Protein AF-A0A2E7S0U3-F1 (afdb_monomer)

Mean predicted aligned error: 18.25 Å

pLDDT: mean 87.27, std 14.24, range [24.56, 98.75]

Sequence (912 aa):
MHMTHREVCFWTLAVTISLSMAGTRVVAKPTLPTKAKNVRKIVSDGRHNAFAAFVKWQDQYWLAFRKGTGHVARDGDLAVIRSSDTMTWKPSITLDVSGDDRDAQLLATPKRLFLYINSLNGGRFHVSVSHTDDGRAWSKPQPVYRDGFILWKPIQHKGRYYAAAHRPGPNSSRESHLVTSTDGIEWTKVSTIRAGQGESETTLHFGADGRLTAFLRSQVTVGGAILESLPPYAKWTERPAGVHLSGQAVHTFGGVTYLMGRYLGYDPPVPASTPRSQVGGRRLDQATMIYTFESGKLRPYCLLGPLDGNHDSSYAAAVEDGDDMLVVFHRAAHPYAGEFRFKDAADIFLARVPLKPSRDDSAGKIPGHTRIVIQGADDVIDGSVSTTNAASFSQPTLKANGYAWSSYETVLMRFKLDRIAPSRHGRLKKAVLRLHVVTAKNPKKKITTVAPTDIAWNHKANFRSPLGNKSTWPVRQEHANINYAMRPGLVSRRVIEKPGVVEFDVTGIVERWLFQDMDNLGLMITASPPIFGQPDQGSWLLAFASTEAKSKYRPALVIDLQGTPPDPAEANKNALALFPSAQLAPVRDPYHFVYYSVGSQKMWKQLPTINMTTYDSFGTWLAPRGVMNLAWADGGPVDWLRTKAAYSTYYTGTARNHPLGFCGHESNLQGEQAGWLSDAFRAAKRSYPDRFLAYYYRGESHMAQLAGEGHVDLLIQEGYTHMYKKIPRKGFAIGMAGIKHRIDTARKHGAIQRHVVMLGHICKSNEYHPGHQLTAEKIDQMIGELRRYAPEMPGIGFYGLGGETLALDCDRLAHKHFVAPAPNVLIQTPMFGQTLTTPHVTIQARATPKDKRKITGYRWFIDNRLVATTKTPEYTWDLRGDHPGHHTVTVHAIDNGWNRAASQIAVRVARP

Structure (mmCIF, N/CA/C/O backbone):
data_AF-A0A2E7S0U3-F1
#
_entry.id   AF-A0A2E7S0U3-F1
#
loop_
_atom_site.group_PDB
_atom_site.id
_atom_site.type_symbol
_atom_site.label_atom_id
_atom_site.label_alt_id
_atom_site.label_comp_id
_atom_site.label_asym_id
_atom_site.label_entity_id
_atom_site.label_seq_id
_atom_site.pdbx_PDB_ins_code
_atom_site.Cartn_x
_atom_site.Cartn_y
_atom_site.Cartn_z
_atom_site.occupancy
_atom_site.B_iso_or_equiv
_atom_site.auth_seq_id
_atom_site.auth_comp_id
_atom_site.auth_asym_id
_atom_site.auth_atom_id
_atom_site.pdbx_PDB_model_num
ATOM 1 N N . MET A 1 1 ? 48.997 -59.446 42.790 1.00 30.55 1 MET A N 1
ATOM 2 C CA . MET A 1 1 ? 49.323 -60.366 41.673 1.00 30.55 1 MET A CA 1
ATOM 3 C C . MET A 1 1 ? 48.025 -60.659 40.910 1.00 30.55 1 MET A C 1
ATOM 5 O O . MET A 1 1 ? 46.976 -60.531 41.519 1.00 30.55 1 MET A O 1
ATOM 9 N N . HIS A 1 2 ? 48.097 -60.895 39.597 1.00 31.73 2 HIS A N 1
ATOM 10 C CA . HIS A 1 2 ? 47.050 -60.767 38.560 1.00 31.73 2 HIS A CA 1
ATOM 11 C C . HIS A 1 2 ? 45.611 -61.283 38.811 1.00 31.73 2 HIS A C 1
ATOM 13 O O . HIS A 1 2 ? 45.385 -62.238 39.542 1.00 31.73 2 HIS A O 1
ATOM 19 N N . MET A 1 3 ? 44.659 -60.636 38.113 1.00 35.41 3 MET A N 1
ATOM 20 C CA . MET A 1 3 ? 43.207 -60.888 38.079 1.00 35.41 3 MET A CA 1
ATOM 21 C C . MET A 1 3 ? 42.782 -61.887 36.991 1.00 35.41 3 MET A C 1
ATOM 23 O O . MET A 1 3 ? 43.341 -61.875 35.896 1.00 35.41 3 MET A O 1
ATOM 27 N N . THR A 1 4 ? 41.699 -62.631 37.248 1.00 34.03 4 THR A N 1
ATOM 28 C CA . THR A 1 4 ? 40.447 -62.712 36.443 1.00 34.03 4 THR A CA 1
ATOM 29 C C . THR A 1 4 ? 39.507 -63.758 37.067 1.00 34.03 4 THR A C 1
ATOM 31 O O . THR A 1 4 ? 39.975 -64.787 37.543 1.00 34.03 4 THR A O 1
ATOM 34 N N . HIS A 1 5 ? 38.189 -63.508 37.089 1.00 30.55 5 HIS A N 1
ATOM 35 C CA . HIS A 1 5 ? 37.192 -64.424 37.669 1.00 30.55 5 HIS A CA 1
ATOM 36 C C . HIS A 1 5 ? 36.114 -64.847 36.662 1.00 30.55 5 HIS A C 1
ATOM 38 O O . HIS A 1 5 ? 35.566 -64.029 35.924 1.00 30.55 5 HIS A O 1
ATOM 44 N N . ARG A 1 6 ? 35.840 -66.157 36.694 1.00 38.62 6 ARG A N 1
ATOM 45 C CA . ARG A 1 6 ? 34.721 -66.916 36.112 1.00 38.62 6 ARG A CA 1
ATOM 46 C C . ARG A 1 6 ? 33.534 -66.955 37.092 1.00 38.62 6 ARG A C 1
ATOM 48 O O . ARG A 1 6 ? 33.766 -66.826 38.289 1.00 38.62 6 ARG A O 1
ATOM 55 N N . GLU A 1 7 ? 32.319 -67.246 36.612 1.00 28.36 7 GLU A N 1
ATOM 56 C CA . GLU A 1 7 ? 31.639 -68.555 36.783 1.00 28.36 7 GLU A CA 1
ATOM 57 C C . GLU A 1 7 ? 30.163 -68.568 36.324 1.00 28.36 7 GLU A C 1
ATOM 59 O O . GLU A 1 7 ? 29.557 -67.542 36.032 1.00 28.36 7 GLU A O 1
ATOM 64 N N . VAL A 1 8 ? 29.658 -69.798 36.186 1.00 35.38 8 VAL A N 1
ATOM 65 C CA . VAL A 1 8 ? 28.434 -70.326 35.557 1.00 35.38 8 VAL A CA 1
ATOM 66 C C . VAL A 1 8 ? 27.479 -70.844 36.653 1.00 35.38 8 VAL A C 1
ATOM 68 O O . VAL A 1 8 ? 28.001 -71.376 37.623 1.00 35.38 8 VAL A O 1
ATOM 71 N N . CYS A 1 9 ? 26.136 -70.778 36.495 1.00 25.77 9 CYS A N 1
ATOM 72 C CA . CYS A 1 9 ? 25.183 -71.892 36.778 1.00 25.77 9 CYS A CA 1
ATOM 73 C C . CYS A 1 9 ? 23.665 -71.554 36.752 1.00 25.77 9 CYS A C 1
ATOM 75 O O . CYS A 1 9 ? 23.224 -70.511 37.215 1.00 25.77 9 CYS A O 1
ATOM 77 N N . PHE A 1 10 ? 22.933 -72.539 36.205 1.00 24.56 10 PHE A N 1
ATOM 78 C CA . PHE A 1 10 ? 21.569 -73.103 36.351 1.00 24.56 10 PHE A CA 1
ATOM 79 C C . PHE A 1 10 ? 20.377 -72.481 37.141 1.00 24.56 10 PHE A C 1
ATOM 81 O O . PHE A 1 10 ? 20.497 -71.745 38.110 1.00 24.56 10 PHE A O 1
ATOM 88 N N . TRP A 1 11 ? 19.196 -72.923 36.669 1.00 30.98 11 TRP A N 1
ATOM 89 C CA . TRP A 1 11 ? 17.771 -72.649 36.948 1.00 30.98 11 TRP A CA 1
ATOM 90 C C . TRP A 1 11 ? 17.225 -72.972 38.361 1.00 30.98 11 TRP A C 1
ATOM 92 O O . TRP A 1 11 ? 17.602 -74.002 38.903 1.00 30.98 11 TRP A O 1
ATOM 102 N N . THR A 1 12 ? 16.230 -72.213 38.886 1.00 26.58 12 THR A N 1
ATOM 103 C CA . THR A 1 12 ? 14.789 -72.601 39.071 1.00 26.58 12 THR A CA 1
ATOM 104 C C . THR A 1 12 ? 13.898 -71.429 39.595 1.00 26.58 12 THR A C 1
ATOM 106 O O . THR A 1 12 ? 14.277 -70.728 40.522 1.00 26.58 12 THR A O 1
ATOM 109 N N . LEU A 1 13 ? 12.707 -71.279 38.984 1.00 29.83 13 LEU A N 1
ATOM 110 C CA . LEU A 1 13 ? 11.404 -70.673 39.377 1.00 29.83 13 LEU A CA 1
ATOM 111 C C . LEU A 1 13 ? 11.287 -69.373 40.222 1.00 29.83 13 LEU A C 1
ATOM 113 O O . LEU A 1 13 ? 11.467 -69.375 41.436 1.00 29.83 13 LEU A O 1
ATOM 117 N N . ALA A 1 14 ? 10.718 -68.321 39.610 1.00 28.09 14 ALA A N 1
ATOM 118 C CA . ALA A 1 14 ? 9.940 -67.288 40.306 1.00 28.09 14 ALA A CA 1
ATOM 119 C C . ALA A 1 14 ? 8.737 -66.834 39.454 1.00 28.09 14 ALA A C 1
ATOM 121 O O . ALA A 1 14 ? 8.867 -66.498 38.276 1.00 28.09 14 ALA A O 1
ATOM 122 N N . VAL A 1 15 ? 7.558 -66.850 40.077 1.00 33.59 15 VAL A N 1
ATOM 123 C CA . VAL A 1 15 ? 6.258 -66.396 39.560 1.00 33.59 15 VAL A CA 1
ATOM 124 C C . VAL A 1 15 ? 6.373 -64.991 38.961 1.00 33.59 15 VAL A C 1
ATOM 126 O O . VAL A 1 15 ? 6.783 -64.060 39.649 1.00 33.59 15 VAL A O 1
ATOM 129 N N . THR A 1 16 ? 5.970 -64.809 37.702 1.00 32.59 16 THR A N 1
ATOM 130 C CA . THR A 1 16 ? 5.833 -63.475 37.098 1.00 32.59 16 THR A CA 1
ATOM 131 C C . THR A 1 16 ? 4.432 -63.279 36.538 1.00 32.59 16 THR A C 1
ATOM 133 O O . THR A 1 16 ? 4.001 -63.914 35.577 1.00 32.59 16 THR A O 1
ATOM 136 N N . ILE A 1 17 ? 3.717 -62.369 37.196 1.00 34.19 17 ILE A N 1
ATOM 137 C CA . ILE A 1 17 ? 2.457 -61.775 36.767 1.00 34.19 17 ILE A CA 1
ATOM 138 C C . ILE A 1 17 ? 2.647 -61.252 35.340 1.00 34.19 17 ILE A C 1
ATOM 140 O O . ILE A 1 17 ? 3.459 -60.360 35.098 1.00 34.19 17 ILE A O 1
ATOM 144 N N . SER A 1 18 ? 1.894 -61.803 34.390 1.00 33.78 18 SER A N 1
ATOM 145 C CA . SER A 1 18 ? 1.852 -61.293 33.021 1.00 33.78 18 SER A CA 1
ATOM 146 C C . SER A 1 18 ? 1.049 -59.990 32.994 1.00 33.78 18 SER A C 1
ATOM 148 O O . SER A 1 18 ? -0.151 -59.994 32.727 1.00 33.78 18 SER A O 1
ATOM 150 N N . LEU A 1 19 ? 1.700 -58.861 33.292 1.00 35.81 19 LEU A N 1
ATOM 151 C CA . LEU A 1 19 ? 1.191 -57.553 32.883 1.00 35.81 19 LEU A CA 1
ATOM 152 C C . LEU A 1 19 ? 1.288 -57.478 31.356 1.00 35.81 19 LEU A C 1
ATOM 154 O O . LEU A 1 19 ? 2.381 -57.415 30.792 1.00 35.81 19 LEU A O 1
ATOM 158 N N . SER A 1 20 ? 0.139 -57.450 30.683 1.00 35.81 20 SER A N 1
ATOM 159 C CA . SER A 1 20 ? 0.040 -57.015 29.295 1.00 35.81 20 SER A CA 1
ATOM 160 C C . SER A 1 20 ? 0.615 -55.600 29.185 1.00 35.81 20 SER A C 1
ATOM 162 O O . SER A 1 20 ? -0.023 -54.635 29.616 1.00 35.81 20 SER A O 1
ATOM 164 N N . MET A 1 21 ? 1.824 -55.455 28.639 1.00 35.81 21 MET A N 1
ATOM 165 C CA . MET A 1 21 ? 2.355 -54.142 28.288 1.00 35.81 21 MET A CA 1
ATOM 166 C C . MET A 1 21 ? 1.496 -53.567 27.159 1.00 35.81 21 MET A C 1
ATOM 168 O O . MET A 1 21 ? 1.677 -53.891 25.986 1.00 35.81 21 MET A O 1
ATOM 172 N N . ALA A 1 22 ? 0.538 -52.713 27.518 1.00 40.06 22 ALA A N 1
ATOM 173 C CA . ALA A 1 22 ? -0.076 -51.786 26.586 1.00 40.06 22 ALA A CA 1
ATOM 174 C C . ALA A 1 22 ? 1.048 -50.916 26.008 1.00 40.06 22 ALA A C 1
ATOM 176 O O . ALA A 1 22 ? 1.614 -50.081 26.715 1.00 40.06 22 ALA A O 1
ATOM 177 N N . GLY A 1 23 ? 1.413 -51.165 24.747 1.00 44.22 23 GLY A N 1
ATOM 178 C CA . GLY A 1 23 ? 2.429 -50.391 24.042 1.00 44.22 23 GLY A CA 1
ATOM 179 C C . GLY A 1 23 ? 2.124 -48.901 24.164 1.00 44.22 23 GLY A C 1
ATOM 180 O O . GLY A 1 23 ? 1.030 -48.443 23.825 1.00 44.22 23 GLY A O 1
ATOM 181 N N . THR A 1 24 ? 3.075 -48.145 24.704 1.00 47.72 24 THR A N 1
ATOM 182 C CA . THR A 1 24 ? 2.971 -46.700 24.870 1.00 47.72 24 THR A CA 1
ATOM 183 C C . THR A 1 24 ? 2.795 -46.049 23.503 1.00 47.72 24 THR A C 1
ATOM 185 O O . THR A 1 24 ? 3.652 -46.125 22.629 1.00 47.72 24 THR A O 1
ATOM 188 N N . ARG A 1 25 ? 1.639 -45.418 23.306 1.00 58.91 25 ARG A N 1
ATOM 189 C CA . ARG A 1 25 ? 1.272 -44.707 22.080 1.00 58.91 25 ARG A CA 1
ATOM 190 C C . ARG A 1 25 ? 2.262 -43.576 21.794 1.00 58.91 25 ARG A C 1
ATOM 192 O O . ARG A 1 25 ? 2.362 -42.639 22.587 1.00 58.91 25 ARG A O 1
ATOM 199 N N . VAL A 1 26 ? 2.931 -43.610 20.642 1.00 55.81 26 VAL A N 1
ATOM 200 C CA . VAL A 1 26 ? 3.883 -42.567 20.221 1.00 55.81 26 VAL A CA 1
ATOM 201 C C . VAL A 1 26 ? 3.263 -41.715 19.115 1.00 55.81 26 VAL A C 1
ATOM 203 O O . VAL A 1 26 ? 3.652 -41.767 17.952 1.00 55.81 26 VAL A O 1
ATOM 206 N N . VAL A 1 27 ? 2.287 -40.881 19.480 1.00 59.75 27 VAL A N 1
ATOM 207 C CA . VAL A 1 27 ? 1.830 -39.805 18.589 1.00 59.75 27 VAL A CA 1
ATOM 208 C C . VAL A 1 27 ? 2.647 -38.556 18.902 1.00 59.75 27 VAL A C 1
ATOM 210 O O . VAL A 1 27 ? 2.487 -37.946 19.962 1.00 59.75 27 VAL A O 1
ATOM 213 N N . ALA A 1 28 ? 3.533 -38.169 17.984 1.00 55.81 28 ALA A N 1
ATOM 214 C CA . ALA A 1 28 ? 4.362 -36.977 18.130 1.00 55.81 28 ALA A CA 1
ATOM 215 C C . ALA A 1 28 ? 3.489 -35.709 18.119 1.00 55.81 28 ALA A C 1
ATOM 217 O O . ALA A 1 28 ? 3.118 -35.195 17.064 1.00 55.81 28 ALA A O 1
ATOM 218 N N . LYS A 1 29 ? 3.151 -35.186 19.303 1.00 63.12 29 LYS A N 1
ATOM 219 C CA . LYS A 1 29 ? 2.526 -33.865 19.428 1.00 63.12 29 LYS A CA 1
ATOM 220 C C . LYS A 1 29 ? 3.618 -32.800 19.293 1.00 63.12 29 LYS A C 1
ATOM 222 O O . LYS A 1 29 ? 4.568 -32.830 20.074 1.00 63.12 29 LYS A O 1
ATOM 227 N N . PRO A 1 30 ? 3.513 -31.858 18.340 1.00 67.81 30 PRO A N 1
ATOM 228 C CA . PRO A 1 30 ? 4.475 -30.770 18.255 1.00 67.81 30 PRO A CA 1
ATOM 229 C C . PRO A 1 30 ? 4.410 -29.922 19.529 1.00 67.81 30 PRO A C 1
ATOM 231 O O . PRO A 1 30 ? 3.330 -29.700 20.080 1.00 67.81 30 PRO A O 1
ATOM 234 N N . THR A 1 31 ? 5.553 -29.413 19.982 1.00 76.12 31 THR A N 1
ATOM 235 C CA . THR A 1 31 ? 5.583 -28.348 20.989 1.00 76.12 31 THR A CA 1
ATOM 236 C C . THR A 1 31 ? 5.000 -27.085 20.363 1.00 76.12 31 THR A C 1
ATOM 238 O O . THR A 1 31 ? 5.458 -26.646 19.307 1.00 76.12 31 THR A O 1
ATOM 241 N N . LEU A 1 32 ? 3.964 -26.521 20.986 1.00 89.50 32 LEU A N 1
ATOM 242 C CA . LEU A 1 32 ? 3.196 -25.413 20.419 1.00 89.50 32 LEU A CA 1
ATOM 243 C C . LEU A 1 32 ? 3.427 -24.121 21.208 1.00 89.50 32 LEU A C 1
ATOM 245 O O . LEU A 1 32 ? 3.365 -24.158 22.437 1.00 89.50 32 LEU A O 1
ATOM 249 N N . PRO A 1 33 ? 3.636 -22.980 20.523 1.00 85.31 33 PRO A N 1
ATOM 250 C CA . PRO A 1 33 ? 3.812 -21.679 21.166 1.00 85.31 33 PRO A CA 1
ATOM 251 C C . PRO A 1 33 ? 2.625 -21.207 22.011 1.00 85.31 33 PRO A C 1
ATOM 253 O O . PRO A 1 33 ? 2.816 -20.399 22.913 1.00 85.31 33 PRO A O 1
ATOM 256 N N . THR A 1 34 ? 1.400 -21.649 21.710 1.00 92.00 34 THR A N 1
ATOM 257 C CA . THR A 1 34 ? 0.208 -21.218 22.448 1.00 92.00 34 THR A CA 1
ATOM 258 C C . THR A 1 34 ? -0.875 -22.295 22.514 1.00 92.00 34 THR A C 1
ATOM 260 O O . THR A 1 34 ? -0.850 -23.300 21.796 1.00 92.00 34 THR A O 1
ATOM 263 N N . LYS A 1 35 ? -1.876 -22.056 23.364 1.00 92.38 35 LYS A N 1
ATOM 264 C CA . LYS A 1 35 ? -3.103 -22.849 23.500 1.00 92.38 35 LYS A CA 1
ATOM 265 C C . LYS A 1 35 ? -4.316 -21.927 23.377 1.00 92.38 35 LYS A C 1
ATOM 267 O O . LYS A 1 35 ? -4.235 -20.741 23.686 1.00 92.38 35 LYS A O 1
ATOM 272 N N . ALA A 1 36 ? -5.449 -22.474 22.945 1.00 93.31 36 ALA A N 1
ATOM 273 C CA . ALA A 1 36 ? -6.706 -21.735 22.974 1.00 93.31 36 ALA A CA 1
ATOM 274 C C . ALA A 1 36 ? -7.063 -21.355 24.422 1.00 93.31 36 ALA A C 1
ATOM 276 O O . ALA A 1 36 ? -7.001 -22.205 25.311 1.00 93.31 36 ALA A O 1
ATOM 277 N N . LYS A 1 37 ? -7.459 -20.096 24.649 1.00 93.31 37 LYS A N 1
ATOM 278 C CA . LYS A 1 37 ? -7.932 -19.598 25.954 1.00 93.31 37 LYS A CA 1
ATOM 279 C C . LYS A 1 37 ? -9.227 -20.290 26.362 1.00 93.31 37 LYS A C 1
ATOM 281 O O . LYS A 1 37 ? -9.434 -20.604 27.527 1.00 93.31 37 LYS A O 1
ATOM 286 N N . ASN A 1 38 ? -10.108 -20.513 25.392 1.00 93.56 38 ASN A N 1
ATOM 287 C CA . ASN A 1 38 ? -11.305 -21.318 25.557 1.00 93.56 38 ASN A CA 1
ATOM 288 C C . ASN A 1 38 ? -11.691 -21.980 24.234 1.00 93.56 38 ASN A C 1
ATOM 290 O O . ASN A 1 38 ? -11.280 -21.548 23.155 1.00 93.56 38 ASN A O 1
ATOM 294 N N . VAL A 1 39 ? -12.489 -23.037 24.342 1.00 94.50 39 VAL A N 1
ATOM 295 C CA . VAL A 1 39 ? -13.131 -23.719 23.222 1.00 94.50 39 VAL A CA 1
ATOM 296 C C . VAL A 1 39 ? -14.532 -24.091 23.687 1.00 94.50 39 VAL A C 1
ATOM 298 O O . VAL A 1 39 ? -14.675 -24.768 24.703 1.00 94.50 39 VAL A O 1
ATOM 301 N N . ARG A 1 40 ? -15.567 -23.647 22.974 1.00 94.88 40 ARG A N 1
ATOM 302 C CA . ARG A 1 40 ? -16.968 -23.954 23.303 1.00 94.88 40 ARG A CA 1
ATOM 303 C C . ARG A 1 40 ? -17.742 -24.391 22.073 1.00 94.88 40 ARG A C 1
ATOM 305 O O . ARG A 1 40 ? -17.450 -23.926 20.975 1.00 94.88 40 ARG A O 1
ATOM 312 N N . LYS A 1 41 ? -18.745 -25.247 22.260 1.00 94.25 41 LYS A N 1
ATOM 313 C CA . LYS A 1 41 ? -19.724 -25.548 21.210 1.00 94.25 41 LYS A CA 1
ATOM 314 C C . LYS A 1 41 ? -20.612 -24.324 20.990 1.00 94.25 41 LYS A C 1
ATOM 316 O O . LYS A 1 41 ? -21.007 -23.677 21.958 1.00 94.25 41 LYS A O 1
ATOM 321 N N . ILE A 1 42 ? -20.899 -24.010 19.734 1.00 96.38 42 ILE A N 1
ATOM 322 C CA . ILE A 1 42 ? -21.838 -22.947 19.342 1.00 96.38 42 ILE A CA 1
ATOM 323 C C . ILE A 1 42 ? -22.995 -23.474 18.487 1.00 96.38 42 ILE A C 1
ATOM 325 O O . ILE A 1 42 ? -24.046 -22.847 18.453 1.00 96.38 42 ILE A O 1
ATOM 329 N N . VAL A 1 43 ? -22.832 -24.644 17.860 1.00 95.31 43 VAL A N 1
ATOM 330 C CA . VAL A 1 43 ? -23.915 -25.415 17.232 1.00 95.31 43 VAL A CA 1
ATOM 331 C C . VAL A 1 43 ? -23.726 -26.879 17.616 1.00 95.31 43 VAL A C 1
ATOM 333 O O . VAL A 1 43 ? -22.653 -27.430 17.375 1.00 95.31 43 VAL A O 1
ATOM 336 N N . SER A 1 44 ? -24.736 -27.476 18.250 1.00 92.19 44 SER A N 1
ATOM 337 C CA . SER A 1 44 ? -24.726 -28.877 18.688 1.00 92.19 44 SER A CA 1
ATOM 338 C C . SER A 1 44 ? -26.154 -29.406 18.812 1.00 92.19 44 SER A C 1
ATOM 340 O O . SER A 1 44 ? -26.707 -29.525 19.899 1.00 92.19 44 SER A O 1
ATOM 342 N N . ASP A 1 45 ? -26.789 -29.631 17.665 1.00 90.38 45 ASP A N 1
ATOM 343 C CA . ASP A 1 45 ? -28.197 -30.031 17.541 1.00 90.38 45 ASP A CA 1
ATOM 344 C C . ASP A 1 45 ? -28.368 -31.499 17.108 1.00 90.38 45 ASP A C 1
ATOM 346 O O . ASP A 1 45 ? -29.436 -31.901 16.649 1.00 90.38 45 ASP A O 1
ATOM 350 N N . GLY A 1 46 ? -27.304 -32.300 17.231 1.00 86.88 46 GLY A N 1
ATOM 351 C CA . GLY A 1 46 ? -27.295 -33.718 16.867 1.00 86.88 46 GLY A CA 1
ATOM 352 C C . GLY A 1 46 ? -27.211 -34.001 15.364 1.00 86.88 46 GLY A C 1
ATOM 353 O O . GLY A 1 46 ? -27.281 -35.159 14.955 1.00 86.88 46 GLY A O 1
ATOM 354 N N . ARG A 1 47 ? -27.062 -32.967 14.526 1.00 89.00 47 ARG A N 1
ATOM 355 C CA . ARG A 1 47 ? -26.809 -33.105 13.085 1.00 89.00 47 ARG A CA 1
ATOM 356 C C . ARG A 1 47 ? -25.313 -33.167 12.776 1.00 89.00 47 ARG A C 1
ATOM 358 O O . ARG A 1 47 ? -24.458 -32.964 13.639 1.00 89.00 47 ARG A O 1
ATOM 365 N N . HIS A 1 48 ? -24.989 -33.433 11.513 1.00 89.50 48 HIS A N 1
ATOM 366 C CA . HIS A 1 48 ? -23.639 -33.249 10.992 1.00 89.50 48 HIS A CA 1
ATOM 367 C C . HIS A 1 48 ? -23.463 -31.796 10.540 1.00 89.50 48 HIS A C 1
ATOM 369 O O . HIS A 1 48 ? -23.808 -31.444 9.409 1.00 89.50 48 HIS A O 1
ATOM 375 N N . ASN A 1 49 ? -22.975 -30.949 11.451 1.00 93.56 49 ASN A N 1
ATOM 376 C CA . ASN A 1 49 ? -22.678 -29.545 11.190 1.00 93.56 49 ASN A CA 1
ATOM 377 C C . ASN A 1 49 ? -21.191 -29.384 10.849 1.00 93.56 49 ASN A C 1
ATOM 379 O O . ASN A 1 49 ? -20.322 -29.605 11.697 1.00 93.56 49 ASN A O 1
ATOM 383 N N . ALA A 1 50 ? -20.880 -29.002 9.611 1.00 93.00 50 ALA A N 1
ATOM 384 C CA . ALA A 1 50 ? -19.499 -28.945 9.131 1.00 93.00 50 ALA A CA 1
ATOM 385 C C . ALA A 1 50 ? -19.280 -27.906 8.023 1.00 93.00 50 ALA A C 1
ATOM 387 O O . ALA A 1 50 ? -20.203 -27.225 7.575 1.00 93.00 50 ALA A O 1
ATOM 388 N N . PHE A 1 51 ? -18.026 -27.804 7.575 1.00 93.31 51 PHE A N 1
ATOM 389 C CA . PHE A 1 51 ? -17.619 -27.004 6.414 1.00 93.31 51 PHE A CA 1
ATOM 390 C C . PHE A 1 51 ? -17.962 -25.515 6.557 1.00 93.31 51 PHE A C 1
ATOM 392 O O . PHE A 1 51 ? -18.566 -24.895 5.680 1.00 93.31 51 PHE A O 1
ATOM 399 N N . ALA A 1 52 ? -17.589 -24.957 7.709 1.00 93.75 52 ALA A N 1
ATOM 400 C CA . ALA A 1 52 ? -17.984 -23.620 8.110 1.00 93.75 52 ALA A CA 1
ATOM 401 C C . ALA A 1 52 ? -17.235 -22.497 7.363 1.00 93.75 52 ALA A C 1
ATOM 403 O O . ALA A 1 52 ? -16.041 -22.576 7.047 1.00 93.75 52 ALA A O 1
ATOM 404 N N . ALA A 1 53 ? -17.938 -21.383 7.179 1.00 96.75 53 ALA A N 1
ATOM 405 C CA . ALA A 1 53 ? -17.388 -20.071 6.878 1.00 96.75 53 ALA A CA 1
ATOM 406 C C . ALA A 1 53 ? -17.763 -19.087 7.984 1.00 96.75 53 ALA A C 1
ATOM 408 O O . ALA A 1 53 ? -18.878 -19.110 8.500 1.00 96.75 53 ALA A O 1
ATOM 409 N N . PHE A 1 54 ? -16.827 -18.202 8.326 1.00 97.94 54 PHE A N 1
ATOM 410 C CA . PHE A 1 54 ? -16.976 -17.278 9.441 1.00 97.94 54 PHE A CA 1
ATOM 411 C C . PHE A 1 54 ? -16.371 -15.916 9.101 1.00 97.94 54 PHE A C 1
ATOM 413 O O . PHE A 1 54 ? -15.205 -15.847 8.715 1.00 97.94 54 PHE A O 1
ATOM 420 N N . VAL A 1 55 ? -17.157 -14.843 9.222 1.00 97.62 55 VAL A N 1
ATOM 421 C CA . VAL A 1 55 ? -16.715 -13.459 8.971 1.00 97.62 55 VAL A CA 1
ATOM 422 C C . VAL A 1 55 ? -17.372 -12.478 9.942 1.00 97.62 55 VAL A C 1
ATOM 424 O O . VAL A 1 55 ? -18.416 -12.762 10.529 1.00 97.62 55 VAL A O 1
ATOM 427 N N . LYS A 1 56 ? -16.781 -11.289 10.079 1.00 96.12 56 LYS A N 1
ATOM 428 C CA . LYS A 1 56 ? -17.398 -10.143 10.754 1.00 96.12 56 LYS A CA 1
ATOM 429 C C . LYS A 1 56 ? -17.857 -9.138 9.700 1.00 96.12 56 LYS A C 1
ATOM 431 O O . LYS A 1 56 ? -17.061 -8.735 8.855 1.00 96.12 56 LYS A O 1
ATOM 436 N N . TRP A 1 57 ? -19.128 -8.748 9.731 1.00 97.19 57 TRP A N 1
ATOM 437 C CA . TRP A 1 57 ? -19.722 -7.815 8.771 1.00 97.19 57 TRP A CA 1
ATOM 438 C C . TRP A 1 57 ? -20.805 -6.970 9.444 1.00 97.19 57 TRP A C 1
ATOM 440 O O . TRP A 1 57 ? -21.653 -7.517 10.150 1.00 97.19 57 TRP A O 1
ATOM 450 N N . GLN A 1 58 ? -20.743 -5.646 9.248 1.00 92.25 58 GLN A N 1
ATOM 451 C CA . GLN A 1 58 ? -21.626 -4.656 9.889 1.00 92.25 58 GLN A CA 1
ATOM 452 C C . GLN A 1 58 ? -21.771 -4.872 11.412 1.00 92.25 58 GLN A C 1
ATOM 454 O O . GLN A 1 58 ? -22.873 -4.994 11.938 1.00 92.25 58 GLN A O 1
ATOM 459 N N . ASP A 1 59 ? -20.637 -4.981 12.116 1.00 90.44 59 ASP A N 1
ATOM 460 C CA . ASP A 1 59 ? -20.569 -5.196 13.573 1.00 90.44 59 ASP A CA 1
ATOM 461 C C . ASP A 1 59 ? -21.297 -6.453 14.089 1.00 90.44 59 ASP A C 1
ATOM 463 O O . ASP A 1 59 ? -21.660 -6.546 15.262 1.00 90.44 59 ASP A O 1
ATOM 467 N N . GLN A 1 60 ? -21.493 -7.451 13.224 1.00 95.56 60 GLN A N 1
ATOM 468 C CA . GLN A 1 60 ? -22.042 -8.761 13.569 1.00 95.56 60 GLN A CA 1
ATOM 469 C C . GLN A 1 60 ? -21.101 -9.874 13.107 1.00 95.56 60 GLN A C 1
ATOM 471 O O . GLN A 1 60 ? -20.407 -9.757 12.096 1.00 95.56 60 GLN A O 1
ATOM 476 N N . TYR A 1 61 ? -21.102 -10.973 13.847 1.00 98.19 61 TYR A N 1
ATOM 477 C CA . TYR A 1 61 ? -20.446 -12.224 13.503 1.00 98.19 61 TYR A CA 1
ATOM 478 C C . TYR A 1 61 ? -21.406 -13.083 12.683 1.00 98.19 61 TYR A C 1
ATOM 480 O O . TYR A 1 61 ? -22.531 -13.324 13.118 1.00 98.19 61 TYR A O 1
ATOM 488 N N . TRP A 1 62 ? -20.964 -13.548 11.519 1.00 98.44 62 TRP A N 1
ATOM 489 C CA . TRP A 1 62 ? -21.751 -14.338 10.574 1.00 98.44 62 TRP A CA 1
ATOM 490 C C . TRP A 1 62 ? -21.107 -15.695 10.375 1.00 98.44 62 TRP A C 1
ATOM 492 O O . TRP A 1 62 ? -19.925 -15.772 10.038 1.00 98.44 62 TRP A O 1
ATOM 502 N N . LEU A 1 63 ? -21.893 -16.749 10.565 1.00 98.44 63 LEU A N 1
ATOM 503 C CA . LEU A 1 63 ? -21.464 -18.132 10.452 1.00 98.44 63 LEU A CA 1
ATOM 504 C C . LEU A 1 63 ? -22.393 -18.865 9.486 1.00 98.44 63 LEU A C 1
ATOM 506 O O . LEU A 1 63 ? -23.596 -18.938 9.722 1.00 98.44 63 LEU A O 1
ATOM 510 N N . ALA A 1 64 ? -21.817 -19.408 8.418 1.00 98.06 64 ALA A N 1
ATOM 511 C CA . ALA A 1 64 ? -22.496 -20.284 7.474 1.00 98.06 64 ALA A CA 1
ATOM 512 C C . ALA A 1 64 ? -21.884 -21.685 7.543 1.00 98.06 64 ALA A C 1
ATOM 514 O O . ALA A 1 64 ? -20.666 -21.808 7.656 1.00 98.06 64 ALA A O 1
ATOM 515 N N . PHE A 1 65 ? -22.698 -22.732 7.495 1.00 97.00 65 PHE A N 1
ATOM 516 C CA . PHE A 1 65 ? -22.235 -24.117 7.587 1.00 97.00 65 PHE A CA 1
ATOM 517 C C . PHE A 1 65 ? -23.232 -25.067 6.927 1.00 97.00 65 PHE A C 1
ATOM 519 O O . PHE A 1 65 ? -24.417 -24.756 6.799 1.00 97.00 65 PHE A O 1
ATOM 526 N N . ARG A 1 66 ? -22.739 -26.240 6.529 1.00 95.56 66 ARG A N 1
ATOM 527 C CA . ARG A 1 66 ? -23.581 -27.352 6.094 1.00 95.56 66 ARG A CA 1
ATOM 528 C C . ARG A 1 66 ? -24.224 -28.003 7.307 1.00 95.56 66 ARG A C 1
ATOM 530 O O . ARG A 1 66 ? -23.510 -28.310 8.261 1.00 95.56 66 ARG A O 1
ATOM 537 N N . LYS A 1 67 ? -25.515 -28.303 7.218 1.00 93.81 67 LYS A N 1
ATOM 538 C CA . LYS A 1 67 ? -26.286 -29.071 8.192 1.00 93.81 67 LYS A CA 1
ATOM 539 C C . LYS A 1 67 ? -26.929 -30.267 7.489 1.00 93.81 67 LYS A C 1
ATOM 541 O O . LYS A 1 67 ? -27.902 -30.103 6.770 1.00 93.81 67 LYS A O 1
ATOM 546 N N . GLY A 1 68 ? -26.385 -31.464 7.697 1.00 90.25 68 GLY A N 1
ATOM 547 C CA . GLY A 1 68 ? -26.902 -32.700 7.091 1.00 90.25 68 GLY A CA 1
ATOM 548 C C . GLY A 1 68 ? -27.182 -33.788 8.121 1.00 90.25 68 GLY A C 1
ATOM 549 O O . GLY A 1 68 ? -26.889 -33.624 9.312 1.00 90.25 68 GLY A O 1
ATOM 550 N N . THR A 1 69 ? -27.724 -34.923 7.679 1.00 86.12 69 THR A N 1
ATOM 551 C CA . THR A 1 69 ? -27.851 -36.088 8.565 1.00 86.12 69 THR A CA 1
ATOM 552 C C . THR A 1 69 ? -26.534 -36.809 8.770 1.00 86.12 69 THR A C 1
ATOM 554 O O . THR A 1 69 ? -26.410 -37.471 9.769 1.00 86.12 69 THR A O 1
ATOM 557 N N . GLY A 1 70 ? -25.514 -36.666 7.926 1.00 81.44 70 GLY A N 1
ATOM 558 C CA . GLY A 1 70 ? -24.235 -37.357 8.132 1.00 81.44 70 GLY A CA 1
ATOM 559 C C . GLY A 1 70 ? -23.093 -36.786 7.298 1.00 81.44 70 GLY A C 1
ATOM 560 O O . GLY A 1 70 ? -23.311 -35.930 6.437 1.00 81.44 70 GLY A O 1
ATOM 561 N N . HIS A 1 71 ? -21.867 -37.276 7.527 1.00 78.81 71 HIS A N 1
ATOM 562 C CA . HIS A 1 71 ? -20.665 -36.807 6.812 1.00 78.81 71 HIS A CA 1
ATOM 563 C C . HIS A 1 71 ? -20.735 -37.096 5.303 1.00 78.81 71 HIS A C 1
ATOM 565 O O . HIS A 1 71 ? -20.370 -36.255 4.479 1.00 78.81 71 HIS A O 1
ATOM 571 N N . VAL A 1 72 ? -21.199 -38.301 4.951 1.00 80.31 72 VAL A N 1
ATOM 572 C CA . VAL A 1 72 ? -21.341 -38.783 3.563 1.00 80.31 72 VAL A CA 1
ATOM 573 C C . VAL A 1 72 ? -22.767 -38.662 3.024 1.00 80.31 72 VAL A C 1
ATOM 575 O O . VAL A 1 72 ? -22.993 -38.952 1.849 1.00 80.31 72 VAL A O 1
ATOM 578 N N . ALA A 1 73 ? -23.715 -38.247 3.871 1.00 83.25 73 ALA A N 1
ATOM 579 C CA . ALA A 1 73 ? -25.102 -38.050 3.477 1.00 83.25 73 ALA A CA 1
ATOM 580 C C . ALA A 1 73 ? -25.200 -36.977 2.384 1.00 83.25 73 ALA A C 1
ATOM 582 O O . ALA A 1 73 ? -24.347 -36.092 2.298 1.00 83.25 73 ALA A O 1
ATOM 583 N N . ARG A 1 74 ? -26.220 -37.078 1.533 1.00 87.94 74 ARG A N 1
ATOM 584 C CA . ARG A 1 74 ? -26.419 -36.203 0.366 1.00 87.94 74 ARG A CA 1
ATOM 585 C C . ARG A 1 74 ? -27.624 -35.273 0.534 1.00 87.94 74 ARG A C 1
ATOM 587 O O . ARG A 1 74 ? -28.317 -34.991 -0.430 1.00 87.94 74 ARG A O 1
ATOM 594 N N . ASP A 1 75 ? -27.859 -34.861 1.774 1.00 89.19 75 ASP A N 1
ATOM 595 C CA . ASP A 1 75 ? -29.029 -34.119 2.251 1.00 89.19 75 ASP A CA 1
ATOM 596 C C . ASP A 1 75 ? -28.627 -32.867 3.052 1.00 89.19 75 ASP A C 1
ATOM 598 O O . ASP A 1 75 ? -29.273 -32.500 4.033 1.00 89.19 75 ASP A O 1
ATOM 602 N N . GLY A 1 76 ? -27.464 -32.297 2.733 1.00 91.31 76 GLY A N 1
ATOM 603 C CA . GLY A 1 76 ? -26.947 -31.140 3.447 1.00 91.31 76 GLY A CA 1
ATOM 604 C C . GLY A 1 76 ? -27.657 -29.865 3.023 1.00 91.31 76 GLY A C 1
ATOM 605 O O . GLY A 1 76 ? -27.533 -29.478 1.869 1.00 91.31 76 GLY A O 1
ATOM 606 N N . ASP A 1 77 ? -28.283 -29.180 3.977 1.00 94.69 77 ASP A N 1
ATOM 607 C CA . ASP A 1 77 ? -28.764 -27.812 3.791 1.00 94.69 77 ASP A CA 1
ATOM 608 C C . ASP A 1 77 ? -27.685 -26.814 4.208 1.00 94.69 77 ASP A C 1
ATOM 610 O O . ASP A 1 77 ? -26.863 -27.074 5.101 1.00 94.69 77 ASP A O 1
ATOM 614 N N . LEU A 1 78 ? -27.735 -25.610 3.645 1.00 95.81 78 LEU A N 1
ATOM 615 C CA . LEU A 1 78 ? -26.875 -24.519 4.066 1.00 95.81 78 LEU A CA 1
ATOM 616 C C . LEU A 1 78 ? -27.563 -23.623 5.099 1.00 95.81 78 LEU A C 1
ATOM 618 O O . LEU A 1 78 ? -28.483 -22.869 4.786 1.00 95.81 78 LEU A O 1
ATOM 622 N N . ALA A 1 79 ? -27.062 -23.638 6.333 1.00 96.88 79 ALA A N 1
ATOM 623 C CA . ALA A 1 79 ? -27.557 -22.806 7.423 1.00 96.88 79 ALA A CA 1
ATOM 624 C C . ALA A 1 79 ? -26.665 -21.576 7.645 1.00 96.88 79 ALA A C 1
ATOM 626 O O . ALA A 1 79 ? -25.438 -21.681 7.687 1.00 96.88 79 ALA A O 1
ATOM 627 N N . VAL A 1 80 ? -27.285 -20.411 7.855 1.00 98.12 80 VAL A N 1
ATOM 628 C CA . VAL A 1 80 ? -26.616 -19.156 8.221 1.00 98.12 80 VAL A CA 1
ATOM 629 C C . VAL A 1 80 ? -27.184 -18.633 9.533 1.00 98.12 80 VAL A C 1
ATOM 631 O O . VAL A 1 80 ? -28.385 -18.381 9.659 1.00 98.12 80 VAL A O 1
ATOM 634 N N . ILE A 1 81 ? -26.299 -18.406 10.498 1.00 98.00 81 ILE A N 1
ATOM 635 C CA . ILE A 1 81 ? -26.607 -17.818 11.801 1.00 98.00 81 ILE A CA 1
ATOM 636 C C . ILE A 1 81 ? -25.725 -16.594 12.052 1.00 98.00 81 ILE A C 1
ATOM 638 O O . ILE A 1 81 ? -24.633 -16.461 11.493 1.00 98.00 81 ILE A O 1
ATOM 642 N N . ARG A 1 82 ? -26.190 -15.685 12.911 1.00 97.50 82 ARG A N 1
ATOM 643 C CA . ARG A 1 82 ? -25.453 -14.468 13.270 1.00 97.50 82 ARG A CA 1
ATOM 644 C C . ARG A 1 82 ? -25.495 -14.162 14.757 1.00 97.50 82 ARG A C 1
ATOM 646 O O . ARG A 1 82 ? -26.426 -14.559 15.455 1.00 97.50 82 ARG A O 1
ATOM 653 N N . SER A 1 83 ? -24.499 -13.428 15.231 1.00 97.38 83 SER A N 1
ATOM 654 C CA . SER A 1 83 ? -24.363 -13.043 16.633 1.00 97.38 83 SER A CA 1
ATOM 655 C C . SER A 1 83 ? -23.708 -11.670 16.777 1.00 97.38 83 SER A C 1
ATOM 657 O O . SER A 1 83 ? -22.813 -11.324 16.012 1.00 97.38 83 SER A O 1
ATOM 659 N N . SER A 1 84 ? -24.113 -10.895 17.782 1.00 94.88 84 SER A N 1
ATOM 660 C CA . SER A 1 84 ? -23.456 -9.632 18.152 1.00 94.88 84 SER A CA 1
ATOM 661 C C . SER A 1 84 ? -22.355 -9.811 19.200 1.00 94.88 84 SER A C 1
ATOM 663 O O . SER A 1 84 ? -21.493 -8.950 19.338 1.00 94.88 84 SER A O 1
ATOM 665 N N . ASP A 1 85 ? -22.390 -10.909 19.955 1.00 91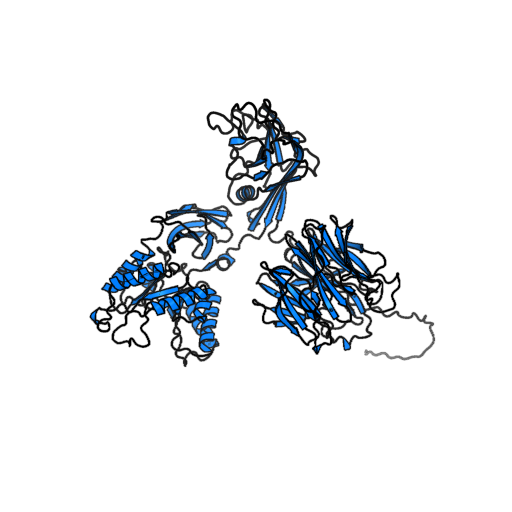.94 85 ASP A N 1
ATOM 666 C CA . ASP A 1 85 ? -21.576 -11.132 21.157 1.00 91.94 85 ASP A CA 1
ATOM 667 C C . ASP A 1 85 ? -20.811 -12.466 21.133 1.00 91.94 85 ASP A C 1
ATOM 669 O O . ASP A 1 85 ? -20.030 -12.747 22.039 1.00 91.94 85 ASP A O 1
ATOM 673 N N . THR A 1 86 ? -21.012 -13.289 20.097 1.00 94.50 86 THR A N 1
ATOM 674 C CA . THR A 1 86 ? -20.530 -14.676 19.933 1.00 94.50 86 THR A CA 1
ATOM 675 C C . THR A 1 86 ? -21.059 -15.683 20.953 1.00 94.50 86 THR A C 1
ATOM 677 O O . THR A 1 86 ? -20.666 -16.856 20.924 1.00 94.50 86 THR A O 1
ATOM 680 N N . MET A 1 87 ? -21.934 -15.240 21.851 1.00 90.56 87 MET A N 1
ATOM 681 C CA . MET A 1 87 ? -22.571 -16.037 22.894 1.00 90.56 87 MET A CA 1
ATOM 682 C C . MET A 1 87 ? -23.956 -16.480 22.433 1.00 90.56 87 MET A C 1
ATOM 684 O O . MET A 1 87 ? -24.268 -17.666 22.459 1.00 90.56 87 MET A O 1
ATOM 688 N N . THR A 1 88 ? -24.758 -15.529 21.958 1.00 93.06 88 THR A N 1
ATOM 689 C CA . THR A 1 88 ? -26.134 -15.748 21.523 1.00 93.06 88 THR A CA 1
ATOM 690 C C . THR A 1 88 ? -26.190 -15.734 20.005 1.00 93.06 88 THR A C 1
ATOM 692 O O . THR A 1 88 ? -25.868 -14.723 19.374 1.00 93.06 88 THR A O 1
ATOM 695 N N . TRP A 1 89 ? -26.621 -16.842 19.409 1.00 96.69 89 TRP A N 1
ATOM 696 C CA . TRP A 1 89 ? -26.712 -16.999 17.960 1.00 96.69 89 TRP A CA 1
ATOM 697 C C . TRP A 1 89 ? -28.166 -17.029 17.510 1.00 96.69 89 TRP A C 1
ATOM 699 O O . TRP A 1 89 ? -28.994 -17.722 18.095 1.00 96.69 89 TRP A O 1
ATOM 709 N N . LYS A 1 90 ? -28.478 -16.262 16.465 1.00 96.75 90 LYS A N 1
ATOM 710 C CA . LYS A 1 90 ? -29.816 -16.178 15.876 1.00 96.75 90 LYS A CA 1
ATOM 711 C C . LYS A 1 90 ? -29.795 -16.720 14.446 1.00 96.75 90 LYS A C 1
ATOM 713 O O . LYS A 1 90 ? -28.870 -16.372 13.705 1.00 96.75 90 LYS A O 1
ATOM 718 N N . PRO A 1 91 ? -30.802 -17.507 14.034 1.00 96.69 91 PRO A N 1
ATOM 719 C CA . PRO A 1 91 ? -30.984 -17.875 12.635 1.00 96.69 91 PRO A CA 1
ATOM 720 C C . PRO A 1 91 ? -31.077 -16.640 11.733 1.00 96.69 91 PRO A C 1
ATOM 722 O O . PRO A 1 91 ? -31.668 -15.629 12.118 1.00 96.69 91 PRO A O 1
ATOM 725 N N . SER A 1 92 ? -30.483 -16.717 10.541 1.00 96.75 92 SER A N 1
ATOM 726 C CA . SER A 1 92 ? -30.641 -15.714 9.483 1.00 96.75 92 SER A CA 1
ATOM 727 C C . SER A 1 92 ? -31.348 -16.293 8.266 1.00 96.75 92 SER A C 1
ATOM 729 O O . SER A 1 92 ? -32.345 -15.723 7.842 1.00 96.75 92 SER A O 1
ATOM 731 N N . ILE A 1 93 ? -30.830 -17.380 7.693 1.00 96.31 93 ILE A N 1
ATOM 732 C CA . ILE A 1 93 ? -31.447 -18.078 6.561 1.00 96.31 93 ILE A CA 1
ATOM 733 C C . ILE A 1 93 ? -31.009 -19.546 6.562 1.00 96.31 93 ILE A C 1
ATOM 735 O O . ILE A 1 93 ? -29.939 -19.880 7.072 1.00 96.31 93 ILE A O 1
ATOM 739 N N . THR A 1 94 ? -31.845 -20.430 6.032 1.00 95.69 94 THR A N 1
ATOM 740 C CA . THR A 1 94 ? -31.480 -21.802 5.660 1.00 95.69 94 THR A CA 1
ATOM 741 C C . THR A 1 94 ? -31.875 -21.990 4.204 1.00 95.69 94 THR A C 1
ATOM 743 O O . THR A 1 94 ? -32.950 -21.539 3.809 1.00 95.69 94 THR A O 1
ATOM 746 N N . LEU A 1 95 ? -30.975 -22.552 3.407 1.00 93.44 95 LEU A N 1
ATOM 747 C CA . LEU A 1 95 ? -31.134 -22.724 1.970 1.00 93.44 95 LEU A CA 1
ATOM 748 C C . LEU A 1 95 ? -30.970 -24.203 1.623 1.00 93.44 95 LEU A C 1
ATOM 750 O O . LEU A 1 95 ? -29.989 -24.810 2.043 1.00 93.44 95 LEU A O 1
ATOM 754 N N . ASP A 1 96 ? -31.917 -24.707 0.838 1.00 93.31 96 ASP A N 1
ATOM 755 C CA . ASP A 1 96 ? -31.795 -25.912 0.018 1.00 93.31 96 ASP A CA 1
ATOM 756 C C . ASP A 1 96 ? -31.781 -25.430 -1.439 1.00 93.31 96 ASP A C 1
ATOM 758 O O . ASP A 1 96 ? -32.761 -24.869 -1.942 1.00 93.31 96 ASP A O 1
ATOM 762 N N . VAL A 1 97 ? -30.611 -25.497 -2.065 1.00 91.44 97 VAL A N 1
ATOM 763 C CA . VAL A 1 97 ? -30.337 -24.984 -3.406 1.00 91.44 97 VAL A CA 1
ATOM 764 C C . VAL A 1 97 ? -30.394 -26.112 -4.422 1.00 91.44 97 VAL A C 1
ATOM 766 O O . VAL A 1 97 ? -31.106 -25.984 -5.418 1.00 91.44 97 VAL A O 1
ATOM 769 N N . SER A 1 98 ? -29.594 -27.170 -4.239 1.00 86.00 98 SER A N 1
ATOM 770 C CA . SER A 1 98 ? -29.545 -28.289 -5.189 1.00 86.00 98 SER A CA 1
ATOM 771 C C . SER A 1 98 ? -28.842 -29.528 -4.616 1.00 86.00 98 SER A C 1
ATOM 773 O O . SER A 1 98 ? -27.669 -29.787 -4.900 1.00 86.00 98 SER A O 1
ATOM 775 N N . GLY A 1 99 ? -29.575 -30.352 -3.865 1.00 87.56 99 GLY A N 1
ATOM 776 C CA . GLY A 1 99 ? -29.089 -31.651 -3.387 1.00 87.56 99 GLY A CA 1
ATOM 777 C C . GLY A 1 99 ? -28.270 -31.537 -2.102 1.00 87.56 99 GLY A C 1
ATOM 778 O O . GLY A 1 99 ? -28.828 -31.320 -1.038 1.00 87.56 99 GLY A O 1
ATOM 779 N N . ASP A 1 100 ? -26.951 -31.737 -2.175 1.00 92.38 100 ASP A N 1
ATOM 780 C CA . ASP A 1 100 ? -26.059 -31.639 -1.010 1.00 92.38 100 ASP A CA 1
ATOM 781 C C . ASP A 1 100 ? -25.293 -30.309 -1.022 1.00 92.38 100 ASP A C 1
ATOM 783 O O . ASP A 1 100 ? -24.199 -30.220 -1.596 1.00 92.38 100 ASP A O 1
ATOM 787 N N . ASP A 1 101 ? -25.864 -29.283 -0.388 1.00 93.94 101 ASP A N 1
ATOM 788 C CA . ASP A 1 101 ? -25.266 -27.959 -0.231 1.00 93.94 101 ASP A CA 1
ATOM 789 C C . ASP A 1 101 ? -24.187 -27.969 0.850 1.00 93.94 101 ASP A C 1
ATOM 791 O O . ASP A 1 101 ? -24.412 -28.242 2.033 1.00 93.94 101 ASP A O 1
ATOM 795 N N . ARG A 1 102 ? -22.958 -27.659 0.444 1.00 91.44 102 ARG A N 1
ATOM 796 C CA . ARG A 1 102 ? -21.776 -27.808 1.288 1.00 91.44 102 ARG A CA 1
ATOM 797 C C . ARG A 1 102 ? -20.712 -26.755 1.021 1.00 91.44 102 ARG A C 1
ATOM 799 O O . ARG A 1 102 ? -20.830 -25.905 0.141 1.00 91.44 102 ARG A O 1
ATOM 806 N N . ASP A 1 103 ? -19.659 -26.812 1.836 1.00 91.25 103 ASP A N 1
ATOM 807 C CA . ASP A 1 103 ? -18.455 -25.990 1.690 1.00 91.25 103 ASP A CA 1
ATOM 808 C C . ASP A 1 103 ? -18.757 -24.494 1.542 1.00 91.25 103 ASP A C 1
ATOM 810 O O . ASP A 1 103 ? -18.301 -23.845 0.594 1.00 91.25 103 ASP A O 1
ATOM 814 N N . ALA A 1 104 ? -19.529 -23.960 2.493 1.00 92.56 104 ALA A N 1
ATOM 815 C CA . ALA A 1 104 ? -19.941 -22.564 2.522 1.00 92.56 104 ALA A CA 1
ATOM 816 C C . ALA A 1 104 ? -18.735 -21.626 2.388 1.00 92.56 104 ALA A C 1
ATOM 818 O O . ALA A 1 104 ? -17.694 -21.836 3.019 1.00 92.56 104 ALA A O 1
ATOM 819 N N . GLN A 1 105 ? -18.880 -20.550 1.614 1.00 97.06 105 GLN A N 1
ATOM 820 C CA . GLN A 1 105 ? -17.893 -19.471 1.571 1.00 97.06 105 GLN A CA 1
ATOM 821 C C . GLN A 1 105 ? -18.572 -18.125 1.798 1.00 97.06 105 GLN A C 1
ATOM 823 O O . GLN A 1 105 ? -19.573 -17.814 1.159 1.00 97.06 105 GLN A O 1
ATOM 828 N N . LEU A 1 106 ? -17.998 -17.304 2.675 1.00 97.69 106 LEU A N 1
ATOM 829 C CA . LEU A 1 106 ? -18.471 -15.947 2.936 1.00 97.69 106 LEU A CA 1
ATOM 830 C C . LEU A 1 106 ? -17.443 -14.931 2.448 1.00 97.69 106 LEU A C 1
ATOM 832 O O . LEU A 1 106 ? -16.246 -15.090 2.684 1.00 97.69 106 LEU A O 1
ATOM 836 N N . LEU A 1 107 ? -17.925 -13.865 1.813 1.00 97.44 107 LEU A N 1
ATOM 837 C CA . LEU A 1 107 ? -17.122 -12.710 1.419 1.00 97.44 107 LEU A CA 1
ATOM 838 C C . LEU A 1 107 ? -17.816 -11.435 1.896 1.00 97.44 107 LEU A C 1
ATOM 840 O O . LEU A 1 107 ? -18.823 -11.001 1.334 1.00 97.44 107 LEU A O 1
ATOM 844 N N . ALA A 1 108 ? -17.258 -10.839 2.945 1.00 95.75 108 ALA A N 1
ATOM 845 C CA . ALA A 1 108 ? -17.707 -9.562 3.476 1.00 95.75 108 ALA A CA 1
ATOM 846 C C . ALA A 1 108 ? -17.132 -8.406 2.643 1.00 95.75 108 ALA A C 1
ATOM 848 O O . ALA A 1 108 ? -15.928 -8.340 2.397 1.00 95.75 108 ALA A O 1
ATOM 849 N N . THR A 1 109 ? -17.986 -7.466 2.243 1.00 93.81 109 THR A N 1
ATOM 850 C CA . THR A 1 109 ? -17.597 -6.214 1.574 1.00 93.81 109 THR A CA 1
ATOM 851 C C . THR A 1 109 ? -18.230 -5.026 2.300 1.00 93.81 109 THR A C 1
ATOM 853 O O . THR A 1 109 ? -19.155 -5.229 3.082 1.00 93.81 109 THR A O 1
ATOM 856 N N . PRO A 1 110 ? -17.821 -3.770 2.053 1.00 88.12 110 PRO A N 1
ATOM 857 C CA . PRO A 1 110 ? -18.426 -2.627 2.740 1.00 88.12 110 PRO A CA 1
ATOM 858 C C . PRO A 1 110 ? -19.950 -2.507 2.574 1.00 88.12 110 PRO A C 1
ATOM 860 O O . PRO A 1 110 ? -20.612 -1.983 3.463 1.00 88.12 110 PRO A O 1
ATOM 863 N N . LYS A 1 111 ? -20.505 -2.978 1.448 1.00 89.44 111 LYS A N 1
ATOM 864 C CA . LYS A 1 111 ? -21.935 -2.838 1.122 1.00 89.44 111 LYS A CA 1
ATOM 865 C C . LYS A 1 111 ? -22.733 -4.134 1.223 1.00 89.44 111 LYS A C 1
ATOM 867 O O . LYS A 1 111 ? -23.921 -4.073 1.493 1.00 89.44 111 LYS A O 1
ATOM 872 N N . ARG A 1 112 ? -22.089 -5.278 0.995 1.00 96.06 112 ARG A N 1
ATOM 873 C CA . ARG A 1 112 ? -22.752 -6.564 0.762 1.00 96.06 112 ARG A CA 1
ATOM 874 C C . ARG A 1 112 ? -22.014 -7.706 1.443 1.00 96.06 112 ARG A C 1
ATOM 876 O O . ARG A 1 112 ? -20.778 -7.720 1.446 1.00 96.06 112 ARG A O 1
ATOM 883 N N . LEU A 1 113 ? -22.759 -8.681 1.945 1.00 98.25 113 LEU A N 1
ATOM 884 C CA . LEU A 1 113 ? -22.244 -9.986 2.340 1.00 98.25 113 LEU A CA 1
ATOM 885 C C . LEU A 1 113 ? -22.644 -11.015 1.279 1.00 98.25 113 LEU A C 1
ATOM 887 O O . LEU A 1 113 ? -23.832 -11.235 1.048 1.00 98.25 113 LEU A O 1
ATOM 891 N N . PHE A 1 114 ? -21.655 -11.633 0.636 1.00 98.50 114 PHE A N 1
ATOM 892 C CA . PHE A 1 114 ? -21.883 -12.735 -0.300 1.00 98.50 114 PHE A CA 1
ATOM 893 C C . PHE A 1 114 ? -21.761 -14.077 0.411 1.00 98.50 114 PHE A C 1
ATOM 895 O O . PHE A 1 114 ? -20.846 -14.276 1.216 1.00 98.50 114 PHE A O 1
ATOM 902 N N . LEU A 1 115 ? -22.641 -14.999 0.038 1.00 98.31 115 LEU A N 1
ATOM 903 C CA . LEU A 1 115 ? -22.631 -16.399 0.415 1.00 98.31 115 LEU A CA 1
ATOM 904 C C . LEU A 1 115 ? -22.535 -17.254 -0.846 1.00 98.31 115 LEU A C 1
ATOM 906 O O . LEU A 1 115 ? -23.472 -17.295 -1.640 1.00 98.31 115 LEU A O 1
ATOM 910 N N . TYR A 1 116 ? -21.409 -17.940 -1.013 1.00 98.12 116 TYR A N 1
ATOM 911 C CA . TYR A 1 116 ? -21.235 -18.931 -2.069 1.00 98.12 116 TYR A CA 1
ATOM 912 C C . TYR A 1 116 ? -21.524 -20.326 -1.528 1.00 98.12 116 TYR A C 1
ATOM 914 O O . TYR A 1 116 ? -21.108 -20.675 -0.418 1.00 98.12 116 TYR A O 1
ATOM 922 N N . ILE A 1 117 ? -22.227 -21.101 -2.342 1.00 96.69 117 ILE A N 1
ATOM 923 C CA . ILE A 1 117 ? -22.840 -22.379 -1.998 1.00 96.69 117 ILE A CA 1
ATOM 924 C C . ILE A 1 117 ? -22.347 -23.388 -3.023 1.00 96.69 117 ILE A C 1
ATOM 926 O O . ILE A 1 117 ? -22.586 -23.201 -4.215 1.00 96.69 117 ILE A O 1
ATOM 930 N N . ASN A 1 118 ? -21.617 -24.411 -2.582 1.00 96.19 118 ASN A N 1
ATOM 931 C CA . ASN A 1 118 ? -21.177 -25.488 -3.459 1.00 96.19 118 ASN A CA 1
ATOM 932 C C . ASN A 1 118 ? -22.137 -26.665 -3.278 1.00 96.19 118 ASN A C 1
ATOM 934 O O . ASN A 1 118 ? -22.174 -27.261 -2.208 1.00 96.19 118 ASN A O 1
ATOM 938 N N . SER A 1 119 ? -22.890 -27.009 -4.312 1.00 95.12 119 SER A N 1
ATOM 939 C CA . SER A 1 119 ? -23.947 -28.020 -4.252 1.00 95.12 119 SER A CA 1
ATOM 940 C C . SER A 1 119 ? -23.538 -29.250 -5.051 1.00 95.12 119 SER A C 1
ATOM 942 O O . SER A 1 119 ? -23.099 -29.121 -6.196 1.00 95.12 119 SER A O 1
ATOM 944 N N . LEU A 1 120 ? -23.653 -30.442 -4.467 1.00 93.44 120 LEU A N 1
ATOM 945 C CA . LEU A 1 120 ? -23.455 -31.702 -5.181 1.00 93.44 120 LEU A CA 1
ATOM 946 C C . LEU A 1 120 ? -24.810 -32.318 -5.533 1.00 93.44 120 LEU A C 1
ATOM 948 O O . LEU A 1 120 ? -25.540 -32.766 -4.651 1.00 93.44 120 LEU A O 1
ATOM 952 N N . ASN A 1 121 ? -25.084 -32.434 -6.829 1.00 90.25 121 ASN A N 1
ATOM 953 C CA . ASN A 1 121 ? -26.295 -33.058 -7.351 1.00 90.25 121 ASN A CA 1
ATOM 954 C C . ASN A 1 121 ? -25.943 -33.989 -8.521 1.00 90.25 121 ASN A C 1
ATOM 956 O O . ASN A 1 121 ? -25.108 -33.653 -9.358 1.00 90.25 121 ASN A O 1
ATOM 960 N N . GLY A 1 122 ? -26.509 -35.199 -8.552 1.00 87.75 122 GLY A N 1
ATOM 961 C CA . GLY A 1 122 ? -26.244 -36.176 -9.619 1.00 87.75 122 GLY A CA 1
ATOM 962 C C . GLY A 1 122 ? -24.757 -36.519 -9.823 1.00 87.75 122 GLY A C 1
ATOM 963 O O . GLY A 1 122 ? -24.341 -36.838 -10.932 1.00 87.75 122 GLY A O 1
ATOM 964 N N . GLY A 1 123 ? -23.928 -36.398 -8.778 1.00 87.25 123 GLY A N 1
ATOM 965 C CA . GLY A 1 123 ? -22.478 -36.619 -8.864 1.00 87.25 123 GLY A CA 1
ATOM 966 C C . GLY A 1 123 ? -21.669 -35.450 -9.446 1.00 87.25 123 GLY A C 1
ATOM 967 O O . GLY A 1 123 ? -20.457 -35.584 -9.626 1.00 87.25 123 GLY A O 1
ATOM 968 N N . ARG A 1 124 ? -22.296 -34.296 -9.706 1.00 91.19 124 ARG A N 1
ATOM 969 C CA . ARG A 1 124 ? -21.656 -33.094 -10.252 1.00 91.19 124 ARG A CA 1
ATOM 970 C C . ARG A 1 124 ? -21.795 -31.905 -9.300 1.00 91.19 124 ARG A C 1
ATOM 972 O O . ARG A 1 124 ? -22.842 -31.695 -8.699 1.00 91.19 124 ARG A O 1
ATOM 979 N N . PHE A 1 125 ? -20.714 -31.140 -9.153 1.00 94.81 125 PHE A N 1
ATOM 980 C CA . PHE A 1 125 ? -20.718 -29.922 -8.343 1.00 94.81 125 PHE A CA 1
ATOM 981 C C . PHE A 1 125 ? -21.204 -28.716 -9.139 1.00 94.81 125 PHE A C 1
ATOM 983 O O . PHE A 1 125 ? -20.828 -28.550 -10.297 1.00 94.81 125 PHE A O 1
ATOM 990 N N . HIS A 1 126 ? -21.964 -27.848 -8.490 1.00 94.50 126 HIS A N 1
ATOM 991 C CA . HIS A 1 126 ? -22.375 -26.546 -8.998 1.00 94.50 126 HIS A CA 1
ATOM 992 C C . HIS A 1 126 ? -22.089 -25.493 -7.932 1.00 94.50 126 HIS A C 1
ATOM 994 O O . HIS A 1 126 ? -22.164 -25.786 -6.739 1.00 94.50 126 HIS A O 1
ATOM 1000 N N . VAL A 1 127 ? -21.751 -24.275 -8.348 1.00 96.44 127 VAL A N 1
ATOM 1001 C CA . VAL A 1 127 ? -21.565 -23.160 -7.416 1.00 96.44 127 VAL A CA 1
ATOM 1002 C C . VAL A 1 127 ? -22.687 -22.166 -7.635 1.00 96.44 127 VAL A C 1
ATOM 1004 O O . VAL A 1 127 ? -22.939 -21.768 -8.768 1.00 96.44 127 VAL A O 1
ATOM 1007 N N . SER A 1 128 ? -23.324 -21.736 -6.555 1.00 97.25 128 SER A N 1
ATOM 1008 C CA . SER A 1 128 ? -24.304 -20.654 -6.553 1.00 97.25 128 SER A CA 1
ATOM 1009 C C . SER A 1 128 ? -23.867 -19.536 -5.612 1.00 97.25 128 SER A C 1
ATOM 1011 O O . SER A 1 128 ? -23.085 -19.760 -4.689 1.00 97.25 128 SER A O 1
ATOM 1013 N N . VAL A 1 129 ? -24.378 -18.326 -5.824 1.00 97.94 129 VAL A N 1
ATOM 1014 C CA . VAL A 1 129 ? -24.216 -17.193 -4.910 1.00 97.94 129 VAL A CA 1
ATOM 1015 C C . VAL A 1 129 ? -25.576 -16.655 -4.479 1.00 97.94 129 VAL A C 1
ATOM 1017 O O . VAL A 1 129 ? -26.474 -16.466 -5.297 1.00 97.94 129 VAL A O 1
ATOM 1020 N N . SER A 1 130 ? -25.714 -16.374 -3.190 1.00 98.06 130 SER A N 1
ATOM 1021 C CA . SER A 1 130 ? -26.752 -15.514 -2.624 1.00 98.06 130 SER A CA 1
ATOM 1022 C C . SER A 1 130 ? -26.073 -14.345 -1.909 1.00 98.06 130 SER A C 1
ATOM 1024 O O . SER A 1 130 ? -24.919 -14.448 -1.488 1.00 98.06 130 SER A O 1
ATOM 1026 N N . HIS A 1 131 ? -26.739 -13.202 -1.797 1.00 97.81 131 HIS A N 1
ATOM 1027 C CA . HIS A 1 131 ? -26.176 -12.046 -1.109 1.00 97.81 131 HIS A CA 1
ATOM 1028 C C . HIS A 1 131 ? -27.214 -11.265 -0.317 1.00 97.81 131 HIS A C 1
ATOM 1030 O O . HIS A 1 131 ? -28.403 -11.301 -0.621 1.00 97.81 131 HIS A O 1
ATOM 1036 N N . THR A 1 132 ? -26.739 -10.508 0.667 1.00 98.19 132 THR A N 1
ATOM 1037 C CA . THR A 1 132 ? -27.542 -9.555 1.434 1.00 98.19 132 THR A CA 1
ATOM 1038 C C . THR A 1 132 ? -26.827 -8.210 1.540 1.00 98.19 132 THR A C 1
ATOM 1040 O O . THR A 1 132 ? -25.604 -8.161 1.698 1.00 98.19 132 THR A O 1
ATOM 1043 N N . ASP A 1 133 ? -27.597 -7.126 1.459 1.00 96.94 133 ASP A N 1
ATOM 1044 C CA . ASP A 1 133 ? -27.112 -5.745 1.611 1.00 96.94 133 ASP A CA 1
ATOM 1045 C C . ASP A 1 133 ? -27.442 -5.163 3.001 1.00 96.94 133 ASP A C 1
ATOM 1047 O O . ASP A 1 133 ? -26.838 -4.182 3.435 1.00 96.94 133 ASP A O 1
ATOM 1051 N N . ASP A 1 134 ? -28.361 -5.798 3.738 1.00 94.50 134 ASP A N 1
ATOM 1052 C CA . ASP A 1 134 ? -28.894 -5.319 5.021 1.00 94.50 134 ASP A CA 1
ATOM 1053 C C . ASP A 1 134 ? -28.847 -6.362 6.157 1.00 94.50 134 ASP A C 1
ATOM 1055 O O . ASP A 1 134 ? -29.226 -6.074 7.297 1.00 94.50 134 ASP A O 1
ATOM 1059 N N . GLY A 1 135 ? -28.410 -7.589 5.859 1.00 93.00 135 GLY A N 1
ATOM 1060 C CA . GLY A 1 135 ? -28.381 -8.702 6.804 1.00 93.00 135 GLY A CA 1
ATOM 1061 C C . GLY A 1 135 ? -29.761 -9.265 7.163 1.00 93.00 135 GLY A C 1
ATOM 1062 O O . GLY A 1 135 ? -29.886 -9.979 8.162 1.00 93.00 135 GLY A O 1
ATOM 1063 N N . ARG A 1 136 ? -30.808 -8.924 6.405 1.00 91.75 136 ARG A N 1
ATOM 1064 C CA . ARG A 1 136 ? -32.188 -9.381 6.622 1.00 91.75 136 ARG A CA 1
ATOM 1065 C C . ARG A 1 136 ? -32.741 -10.063 5.381 1.00 91.75 136 ARG A C 1
ATOM 1067 O O . ARG A 1 136 ? -33.218 -11.188 5.482 1.00 91.75 136 ARG A O 1
ATOM 1074 N N . ALA A 1 137 ? -32.656 -9.402 4.231 1.00 95.19 137 ALA A N 1
ATOM 1075 C CA . ALA A 1 137 ? -33.115 -9.936 2.960 1.00 95.19 137 ALA A CA 1
ATOM 1076 C C . ALA A 1 137 ? -31.938 -10.551 2.195 1.00 95.19 137 ALA A C 1
ATOM 1078 O O . ALA A 1 137 ? -30.925 -9.889 1.955 1.00 95.19 137 ALA A O 1
ATOM 1079 N N . TRP A 1 138 ? -32.082 -11.818 1.810 1.00 97.75 138 TRP A N 1
ATOM 1080 C CA . TRP A 1 138 ? -31.132 -12.528 0.955 1.00 97.75 138 TRP A CA 1
ATOM 1081 C C . TRP A 1 138 ? -31.688 -12.644 -0.464 1.00 97.75 138 TRP A C 1
ATOM 1083 O O . TRP A 1 138 ? -32.880 -12.890 -0.656 1.00 97.75 138 TRP A O 1
ATOM 1093 N N . SER A 1 139 ? -30.828 -12.482 -1.466 1.00 97.69 139 SER A N 1
ATOM 1094 C CA . SER A 1 139 ? -31.184 -12.732 -2.861 1.00 97.69 139 SER A CA 1
ATOM 1095 C C . SER A 1 139 ? -31.472 -14.218 -3.094 1.00 97.69 139 SER A C 1
ATOM 1097 O O . SER A 1 139 ? -30.939 -15.085 -2.395 1.00 97.69 139 SER A O 1
ATOM 1099 N N . LYS A 1 140 ? -32.242 -14.539 -4.140 1.00 96.69 140 LYS A N 1
ATOM 1100 C CA . LYS A 1 140 ? -32.325 -15.927 -4.617 1.00 96.69 140 LYS A CA 1
ATOM 1101 C C . LYS A 1 140 ? -30.920 -16.430 -5.001 1.00 96.69 140 LYS A C 1
ATOM 1103 O O . LYS A 1 140 ? -30.145 -15.632 -5.543 1.00 96.69 140 LYS A O 1
ATOM 1108 N N . PRO A 1 141 ? -30.576 -17.699 -4.715 1.00 96.62 141 PRO A N 1
ATOM 1109 C CA . PRO A 1 141 ? -29.350 -18.307 -5.214 1.00 96.62 141 PRO A CA 1
ATOM 1110 C C . PRO A 1 141 ? -29.312 -18.263 -6.744 1.00 96.62 141 PRO A C 1
ATOM 1112 O O . PRO A 1 141 ? -30.301 -18.582 -7.402 1.00 96.62 141 PRO A O 1
ATOM 1115 N N . GLN A 1 142 ? -28.174 -17.868 -7.304 1.00 96.56 142 GLN A N 1
ATOM 1116 C CA . GLN A 1 142 ? -27.937 -17.869 -8.747 1.00 96.56 142 GLN A CA 1
ATOM 1117 C C . GLN A 1 142 ? -26.611 -18.565 -9.064 1.00 96.56 142 GLN A C 1
ATOM 1119 O O . GLN A 1 142 ? -25.658 -18.390 -8.299 1.00 96.56 142 GLN A O 1
ATOM 1124 N N . PRO A 1 143 ? -26.524 -19.342 -10.157 1.00 95.62 143 PRO A N 1
ATOM 1125 C CA . PRO A 1 143 ? -25.314 -20.074 -10.502 1.00 95.62 143 PRO A CA 1
ATOM 1126 C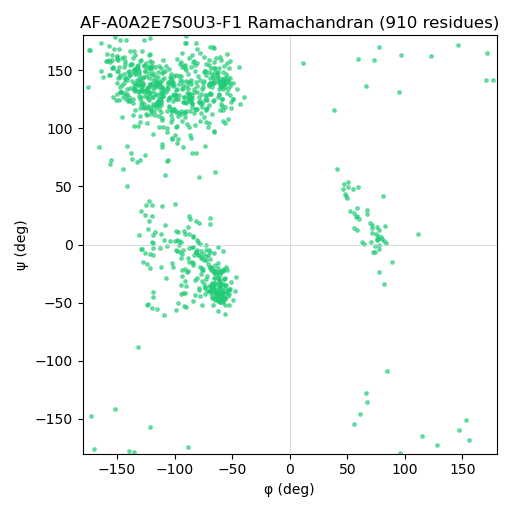 C . PRO A 1 143 ? -24.157 -19.114 -10.786 1.00 95.62 143 PRO A C 1
ATOM 1128 O O . PRO A 1 143 ? -24.340 -18.047 -11.373 1.00 95.62 143 PRO A O 1
ATOM 1131 N N . VAL A 1 144 ? -22.953 -19.507 -10.385 1.00 95.44 144 VAL A N 1
ATOM 1132 C CA . VAL A 1 144 ? -21.716 -18.778 -10.653 1.00 95.44 144 VAL A CA 1
ATOM 1133 C C . VAL A 1 144 ? -20.630 -19.726 -11.133 1.00 95.44 144 VAL A C 1
ATOM 1135 O O . VAL A 1 144 ? -20.523 -20.873 -10.705 1.00 95.44 144 VAL A O 1
ATOM 1138 N N . TYR A 1 145 ? -19.768 -19.204 -12.000 1.00 96.19 145 TYR A N 1
ATOM 1139 C CA . TYR A 1 145 ? -18.661 -19.950 -12.585 1.00 96.19 145 TYR A CA 1
ATOM 1140 C C . TYR A 1 145 ? -19.121 -21.173 -13.411 1.00 96.19 145 TYR A C 1
ATOM 1142 O O . TYR A 1 145 ? -20.102 -21.088 -14.142 1.00 96.19 145 TYR A O 1
ATOM 1150 N N . ARG A 1 146 ? -18.351 -22.267 -13.415 1.00 93.88 146 ARG A N 1
ATOM 1151 C CA . ARG A 1 146 ? -18.540 -23.427 -14.295 1.00 93.88 146 ARG A CA 1
ATOM 1152 C C . ARG A 1 146 ? -18.998 -24.645 -13.508 1.00 93.88 146 ARG A C 1
ATOM 1154 O O . ARG A 1 146 ? -18.442 -24.942 -12.453 1.00 93.88 146 ARG A O 1
ATOM 1161 N N . ASP A 1 147 ? -19.896 -25.417 -14.103 1.00 93.81 147 ASP A N 1
ATOM 1162 C CA . ASP A 1 147 ? -20.276 -26.728 -13.590 1.00 93.81 147 ASP A CA 1
ATOM 1163 C C . ASP A 1 147 ? -19.075 -27.670 -13.439 1.00 93.81 147 ASP A C 1
ATOM 1165 O O . ASP A 1 147 ? -18.179 -27.743 -14.286 1.00 93.81 147 ASP A O 1
ATOM 1169 N N . GLY A 1 148 ? -19.114 -28.480 -12.390 1.00 94.94 148 GLY A N 1
ATOM 1170 C CA . GLY A 1 148 ? -18.065 -29.407 -11.990 1.00 94.94 148 GLY A CA 1
ATOM 1171 C C . GLY A 1 148 ? -16.955 -28.771 -11.156 1.00 94.94 148 GLY A C 1
ATOM 1172 O O . GLY A 1 148 ? -16.024 -29.484 -10.801 1.00 94.94 148 GLY A O 1
ATOM 1173 N N . PHE A 1 149 ? -17.020 -27.475 -10.842 1.00 96.62 149 PHE A N 1
ATOM 1174 C CA . PHE A 1 149 ? -16.041 -26.800 -9.990 1.00 96.62 149 PHE A CA 1
ATOM 1175 C C . PHE A 1 149 ? -16.616 -26.463 -8.615 1.00 96.62 149 PHE A C 1
ATOM 1177 O O . PHE A 1 149 ? -17.814 -26.266 -8.455 1.00 96.62 149 PHE A O 1
ATOM 1184 N N . ILE A 1 150 ? -15.720 -26.364 -7.637 1.00 97.19 150 ILE A N 1
ATOM 1185 C CA . ILE A 1 150 ? -15.980 -25.883 -6.280 1.00 97.19 150 ILE A CA 1
ATOM 1186 C C . ILE A 1 150 ? -15.203 -24.577 -6.106 1.00 97.19 150 ILE A C 1
ATOM 1188 O O . ILE A 1 150 ? -13.973 -24.567 -6.257 1.00 97.19 150 ILE A O 1
ATOM 1192 N N . LEU A 1 151 ? -15.899 -23.483 -5.789 1.00 97.56 151 LEU A N 1
ATOM 1193 C CA . LEU A 1 151 ? -15.288 -22.180 -5.513 1.00 97.56 151 LEU A CA 1
ATOM 1194 C C . LEU A 1 151 ? -14.816 -22.131 -4.058 1.00 97.56 151 LEU A C 1
ATOM 1196 O O . LEU A 1 151 ? -15.549 -22.502 -3.140 1.00 97.56 151 LEU A O 1
ATOM 1200 N N . TRP A 1 152 ? -13.590 -21.660 -3.840 1.00 97.38 152 TRP A N 1
ATOM 1201 C CA . TRP A 1 152 ? -12.917 -21.795 -2.556 1.00 97.38 152 TRP A CA 1
ATOM 1202 C C . TRP A 1 152 ? -12.328 -20.477 -2.050 1.00 97.38 152 TRP A C 1
ATOM 1204 O O . TRP A 1 152 ? -11.529 -19.842 -2.742 1.00 97.38 152 TRP A O 1
ATOM 1214 N N . LYS A 1 153 ? -12.712 -20.105 -0.817 1.00 95.50 153 LYS A N 1
ATOM 1215 C CA . LYS A 1 153 ? -12.203 -18.979 -0.011 1.00 95.50 153 LYS A CA 1
ATOM 1216 C C . LYS A 1 153 ? -11.958 -17.701 -0.840 1.00 95.50 153 LYS A C 1
ATOM 1218 O O . LYS A 1 153 ? -10.806 -17.287 -0.983 1.00 95.50 153 LYS A O 1
ATOM 1223 N N . PRO A 1 154 ? -13.015 -17.082 -1.402 1.00 97.19 154 PRO A N 1
ATOM 1224 C CA . PRO A 1 154 ? -12.888 -15.838 -2.147 1.00 97.19 154 PRO A CA 1
ATOM 1225 C C . PRO A 1 154 ? -12.348 -14.714 -1.255 1.00 97.19 154 PRO A C 1
ATOM 1227 O O . PRO A 1 154 ? -12.726 -14.584 -0.092 1.00 97.19 154 PRO A O 1
ATOM 1230 N N . ILE A 1 155 ? -11.479 -13.880 -1.818 1.00 96.00 155 ILE A N 1
ATOM 1231 C CA . ILE A 1 155 ? -10.815 -12.763 -1.144 1.00 96.00 155 ILE A CA 1
ATOM 1232 C C . ILE A 1 155 ? -10.861 -11.505 -2.008 1.00 96.00 155 ILE A C 1
ATOM 1234 O O . ILE A 1 155 ? -10.855 -11.573 -3.238 1.00 96.00 155 ILE A O 1
ATOM 1238 N N . GLN A 1 156 ? -10.870 -10.338 -1.367 1.00 94.31 156 GLN A N 1
ATOM 1239 C CA . GLN A 1 156 ? -10.757 -9.057 -2.058 1.00 94.31 156 GLN A CA 1
ATOM 1240 C C . GLN A 1 156 ? -9.292 -8.607 -2.126 1.00 94.31 156 GLN A C 1
ATOM 1242 O O . GLN A 1 156 ? -8.580 -8.623 -1.123 1.00 94.31 156 GLN A O 1
ATOM 1247 N N . HIS A 1 157 ? -8.848 -8.145 -3.294 1.00 92.50 157 HIS A N 1
ATOM 1248 C CA . HIS A 1 157 ? -7.540 -7.524 -3.480 1.00 92.50 157 HIS A CA 1
ATOM 1249 C C . HIS A 1 157 ? -7.612 -6.399 -4.515 1.00 92.50 157 HIS A C 1
ATOM 1251 O O . HIS A 1 157 ? -8.089 -6.604 -5.631 1.00 92.50 157 HIS A O 1
ATOM 1257 N N . LYS A 1 158 ? -7.137 -5.200 -4.144 1.00 88.06 158 LYS A N 1
ATOM 1258 C CA . LYS A 1 158 ? -7.076 -4.002 -5.011 1.00 88.06 158 LYS A CA 1
ATOM 1259 C C . LYS A 1 158 ? -8.374 -3.738 -5.797 1.00 88.06 158 LYS A C 1
ATOM 1261 O O . LYS A 1 158 ? -8.350 -3.516 -7.002 1.00 88.06 158 LYS A O 1
ATOM 1266 N N . GLY A 1 159 ? -9.517 -3.787 -5.108 1.00 88.25 159 GLY A N 1
ATOM 1267 C CA . GLY A 1 159 ? -10.827 -3.493 -5.703 1.00 88.25 159 GLY A CA 1
ATOM 1268 C C . GLY A 1 159 ? -11.421 -4.605 -6.577 1.00 88.25 159 GLY A C 1
ATOM 1269 O O . GLY A 1 159 ? -12.461 -4.387 -7.185 1.00 88.25 159 GLY A O 1
ATOM 1270 N N . ARG A 1 160 ? -10.804 -5.791 -6.627 1.00 95.00 160 ARG A N 1
ATOM 1271 C CA . ARG A 1 160 ? -11.321 -6.980 -7.321 1.00 95.00 160 ARG A CA 1
ATOM 1272 C C . ARG A 1 160 ? -11.462 -8.153 -6.359 1.00 95.00 160 ARG A C 1
ATOM 1274 O O . ARG A 1 160 ? -10.843 -8.157 -5.294 1.00 95.00 160 ARG A O 1
ATOM 1281 N N . TYR A 1 161 ? -12.230 -9.157 -6.755 1.00 97.75 161 TYR A N 1
ATOM 1282 C CA . TYR A 1 161 ? -12.350 -10.424 -6.046 1.00 97.75 161 TYR A CA 1
ATOM 1283 C C . TYR A 1 161 ? -11.543 -11.506 -6.758 1.00 97.75 161 TYR A C 1
ATOM 1285 O O . TYR A 1 161 ? -11.456 -11.525 -7.990 1.00 97.75 161 TYR A O 1
ATOM 1293 N N . TYR A 1 162 ? -10.943 -12.391 -5.972 1.00 98.25 162 TYR A N 1
ATOM 1294 C CA . TYR A 1 162 ? -10.181 -13.544 -6.433 1.00 98.25 162 TYR A CA 1
ATOM 1295 C C . TYR A 1 162 ? -10.583 -14.770 -5.628 1.00 98.25 162 TYR A C 1
ATOM 1297 O O . TYR A 1 162 ? -10.868 -14.659 -4.441 1.00 98.25 162 TYR A O 1
ATOM 1305 N N . ALA A 1 163 ? -10.574 -15.935 -6.257 1.00 98.25 163 ALA A N 1
ATOM 1306 C CA . ALA A 1 163 ? -10.786 -17.211 -5.588 1.00 98.25 163 ALA A CA 1
ATOM 1307 C C . ALA A 1 163 ? -10.014 -18.301 -6.327 1.00 98.25 163 ALA A C 1
ATOM 1309 O O . ALA A 1 163 ? -9.639 -18.126 -7.493 1.00 98.25 163 ALA A O 1
ATOM 1310 N N . ALA A 1 164 ? -9.797 -19.430 -5.659 1.00 98.31 164 ALA A N 1
ATOM 1311 C CA . ALA A 1 164 ? -9.486 -20.647 -6.385 1.00 98.31 164 ALA A CA 1
ATOM 1312 C C . ALA A 1 164 ? -10.788 -21.368 -6.746 1.00 98.31 164 ALA A C 1
ATOM 1314 O O . ALA A 1 164 ? -11.748 -21.350 -5.974 1.00 98.31 164 ALA A O 1
ATOM 1315 N N . ALA A 1 165 ? -10.811 -22.034 -7.893 1.00 98.12 165 ALA A N 1
ATOM 1316 C CA . ALA A 1 165 ? -11.895 -22.929 -8.269 1.00 98.12 165 ALA A CA 1
ATOM 1317 C C . ALA A 1 165 ? -11.302 -24.281 -8.651 1.00 98.12 165 ALA A C 1
ATOM 1319 O O . ALA A 1 165 ? -10.521 -24.352 -9.600 1.00 98.12 165 ALA A O 1
ATOM 1320 N N . HIS A 1 166 ? -11.651 -25.344 -7.926 1.00 97.19 166 HIS A N 1
ATOM 1321 C CA . HIS A 1 166 ? -11.067 -26.663 -8.158 1.00 97.19 166 HIS A CA 1
ATOM 1322 C C . HIS A 1 166 ? -12.088 -27.676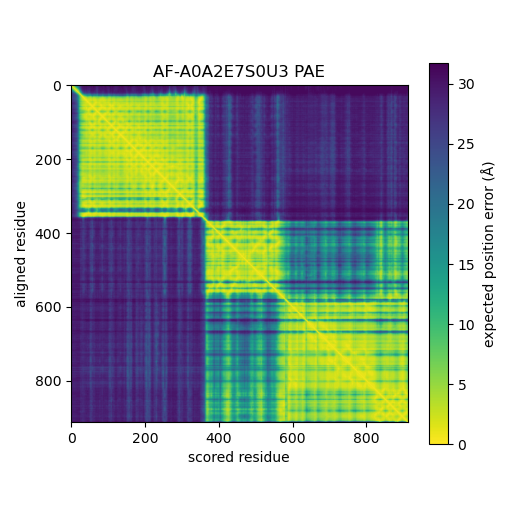 -8.665 1.00 97.19 166 HIS A C 1
ATOM 1324 O O . HIS A 1 166 ? -13.248 -27.660 -8.258 1.00 97.19 166 HIS A O 1
ATOM 1330 N N . ARG A 1 167 ? -11.641 -28.569 -9.547 1.00 95.69 167 ARG A N 1
ATOM 1331 C CA . ARG A 1 167 ? -12.451 -29.638 -10.131 1.00 95.69 167 ARG A CA 1
ATOM 1332 C C . ARG A 1 167 ? -12.130 -30.971 -9.454 1.00 95.69 167 ARG A C 1
ATOM 1334 O O . ARG A 1 167 ? -10.998 -31.440 -9.586 1.00 95.69 167 ARG A O 1
ATOM 1341 N N . PRO A 1 168 ? -13.070 -31.599 -8.729 1.00 92.62 168 PRO A N 1
ATOM 1342 C CA . PRO A 1 168 ? -12.881 -32.947 -8.214 1.00 92.62 168 PRO A CA 1
ATOM 1343 C C . PRO A 1 168 ? -12.954 -33.996 -9.336 1.00 92.62 168 PRO A C 1
ATOM 1345 O O . PRO A 1 168 ? -13.573 -33.779 -10.374 1.00 92.62 168 PRO A O 1
ATOM 1348 N N . GLY A 1 169 ? -12.320 -35.149 -9.115 1.00 91.31 169 GLY A N 1
ATOM 1349 C CA . GLY A 1 169 ? -12.276 -36.268 -10.062 1.00 91.31 169 GLY A CA 1
ATOM 1350 C C . GLY A 1 169 ? -11.057 -37.174 -9.841 1.00 91.31 169 GLY A C 1
ATOM 1351 O O . GLY A 1 169 ? -10.383 -37.040 -8.809 1.00 91.31 169 GLY A O 1
ATOM 1352 N N . PRO A 1 170 ? -10.760 -38.090 -10.781 1.00 91.62 170 PRO A N 1
ATOM 1353 C CA . PRO A 1 170 ? -9.467 -38.771 -10.868 1.00 91.62 170 PRO A CA 1
ATOM 1354 C C . PRO A 1 170 ? -8.289 -37.787 -10.896 1.00 91.62 170 PRO A C 1
ATOM 1356 O O . PRO A 1 170 ? -8.425 -36.661 -11.366 1.00 91.62 170 PRO A O 1
ATOM 1359 N N . ASN A 1 171 ? -7.112 -38.200 -10.414 1.00 89.44 171 ASN A N 1
ATOM 1360 C CA . ASN A 1 171 ? -5.955 -37.298 -10.291 1.00 89.44 171 ASN A CA 1
ATOM 1361 C C . ASN A 1 171 ? -5.556 -36.624 -11.612 1.00 89.44 171 ASN A C 1
ATOM 1363 O O . ASN A 1 171 ? -5.231 -35.440 -11.597 1.00 89.44 171 ASN A O 1
ATOM 1367 N N . SER A 1 172 ? -5.652 -37.341 -12.734 1.00 89.44 172 SER A N 1
ATOM 1368 C CA . SER A 1 172 ? -5.345 -36.834 -14.076 1.00 89.44 172 SER A CA 1
ATOM 1369 C C . SER A 1 172 ? -6.338 -35.789 -14.596 1.00 89.44 172 SER A C 1
ATOM 1371 O O . SER A 1 172 ? -5.995 -35.040 -15.504 1.00 89.44 172 SER A O 1
ATOM 1373 N N . SER A 1 173 ? -7.548 -35.713 -14.033 1.00 91.06 173 SER A N 1
ATOM 1374 C CA . SER A 1 173 ? -8.602 -34.779 -14.456 1.00 91.06 173 SER A CA 1
ATOM 1375 C C . SER A 1 173 ? -8.861 -33.655 -13.448 1.00 91.06 173 SER A C 1
ATOM 1377 O O . SER A 1 173 ? -9.825 -32.900 -13.601 1.00 91.06 173 SER A O 1
ATOM 1379 N N . ARG A 1 174 ? -8.075 -33.589 -12.367 1.00 95.19 174 ARG A N 1
ATOM 1380 C CA . ARG A 1 174 ? -8.166 -32.522 -11.366 1.00 95.19 174 ARG A CA 1
ATOM 1381 C C . ARG A 1 174 ? -7.486 -31.266 -11.886 1.00 95.19 174 ARG A C 1
ATOM 1383 O O . ARG A 1 174 ? -6.451 -31.326 -12.538 1.00 95.19 174 ARG A O 1
ATOM 1390 N N . GLU A 1 175 ? -8.086 -30.125 -11.578 1.00 96.38 175 GLU A N 1
ATOM 1391 C CA . GLU A 1 175 ? -7.564 -28.806 -11.930 1.00 96.38 175 GLU A CA 1
ATOM 1392 C C . GLU A 1 175 ? -7.875 -27.833 -10.796 1.00 96.38 175 GLU A C 1
ATOM 1394 O O . GLU A 1 175 ? -8.924 -27.938 -10.160 1.00 96.38 175 GLU A O 1
ATOM 1399 N N . SER A 1 176 ? -6.987 -26.871 -10.561 1.00 98.06 176 SER A N 1
ATOM 1400 C CA . SER A 1 176 ? -7.234 -25.711 -9.705 1.00 98.06 176 SER A CA 1
ATOM 1401 C C . SER A 1 176 ? -7.002 -24.444 -10.520 1.00 98.06 176 SER A C 1
ATOM 1403 O O . SER A 1 176 ? -5.916 -24.220 -11.055 1.00 98.06 176 SER A O 1
ATOM 1405 N N . HIS A 1 177 ? -8.036 -23.624 -10.665 1.00 98.50 177 HIS A N 1
ATOM 1406 C CA . HIS A 1 177 ? -8.004 -22.359 -11.388 1.00 98.50 177 HIS A CA 1
ATOM 1407 C C . HIS A 1 177 ? -7.844 -21.188 -10.434 1.00 98.50 177 HIS A C 1
ATOM 1409 O O . HIS A 1 177 ? -8.449 -21.177 -9.367 1.00 98.50 177 HIS A O 1
ATOM 1415 N N . LEU A 1 178 ? -7.126 -20.157 -10.876 1.00 98.75 178 LEU A N 1
ATOM 1416 C CA . LEU A 1 178 ? -7.293 -18.813 -10.343 1.00 98.75 178 LEU A CA 1
ATOM 1417 C C . LEU A 1 178 ? -8.437 -18.150 -11.106 1.00 98.75 178 LEU A C 1
ATOM 1419 O O . LEU A 1 178 ? -8.396 -18.068 -12.337 1.00 98.75 178 LEU A O 1
ATOM 1423 N N . VAL A 1 179 ? -9.436 -17.653 -10.385 1.00 98.62 179 VAL A N 1
ATOM 1424 C CA . VAL A 1 179 ? -10.571 -16.926 -10.960 1.00 98.62 179 VAL A CA 1
ATOM 1425 C C . VAL A 1 179 ? -10.672 -15.525 -10.369 1.00 98.62 179 VAL A C 1
ATOM 1427 O O . VAL A 1 179 ? -10.251 -15.292 -9.236 1.00 98.62 179 VAL A O 1
ATOM 1430 N N . THR A 1 180 ? -11.219 -14.582 -11.136 1.00 98.38 180 THR A N 1
ATOM 1431 C CA . THR A 1 180 ? -11.437 -13.196 -10.710 1.00 98.38 180 THR A CA 1
ATOM 1432 C C . THR A 1 180 ? -12.841 -12.712 -11.050 1.00 98.38 180 THR A C 1
ATOM 1434 O O . THR A 1 180 ? -13.441 -13.158 -12.027 1.00 98.38 180 THR A O 1
ATOM 1437 N N . SER A 1 181 ? -13.332 -11.767 -10.257 1.00 98.06 181 SER A N 1
ATOM 1438 C CA . SER A 1 181 ? -14.610 -11.090 -10.445 1.00 98.06 181 SER A CA 1
ATOM 1439 C C . SER A 1 181 ? -14.500 -9.617 -10.031 1.00 98.06 181 SER A C 1
ATOM 1441 O O . SER A 1 181 ? -13.663 -9.254 -9.198 1.00 98.06 181 SER A O 1
ATOM 1443 N N . THR A 1 182 ? -15.321 -8.751 -10.623 1.00 96.50 182 THR A N 1
ATOM 1444 C CA . THR A 1 182 ? -15.468 -7.335 -10.231 1.00 96.50 182 THR A CA 1
ATOM 1445 C C . THR A 1 182 ? -16.717 -7.066 -9.403 1.00 96.50 182 THR A C 1
ATOM 1447 O O . THR A 1 182 ? -16.774 -6.050 -8.718 1.00 96.50 182 THR A O 1
ATOM 1450 N N . ASP A 1 183 ? -17.699 -7.959 -9.450 1.00 95.50 183 ASP A N 1
ATOM 1451 C CA . ASP A 1 183 ? -19.023 -7.795 -8.844 1.00 95.50 183 ASP A CA 1
ATOM 1452 C C . ASP A 1 183 ? -19.358 -8.888 -7.812 1.00 95.50 183 ASP A C 1
ATOM 1454 O O . ASP A 1 183 ? -20.347 -8.771 -7.094 1.00 95.50 183 ASP A O 1
ATOM 1458 N N . GLY A 1 184 ? -18.522 -9.925 -7.708 1.00 95.38 184 GLY A N 1
ATOM 1459 C CA . GLY A 1 184 ? -18.731 -11.084 -6.839 1.00 95.38 184 GLY A CA 1
ATOM 1460 C C . GLY A 1 184 ? -19.707 -12.115 -7.415 1.00 95.38 184 GLY A C 1
ATOM 1461 O O . GLY A 1 184 ? -20.036 -13.087 -6.742 1.00 95.38 184 GLY A O 1
ATOM 1462 N N . ILE A 1 185 ? -20.183 -11.934 -8.645 1.00 95.75 185 ILE A N 1
ATOM 1463 C CA . ILE A 1 185 ? -21.185 -12.796 -9.279 1.00 95.75 185 ILE A CA 1
ATOM 1464 C C . ILE A 1 185 ? -20.589 -13.418 -10.539 1.00 95.75 185 ILE A C 1
ATOM 1466 O O . ILE A 1 185 ? -20.526 -14.642 -10.654 1.00 95.75 185 ILE A O 1
ATOM 1470 N N . GLU A 1 186 ? -20.079 -12.599 -11.453 1.00 96.69 186 GLU A N 1
ATOM 1471 C CA . GLU A 1 186 ? -19.458 -13.077 -12.681 1.00 96.69 186 GLU A CA 1
ATOM 1472 C C . GLU A 1 186 ? -17.980 -13.387 -12.447 1.00 96.69 186 GLU A C 1
ATOM 1474 O O . GLU A 1 186 ? -17.164 -12.504 -12.165 1.00 96.69 186 GLU A O 1
ATOM 1479 N N . TRP A 1 187 ? -17.622 -14.666 -12.568 1.00 98.19 187 TRP A N 1
ATOM 1480 C CA . TRP A 1 187 ? -16.264 -15.158 -12.346 1.00 98.19 187 TRP A CA 1
ATOM 1481 C C . TRP A 1 187 ? -15.608 -15.603 -13.650 1.00 98.19 187 TRP A C 1
ATOM 1483 O O . TRP A 1 187 ? -16.117 -16.459 -14.372 1.00 98.19 187 TRP A O 1
ATOM 1493 N N . THR A 1 188 ? -14.414 -15.077 -13.914 1.00 97.50 188 THR A N 1
ATOM 1494 C CA . THR A 1 188 ? -13.609 -15.392 -15.101 1.00 97.50 188 THR A CA 1
ATOM 1495 C C . THR A 1 188 ? -12.298 -16.059 -14.702 1.00 97.50 188 THR A C 1
ATOM 1497 O O . THR A 1 188 ? -11.687 -15.715 -13.690 1.00 97.50 188 THR A O 1
ATOM 1500 N N . LYS A 1 189 ? -11.856 -17.053 -15.480 1.00 98.19 189 LYS A N 1
ATOM 1501 C CA . LYS A 1 189 ? -10.566 -17.722 -15.257 1.00 98.19 189 LYS A CA 1
ATOM 1502 C C . LYS A 1 189 ? -9.425 -16.775 -15.638 1.00 98.19 189 LYS A C 1
ATOM 1504 O O . LYS A 1 189 ? -9.405 -16.270 -16.753 1.00 98.19 189 LYS A O 1
ATOM 1509 N N . VAL A 1 190 ? -8.466 -16.601 -14.731 1.00 97.94 190 VAL A N 1
ATOM 1510 C CA . VAL A 1 190 ? -7.206 -15.879 -14.966 1.00 97.94 190 VAL A CA 1
ATOM 1511 C C . VAL A 1 190 ? -6.141 -16.846 -15.477 1.00 97.94 190 VAL A C 1
ATOM 1513 O O . VAL A 1 190 ? -5.545 -16.629 -16.526 1.00 97.94 190 VAL A O 1
ATOM 1516 N N . SER A 1 191 ? -5.911 -17.936 -14.746 1.00 98.44 191 SER A N 1
ATOM 1517 C CA . SER A 1 191 ? -4.904 -18.951 -15.071 1.00 98.44 191 SER A CA 1
ATOM 1518 C C . SER A 1 191 ? -5.247 -20.294 -14.421 1.00 98.44 191 SER A C 1
ATOM 1520 O O . SER A 1 191 ? -6.177 -20.400 -13.617 1.00 98.44 191 SER A O 1
ATOM 1522 N N . THR A 1 192 ? -4.521 -21.348 -14.792 1.00 98.44 192 THR A N 1
ATOM 1523 C CA . THR A 1 192 ? -4.510 -22.614 -14.046 1.00 98.44 192 THR A CA 1
ATOM 1524 C C . THR A 1 192 ? -3.387 -22.544 -13.011 1.00 98.44 192 THR A C 1
ATOM 1526 O O . THR A 1 192 ? -2.237 -22.345 -13.389 1.00 98.44 192 THR A O 1
ATOM 1529 N N . ILE A 1 193 ? -3.718 -22.705 -11.727 1.00 98.44 193 ILE A N 1
ATOM 1530 C CA . ILE A 1 193 ? -2.748 -22.795 -10.624 1.00 98.44 193 ILE A CA 1
ATOM 1531 C C . ILE A 1 193 ? -1.945 -24.089 -10.775 1.00 98.44 193 ILE A C 1
ATOM 1533 O O . ILE A 1 193 ? -0.719 -24.054 -10.809 1.00 98.44 193 ILE A O 1
ATOM 1537 N N . ARG A 1 194 ? -2.646 -25.223 -10.911 1.00 97.50 194 ARG A N 1
ATOM 1538 C CA . ARG A 1 194 ? -2.074 -26.539 -11.234 1.00 97.50 194 ARG A CA 1
ATOM 1539 C C . ARG A 1 194 ? -3.148 -27.479 -11.795 1.00 97.50 194 ARG A C 1
ATOM 1541 O O . ARG A 1 194 ? -4.337 -27.242 -11.569 1.00 97.50 194 ARG A O 1
ATOM 1548 N N . ALA A 1 195 ? -2.745 -28.511 -12.532 1.00 97.06 195 ALA A N 1
ATOM 1549 C CA . ALA A 1 195 ? -3.636 -29.511 -13.116 1.00 97.06 195 ALA A CA 1
ATOM 1550 C C . ALA A 1 195 ? -2.957 -30.881 -13.239 1.00 97.06 195 ALA A C 1
ATOM 1552 O O . ALA A 1 195 ? -1.750 -30.956 -13.475 1.00 97.06 195 ALA A O 1
ATOM 1553 N N . GLY A 1 196 ? -3.753 -31.946 -13.138 1.00 95.38 196 GLY A N 1
ATOM 1554 C CA . GLY A 1 196 ? -3.360 -33.328 -13.408 1.00 95.38 196 GLY A CA 1
ATOM 1555 C C . GLY A 1 196 ? -2.510 -33.992 -12.322 1.00 95.38 196 GLY A C 1
ATOM 1556 O O . GLY A 1 196 ? -2.073 -35.125 -12.511 1.00 95.38 196 GLY A O 1
ATOM 1557 N N . GLN A 1 197 ? -2.264 -33.324 -11.190 1.00 93.06 197 GLN A N 1
ATOM 1558 C CA . GLN A 1 197 ? -1.391 -33.817 -10.114 1.00 93.06 197 GLN A CA 1
ATOM 1559 C C . GLN A 1 197 ? -2.150 -33.977 -8.789 1.00 93.06 197 GLN A C 1
ATOM 1561 O O . GLN A 1 197 ? -1.569 -33.947 -7.701 1.00 93.06 197 GLN A O 1
ATOM 1566 N N . GLY A 1 198 ? -3.472 -34.156 -8.861 1.00 93.69 198 GLY A N 1
ATOM 1567 C CA . GLY A 1 198 ? -4.314 -34.406 -7.693 1.00 93.69 198 GLY A CA 1
ATOM 1568 C C . GLY A 1 198 ? -4.695 -33.147 -6.916 1.00 93.69 198 GLY A C 1
ATOM 1569 O O . GLY A 1 198 ? -4.674 -33.148 -5.686 1.00 93.69 198 GLY A O 1
ATOM 1570 N N . GLU A 1 199 ? -5.031 -32.065 -7.611 1.00 95.75 199 GLU A N 1
ATOM 1571 C CA . GLU A 1 199 ? -5.419 -30.785 -7.019 1.00 95.75 199 GLU A CA 1
ATOM 1572 C C . GLU A 1 199 ? -6.785 -30.837 -6.322 1.00 95.75 199 GLU A C 1
ATOM 1574 O O . GLU A 1 199 ? -7.706 -31.567 -6.706 1.00 95.75 199 GLU A O 1
ATOM 1579 N N . SER A 1 200 ? -6.938 -30.033 -5.273 1.00 95.88 200 SER A N 1
ATOM 1580 C CA . SER A 1 200 ? -8.198 -29.896 -4.544 1.00 95.88 200 SER A CA 1
ATOM 1581 C C . SER A 1 200 ? -8.297 -28.500 -3.910 1.00 95.88 200 SER A C 1
ATOM 1583 O O . SER A 1 200 ? -7.886 -27.515 -4.523 1.00 95.88 200 SER A O 1
ATOM 1585 N N . GLU A 1 201 ? -8.839 -28.411 -2.693 1.00 96.81 201 GLU A N 1
ATOM 1586 C CA . GLU A 1 201 ? -8.984 -27.188 -1.893 1.00 96.81 201 GLU A CA 1
ATOM 1587 C C . GLU A 1 201 ? -7.714 -26.332 -1.960 1.00 96.81 201 GLU A C 1
ATOM 1589 O O . GLU A 1 201 ? -6.624 -26.791 -1.606 1.00 96.81 201 GLU A O 1
ATOM 1594 N N . THR A 1 202 ? -7.850 -25.097 -2.442 1.00 98.25 202 THR A N 1
ATOM 1595 C CA . THR A 1 202 ? -6.725 -24.188 -2.678 1.00 98.25 202 THR A CA 1
ATOM 1596 C C . THR A 1 202 ? -7.072 -22.810 -2.137 1.00 98.25 202 THR A C 1
ATOM 1598 O O . THR A 1 202 ? -7.992 -22.172 -2.631 1.00 98.25 202 THR A O 1
ATOM 1601 N N . THR A 1 203 ? -6.345 -22.334 -1.132 1.00 98.06 203 THR A N 1
ATOM 1602 C CA . THR A 1 203 ? -6.632 -21.047 -0.481 1.00 98.06 203 THR A CA 1
ATOM 1603 C C . THR A 1 203 ? -5.600 -20.009 -0.890 1.00 98.06 203 THR A C 1
ATOM 1605 O O . THR A 1 203 ? -4.404 -20.297 -0.894 1.00 98.06 203 THR A O 1
ATOM 1608 N N . LEU A 1 204 ? -6.063 -18.810 -1.237 1.00 98.38 204 LEU A N 1
ATOM 1609 C CA . LEU A 1 204 ? -5.233 -17.725 -1.753 1.00 98.38 204 LEU A CA 1
ATOM 1610 C C . LEU A 1 204 ? -4.809 -16.746 -0.651 1.00 98.38 204 LEU A C 1
ATOM 1612 O O . LEU A 1 204 ? -5.587 -16.435 0.247 1.00 98.38 204 LEU A O 1
ATOM 1616 N N . HIS A 1 205 ? -3.596 -16.206 -0.763 1.00 97.12 205 HIS A N 1
ATOM 1617 C CA . HIS A 1 205 ? -3.060 -15.139 0.083 1.00 97.12 205 HIS A CA 1
ATOM 1618 C C . HIS A 1 205 ? -2.268 -14.140 -0.760 1.00 97.12 205 HIS A C 1
ATOM 1620 O O . HIS A 1 205 ? -1.362 -14.528 -1.496 1.00 97.12 205 HIS A O 1
ATOM 1626 N N . PHE A 1 206 ? -2.596 -12.853 -0.643 1.00 94.88 206 PHE A N 1
ATOM 1627 C CA . PHE A 1 206 ? -1.808 -11.785 -1.254 1.00 94.88 206 PHE A CA 1
ATOM 1628 C C . PHE A 1 206 ? -0.766 -11.259 -0.263 1.00 94.88 206 PHE A C 1
ATOM 1630 O O . PHE A 1 206 ? -1.114 -10.778 0.816 1.00 94.88 206 PHE A O 1
ATOM 1637 N N . GLY A 1 207 ? 0.504 -11.310 -0.661 1.00 85.69 207 GLY A N 1
ATOM 1638 C CA . GLY A 1 207 ? 1.611 -10.669 0.040 1.00 85.69 207 GLY A CA 1
ATOM 1639 C C . GLY A 1 207 ? 1.631 -9.150 -0.157 1.00 85.69 207 GLY A C 1
ATOM 1640 O O . GLY A 1 207 ? 1.040 -8.612 -1.097 1.00 85.69 207 GLY A O 1
ATOM 1641 N N . ALA A 1 208 ? 2.347 -8.447 0.725 1.00 77.69 208 ALA A N 1
ATOM 1642 C CA . ALA A 1 208 ? 2.516 -6.992 0.650 1.00 77.69 208 ALA A CA 1
ATOM 1643 C C . ALA A 1 208 ? 3.257 -6.533 -0.625 1.00 77.69 208 ALA A C 1
ATOM 1645 O O . ALA A 1 208 ? 3.024 -5.430 -1.111 1.00 77.69 208 ALA A O 1
ATOM 1646 N N . ASP A 1 209 ? 4.097 -7.399 -1.198 1.00 77.88 209 ASP A N 1
ATOM 1647 C CA . ASP A 1 209 ? 4.812 -7.206 -2.466 1.00 77.88 209 ASP A CA 1
ATOM 1648 C C . ASP A 1 209 ? 3.928 -7.442 -3.710 1.00 77.88 209 ASP A C 1
ATOM 1650 O O . ASP A 1 209 ? 4.393 -7.322 -4.842 1.00 77.88 209 ASP A O 1
ATOM 1654 N N . GLY A 1 210 ? 2.646 -7.781 -3.526 1.00 84.25 210 GLY A N 1
ATOM 1655 C CA . GLY A 1 210 ? 1.710 -8.093 -4.608 1.00 84.25 210 GLY A CA 1
ATOM 1656 C C . GLY A 1 210 ? 1.807 -9.525 -5.144 1.00 84.25 210 GLY A C 1
ATOM 1657 O O . GLY A 1 210 ? 1.069 -9.863 -6.077 1.00 84.25 210 GLY A O 1
ATOM 1658 N N . ARG A 1 211 ? 2.669 -10.371 -4.562 1.00 93.50 211 ARG A N 1
ATOM 1659 C CA . ARG A 1 211 ? 2.746 -11.807 -4.856 1.00 93.50 211 ARG A CA 1
ATOM 1660 C C . ARG A 1 211 ? 1.486 -12.519 -4.385 1.00 93.50 211 ARG A C 1
ATOM 1662 O O . ARG A 1 211 ? 0.993 -12.267 -3.287 1.00 93.50 211 ARG A O 1
ATOM 1669 N N . LEU A 1 212 ? 0.998 -13.446 -5.199 1.00 97.69 212 LEU A N 1
ATOM 1670 C CA . LEU A 1 212 ? -0.102 -14.332 -4.850 1.00 97.69 212 LEU A CA 1
ATOM 1671 C C . LEU A 1 212 ? 0.451 -15.704 -4.464 1.00 97.69 212 LEU A C 1
ATOM 1673 O O . LEU A 1 212 ? 1.153 -16.335 -5.251 1.00 97.69 212 LEU A O 1
ATOM 1677 N N . THR A 1 213 ? 0.120 -16.153 -3.258 1.00 98.31 213 THR A N 1
ATOM 1678 C CA . THR A 1 213 ? 0.452 -17.480 -2.732 1.00 98.31 213 THR A CA 1
ATOM 1679 C C . THR A 1 213 ? -0.815 -18.328 -2.688 1.00 98.31 213 THR A C 1
ATOM 1681 O O . THR A 1 213 ? -1.845 -17.881 -2.186 1.00 98.31 213 THR A O 1
ATOM 1684 N N . ALA A 1 214 ? -0.752 -19.551 -3.198 1.00 98.56 214 ALA A N 1
ATOM 1685 C CA . ALA A 1 214 ? -1.825 -20.532 -3.191 1.00 98.56 214 ALA A CA 1
ATOM 1686 C C . ALA A 1 214 ? -1.408 -21.745 -2.347 1.00 98.56 214 ALA A C 1
ATOM 1688 O O . ALA A 1 214 ? -0.442 -22.441 -2.660 1.00 98.56 214 ALA A O 1
ATOM 1689 N N . PHE A 1 215 ? -2.149 -22.003 -1.272 1.00 98.56 215 PHE A N 1
ATOM 1690 C CA . PHE A 1 215 ? -1.964 -23.154 -0.390 1.00 98.56 215 PHE A CA 1
ATOM 1691 C C . PHE A 1 215 ? -2.881 -24.278 -0.853 1.00 98.56 215 PHE A C 1
ATOM 1693 O O . PHE A 1 215 ? -4.094 -24.193 -0.656 1.00 98.56 215 PHE A O 1
ATOM 1700 N N . LEU A 1 216 ? -2.314 -25.306 -1.478 1.00 98.31 216 LEU A N 1
ATOM 1701 C CA . LEU A 1 216 ? -3.046 -26.324 -2.223 1.00 98.31 216 LEU A CA 1
ATOM 1702 C C . LEU A 1 216 ? -3.024 -27.682 -1.509 1.00 98.31 216 LEU A C 1
ATOM 1704 O O . LEU A 1 216 ? -1.966 -28.229 -1.184 1.00 98.31 216 LEU A O 1
ATOM 1708 N N . ARG A 1 217 ? -4.208 -28.269 -1.319 1.00 97.69 217 ARG A N 1
ATOM 1709 C CA . ARG A 1 217 ? -4.377 -29.653 -0.866 1.00 97.69 217 ARG A CA 1
ATOM 1710 C C . ARG A 1 217 ? -4.005 -30.629 -1.977 1.00 97.69 217 ARG A C 1
ATOM 1712 O O . ARG A 1 217 ? -4.617 -30.620 -3.042 1.00 97.69 217 ARG A O 1
ATOM 1719 N N . SER A 1 218 ? -3.072 -31.529 -1.678 1.00 95.19 218 SER A N 1
ATOM 1720 C CA . SER A 1 218 ? -2.737 -32.667 -2.538 1.00 95.19 218 SER A CA 1
ATOM 1721 C C . SER A 1 218 ? -3.670 -33.844 -2.259 1.00 95.19 218 SER A C 1
ATOM 1723 O O . SER A 1 218 ? -3.960 -34.141 -1.099 1.00 95.19 218 SER A O 1
ATOM 1725 N N . GLN A 1 219 ? -4.143 -34.531 -3.296 1.00 94.50 219 GLN A N 1
ATOM 1726 C CA . GLN A 1 219 ? -4.811 -35.835 -3.189 1.00 94.50 219 GLN A CA 1
ATOM 1727 C C . GLN A 1 219 ? -3.839 -37.009 -3.382 1.00 94.50 219 GLN A C 1
ATOM 1729 O O . GLN A 1 219 ? -4.214 -38.151 -3.130 1.00 94.50 219 GLN A O 1
ATOM 1734 N N . VAL A 1 220 ? -2.591 -36.736 -3.773 1.00 94.62 220 VAL A N 1
ATOM 1735 C CA . VAL A 1 220 ? -1.560 -37.755 -4.029 1.00 94.62 220 VAL A CA 1
ATOM 1736 C C . VAL A 1 220 ? -0.685 -37.981 -2.798 1.00 94.62 220 VAL A C 1
ATOM 1738 O O . VAL A 1 220 ? -0.404 -39.121 -2.439 1.00 94.62 220 VAL A O 1
ATOM 1741 N N . THR A 1 221 ? -0.293 -36.909 -2.113 1.00 95.62 221 THR A N 1
ATOM 1742 C CA . THR A 1 221 ? 0.624 -36.932 -0.962 1.00 95.62 221 THR A CA 1
ATOM 1743 C C . THR A 1 221 ? -0.093 -36.596 0.344 1.00 95.62 221 THR A C 1
ATOM 1745 O O . THR A 1 221 ? -1.175 -35.995 0.358 1.00 95.62 221 THR A O 1
ATOM 1748 N N . VAL A 1 222 ? 0.496 -36.995 1.474 1.00 95.31 222 VAL A N 1
ATOM 1749 C CA . VAL A 1 222 ? 0.017 -36.601 2.808 1.00 95.31 222 VAL A CA 1
ATOM 1750 C C . VAL A 1 222 ? 0.084 -35.076 2.967 1.00 95.31 222 VAL A C 1
ATOM 1752 O O . VAL A 1 222 ? -0.894 -34.463 3.389 1.00 95.31 222 VAL A O 1
ATOM 1755 N N . GLY A 1 223 ? 1.194 -34.451 2.583 1.00 95.62 223 GLY A N 1
ATOM 1756 C CA . GLY A 1 223 ? 1.410 -33.005 2.591 1.00 95.62 223 GLY A CA 1
ATOM 1757 C C . GLY A 1 223 ? 0.805 -32.284 1.388 1.00 95.62 223 GLY A C 1
ATOM 1758 O O . GLY A 1 223 ? 0.596 -32.883 0.333 1.00 95.62 223 GLY A O 1
ATOM 1759 N N . GLY A 1 224 ? 0.532 -30.989 1.550 1.00 96.69 224 GLY A N 1
ATOM 1760 C CA . GLY A 1 224 ? 0.101 -30.097 0.471 1.00 96.69 224 GLY A CA 1
ATOM 1761 C C . GLY A 1 224 ? 1.259 -29.430 -0.281 1.00 96.69 224 GLY A C 1
ATOM 1762 O O . GLY A 1 224 ? 2.436 -29.694 -0.023 1.00 96.69 224 GLY A O 1
ATOM 1763 N N . ALA A 1 225 ? 0.906 -28.518 -1.184 1.00 97.25 225 ALA A N 1
ATOM 1764 C CA . ALA A 1 225 ? 1.834 -27.702 -1.963 1.00 97.25 225 ALA A CA 1
ATOM 1765 C C . ALA A 1 225 ? 1.597 -26.205 -1.720 1.00 97.25 225 ALA A C 1
ATOM 1767 O O . ALA A 1 225 ? 0.491 -25.780 -1.379 1.00 97.25 225 ALA A O 1
ATOM 1768 N N . ILE A 1 226 ? 2.646 -25.410 -1.903 1.00 98.25 226 ILE A N 1
ATOM 1769 C CA . ILE A 1 226 ? 2.587 -23.952 -1.972 1.00 98.25 226 ILE A CA 1
ATOM 1770 C C . ILE A 1 226 ? 2.955 -23.557 -3.396 1.00 98.25 226 ILE A C 1
ATOM 1772 O O . ILE A 1 226 ? 4.024 -23.925 -3.883 1.00 98.25 226 ILE A O 1
ATOM 1776 N N . LEU A 1 227 ? 2.072 -22.805 -4.046 1.00 98.31 227 LEU A N 1
ATOM 1777 C CA . LEU A 1 227 ? 2.307 -22.247 -5.370 1.00 98.31 227 LEU A CA 1
ATOM 1778 C C . LEU A 1 227 ? 2.334 -20.727 -5.295 1.00 98.31 227 LEU A C 1
ATOM 1780 O O . LEU A 1 227 ? 1.533 -20.123 -4.591 1.00 98.31 227 LEU A O 1
ATOM 1784 N N . GLU A 1 228 ? 3.248 -20.099 -6.015 1.00 97.94 228 GLU A N 1
ATOM 1785 C CA . GLU A 1 228 ? 3.482 -18.659 -5.948 1.00 97.94 228 GLU A CA 1
ATOM 1786 C C . GLU A 1 228 ? 3.479 -18.060 -7.356 1.00 97.94 228 GLU A C 1
ATOM 1788 O O . GLU A 1 228 ? 4.003 -18.648 -8.304 1.00 97.94 228 GLU A O 1
ATOM 1793 N N . SER A 1 229 ? 2.877 -16.882 -7.501 1.00 97.12 229 SER A N 1
ATOM 1794 C CA . SER A 1 229 ? 2.805 -16.163 -8.769 1.00 97.12 229 SER A CA 1
ATOM 1795 C C . SER A 1 229 ? 2.934 -14.657 -8.566 1.00 97.12 229 SER A C 1
ATOM 1797 O O . SER A 1 229 ? 2.421 -14.090 -7.599 1.00 97.12 229 SER A O 1
ATOM 1799 N N . LEU A 1 230 ? 3.626 -13.996 -9.490 1.00 92.56 230 LEU A N 1
ATOM 1800 C CA . LEU A 1 230 ? 3.667 -12.538 -9.586 1.00 92.56 230 LEU A CA 1
ATOM 1801 C C . LEU A 1 230 ? 2.602 -12.050 -10.578 1.00 92.56 230 LEU A C 1
ATOM 1803 O O . LEU A 1 230 ? 2.211 -12.818 -11.462 1.00 92.56 230 LEU A O 1
ATOM 1807 N N . PRO A 1 231 ? 2.144 -10.785 -10.481 1.00 90.62 231 PRO A N 1
ATOM 1808 C CA . PRO A 1 231 ? 1.289 -10.191 -11.505 1.00 90.62 231 PRO A CA 1
ATOM 1809 C C . PRO A 1 231 ? 1.875 -10.410 -12.915 1.00 90.62 231 PRO A C 1
ATOM 1811 O O . PRO A 1 231 ? 3.090 -10.298 -13.079 1.00 90.62 231 PRO A O 1
ATOM 1814 N N . PRO A 1 232 ? 1.058 -10.726 -13.937 1.00 93.44 232 PRO A N 1
ATOM 1815 C CA . PRO A 1 232 ? -0.409 -10.765 -13.951 1.00 93.44 232 PRO A CA 1
ATOM 1816 C C . PRO A 1 232 ? -1.022 -12.114 -13.509 1.00 93.44 232 PRO A C 1
ATOM 1818 O O . PRO A 1 232 ? -2.140 -12.439 -13.891 1.00 93.44 232 PRO A O 1
ATOM 1821 N N . TYR A 1 233 ? -0.306 -12.910 -12.712 1.00 96.00 233 TYR A N 1
ATOM 1822 C CA . TYR A 1 233 ? -0.748 -14.197 -12.158 1.00 96.00 233 TYR A CA 1
ATOM 1823 C C . TYR A 1 233 ? -0.942 -15.316 -13.192 1.00 96.00 233 TYR A C 1
ATOM 1825 O O . TYR A 1 233 ? -1.775 -16.209 -13.026 1.00 96.00 233 TYR A O 1
ATOM 1833 N N . ALA A 1 234 ? -0.171 -15.266 -14.281 1.00 92.81 234 ALA A N 1
ATOM 1834 C CA . ALA A 1 234 ? -0.271 -16.205 -15.400 1.00 92.81 234 ALA A CA 1
ATOM 1835 C C . ALA A 1 234 ? 0.610 -17.460 -15.250 1.00 92.81 234 ALA A C 1
ATOM 1837 O O . ALA A 1 234 ? 0.330 -18.477 -15.879 1.00 92.81 234 ALA A O 1
ATOM 1838 N N . LYS A 1 235 ? 1.682 -17.393 -14.450 1.00 94.56 235 LYS A N 1
ATOM 1839 C CA . LYS A 1 235 ? 2.675 -18.470 -14.292 1.00 94.56 235 LYS A CA 1
ATOM 1840 C C . LYS A 1 235 ? 2.925 -18.754 -12.818 1.00 94.56 235 LYS A C 1
ATOM 1842 O O . LYS A 1 235 ? 3.075 -17.812 -12.043 1.00 94.56 235 LYS A O 1
ATOM 1847 N N . TRP A 1 236 ? 3.007 -20.028 -12.455 1.00 97.94 236 TRP A N 1
ATOM 1848 C CA . TRP A 1 236 ? 3.116 -20.471 -11.068 1.00 97.94 236 TRP A CA 1
ATOM 1849 C C . TRP A 1 236 ? 4.413 -21.239 -10.841 1.00 97.94 236 TRP A C 1
ATOM 1851 O O . TRP A 1 236 ? 4.785 -22.091 -11.645 1.00 97.94 236 TRP A O 1
ATOM 1861 N N . THR A 1 237 ? 5.089 -20.935 -9.739 1.00 96.69 237 THR A N 1
ATOM 1862 C CA . THR A 1 237 ? 6.199 -21.733 -9.212 1.00 96.69 237 THR A CA 1
ATOM 1863 C 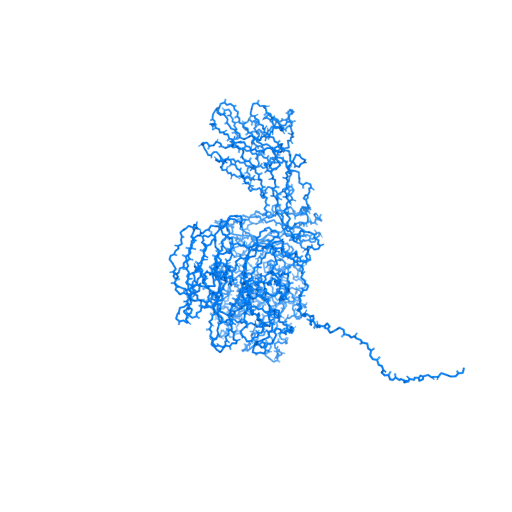C . THR A 1 237 ? 5.708 -22.544 -8.028 1.00 96.69 237 THR A C 1
ATOM 1865 O O . THR A 1 237 ? 4.972 -22.013 -7.200 1.00 96.69 237 THR A O 1
ATOM 1868 N N . GLU A 1 238 ? 6.121 -23.803 -7.920 1.00 96.62 238 GLU A N 1
ATOM 1869 C CA . GLU A 1 238 ? 5.661 -24.719 -6.875 1.00 96.62 238 GLU A CA 1
ATOM 1870 C C . GLU A 1 238 ? 6.788 -25.121 -5.916 1.00 96.62 238 GLU A C 1
ATOM 1872 O O . GLU A 1 238 ? 7.945 -25.267 -6.307 1.00 96.62 238 GLU A O 1
ATOM 1877 N N . ARG A 1 239 ? 6.415 -25.368 -4.656 1.00 96.31 239 ARG A N 1
ATOM 1878 C CA . ARG A 1 239 ? 7.221 -26.076 -3.658 1.00 96.31 239 ARG A CA 1
ATOM 1879 C C . ARG A 1 239 ? 6.341 -26.846 -2.661 1.00 96.31 239 ARG A C 1
ATOM 1881 O O . ARG A 1 239 ? 5.181 -26.481 -2.459 1.00 96.31 239 ARG A O 1
ATOM 1888 N N . PRO A 1 240 ? 6.871 -27.865 -1.961 1.00 95.94 240 PRO A N 1
ATOM 1889 C CA . PRO A 1 240 ? 6.129 -28.555 -0.906 1.00 95.94 240 PRO A CA 1
ATOM 1890 C C . PRO A 1 240 ? 5.731 -27.617 0.245 1.00 95.94 240 PRO A C 1
ATOM 1892 O O . PRO A 1 240 ? 6.516 -26.766 0.666 1.00 95.94 240 PRO A O 1
ATOM 1895 N N . ALA A 1 241 ? 4.536 -27.813 0.813 1.00 95.81 241 ALA A N 1
ATOM 1896 C CA . ALA A 1 241 ? 4.099 -27.087 2.011 1.00 95.81 241 ALA A CA 1
ATOM 1897 C C . ALA A 1 241 ? 4.753 -27.619 3.301 1.00 95.81 241 ALA A C 1
ATOM 1899 O O . ALA A 1 241 ? 4.779 -26.928 4.317 1.00 95.81 241 ALA A O 1
ATOM 1900 N N . GLY A 1 242 ? 5.237 -28.867 3.275 1.00 93.56 242 GLY A N 1
ATOM 1901 C CA . GLY A 1 242 ? 5.814 -29.566 4.431 1.00 93.56 242 GLY A CA 1
ATOM 1902 C C . GLY A 1 242 ? 4.792 -30.041 5.473 1.00 93.56 242 GLY A C 1
ATOM 1903 O O . GLY A 1 242 ? 5.155 -30.767 6.392 1.00 93.56 242 GLY A O 1
ATOM 1904 N N . VAL A 1 243 ? 3.517 -29.673 5.327 1.00 94.75 243 VAL A N 1
ATOM 1905 C CA . VAL A 1 243 ? 2.414 -30.031 6.232 1.00 94.75 243 VAL A CA 1
ATOM 1906 C C . VAL A 1 243 ? 1.179 -30.442 5.436 1.00 94.75 243 VAL A C 1
ATOM 1908 O O . VAL A 1 243 ? 1.061 -30.130 4.248 1.00 94.75 243 VAL A O 1
ATOM 1911 N N . HIS A 1 244 ? 0.257 -31.160 6.079 1.00 95.25 244 HIS A N 1
ATOM 1912 C CA . HIS A 1 244 ? -1.037 -31.467 5.479 1.00 95.25 244 HIS A CA 1
ATOM 1913 C C . HIS A 1 244 ? -1.870 -30.190 5.318 1.00 95.25 244 HIS A C 1
ATOM 1915 O O . HIS A 1 244 ? -1.899 -29.342 6.206 1.00 95.25 244 HIS A O 1
ATOM 1921 N N . LEU A 1 245 ? -2.557 -30.076 4.183 1.00 95.50 245 LEU A N 1
ATOM 1922 C CA . LEU A 1 245 ? -3.515 -29.012 3.907 1.00 95.50 245 LEU A CA 1
ATOM 1923 C C . LEU A 1 245 ? -4.850 -29.666 3.556 1.00 95.50 245 LEU A C 1
ATOM 1925 O O . LEU A 1 245 ? -4.933 -30.415 2.584 1.00 95.50 245 LEU A O 1
ATOM 1929 N N . SER A 1 246 ? -5.875 -29.414 4.364 1.00 92.75 246 SER A N 1
ATOM 1930 C CA . SER A 1 246 ? -7.273 -29.629 3.994 1.00 92.75 246 SER A CA 1
ATOM 1931 C C . SER A 1 246 ? -8.188 -28.755 4.839 1.00 92.75 246 SER A C 1
ATOM 1933 O O . SER A 1 246 ? -7.879 -28.464 6.001 1.00 92.75 246 SER A O 1
ATOM 1935 N N . GLY A 1 247 ? -9.283 -28.302 4.228 1.00 92.25 247 GLY A N 1
ATOM 1936 C CA . GLY A 1 247 ? -10.202 -27.329 4.812 1.00 92.25 247 GLY A CA 1
ATOM 1937 C C . GLY A 1 247 ? -9.533 -25.992 5.146 1.00 92.25 247 GLY A C 1
ATOM 1938 O O . GLY A 1 247 ? -10.007 -25.288 6.034 1.00 92.25 247 GLY A O 1
ATOM 1939 N N . GLN A 1 248 ? -8.399 -25.667 4.515 1.00 95.75 248 GLN A N 1
ATOM 1940 C CA . GLN A 1 248 ? -7.527 -24.612 5.008 1.00 95.75 248 GLN A CA 1
ATOM 1941 C C . GLN A 1 248 ? -8.073 -23.203 4.755 1.00 95.75 248 GLN A C 1
ATOM 1943 O O . GLN A 1 248 ? -8.574 -22.902 3.671 1.00 95.75 248 GLN A O 1
ATOM 1948 N N . ALA A 1 249 ? -7.903 -22.313 5.725 1.00 95.56 249 ALA A N 1
ATOM 1949 C CA . ALA A 1 249 ? -8.148 -20.880 5.598 1.00 95.56 249 ALA A CA 1
ATOM 1950 C C . ALA A 1 249 ? -6.874 -20.102 5.928 1.00 95.56 249 ALA A C 1
ATOM 1952 O O . ALA A 1 249 ? -6.035 -20.573 6.699 1.00 95.56 249 ALA A O 1
ATOM 1953 N N . VAL A 1 250 ? -6.729 -18.915 5.343 1.00 96.88 250 VAL A N 1
ATOM 1954 C CA . VAL A 1 250 ? -5.593 -18.030 5.596 1.00 96.88 250 VAL A CA 1
ATOM 1955 C C . VAL A 1 250 ? -6.094 -16.638 5.942 1.00 96.88 250 VAL A C 1
ATOM 1957 O O . VAL A 1 250 ? -6.965 -16.096 5.263 1.00 96.88 250 VAL A O 1
ATOM 1960 N N . HIS A 1 251 ? -5.546 -16.071 7.008 1.00 95.12 251 HIS A N 1
ATOM 1961 C CA . HIS A 1 251 ? -5.894 -14.739 7.479 1.00 95.12 251 HIS A CA 1
ATOM 1962 C C . HIS A 1 251 ? -4.651 -14.031 8.003 1.00 95.12 251 HIS A C 1
ATOM 1964 O O . HIS A 1 251 ? -3.795 -14.656 8.626 1.00 95.12 251 HIS A O 1
ATOM 1970 N N . THR A 1 252 ? -4.557 -12.725 7.778 1.00 93.38 252 THR A N 1
ATOM 1971 C CA . THR A 1 252 ? -3.500 -11.896 8.360 1.00 93.38 252 THR A CA 1
ATOM 1972 C C . THR A 1 252 ? -4.104 -11.032 9.464 1.00 93.38 252 THR A C 1
ATOM 1974 O O . THR A 1 252 ? -4.934 -10.176 9.173 1.00 93.38 252 THR A O 1
ATOM 1977 N N . PHE A 1 253 ? -3.684 -11.262 10.711 1.00 91.12 253 PHE A N 1
ATOM 1978 C CA . PHE A 1 253 ? -4.125 -10.538 11.913 1.00 91.12 253 PHE A CA 1
ATOM 1979 C C . PHE A 1 253 ? -2.901 -10.039 12.676 1.00 91.12 253 PHE A C 1
ATOM 1981 O O . PHE A 1 253 ? -1.904 -10.760 12.766 1.00 91.12 253 PHE A O 1
ATOM 1988 N N . GLY A 1 254 ? -2.932 -8.803 13.178 1.00 78.75 254 GLY A N 1
ATOM 1989 C CA . GLY A 1 254 ? -1.768 -8.206 13.849 1.00 78.75 254 GLY A CA 1
ATOM 1990 C C . GLY A 1 254 ? -0.453 -8.262 13.044 1.00 78.75 254 GLY A C 1
ATOM 1991 O O . GLY A 1 254 ? 0.618 -8.371 13.627 1.00 78.75 254 GLY A O 1
ATOM 1992 N N . GLY A 1 255 ? -0.510 -8.264 11.704 1.00 81.94 255 GLY A N 1
ATOM 1993 C CA . GLY A 1 255 ? 0.671 -8.386 10.829 1.00 81.94 255 GLY A CA 1
ATOM 1994 C C . GLY A 1 255 ? 1.243 -9.804 10.676 1.00 81.94 255 GLY A C 1
ATOM 1995 O O . GLY A 1 255 ? 2.138 -10.016 9.859 1.00 81.94 255 GLY A O 1
ATOM 1996 N N . VAL A 1 256 ? 0.704 -10.793 11.389 1.00 88.25 256 VAL A N 1
ATOM 1997 C CA . VAL A 1 256 ? 1.080 -12.205 11.258 1.00 88.25 256 VAL A CA 1
ATOM 1998 C C . VAL A 1 256 ? 0.074 -12.909 10.357 1.00 88.25 256 VAL A C 1
ATOM 2000 O O . VAL A 1 256 ? -1.137 -12.752 10.503 1.00 88.25 256 VAL A O 1
ATOM 2003 N N . THR A 1 257 ? 0.568 -13.705 9.411 1.00 95.38 257 THR A N 1
ATOM 2004 C CA . THR A 1 257 ? -0.291 -14.539 8.564 1.00 95.38 257 THR A CA 1
ATOM 2005 C C . THR A 1 257 ? -0.469 -15.904 9.211 1.00 95.38 257 THR A C 1
ATOM 2007 O O . THR A 1 257 ? 0.507 -16.609 9.461 1.00 95.38 257 THR A O 1
ATOM 2010 N N . TYR A 1 258 ? -1.715 -16.283 9.468 1.00 97.38 258 TYR A N 1
ATOM 2011 C CA . TYR A 1 258 ? -2.103 -17.573 10.016 1.00 97.38 258 TYR A CA 1
ATOM 2012 C C . TYR A 1 258 ? -2.729 -18.422 8.927 1.00 97.38 258 TYR A C 1
ATOM 2014 O O . TYR A 1 258 ? -3.604 -17.957 8.200 1.00 97.38 258 TYR A O 1
ATOM 2022 N N . LEU A 1 259 ? -2.312 -19.680 8.857 1.00 97.69 259 LEU A N 1
ATOM 2023 C CA . LEU A 1 259 ? -2.960 -20.701 8.052 1.00 97.69 259 LEU A CA 1
ATOM 2024 C C . LEU A 1 259 ? -3.550 -21.743 8.990 1.00 97.69 259 LEU A C 1
ATOM 2026 O O . LEU A 1 259 ? -2.844 -22.298 9.821 1.00 97.69 259 LEU A O 1
ATOM 2030 N N . MET A 1 260 ? -4.837 -22.019 8.866 1.00 96.38 260 MET A N 1
ATOM 2031 C CA . MET A 1 260 ? -5.551 -22.958 9.728 1.00 96.38 260 MET A CA 1
ATOM 2032 C C . MET A 1 260 ? -6.052 -24.101 8.876 1.00 96.38 260 MET A C 1
ATOM 2034 O O . MET A 1 260 ? -6.589 -23.836 7.809 1.00 96.38 260 MET A O 1
ATOM 2038 N N . GLY A 1 261 ? -5.905 -25.344 9.314 1.00 94.62 261 GLY A N 1
ATOM 2039 C CA . GLY A 1 261 ? -6.363 -26.500 8.550 1.00 94.62 261 GLY A CA 1
ATOM 2040 C C . GLY A 1 261 ? -6.309 -27.785 9.358 1.00 94.62 261 GLY A C 1
ATOM 2041 O O . GLY A 1 261 ? -6.012 -27.783 10.553 1.00 94.62 261 GLY A O 1
ATOM 2042 N N . ARG A 1 262 ? -6.622 -28.904 8.708 1.00 93.88 262 ARG A N 1
ATOM 2043 C CA . ARG A 1 262 ? -6.559 -30.223 9.344 1.00 93.88 262 ARG A CA 1
ATOM 2044 C C . ARG A 1 262 ? -5.108 -30.626 9.612 1.00 93.88 262 ARG A C 1
ATOM 2046 O O . ARG A 1 262 ? -4.245 -30.482 8.751 1.00 93.88 262 ARG A O 1
ATOM 2053 N N . TYR A 1 263 ? -4.873 -31.218 10.769 1.00 93.06 263 TYR A N 1
ATOM 2054 C CA . TYR A 1 263 ? -3.660 -31.945 11.107 1.00 93.06 263 TYR A CA 1
ATOM 2055 C C . TYR A 1 263 ? -3.938 -33.448 11.102 1.00 93.06 263 TYR A C 1
ATOM 2057 O O . TYR A 1 263 ? -4.991 -33.877 11.571 1.00 93.06 263 TYR A O 1
ATOM 2065 N N . LEU A 1 264 ? -2.993 -34.225 10.567 1.00 91.00 264 LEU A N 1
ATOM 2066 C CA . LEU A 1 264 ? -3.047 -35.685 10.505 1.00 91.00 264 LEU A CA 1
ATOM 2067 C C . LEU A 1 264 ? -1.947 -36.267 11.400 1.00 91.00 264 LEU A C 1
ATOM 2069 O O . LEU A 1 264 ? -0.764 -36.144 11.078 1.00 91.00 264 LEU A O 1
ATOM 2073 N N . GLY A 1 265 ? -2.337 -36.885 12.512 1.00 89.06 265 GLY A N 1
ATOM 2074 C CA . GLY A 1 265 ? -1.446 -37.591 13.429 1.00 89.06 265 GLY A CA 1
ATOM 2075 C C . GLY A 1 265 ? -1.470 -39.090 13.153 1.00 89.06 265 GLY A C 1
ATOM 2076 O O . GLY A 1 265 ? -2.266 -39.807 13.752 1.00 89.06 265 GLY A O 1
ATOM 2077 N N . TYR A 1 266 ? -0.629 -39.554 12.230 1.00 89.19 266 TYR A N 1
ATOM 2078 C CA . TYR A 1 266 ? -0.456 -40.988 11.979 1.00 89.19 266 TYR A CA 1
ATOM 2079 C C . TYR A 1 266 ? 0.337 -41.663 13.101 1.00 89.19 266 TYR A C 1
ATOM 2081 O O . TYR A 1 266 ? 1.240 -41.054 13.677 1.00 89.19 266 TYR A O 1
ATOM 2089 N N . ASP A 1 267 ? 0.031 -42.936 13.343 1.00 84.50 267 ASP A N 1
ATOM 2090 C CA . ASP A 1 267 ? 0.766 -43.813 14.255 1.00 84.50 267 ASP A CA 1
ATOM 2091 C C . ASP A 1 267 ? 1.228 -45.088 13.507 1.00 84.50 267 ASP A C 1
ATOM 2093 O O . ASP A 1 267 ? 0.375 -45.877 13.079 1.00 84.50 267 ASP A O 1
ATOM 2097 N N . PRO A 1 268 ? 2.546 -45.279 13.272 1.00 86.75 268 PRO A N 1
ATOM 2098 C CA . PRO A 1 268 ? 3.634 -44.335 13.555 1.00 86.75 268 PRO A CA 1
ATOM 2099 C C . PRO A 1 268 ? 3.602 -43.101 12.620 1.00 86.75 268 PRO A C 1
ATOM 2101 O O . PRO A 1 268 ? 3.039 -43.182 11.519 1.00 86.75 268 PRO A O 1
ATOM 2104 N N . PRO A 1 269 ? 4.233 -41.969 13.005 1.00 88.56 269 PRO A N 1
ATOM 2105 C CA . PRO A 1 269 ? 4.290 -40.760 12.182 1.00 88.56 269 PRO A CA 1
ATOM 2106 C C . PRO A 1 269 ? 4.873 -41.000 10.783 1.00 88.56 269 PRO A C 1
ATOM 2108 O O . PRO A 1 269 ? 5.786 -41.804 10.602 1.00 88.56 269 PRO A O 1
ATOM 2111 N N . VAL A 1 270 ? 4.376 -40.258 9.788 1.00 91.25 270 VAL A N 1
ATOM 2112 C CA . VAL A 1 270 ? 4.810 -40.368 8.383 1.00 91.25 270 VAL A CA 1
ATOM 2113 C C . VAL A 1 270 ? 5.267 -39.017 7.822 1.00 91.25 270 VAL A C 1
ATOM 2115 O O . VAL A 1 270 ? 4.677 -37.986 8.164 1.00 91.25 270 VAL A O 1
ATOM 2118 N N . PRO A 1 271 ? 6.286 -38.987 6.943 1.00 92.94 271 PRO A N 1
ATOM 2119 C CA . PRO A 1 271 ? 6.677 -37.775 6.232 1.00 92.94 271 PRO A CA 1
ATOM 2120 C C . PRO A 1 271 ? 5.541 -37.168 5.398 1.00 92.94 271 PRO A C 1
ATOM 2122 O O . PRO A 1 271 ? 4.722 -37.863 4.801 1.00 92.94 271 PRO A O 1
ATOM 2125 N N . ALA A 1 272 ? 5.539 -35.840 5.262 1.00 93.38 272 ALA A N 1
ATOM 2126 C CA . ALA A 1 272 ? 4.570 -35.140 4.417 1.00 93.38 272 ALA A CA 1
ATOM 2127 C C . ALA A 1 272 ? 4.684 -35.521 2.923 1.00 93.38 272 ALA A C 1
ATOM 2129 O O . ALA A 1 272 ? 3.713 -35.407 2.179 1.00 93.38 272 ALA A O 1
ATOM 2130 N N . SER A 1 273 ? 5.846 -35.993 2.470 1.00 94.50 273 SER A N 1
ATOM 2131 C CA . SER A 1 273 ? 6.053 -36.473 1.099 1.00 94.50 273 SER A CA 1
ATOM 2132 C C . SER A 1 273 ? 5.456 -37.858 0.831 1.00 94.50 273 SER A C 1
ATOM 2134 O O . SER A 1 273 ? 5.367 -38.250 -0.330 1.00 94.50 273 SER A O 1
ATOM 2136 N N . THR A 1 274 ? 5.033 -38.603 1.860 1.00 96.31 274 THR A N 1
ATOM 2137 C CA . THR A 1 274 ? 4.524 -39.968 1.691 1.00 96.31 274 THR A CA 1
ATOM 2138 C C . THR A 1 274 ? 3.267 -39.979 0.807 1.00 96.31 274 THR A C 1
ATOM 2140 O O . THR A 1 274 ? 2.329 -39.211 1.064 1.00 96.31 274 THR A O 1
ATOM 2143 N N . PRO A 1 275 ? 3.210 -40.836 -0.230 1.00 95.31 275 PRO A N 1
ATOM 2144 C CA . PRO A 1 275 ? 2.002 -41.040 -1.018 1.00 95.31 275 PRO A CA 1
ATOM 2145 C C . PRO A 1 275 ? 0.851 -41.550 -0.151 1.00 95.31 275 PRO A C 1
ATOM 2147 O O . PRO A 1 275 ? 1.026 -42.436 0.685 1.00 95.31 275 PRO A O 1
ATOM 2150 N N . ARG A 1 276 ? -0.361 -41.036 -0.372 1.00 92.44 276 ARG A N 1
ATOM 2151 C CA . ARG A 1 276 ? -1.545 -41.442 0.400 1.00 92.44 276 ARG A CA 1
ATOM 2152 C C . ARG A 1 276 ? -1.879 -42.923 0.262 1.00 92.44 276 ARG A C 1
ATOM 2154 O O . ARG A 1 276 ? -2.384 -43.520 1.207 1.00 92.44 276 ARG A O 1
ATOM 2161 N N . SER A 1 277 ? -1.558 -43.517 -0.884 1.00 92.31 277 SER A N 1
ATOM 2162 C CA . SER A 1 277 ? -1.717 -44.953 -1.127 1.00 92.31 277 SER A CA 1
ATOM 2163 C C . SER A 1 277 ? -0.908 -45.825 -0.160 1.00 92.31 277 SER A C 1
ATOM 2165 O O . SER A 1 277 ? -1.285 -46.966 0.070 1.00 92.31 277 SER A O 1
ATOM 2167 N N . GLN A 1 278 ? 0.161 -45.300 0.450 1.00 93.75 278 GLN A N 1
ATOM 2168 C CA . GLN A 1 278 ? 1.045 -46.048 1.357 1.00 93.75 278 GLN A CA 1
ATOM 2169 C C . GLN A 1 278 ? 0.651 -45.948 2.840 1.00 93.75 278 GLN A C 1
ATOM 2171 O O . GLN A 1 278 ? 1.281 -46.566 3.701 1.00 93.75 278 GLN A O 1
ATOM 2176 N N . VAL A 1 279 ? -0.364 -45.143 3.161 1.00 91.44 279 VAL A N 1
ATOM 2177 C CA . VAL A 1 279 ? -0.818 -44.909 4.544 1.00 91.44 279 VAL A CA 1
ATOM 2178 C C . VAL A 1 279 ? -2.264 -45.345 4.774 1.00 91.44 279 VAL A C 1
ATOM 2180 O O . VAL A 1 279 ? -2.815 -45.100 5.845 1.00 91.44 279 VAL A O 1
ATOM 2183 N N . GLY A 1 280 ? -2.875 -46.016 3.792 1.00 86.06 280 GLY A N 1
ATOM 2184 C CA . GLY A 1 280 ? -4.194 -46.626 3.937 1.00 86.06 280 GLY A CA 1
ATOM 2185 C C . GLY A 1 280 ? -4.226 -47.629 5.094 1.00 86.06 280 GLY A C 1
ATOM 2186 O O . GLY A 1 280 ? -3.269 -48.368 5.306 1.00 86.06 280 GLY A O 1
ATOM 2187 N N . GLY A 1 281 ? -5.306 -47.613 5.878 1.00 83.00 281 GLY A N 1
ATOM 2188 C CA . GLY A 1 281 ? -5.490 -48.505 7.030 1.00 83.00 281 GLY A CA 1
ATOM 2189 C C . GLY A 1 281 ? -4.618 -48.194 8.253 1.00 83.00 281 GLY A C 1
ATOM 2190 O O . GLY A 1 281 ? -4.832 -48.790 9.306 1.00 83.00 281 GLY A O 1
ATOM 2191 N N . ARG A 1 282 ? -3.668 -47.250 8.163 1.00 87.56 282 ARG A N 1
ATOM 2192 C CA . ARG A 1 282 ? -2.897 -46.816 9.334 1.00 87.56 282 ARG A CA 1
ATOM 2193 C C . ARG A 1 282 ? -3.795 -46.093 10.325 1.00 87.56 282 ARG A C 1
ATOM 2195 O O . ARG A 1 282 ? -4.686 -45.332 9.940 1.00 87.56 282 ARG A O 1
ATOM 2202 N N . ARG A 1 283 ? -3.502 -46.280 11.610 1.00 85.75 283 ARG A N 1
ATOM 2203 C CA . ARG A 1 283 ? -4.163 -45.534 12.677 1.00 85.75 283 ARG A CA 1
ATOM 2204 C C . ARG A 1 283 ? -3.881 -44.040 12.496 1.00 85.75 283 ARG A C 1
ATOM 2206 O O . ARG A 1 283 ? -2.733 -43.631 12.315 1.00 85.75 283 ARG A O 1
ATOM 2213 N N . LEU A 1 284 ? -4.949 -43.249 12.513 1.00 86.44 284 LEU A N 1
ATOM 2214 C CA . LEU A 1 284 ? -4.925 -41.823 12.221 1.00 86.44 284 LEU A CA 1
ATOM 2215 C C . LEU A 1 284 ? -5.841 -41.082 13.189 1.00 86.44 284 LEU A C 1
ATOM 2217 O O . LEU A 1 284 ? -7.042 -41.340 13.236 1.00 86.44 284 LEU A O 1
ATOM 2221 N N . ASP A 1 285 ? -5.263 -40.111 13.879 1.00 87.38 285 ASP A N 1
ATOM 2222 C CA . ASP A 1 285 ? -5.982 -39.102 14.643 1.00 87.38 285 ASP A CA 1
ATOM 2223 C C . ASP A 1 285 ? -6.001 -37.771 13.875 1.00 87.38 285 ASP A C 1
ATOM 2225 O O . ASP A 1 285 ? -5.035 -37.421 13.186 1.00 87.38 285 ASP A O 1
ATOM 2229 N N . GLN A 1 286 ? -7.075 -36.991 14.010 1.00 88.88 286 GLN A N 1
ATOM 2230 C CA . GLN A 1 286 ? -7.195 -35.685 13.356 1.00 88.88 286 GLN A CA 1
ATOM 2231 C C . GLN A 1 286 ? -7.518 -34.576 14.346 1.00 88.88 286 GLN A C 1
ATOM 2233 O O . GLN A 1 286 ? -8.205 -34.773 15.339 1.00 88.88 286 GLN A O 1
ATOM 2238 N N . ALA A 1 287 ? -7.050 -33.373 14.046 1.00 91.50 287 ALA A N 1
ATOM 2239 C CA . ALA A 1 287 ? -7.355 -32.173 14.813 1.00 91.50 287 ALA A CA 1
ATOM 2240 C C . ALA A 1 287 ? -7.276 -30.940 13.910 1.00 91.50 287 ALA A C 1
ATOM 2242 O O . ALA A 1 287 ? -6.736 -30.997 12.804 1.00 91.50 287 ALA A O 1
ATOM 2243 N N . THR A 1 288 ? -7.756 -29.802 14.399 1.00 94.44 288 THR A N 1
ATOM 2244 C CA . THR A 1 288 ? -7.545 -28.517 13.727 1.00 94.44 288 THR A CA 1
ATOM 2245 C C . THR A 1 288 ? -6.226 -27.906 14.206 1.00 94.44 288 THR A C 1
ATOM 2247 O O . THR A 1 288 ? -6.025 -27.730 15.406 1.00 94.44 288 THR A O 1
ATOM 2250 N N . MET A 1 289 ? -5.327 -27.558 13.286 1.00 95.38 289 MET A N 1
ATOM 2251 C CA . MET A 1 289 ? -4.056 -26.889 13.576 1.00 95.38 289 MET A CA 1
ATOM 2252 C C . MET A 1 289 ? -4.028 -25.496 12.959 1.00 95.38 289 MET A C 1
ATOM 2254 O O . MET A 1 289 ? -4.388 -25.301 11.799 1.00 95.38 289 MET A O 1
ATOM 2258 N N . ILE A 1 290 ? -3.544 -24.539 13.739 1.00 97.50 290 ILE A N 1
ATOM 2259 C CA . ILE A 1 290 ? -3.174 -23.199 13.304 1.00 97.50 290 ILE A CA 1
ATOM 2260 C C . ILE A 1 290 ? -1.661 -23.185 13.120 1.00 97.50 290 ILE A C 1
ATOM 2262 O O . ILE A 1 290 ? -0.912 -23.563 14.020 1.00 97.50 290 ILE A O 1
ATOM 2266 N N . TYR A 1 291 ? -1.222 -22.719 11.963 1.00 97.38 291 TYR A N 1
ATOM 2267 C CA . TYR A 1 291 ? 0.156 -22.454 11.595 1.00 97.38 291 TYR A CA 1
ATOM 2268 C C . TYR A 1 291 ? 0.359 -20.946 11.447 1.00 97.38 291 TYR A C 1
ATOM 2270 O O . TYR A 1 291 ? -0.559 -20.228 11.060 1.00 97.38 291 TYR A O 1
ATOM 2278 N N . THR A 1 292 ? 1.577 -20.471 11.681 1.00 96.25 292 THR A N 1
ATOM 2279 C CA . THR A 1 292 ? 2.027 -19.161 11.188 1.00 96.25 292 THR A CA 1
ATOM 2280 C C . THR A 1 292 ? 2.771 -19.329 9.871 1.00 96.25 292 THR A C 1
ATOM 2282 O O . THR A 1 292 ? 3.493 -20.311 9.693 1.00 96.25 292 THR A O 1
ATOM 2285 N N . PHE A 1 293 ? 2.577 -18.395 8.942 1.00 94.50 293 PHE A N 1
ATOM 2286 C CA . PHE A 1 293 ? 3.263 -18.332 7.657 1.00 94.50 293 PHE A CA 1
ATOM 2287 C C . PHE A 1 293 ? 4.228 -17.144 7.652 1.00 94.50 293 PHE A C 1
ATOM 2289 O O . PHE A 1 293 ? 3.823 -15.994 7.500 1.00 94.50 293 PHE A O 1
ATOM 2296 N N . GLU A 1 294 ? 5.513 -17.432 7.849 1.00 85.56 294 GLU A N 1
ATOM 2297 C CA . GLU A 1 294 ? 6.575 -16.432 8.002 1.00 85.56 294 GLU A CA 1
ATOM 2298 C C . GLU A 1 294 ? 7.789 -16.832 7.167 1.00 85.56 294 GLU A C 1
ATOM 2300 O O . GLU A 1 294 ? 8.215 -17.992 7.191 1.00 85.56 294 GLU A O 1
ATOM 2305 N N . SER A 1 295 ? 8.350 -15.877 6.416 1.00 82.00 295 SER A N 1
ATOM 2306 C CA . SER A 1 295 ? 9.499 -16.109 5.524 1.00 82.00 295 SER A CA 1
ATOM 2307 C C . SER A 1 295 ? 9.300 -17.325 4.601 1.00 82.00 295 SER A C 1
ATOM 2309 O O . SER A 1 295 ? 10.203 -18.140 4.415 1.00 82.00 295 SER A O 1
ATOM 2311 N N . GLY A 1 296 ? 8.078 -17.496 4.083 1.00 84.75 296 GLY A N 1
ATOM 2312 C CA . GLY A 1 296 ? 7.709 -18.597 3.190 1.00 84.75 296 GLY A CA 1
ATOM 2313 C C . GLY A 1 296 ? 7.506 -19.962 3.865 1.00 84.75 296 GLY A C 1
ATOM 2314 O O . GLY A 1 296 ? 7.251 -20.941 3.160 1.00 84.75 296 GLY A O 1
ATOM 2315 N N . LYS A 1 297 ? 7.590 -20.076 5.197 1.00 89.31 297 LYS A N 1
ATOM 2316 C CA . LYS A 1 297 ? 7.484 -21.355 5.924 1.00 89.31 297 LYS A CA 1
ATOM 2317 C C . LYS A 1 297 ? 6.254 -21.406 6.829 1.00 89.31 297 LYS A C 1
ATOM 2319 O O . LYS A 1 297 ? 5.950 -20.431 7.510 1.00 89.31 297 LYS A O 1
ATOM 2324 N N . LEU A 1 298 ? 5.597 -22.568 6.873 1.00 94.88 298 LEU A N 1
ATOM 2325 C CA . LEU A 1 298 ? 4.511 -22.869 7.810 1.00 94.88 298 LEU A CA 1
ATOM 2326 C C . LEU A 1 298 ? 5.084 -23.435 9.114 1.00 94.88 298 LEU A C 1
ATOM 2328 O O . LEU A 1 298 ? 5.831 -24.412 9.093 1.00 94.88 298 LEU A O 1
ATOM 2332 N N . ARG A 1 299 ? 4.739 -22.828 10.251 1.00 94.19 299 ARG A N 1
ATOM 2333 C CA . ARG A 1 299 ? 5.190 -23.248 11.588 1.00 94.19 299 ARG A CA 1
ATOM 2334 C C . ARG A 1 299 ? 3.988 -23.521 12.496 1.00 94.19 299 ARG A C 1
ATOM 2336 O O . ARG A 1 299 ? 3.155 -22.621 12.609 1.00 94.19 299 ARG A O 1
ATOM 2343 N N . PRO A 1 300 ? 3.874 -24.700 13.141 1.00 94.69 300 PRO A N 1
ATOM 2344 C CA . PRO A 1 300 ? 2.785 -24.990 14.076 1.00 94.69 300 PRO A CA 1
ATOM 2345 C C . PRO A 1 300 ? 2.674 -23.918 15.167 1.00 94.69 300 PRO A C 1
ATOM 2347 O O . PRO A 1 300 ? 3.684 -23.501 15.731 1.00 94.69 300 PRO A O 1
ATOM 2350 N N . TYR A 1 301 ? 1.456 -23.455 15.441 1.00 95.62 301 TYR A N 1
ATOM 2351 C CA . TYR A 1 301 ? 1.189 -22.352 16.365 1.00 95.62 301 TYR A CA 1
ATOM 2352 C C . TYR A 1 301 ? 0.225 -22.747 17.489 1.00 95.62 301 TYR A C 1
ATOM 2354 O O . TYR A 1 301 ? 0.549 -22.572 18.662 1.00 95.62 301 TYR A O 1
ATOM 2362 N N . CYS A 1 302 ? -0.932 -23.322 17.150 1.00 95.94 302 CYS A N 1
ATOM 2363 C CA . CYS A 1 302 ? -1.926 -23.760 18.130 1.00 95.94 302 CYS A CA 1
ATOM 2364 C C . CYS A 1 302 ? -2.719 -24.968 17.617 1.00 95.94 302 CYS A C 1
ATOM 2366 O O . CYS A 1 302 ? -3.121 -24.993 16.457 1.00 95.94 302 CYS A O 1
ATOM 2368 N N . LEU A 1 303 ? -2.981 -25.943 18.488 1.00 94.25 303 LEU A N 1
ATOM 2369 C CA . LEU A 1 303 ? -3.800 -27.121 18.199 1.00 94.25 303 LEU A CA 1
ATOM 2370 C C . LEU A 1 303 ? -5.159 -26.968 18.886 1.00 94.25 303 LEU A C 1
ATOM 2372 O O . LEU A 1 303 ? -5.227 -26.786 20.102 1.00 94.25 303 LEU A O 1
ATOM 2376 N N . LEU A 1 304 ? -6.238 -27.064 18.113 1.00 92.00 304 LEU A N 1
ATOM 2377 C CA . LEU A 1 304 ? -7.608 -26.943 18.598 1.00 92.00 304 LEU A CA 1
ATOM 2378 C C . LEU A 1 304 ? -8.248 -28.329 18.715 1.00 92.00 304 LEU A C 1
ATOM 2380 O O . LEU A 1 304 ? -8.860 -28.849 17.782 1.00 92.00 304 LEU A O 1
ATOM 2384 N N . GLY A 1 305 ? -8.118 -28.912 19.905 1.00 77.88 305 GLY A N 1
ATOM 2385 C CA . GLY A 1 305 ? -8.721 -30.190 20.276 1.00 77.88 305 GLY A CA 1
ATOM 2386 C C . GLY A 1 305 ? -7.728 -31.245 20.739 1.00 77.88 305 GLY A C 1
ATOM 2387 O O . GLY A 1 305 ? -6.529 -31.120 20.482 1.00 77.88 305 GLY A O 1
ATOM 2388 N N . PRO A 1 306 ? -8.212 -32.288 21.437 1.00 80.69 306 PRO A N 1
ATOM 2389 C CA . PRO A 1 306 ? -7.395 -33.463 21.653 1.00 80.69 306 PRO A CA 1
ATOM 2390 C C . PRO A 1 306 ? -7.072 -34.071 20.288 1.00 80.69 306 PRO A C 1
ATOM 2392 O O . PRO A 1 306 ? -7.902 -34.078 19.381 1.00 80.69 306 PRO A O 1
ATOM 2395 N N . LEU A 1 307 ? -5.835 -34.530 20.139 1.00 80.25 307 LEU A N 1
ATOM 2396 C CA . LEU A 1 307 ? -5.466 -35.373 19.010 1.00 80.25 307 LEU A CA 1
ATOM 2397 C C . LEU A 1 307 ? -5.966 -36.795 19.265 1.00 80.25 307 LEU A C 1
ATOM 2399 O O . LEU A 1 307 ? -6.594 -37.395 18.413 1.00 80.25 307 LEU A O 1
ATOM 2403 N N . ASP A 1 308 ? -5.759 -37.287 20.483 1.00 75.88 308 ASP A N 1
ATOM 2404 C CA . ASP A 1 308 ? -6.156 -38.631 20.873 1.00 75.88 308 ASP A CA 1
ATOM 2405 C C . ASP A 1 308 ? -7.668 -38.859 20.710 1.00 75.88 308 ASP A C 1
ATOM 2407 O O . ASP A 1 308 ? -8.465 -38.166 21.349 1.00 75.88 308 ASP A O 1
ATOM 2411 N N . GLY A 1 309 ? -8.037 -39.829 19.864 1.00 68.31 309 GLY A N 1
ATOM 2412 C CA . GLY A 1 309 ? -9.415 -40.300 19.734 1.00 68.31 309 GLY A CA 1
ATOM 2413 C C . GLY A 1 309 ? -10.298 -39.316 18.976 1.00 68.31 309 GLY A C 1
ATOM 2414 O O . GLY A 1 309 ? -11.514 -39.476 18.941 1.00 68.31 309 GLY A O 1
ATOM 2415 N N . ASN A 1 310 ? -9.694 -38.287 18.380 1.00 76.25 310 ASN A N 1
ATOM 2416 C CA . ASN A 1 310 ? -10.390 -37.309 17.571 1.00 76.25 310 ASN A CA 1
ATOM 2417 C C . ASN A 1 310 ? -10.337 -37.723 16.099 1.00 76.25 310 ASN A C 1
ATOM 2419 O O . ASN A 1 310 ? -9.296 -38.122 15.573 1.00 76.25 310 ASN A O 1
ATOM 2423 N N . HIS A 1 311 ? -11.485 -37.641 15.436 1.00 76.88 311 HIS A N 1
ATOM 2424 C CA . HIS A 1 311 ? -11.709 -38.326 14.172 1.00 76.88 311 HIS A CA 1
ATOM 2425 C C . HIS A 1 311 ? -11.768 -37.383 12.974 1.00 76.88 311 HIS A C 1
ATOM 2427 O O . HIS A 1 311 ? -10.946 -37.509 12.076 1.00 76.88 311 HIS A O 1
ATOM 2433 N N . ASP A 1 312 ? -12.711 -36.438 12.945 1.00 85.19 312 ASP A N 1
ATOM 2434 C CA . ASP A 1 312 ? -12.833 -35.432 11.885 1.00 85.19 312 ASP A CA 1
ATOM 2435 C C . ASP A 1 312 ? -12.955 -34.043 12.516 1.00 85.19 312 ASP A C 1
ATOM 2437 O O . ASP A 1 312 ? -13.958 -33.720 13.147 1.00 85.19 312 ASP A O 1
ATOM 2441 N N . SER A 1 313 ? -11.917 -33.220 12.366 1.00 88.94 313 SER A N 1
ATOM 2442 C CA . SER A 1 313 ? -11.855 -31.875 12.942 1.00 88.94 313 SER A CA 1
ATOM 2443 C C . SER A 1 313 ? -11.094 -30.940 12.015 1.00 88.94 313 SER A C 1
ATOM 2445 O O . SER A 1 313 ? -9.881 -31.102 11.870 1.00 88.94 313 SER A O 1
ATOM 2447 N N . SER A 1 314 ? -11.779 -29.986 11.373 1.00 91.00 314 SER A N 1
ATOM 2448 C CA . SER A 1 314 ? -11.137 -28.992 10.498 1.00 91.00 314 SER A CA 1
ATOM 2449 C C . SER A 1 314 ? -12.113 -27.894 10.013 1.00 91.00 314 SER A C 1
ATOM 2451 O O . SER A 1 314 ? -13.012 -27.487 10.746 1.00 91.00 314 SER A O 1
ATOM 2453 N N . TYR A 1 315 ? -11.886 -27.399 8.786 1.00 92.56 315 TYR A N 1
ATOM 2454 C CA . TYR A 1 315 ? -12.628 -26.366 8.057 1.00 92.56 315 TYR A CA 1
ATOM 2455 C C . TYR A 1 315 ? -12.741 -25.086 8.867 1.00 92.56 315 TYR A C 1
ATOM 2457 O O . TYR A 1 315 ? -13.810 -24.502 9.028 1.00 92.56 315 TYR A O 1
ATOM 2465 N N . ALA A 1 316 ? -11.591 -24.685 9.406 1.00 94.00 316 ALA A N 1
ATOM 2466 C CA . ALA A 1 316 ? -11.516 -23.533 10.266 1.00 94.00 316 ALA A CA 1
ATOM 2467 C C . ALA A 1 316 ? -11.676 -22.231 9.472 1.00 94.00 316 ALA A C 1
ATOM 2469 O O . ALA A 1 316 ? -11.204 -22.105 8.341 1.00 94.00 316 ALA A O 1
ATOM 2470 N N . ALA A 1 317 ? -12.303 -21.243 10.092 1.00 95.12 317 ALA A N 1
ATOM 2471 C CA . ALA A 1 317 ? -12.349 -19.866 9.624 1.00 95.12 317 ALA A CA 1
ATOM 2472 C C . ALA A 1 317 ? -12.226 -18.936 10.830 1.00 95.12 317 ALA A C 1
ATOM 2474 O O . ALA A 1 317 ? -12.660 -19.289 11.931 1.00 95.12 317 ALA A O 1
ATOM 2475 N N . ALA A 1 318 ? -11.620 -17.766 10.641 1.00 97.19 318 ALA A N 1
ATOM 2476 C CA . ALA A 1 318 ? -11.304 -16.894 11.760 1.00 97.19 318 ALA A CA 1
ATOM 2477 C C . ALA A 1 318 ? -11.580 -15.419 11.491 1.00 97.19 318 ALA A C 1
ATOM 2479 O O . ALA A 1 318 ? -11.547 -14.950 10.353 1.00 97.19 318 ALA A O 1
ATOM 2480 N N . VAL A 1 319 ? -11.803 -14.686 12.578 1.00 96.69 319 VAL A N 1
ATOM 2481 C CA . VAL A 1 319 ? -11.877 -13.222 12.604 1.00 96.69 319 VAL A CA 1
ATOM 2482 C C . VAL A 1 319 ? -11.012 -12.684 13.740 1.00 96.69 319 VAL A C 1
ATOM 2484 O O . VAL A 1 319 ? -10.819 -13.356 14.755 1.00 96.69 319 VAL A O 1
ATOM 2487 N N . GLU A 1 320 ? -10.507 -11.468 13.570 1.00 94.06 320 GLU A N 1
ATOM 2488 C CA . GLU A 1 320 ? -9.762 -10.743 14.601 1.00 94.06 320 GLU A CA 1
ATOM 2489 C C . GLU A 1 320 ? -10.719 -10.181 15.665 1.00 94.06 320 GLU A C 1
ATOM 2491 O O . GLU A 1 320 ? -11.755 -9.592 15.333 1.00 94.06 320 GLU A O 1
ATOM 2496 N N . ASP A 1 321 ? -10.375 -10.356 16.941 1.00 88.88 321 ASP A N 1
ATOM 2497 C CA . ASP A 1 321 ? -11.100 -9.819 18.095 1.00 88.88 321 ASP A CA 1
ATOM 2498 C C . ASP A 1 321 ? -10.116 -9.353 19.179 1.00 88.88 321 ASP A C 1
ATOM 2500 O O . ASP A 1 321 ? -9.779 -10.083 20.114 1.00 88.88 321 ASP A O 1
ATOM 2504 N N . GLY A 1 322 ? -9.640 -8.113 19.038 1.00 85.38 322 GLY A N 1
ATOM 2505 C CA . GLY A 1 322 ? -8.616 -7.554 19.922 1.00 85.38 322 GLY A CA 1
ATOM 2506 C C . GLY A 1 322 ? -7.286 -8.290 19.763 1.00 85.38 322 GLY A C 1
ATOM 2507 O O . GLY A 1 322 ? -6.812 -8.461 18.645 1.00 85.38 322 GLY A O 1
ATOM 2508 N N . ASP A 1 323 ? -6.713 -8.744 20.877 1.00 87.44 323 ASP A N 1
ATOM 2509 C CA . ASP A 1 323 ? -5.444 -9.494 20.907 1.00 87.44 323 ASP A CA 1
ATOM 2510 C C . ASP A 1 323 ? -5.628 -11.000 20.637 1.00 87.44 323 ASP A C 1
ATOM 2512 O O . ASP A 1 323 ? -4.695 -11.797 20.762 1.00 87.44 323 ASP A O 1
ATOM 2516 N N . ASP A 1 324 ? -6.849 -11.406 20.293 1.00 94.06 324 ASP A N 1
ATOM 2517 C CA . ASP A 1 324 ? -7.215 -12.780 20.001 1.00 94.06 324 ASP A CA 1
ATOM 2518 C C . ASP A 1 324 ? -7.743 -12.912 18.569 1.00 94.06 324 ASP A C 1
ATOM 2520 O O . ASP A 1 324 ? -8.272 -11.981 17.963 1.00 94.06 324 ASP A O 1
ATOM 2524 N N . MET A 1 325 ? -7.664 -14.127 18.043 1.00 96.69 325 MET A N 1
ATOM 2525 C CA . MET A 1 325 ? -8.498 -14.572 16.937 1.00 96.69 325 MET A CA 1
ATOM 2526 C C . MET A 1 325 ? -9.622 -15.456 17.474 1.00 96.69 325 MET A C 1
ATOM 2528 O O . MET A 1 325 ? -9.426 -16.323 18.334 1.00 96.69 325 MET A O 1
ATOM 2532 N N . LEU A 1 326 ? -10.811 -15.250 16.927 1.00 98.06 326 LEU A N 1
ATOM 2533 C CA . LEU A 1 326 ? -11.958 -16.119 17.118 1.00 98.06 326 LEU A CA 1
ATOM 2534 C C . LEU A 1 326 ? -11.999 -17.106 15.962 1.00 98.06 326 LEU A C 1
ATOM 2536 O O . LEU A 1 326 ? -12.178 -16.701 14.816 1.00 98.06 326 LEU A O 1
ATOM 2540 N N . VAL A 1 327 ? -11.816 -18.387 16.266 1.00 98.06 327 VAL A N 1
ATOM 2541 C CA . VAL A 1 327 ? -11.686 -19.459 15.278 1.00 98.06 327 VAL A CA 1
ATOM 2542 C C . VAL A 1 327 ? -12.875 -20.393 15.390 1.00 98.06 327 VAL A C 1
ATOM 2544 O O . VAL A 1 327 ? -13.057 -21.053 16.412 1.00 98.06 327 VAL A O 1
ATOM 2547 N N . VAL A 1 328 ? -13.668 -20.467 14.329 1.00 97.44 328 VAL A N 1
ATOM 2548 C CA . VAL A 1 328 ? -14.729 -21.461 14.191 1.00 97.44 328 VAL A CA 1
ATOM 2549 C C . VAL A 1 328 ? -14.181 -22.678 13.463 1.00 97.44 328 VAL A C 1
ATOM 2551 O O . VAL A 1 328 ? -13.459 -22.509 12.488 1.00 97.44 328 VAL A O 1
ATOM 2554 N N . PHE A 1 329 ? -14.508 -23.884 13.921 1.00 95.56 329 PHE A N 1
ATOM 2555 C CA . PHE A 1 329 ? -14.147 -25.155 13.282 1.00 95.56 329 PHE A CA 1
ATOM 2556 C C . PHE A 1 329 ? -15.155 -26.242 13.669 1.00 95.56 329 PHE A C 1
ATOM 2558 O O . PHE A 1 329 ? -15.831 -26.114 14.692 1.00 95.56 329 PHE A O 1
ATOM 2565 N N . HIS A 1 330 ? -15.257 -27.319 12.888 1.00 93.50 330 HIS A N 1
ATOM 2566 C CA . HIS A 1 330 ? -16.105 -28.458 13.256 1.00 93.50 330 HIS A CA 1
ATOM 2567 C C . HIS A 1 330 ? -15.311 -29.555 13.959 1.00 93.50 330 HIS A C 1
ATOM 2569 O O . HIS A 1 330 ? -14.102 -29.682 13.750 1.00 93.50 330 HIS A O 1
ATOM 2575 N N . ARG A 1 331 ? -15.995 -30.372 14.763 1.00 90.75 331 ARG A N 1
ATOM 2576 C CA . ARG A 1 331 ? -15.476 -31.651 15.260 1.00 90.75 331 ARG A CA 1
ATOM 2577 C C . ARG A 1 331 ? -16.577 -32.704 15.276 1.00 90.75 331 ARG A C 1
ATOM 2579 O O . ARG A 1 331 ? -17.635 -32.474 15.856 1.00 90.75 331 ARG A O 1
ATOM 2586 N N . ALA A 1 332 ? -16.290 -33.859 14.690 1.00 85.69 332 ALA A N 1
ATOM 2587 C CA . ALA A 1 332 ? -17.147 -35.032 14.710 1.00 85.69 332 ALA A CA 1
ATOM 2588 C C . ALA A 1 332 ? -16.841 -35.935 15.909 1.00 85.69 332 ALA A C 1
ATOM 2590 O O . ALA A 1 332 ? -15.677 -36.162 16.247 1.00 85.69 332 ALA A O 1
ATOM 2591 N N . ALA A 1 333 ? -17.889 -36.496 16.510 1.00 73.00 333 ALA A N 1
ATOM 2592 C CA . ALA A 1 333 ? -17.776 -37.529 17.539 1.00 73.00 333 ALA A CA 1
ATOM 2593 C C . ALA A 1 333 ? -17.457 -38.930 16.969 1.00 73.00 333 ALA A C 1
ATOM 2595 O O . ALA A 1 333 ? -17.227 -39.858 17.738 1.00 73.00 333 ALA A O 1
ATOM 2596 N N . HIS A 1 334 ? -17.428 -39.090 15.639 1.00 66.19 334 HIS A N 1
ATOM 2597 C CA . HIS A 1 334 ? -17.342 -40.382 14.954 1.00 66.19 334 HIS A CA 1
ATOM 2598 C C . HIS A 1 334 ? -16.180 -40.458 13.942 1.00 66.19 334 HIS A C 1
ATOM 2600 O O . HIS A 1 334 ? -15.781 -39.423 13.400 1.00 66.19 334 HIS A O 1
ATOM 2606 N N . PRO A 1 335 ? -15.662 -41.668 13.633 1.00 61.78 335 PRO A N 1
ATOM 2607 C CA . PRO A 1 335 ? -14.697 -41.911 12.556 1.00 61.78 335 PRO A CA 1
ATOM 2608 C C . PRO A 1 335 ? -15.174 -41.400 11.191 1.00 61.78 335 PRO A C 1
ATOM 2610 O O . PRO A 1 335 ? -16.367 -41.330 10.927 1.00 61.78 335 PRO A O 1
ATOM 2613 N N . TYR A 1 336 ? -14.242 -41.117 10.279 1.00 54.66 336 TYR A N 1
ATOM 2614 C CA . TYR A 1 336 ? -14.529 -40.561 8.946 1.00 54.66 336 TYR A CA 1
ATOM 2615 C C . TYR A 1 336 ? -15.541 -41.371 8.092 1.00 54.66 336 TYR A C 1
ATOM 2617 O O . TYR A 1 336 ? -16.159 -40.804 7.194 1.00 54.66 336 TYR A O 1
ATOM 2625 N N . ALA A 1 337 ? -15.740 -42.669 8.363 1.00 52.38 337 ALA A N 1
ATOM 2626 C CA . ALA A 1 337 ? -16.665 -43.554 7.642 1.00 52.38 337 ALA A CA 1
ATOM 2627 C C . ALA A 1 337 ? -17.512 -44.422 8.604 1.00 52.38 337 ALA A C 1
ATOM 2629 O O . ALA A 1 337 ? -17.043 -44.753 9.692 1.00 52.38 337 ALA A O 1
ATOM 2630 N N . GLY A 1 338 ? -18.733 -44.803 8.190 1.00 54.19 338 GLY A N 1
ATOM 2631 C CA . GLY A 1 338 ? -19.661 -45.677 8.933 1.00 54.19 338 GLY A CA 1
ATOM 2632 C C . GLY A 1 338 ? -21.147 -45.325 8.733 1.00 54.19 338 GLY A C 1
ATOM 2633 O O . GLY A 1 338 ? -21.459 -44.301 8.125 1.00 54.19 338 GLY A O 1
ATOM 2634 N N . GLU A 1 339 ? -22.055 -46.169 9.240 1.00 53.16 339 GLU A N 1
ATOM 2635 C CA . GLU A 1 339 ? -23.495 -45.865 9.336 1.00 53.16 339 GLU A CA 1
ATOM 2636 C C . GLU A 1 339 ? -23.759 -44.758 10.369 1.00 53.16 339 GLU A C 1
ATOM 2638 O O . GLU A 1 339 ? -23.147 -44.738 11.439 1.00 53.16 339 GLU A O 1
ATOM 2643 N N . PHE A 1 340 ? -24.667 -43.832 10.051 1.00 53.12 340 PHE A N 1
ATOM 2644 C CA . PHE A 1 340 ? -24.951 -42.662 10.882 1.00 53.12 340 PHE A CA 1
ATOM 2645 C C . PHE A 1 340 ? -25.928 -42.969 12.027 1.00 53.12 340 PHE A C 1
ATOM 2647 O O . PHE A 1 340 ? -27.012 -43.507 11.805 1.00 53.12 340 PHE A O 1
ATOM 2654 N N . ARG A 1 341 ? -25.588 -42.548 13.251 1.00 58.22 341 ARG A N 1
ATOM 2655 C CA . ARG A 1 341 ? -26.478 -42.528 14.425 1.00 58.22 341 ARG A CA 1
ATOM 2656 C C . ARG A 1 341 ? -26.433 -41.141 15.074 1.00 58.22 341 ARG A C 1
ATOM 2658 O O . ARG A 1 341 ? -25.450 -40.430 14.953 1.00 58.22 341 ARG A O 1
ATOM 2665 N N . PHE A 1 342 ? -27.444 -40.764 15.857 1.00 52.41 342 PHE A N 1
ATOM 2666 C CA . PHE A 1 342 ? -27.497 -39.450 16.536 1.00 52.41 342 PHE A CA 1
ATOM 2667 C C . PHE A 1 342 ? -26.283 -39.151 17.447 1.00 52.41 342 PHE A C 1
ATOM 2669 O O . PHE A 1 342 ? -25.878 -38.003 17.608 1.00 52.41 342 PHE A O 1
ATOM 2676 N N . LYS A 1 343 ? -25.656 -40.190 18.017 1.00 55.03 343 LYS A N 1
ATOM 2677 C CA . LYS A 1 343 ? -24.402 -40.070 18.788 1.00 55.03 343 LYS A CA 1
ATOM 2678 C C . LYS A 1 343 ? -23.167 -39.745 17.928 1.00 55.03 343 LYS A C 1
ATOM 2680 O O . LYS A 1 343 ? -22.114 -39.437 18.475 1.00 55.03 343 LYS A O 1
ATOM 2685 N N . ASP A 1 344 ? -23.313 -39.789 16.607 1.00 63.22 344 ASP A N 1
ATOM 2686 C CA . ASP A 1 344 ? -22.298 -39.542 15.586 1.00 63.22 344 ASP A CA 1
ATOM 2687 C C . ASP A 1 344 ? -22.436 -38.104 15.018 1.00 63.22 344 ASP A C 1
ATOM 2689 O O . ASP A 1 344 ? -22.233 -37.858 13.832 1.00 63.22 344 ASP A O 1
ATOM 2693 N N . ALA A 1 345 ? -22.815 -37.126 15.849 1.00 77.19 345 ALA A N 1
ATOM 2694 C CA . ALA A 1 345 ? -22.961 -35.728 15.437 1.00 77.19 345 ALA A CA 1
ATOM 2695 C C . ALA A 1 345 ? -21.607 -35.049 15.136 1.00 77.19 345 ALA A C 1
ATOM 2697 O O . ALA A 1 345 ? -20.560 -35.410 15.692 1.00 77.19 345 ALA A O 1
ATOM 2698 N N . ALA A 1 346 ? -21.646 -34.018 14.287 1.00 89.38 346 ALA A N 1
ATOM 2699 C CA . ALA A 1 346 ? -20.551 -33.066 14.125 1.00 89.38 346 ALA A CA 1
ATOM 2700 C C . ALA A 1 346 ? -21.011 -31.693 14.610 1.00 89.38 346 ALA A C 1
ATOM 2702 O O . ALA A 1 346 ? -22.014 -31.156 14.143 1.00 89.38 346 ALA A O 1
ATOM 2703 N N . ASP A 1 347 ? -20.275 -31.14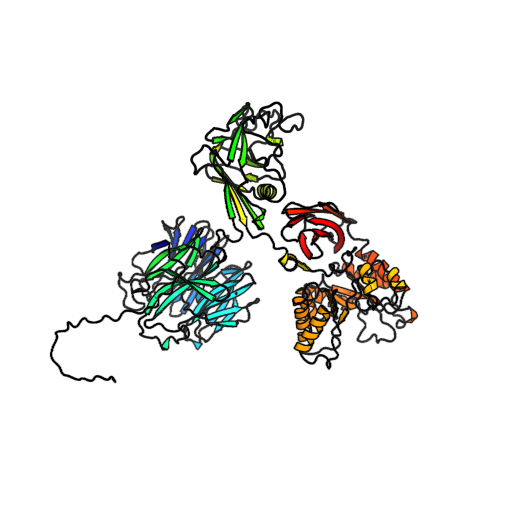1 15.567 1.00 92.62 347 ASP A N 1
ATOM 2704 C CA . ASP A 1 347 ? -20.606 -29.872 16.201 1.00 92.62 347 ASP A CA 1
ATOM 2705 C C . ASP A 1 347 ? -19.693 -28.764 15.680 1.00 92.62 347 ASP A C 1
ATOM 2707 O O . ASP A 1 347 ? -18.518 -28.995 15.372 1.00 92.62 347 ASP A O 1
ATOM 2711 N N . ILE A 1 348 ? -20.206 -27.534 15.671 1.00 95.50 348 ILE A N 1
ATOM 2712 C CA . ILE A 1 348 ? -19.397 -26.343 15.414 1.00 95.50 348 ILE A CA 1
ATOM 2713 C C . ILE A 1 348 ? -18.899 -25.783 16.742 1.00 95.50 348 ILE A C 1
ATOM 2715 O O . ILE A 1 348 ? -19.676 -25.488 17.655 1.00 95.50 348 ILE A O 1
ATOM 2719 N N . PHE A 1 349 ? -17.590 -25.590 16.827 1.00 96.06 349 PHE A N 1
ATOM 2720 C CA . PHE A 1 349 ? -16.903 -25.010 17.967 1.00 96.06 349 PHE A CA 1
ATOM 2721 C C . PHE A 1 349 ? -16.397 -23.612 17.640 1.00 96.06 349 PHE A C 1
ATOM 2723 O O . PHE A 1 349 ? -16.007 -23.329 16.511 1.00 96.06 349 PHE A O 1
ATOM 2730 N N . LEU A 1 350 ? -16.343 -22.766 18.663 1.00 97.44 350 LEU A N 1
ATOM 2731 C CA . LEU A 1 350 ? -15.659 -21.483 18.662 1.00 97.44 350 LEU A CA 1
ATOM 2732 C C . LEU A 1 350 ? -14.514 -21.539 19.672 1.00 97.44 350 LEU A C 1
ATOM 2734 O O . LEU A 1 350 ? -14.741 -21.774 20.862 1.00 97.44 350 LEU A O 1
ATOM 2738 N N . ALA A 1 351 ? -13.296 -21.309 19.199 1.00 97.62 351 ALA A N 1
ATOM 2739 C CA . ALA A 1 351 ? -12.116 -21.131 20.026 1.00 97.62 351 ALA A CA 1
ATOM 2740 C C . ALA A 1 351 ? -11.693 -19.664 20.054 1.00 97.62 351 ALA A C 1
ATOM 2742 O O . ALA A 1 351 ? -11.677 -18.996 19.022 1.00 97.62 351 ALA A O 1
ATOM 2743 N N . ARG A 1 352 ? -11.283 -19.184 21.226 1.00 97.06 352 ARG A N 1
ATOM 2744 C CA . ARG A 1 352 ? -10.537 -17.931 21.362 1.00 97.06 352 ARG A CA 1
ATOM 2745 C C . ARG A 1 352 ? -9.062 -18.272 21.482 1.00 97.06 352 ARG A C 1
ATOM 2747 O O . ARG A 1 352 ? -8.658 -18.924 22.446 1.00 97.06 352 ARG A O 1
ATOM 2754 N N . VAL A 1 353 ? -8.266 -17.863 20.506 1.00 96.50 353 VAL A N 1
ATOM 2755 C CA . VAL A 1 353 ? -6.835 -18.170 20.445 1.00 96.50 353 VAL A CA 1
ATOM 2756 C C . VAL A 1 353 ? -6.061 -16.860 20.518 1.00 96.50 353 VAL A C 1
ATOM 2758 O O . VAL A 1 353 ? -6.381 -15.962 19.743 1.00 96.50 353 VAL A O 1
ATOM 2761 N N . PRO A 1 354 ? -5.055 -16.734 21.399 1.00 93.38 354 PRO A N 1
ATOM 2762 C CA . PRO A 1 354 ? -4.183 -15.565 21.392 1.00 93.38 354 PRO A CA 1
ATOM 2763 C C . PRO A 1 354 ? -3.546 -15.393 20.014 1.00 93.38 354 PRO A C 1
ATOM 2765 O O . PRO A 1 354 ? -3.126 -16.382 19.406 1.00 93.38 354 PRO A O 1
ATOM 2768 N N . LEU A 1 355 ? -3.466 -14.163 19.513 1.00 90.62 355 LEU A N 1
ATOM 2769 C CA . LEU A 1 355 ? -2.625 -13.888 18.354 1.00 90.62 355 LEU A CA 1
ATOM 2770 C C . LEU A 1 355 ? -1.162 -14.167 18.723 1.00 90.62 355 LEU A C 1
ATOM 2772 O O . LEU A 1 355 ? -0.742 -13.962 19.864 1.00 90.62 355 LEU A O 1
ATOM 2776 N N . LYS A 1 356 ? -0.381 -14.656 17.752 1.00 83.00 356 LYS A N 1
ATOM 2777 C CA . LYS A 1 356 ? 1.071 -14.741 17.869 1.00 83.00 356 LYS A CA 1
ATOM 2778 C C . LYS A 1 356 ? 1.565 -13.333 18.162 1.00 83.00 356 LYS A C 1
ATOM 2780 O O . LYS A 1 356 ? 1.384 -12.459 17.311 1.00 83.00 356 LYS A O 1
ATOM 2785 N N . PRO A 1 357 ? 2.201 -13.148 19.325 1.00 55.62 357 PRO A N 1
ATOM 2786 C CA . PRO A 1 357 ? 2.936 -11.936 19.570 1.00 55.62 357 PRO A CA 1
ATOM 2787 C C . PRO A 1 357 ? 3.994 -11.868 18.461 1.00 55.62 357 PRO A C 1
ATOM 2789 O O . PRO A 1 357 ? 4.681 -12.872 18.228 1.00 55.62 357 PRO A O 1
ATOM 2792 N N . SER A 1 358 ? 4.063 -10.785 17.684 1.00 45.59 358 SER A N 1
ATOM 2793 C CA . SER A 1 358 ? 5.025 -10.702 16.578 1.00 45.59 358 SER A CA 1
ATOM 2794 C C . SER A 1 358 ? 6.434 -10.977 17.133 1.00 45.59 358 SER A C 1
ATOM 2796 O O . SER A 1 358 ? 6.654 -10.946 18.340 1.00 45.59 358 SER A O 1
ATOM 2798 N N . ARG A 1 359 ? 7.437 -11.282 16.302 1.00 39.25 359 ARG A N 1
ATOM 2799 C CA . ARG A 1 359 ? 8.809 -11.495 16.816 1.00 39.25 359 ARG A CA 1
ATOM 2800 C C . ARG A 1 359 ? 9.386 -10.297 17.593 1.00 39.25 359 ARG A C 1
ATOM 2802 O O . ARG A 1 359 ? 10.441 -10.448 18.197 1.00 39.25 359 ARG A O 1
ATOM 2809 N N . ASP A 1 360 ? 8.675 -9.179 17.626 1.00 38.25 360 ASP A N 1
ATOM 2810 C CA . ASP A 1 360 ? 8.957 -8.029 18.467 1.00 38.25 360 ASP A CA 1
ATOM 2811 C C . ASP A 1 360 ? 8.369 -8.122 19.886 1.00 38.25 360 ASP A C 1
ATOM 2813 O O . ASP A 1 360 ? 8.841 -7.416 20.758 1.00 38.25 360 ASP A O 1
ATOM 2817 N N . ASP A 1 361 ? 7.435 -9.029 20.181 1.00 30.14 361 ASP A N 1
ATOM 2818 C CA . ASP A 1 361 ? 6.672 -9.074 21.440 1.00 30.14 361 ASP A CA 1
ATOM 2819 C C . ASP A 1 361 ? 7.330 -9.868 22.597 1.00 30.14 361 ASP A C 1
ATOM 2821 O O . ASP A 1 361 ? 6.733 -10.022 23.665 1.00 30.14 361 ASP A O 1
ATOM 2825 N N . SER A 1 362 ? 8.590 -10.309 22.471 1.00 30.14 362 SER A N 1
ATOM 2826 C CA . SER A 1 362 ? 9.431 -10.459 23.680 1.00 30.14 362 SER A CA 1
ATOM 2827 C C . SER A 1 362 ? 9.870 -9.098 24.248 1.00 30.14 362 SER A C 1
ATOM 2829 O O . SER A 1 362 ? 10.516 -9.044 25.292 1.00 30.14 362 SER A O 1
ATOM 2831 N N . ALA A 1 363 ? 9.470 -7.998 23.605 1.00 30.34 363 ALA A N 1
ATOM 2832 C CA . ALA A 1 363 ? 9.386 -6.661 24.167 1.00 30.34 363 ALA A CA 1
ATOM 2833 C C . ALA A 1 363 ? 7.992 -6.094 23.832 1.00 30.34 363 ALA A C 1
ATOM 2835 O O . ALA A 1 363 ? 7.637 -5.968 22.675 1.00 30.34 363 ALA A O 1
ATOM 2836 N N . GLY A 1 364 ? 7.154 -5.794 24.826 1.00 31.47 364 GLY A N 1
ATOM 2837 C CA . GLY A 1 364 ? 5.751 -5.446 24.563 1.00 31.47 364 GLY A CA 1
ATOM 2838 C C . GLY A 1 364 ? 5.507 -4.339 23.517 1.00 31.47 364 GLY A C 1
ATOM 2839 O O . GLY A 1 364 ? 6.327 -3.437 23.357 1.00 31.47 364 GLY A O 1
ATOM 2840 N N . LYS A 1 365 ? 4.286 -4.360 22.953 1.00 27.31 365 LYS A N 1
ATOM 2841 C CA . LYS A 1 365 ? 3.661 -3.432 21.982 1.00 27.31 365 LYS A CA 1
ATOM 2842 C C . LYS A 1 365 ? 3.806 -3.903 20.534 1.00 27.31 365 LYS A C 1
ATOM 2844 O O . LYS A 1 365 ? 4.910 -4.121 20.055 1.00 27.31 365 LYS A O 1
ATOM 2849 N N . ILE A 1 366 ? 2.676 -3.884 19.809 1.00 31.47 366 ILE A N 1
ATOM 2850 C CA . ILE A 1 366 ? 2.634 -3.918 18.339 1.00 31.47 366 ILE A CA 1
ATOM 2851 C C . ILE A 1 366 ? 3.770 -3.021 17.818 1.00 31.47 366 ILE A C 1
ATOM 2853 O O . ILE A 1 366 ? 3.804 -1.850 18.220 1.00 31.47 366 ILE A O 1
ATOM 2857 N N . PRO A 1 367 ? 4.661 -3.496 16.928 1.00 35.84 367 PRO A N 1
ATOM 2858 C CA . PRO A 1 367 ? 5.711 -2.670 16.353 1.00 35.84 367 PRO A CA 1
ATOM 2859 C C . PRO A 1 367 ? 5.099 -1.431 15.738 1.00 35.84 367 PRO A C 1
ATOM 2861 O O . PRO A 1 367 ? 4.356 -1.452 14.753 1.00 35.84 367 PRO A O 1
ATOM 2864 N N . GLY A 1 368 ? 5.343 -0.339 16.439 1.00 46.84 368 GLY A N 1
ATOM 2865 C CA . GLY A 1 368 ? 4.792 0.952 16.150 1.00 46.84 368 GLY A CA 1
ATOM 2866 C C . GLY A 1 368 ? 3.377 1.227 16.653 1.00 46.84 368 GLY A C 1
ATOM 2867 O O . GLY A 1 368 ? 3.151 2.377 17.019 1.00 46.84 368 GLY A O 1
ATOM 2868 N N . HIS A 1 369 ? 2.430 0.271 16.712 1.00 57.62 369 HIS A N 1
ATOM 2869 C CA . HIS A 1 369 ? 1.044 0.586 17.111 1.00 57.62 369 HIS A CA 1
ATOM 2870 C C . HIS A 1 369 ? 0.829 0.651 18.629 1.00 57.62 369 HIS A C 1
ATOM 2872 O O . HIS A 1 369 ? 0.705 -0.357 19.314 1.00 57.62 369 HIS A O 1
ATOM 2878 N N . THR A 1 370 ? 0.737 1.857 19.179 1.00 79.56 370 THR A N 1
ATOM 2879 C CA . THR A 1 370 ? 0.537 2.083 20.616 1.00 79.56 370 THR A CA 1
ATOM 2880 C C . THR A 1 370 ? -0.788 2.794 20.839 1.00 79.56 370 THR A C 1
ATOM 2882 O O . THR A 1 370 ? -0.926 3.958 20.475 1.00 79.56 370 THR A O 1
ATOM 2885 N N . ARG A 1 371 ? -1.757 2.100 21.449 1.00 86.25 371 ARG A N 1
ATOM 2886 C CA . ARG A 1 371 ? -2.999 2.722 21.920 1.00 86.25 371 ARG A CA 1
ATOM 2887 C C . ARG A 1 371 ? -2.803 3.251 23.338 1.00 86.25 371 ARG A C 1
ATOM 2889 O O . ARG A 1 371 ? -2.423 2.501 24.232 1.00 86.25 371 ARG A O 1
ATOM 2896 N N . ILE A 1 372 ? -3.098 4.526 23.543 1.00 89.56 372 ILE A N 1
ATOM 2897 C CA . ILE A 1 372 ? -3.042 5.218 24.830 1.00 89.56 372 ILE A CA 1
ATOM 2898 C C . ILE A 1 372 ? -4.436 5.769 25.112 1.00 89.56 372 ILE A C 1
ATOM 2900 O O . ILE A 1 372 ? -5.046 6.390 24.246 1.00 89.56 372 ILE A O 1
ATOM 2904 N N . VAL A 1 373 ? -4.956 5.522 26.312 1.00 92.69 373 VAL A N 1
ATOM 2905 C CA . VAL A 1 373 ? -6.241 6.065 26.765 1.00 92.69 373 VAL A CA 1
ATOM 2906 C C . VAL A 1 373 ? -5.973 6.943 27.975 1.00 92.69 373 VAL A C 1
ATOM 2908 O O . VAL A 1 373 ? -5.539 6.444 29.011 1.00 92.69 373 VAL A O 1
ATOM 2911 N N . ILE A 1 374 ? -6.217 8.242 27.835 1.00 93.31 374 ILE A N 1
ATOM 2912 C CA . ILE A 1 374 ? -6.049 9.228 28.904 1.00 93.31 374 ILE A CA 1
ATOM 2913 C C . ILE A 1 374 ? -7.436 9.555 29.448 1.00 93.31 374 ILE A C 1
ATOM 2915 O O . ILE A 1 374 ? -8.286 10.055 28.710 1.00 93.31 374 ILE A O 1
ATOM 2919 N N . GLN A 1 375 ? -7.677 9.222 30.715 1.00 92.12 375 GLN A N 1
ATOM 2920 C CA . GLN A 1 375 ? -8.961 9.396 31.396 1.00 92.12 375 GLN A CA 1
ATOM 2921 C C . GLN A 1 375 ? -8.765 9.423 32.918 1.00 92.12 375 GLN A C 1
ATOM 2923 O O . GLN A 1 375 ? -7.815 8.833 33.426 1.00 92.12 375 GLN A O 1
ATOM 2928 N N . GLY A 1 376 ? -9.720 10.004 33.646 1.00 87.31 376 GLY A N 1
ATOM 2929 C CA . GLY A 1 376 ? -9.706 10.057 35.114 1.00 87.31 376 GLY A CA 1
ATOM 2930 C C . GLY A 1 376 ? -9.144 11.361 35.679 1.00 87.31 376 GLY A C 1
ATOM 2931 O O . GLY A 1 376 ? -8.495 12.118 34.966 1.00 87.31 376 GLY A O 1
ATOM 2932 N N . ALA A 1 377 ? -9.426 11.615 36.959 1.00 84.38 377 ALA A N 1
ATOM 2933 C CA . ALA A 1 377 ? -9.171 12.898 37.620 1.00 84.38 377 ALA A CA 1
ATOM 2934 C C . ALA A 1 377 ? -7.681 13.291 37.684 1.00 84.38 377 ALA A C 1
ATOM 2936 O O . ALA A 1 377 ? -7.359 14.473 37.627 1.00 84.38 377 ALA A O 1
ATOM 2937 N N . ASP A 1 378 ? -6.765 12.317 37.725 1.00 85.50 378 ASP A N 1
ATOM 2938 C CA . ASP A 1 378 ? -5.318 12.589 37.759 1.00 85.50 378 ASP A CA 1
ATOM 2939 C C . ASP A 1 378 ? -4.747 13.022 36.396 1.00 85.50 378 ASP A C 1
ATOM 2941 O O . ASP A 1 378 ? -3.678 13.633 36.318 1.00 85.50 378 ASP A O 1
ATOM 2945 N N . ASP A 1 379 ? -5.447 12.685 35.309 1.00 90.00 379 ASP A N 1
ATOM 2946 C CA . ASP A 1 379 ? -4.962 12.839 33.936 1.00 90.00 379 ASP A CA 1
ATOM 2947 C C . ASP A 1 379 ? -5.836 13.792 33.093 1.00 90.00 379 ASP A C 1
ATOM 2949 O O . ASP A 1 379 ? -5.456 14.154 31.973 1.00 90.00 379 ASP A O 1
ATOM 2953 N N . VAL A 1 380 ? -7.000 14.209 33.602 1.00 92.44 380 VAL A N 1
ATOM 2954 C CA . VAL A 1 380 ? -7.971 15.057 32.900 1.00 92.44 380 VAL A CA 1
ATOM 2955 C C . VAL A 1 380 ? -8.487 16.147 33.834 1.00 92.44 380 VAL A C 1
ATOM 2957 O O . VAL A 1 380 ? -9.036 15.862 34.890 1.00 92.44 380 VAL A O 1
ATOM 2960 N N . ILE A 1 381 ? -8.358 17.401 33.403 1.00 92.38 381 ILE A N 1
ATOM 2961 C CA . ILE A 1 381 ? -8.986 18.560 34.045 1.00 92.38 381 ILE A CA 1
ATOM 2962 C C . ILE A 1 381 ? -10.188 18.946 33.190 1.00 92.38 381 ILE A C 1
ATOM 2964 O O . ILE A 1 381 ? -9.996 19.349 32.042 1.00 92.38 381 ILE A O 1
ATOM 2968 N N . ASP A 1 382 ? -11.407 18.844 33.717 1.00 93.38 382 ASP A N 1
ATOM 2969 C CA . ASP A 1 382 ? -12.635 19.188 33.000 1.00 93.38 382 ASP A CA 1
ATOM 2970 C C . ASP A 1 382 ? -13.616 20.012 33.843 1.00 93.38 382 ASP A C 1
ATOM 2972 O O . ASP A 1 382 ? -13.656 19.942 35.066 1.00 93.38 382 ASP A O 1
ATOM 2976 N N . GLY A 1 383 ? -14.409 20.846 33.178 1.00 92.62 383 GLY A N 1
ATOM 2977 C CA . GLY A 1 383 ? -15.438 21.635 33.842 1.00 92.62 383 GLY A CA 1
ATOM 2978 C C . GLY A 1 383 ? -16.302 22.413 32.869 1.00 92.62 383 GLY A C 1
ATOM 2979 O O . GLY A 1 383 ? -16.003 22.513 31.683 1.00 92.62 383 GLY A O 1
ATOM 2980 N N . SER A 1 384 ? -17.416 22.942 33.363 1.00 91.81 384 SER A N 1
ATOM 2981 C CA . SER A 1 384 ? -18.346 23.754 32.564 1.00 91.81 384 SER A CA 1
ATOM 2982 C C . SER A 1 384 ? -18.369 25.187 33.057 1.00 91.81 384 SER A C 1
ATOM 2984 O O . SER A 1 384 ? -18.392 25.425 34.263 1.00 91.81 384 SER A O 1
ATOM 2986 N N . VAL A 1 385 ? -18.379 26.129 32.124 1.00 89.56 385 VAL A N 1
ATOM 2987 C CA . VAL A 1 385 ? -18.444 27.563 32.387 1.00 89.56 385 VAL A CA 1
ATOM 2988 C C . VAL A 1 385 ? -19.751 28.103 31.817 1.00 89.56 385 VAL A C 1
ATOM 2990 O O . VAL A 1 385 ? -19.995 27.992 30.615 1.00 89.56 385 VAL A O 1
ATOM 2993 N N . SER A 1 386 ? -20.576 28.692 32.683 1.00 85.12 386 SER A N 1
ATOM 2994 C CA . SER A 1 386 ? -21.836 29.347 32.318 1.00 85.12 386 SER A CA 1
ATOM 2995 C C . SER A 1 386 ? -21.653 30.849 32.099 1.00 85.12 386 SER A C 1
ATOM 2997 O O . SER A 1 386 ? -20.932 31.508 32.853 1.00 85.12 386 SER A O 1
ATOM 2999 N N . THR A 1 387 ? -22.401 31.420 31.151 1.00 80.94 387 THR A N 1
ATOM 3000 C CA . THR A 1 387 ? -22.546 32.879 30.969 1.00 80.94 387 THR A CA 1
ATOM 3001 C C . THR A 1 387 ? -23.017 33.621 32.228 1.00 80.94 387 THR A C 1
ATOM 3003 O O . THR A 1 387 ? -22.791 34.822 32.340 1.00 80.94 387 THR A O 1
ATOM 3006 N N . THR A 1 388 ? -23.619 32.929 33.202 1.00 75.00 388 THR A N 1
ATOM 3007 C CA . THR A 1 388 ? -24.048 33.485 34.502 1.00 75.00 388 THR A CA 1
ATOM 3008 C C . THR A 1 388 ? -22.966 33.443 35.591 1.00 75.00 388 THR A C 1
ATOM 3010 O O . THR A 1 388 ? -23.260 33.637 36.766 1.00 75.00 388 THR A O 1
ATOM 3013 N N . ASN A 1 389 ? -21.703 33.216 35.215 1.00 67.31 389 ASN A N 1
ATOM 3014 C CA . ASN A 1 389 ? -20.527 33.197 36.096 1.00 67.31 389 ASN A CA 1
ATOM 3015 C C . ASN A 1 389 ? -20.414 31.991 37.054 1.00 67.31 389 ASN A C 1
ATOM 3017 O O . ASN A 1 389 ? -19.518 31.966 37.896 1.00 67.31 389 ASN A O 1
ATOM 3021 N N . ALA A 1 390 ? -21.256 30.965 36.897 1.00 67.06 390 ALA A N 1
ATOM 3022 C CA . ALA A 1 390 ? -21.105 29.689 37.594 1.00 67.06 390 ALA A CA 1
ATOM 3023 C C . ALA A 1 390 ? -20.133 28.772 36.827 1.00 67.06 390 ALA A C 1
ATOM 3025 O O . ALA A 1 390 ? -20.395 28.409 35.677 1.00 67.06 390 ALA A O 1
ATOM 3026 N N . ALA A 1 391 ? -19.014 28.408 37.456 1.00 73.81 391 ALA A N 1
ATOM 3027 C CA . ALA A 1 391 ? -18.083 27.399 36.957 1.00 73.81 391 ALA A CA 1
ATOM 3028 C C . ALA A 1 391 ? -18.252 26.091 37.737 1.00 73.81 391 ALA A C 1
ATOM 3030 O O . ALA A 1 391 ? -18.518 26.091 38.937 1.00 73.81 391 ALA A O 1
ATOM 3031 N N . SER A 1 392 ? -18.108 24.968 37.045 1.00 76.69 392 SER A N 1
ATOM 3032 C CA . SER A 1 392 ? -18.469 23.648 37.550 1.00 76.69 392 SER A CA 1
ATOM 3033 C C . SER A 1 392 ? -17.395 22.631 37.165 1.00 76.69 392 SER A C 1
ATOM 3035 O O . SER A 1 392 ? -17.562 21.886 36.198 1.00 76.69 392 SER A O 1
ATOM 3037 N N . PHE A 1 393 ? -16.292 22.632 37.916 1.00 83.19 393 PHE A N 1
ATOM 3038 C CA . PHE A 1 393 ? -15.151 21.715 37.751 1.00 83.19 393 PHE A CA 1
ATOM 3039 C C . PHE A 1 393 ? -15.215 20.479 38.669 1.00 83.19 393 PHE A C 1
ATOM 3041 O O . PHE A 1 393 ? -14.395 19.585 38.544 1.00 83.19 393 PHE A O 1
ATOM 3048 N N . SER A 1 394 ? -16.184 20.414 39.588 1.00 78.94 394 SER A N 1
ATOM 3049 C CA . SER A 1 394 ? -16.338 19.327 40.574 1.00 78.94 394 SER A CA 1
ATOM 3050 C C . SER A 1 394 ? -17.703 18.631 40.514 1.00 78.94 394 SER A C 1
ATOM 3052 O O . SER A 1 394 ? -18.099 17.924 41.437 1.00 78.94 394 SER A O 1
ATOM 3054 N N . GLN A 1 395 ? -18.472 18.864 39.450 1.00 83.62 395 GLN A N 1
ATOM 3055 C CA . GLN A 1 395 ? -19.799 18.268 39.295 1.00 83.62 395 GLN A CA 1
ATOM 3056 C C . GLN A 1 395 ? -19.714 16.938 38.540 1.00 83.62 395 GLN 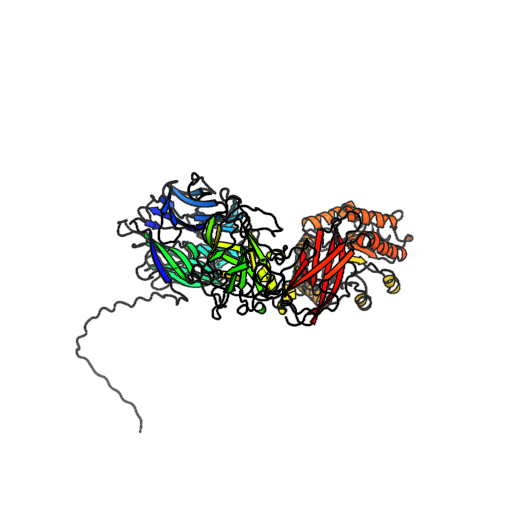A C 1
ATOM 3058 O O . GLN A 1 395 ? -18.856 16.797 37.669 1.00 83.62 395 GLN A O 1
ATOM 3063 N N . PRO A 1 396 ? -20.643 15.990 38.773 1.00 84.88 396 PRO A N 1
ATOM 3064 C CA . PRO A 1 396 ? -20.656 14.683 38.102 1.00 84.88 396 PRO A CA 1
ATOM 3065 C C . PRO A 1 396 ? -21.014 14.757 36.605 1.00 84.88 396 PRO A C 1
ATOM 3067 O O . PRO A 1 396 ? -20.959 13.749 35.895 1.00 84.88 396 PRO A O 1
ATOM 3070 N N . THR A 1 397 ? -21.402 15.938 36.116 1.00 90.69 397 THR A N 1
ATOM 3071 C CA . THR A 1 397 ? -21.752 16.173 34.714 1.00 90.69 397 THR A CA 1
ATOM 3072 C C . THR A 1 397 ? -21.139 17.461 34.182 1.00 90.69 397 THR A C 1
ATOM 3074 O O . THR A 1 397 ? -21.237 18.504 34.830 1.00 90.69 397 THR A O 1
ATOM 3077 N N . LEU A 1 398 ? -20.617 17.401 32.961 1.00 93.44 398 LEU A N 1
ATOM 3078 C CA . LEU A 1 398 ? -20.229 18.547 32.145 1.00 93.44 398 LEU A CA 1
ATOM 3079 C C . LEU A 1 398 ? -21.425 18.988 31.304 1.00 93.44 398 LEU A C 1
ATOM 3081 O O . LEU A 1 398 ? -22.103 18.149 30.712 1.00 93.44 398 LEU A O 1
ATOM 3085 N N . LYS A 1 399 ? -21.683 20.284 31.206 1.00 91.75 399 LYS A N 1
ATOM 3086 C CA . LYS A 1 399 ? -22.843 20.826 30.511 1.00 91.75 399 LYS A CA 1
ATOM 3087 C C . LYS A 1 399 ? -22.424 21.717 29.347 1.00 91.75 399 LYS A C 1
ATOM 3089 O O . LYS A 1 399 ? -21.590 22.606 29.489 1.00 91.75 399 LYS A O 1
ATOM 3094 N N . ALA A 1 400 ? -23.050 21.479 28.201 1.00 92.00 400 ALA A N 1
ATOM 3095 C CA . ALA A 1 400 ? -22.986 22.317 27.005 1.00 92.00 400 ALA A CA 1
ATOM 3096 C C . ALA A 1 400 ? -24.402 22.775 26.608 1.00 92.00 400 ALA A C 1
ATOM 3098 O O . ALA A 1 400 ? -24.768 22.781 25.427 1.00 92.00 400 ALA A O 1
ATOM 3099 N N . ASN A 1 401 ? -25.233 23.068 27.612 1.00 90.94 401 ASN A N 1
ATOM 3100 C CA . ASN A 1 401 ? -26.637 23.425 27.442 1.00 90.94 401 ASN A CA 1
ATOM 3101 C C . ASN A 1 401 ? -26.793 24.875 26.979 1.00 90.94 401 ASN A C 1
ATOM 3103 O O . ASN A 1 401 ? -25.888 25.702 27.110 1.00 90.94 401 ASN A O 1
ATOM 3107 N N . GLY A 1 402 ? -27.991 25.176 26.497 1.00 89.50 402 GLY A N 1
ATOM 3108 C CA . GLY A 1 402 ? -28.459 26.535 26.302 1.00 89.50 402 GLY A CA 1
ATOM 3109 C C . GLY A 1 402 ? -29.874 26.658 26.828 1.00 89.50 402 GLY A C 1
ATOM 3110 O O . GLY A 1 402 ? -30.719 25.811 26.542 1.00 89.50 402 GLY A O 1
ATOM 3111 N N . TYR A 1 403 ? -30.130 27.708 27.588 1.00 87.75 403 TYR A N 1
ATOM 3112 C CA . TYR A 1 403 ? -31.461 28.114 27.997 1.00 87.75 403 TYR A CA 1
ATOM 3113 C C . TYR A 1 403 ? -31.739 29.475 27.376 1.00 87.75 403 TYR A C 1
ATOM 3115 O O . TYR A 1 403 ? -31.006 30.437 27.624 1.00 87.75 403 TYR A O 1
ATOM 3123 N N . ALA A 1 404 ? -32.793 29.532 26.562 1.00 84.62 404 ALA A N 1
ATOM 3124 C CA . ALA A 1 404 ? -33.295 30.765 25.974 1.00 84.62 404 ALA A CA 1
ATOM 3125 C C . ALA A 1 404 ? -33.385 31.866 27.043 1.00 84.62 404 ALA A C 1
ATOM 3127 O O . ALA A 1 404 ? -33.857 31.605 28.152 1.00 84.62 404 ALA A O 1
ATOM 3128 N N . TRP A 1 405 ? -32.909 33.070 26.718 1.00 79.06 405 TRP A N 1
ATOM 3129 C CA . TRP A 1 405 ? -32.929 34.246 27.602 1.00 79.06 405 TRP A CA 1
ATOM 3130 C C . TRP A 1 405 ? -32.212 34.089 28.957 1.00 79.06 405 TRP A C 1
ATOM 3132 O O . TRP A 1 405 ? -32.384 34.932 29.833 1.00 79.06 405 TRP A O 1
ATOM 3142 N N . SER A 1 406 ? -31.417 33.032 29.161 1.00 81.12 406 SER A N 1
ATOM 3143 C CA . SER A 1 406 ? -30.852 32.711 30.477 1.00 81.12 406 SER A CA 1
ATOM 3144 C C . SER A 1 406 ? -29.350 32.432 30.428 1.00 81.12 406 SER A C 1
ATOM 3146 O O . SER A 1 406 ? -28.546 33.345 30.629 1.00 81.12 406 SER A O 1
ATOM 3148 N N . SER A 1 407 ? -28.944 31.184 30.188 1.00 83.06 407 SER A N 1
ATOM 3149 C CA . SER A 1 407 ? -27.547 30.775 30.292 1.00 83.06 407 SER A CA 1
ATOM 3150 C C . SER A 1 407 ? -27.120 29.840 29.173 1.00 83.06 407 SER A C 1
ATOM 3152 O O . SER A 1 407 ? -27.888 29.005 28.695 1.00 83.06 407 SER A O 1
ATOM 3154 N N . TYR A 1 408 ? -25.862 29.980 28.766 1.00 87.44 408 TYR A N 1
ATOM 3155 C CA . TYR A 1 408 ? -25.231 29.120 27.775 1.00 87.44 408 TYR A CA 1
ATOM 3156 C C . TYR A 1 408 ? -23.910 28.614 28.333 1.00 87.44 408 TYR A C 1
ATOM 3158 O O . TYR A 1 408 ? -23.126 29.382 28.893 1.00 87.44 408 TYR A O 1
ATOM 3166 N N . GLU A 1 409 ? -23.674 27.316 28.193 1.00 89.38 409 GLU A N 1
ATOM 3167 C CA . GLU A 1 409 ? -22.556 26.646 28.845 1.00 89.38 409 GLU A CA 1
ATOM 3168 C C . GLU A 1 409 ? -21.529 26.167 27.820 1.00 89.38 409 GLU A C 1
ATOM 3170 O O . GLU A 1 409 ? -21.863 25.686 26.734 1.00 89.38 409 GLU A O 1
ATOM 3175 N N . THR A 1 410 ? -20.257 26.319 28.174 1.00 91.88 410 THR A N 1
ATOM 3176 C CA . THR A 1 410 ? -19.123 25.802 27.406 1.00 91.88 410 THR A CA 1
ATOM 3177 C C . THR A 1 410 ? -18.284 24.919 28.306 1.00 91.88 410 THR A C 1
ATOM 3179 O O . THR A 1 410 ? -17.953 25.299 29.430 1.00 91.88 410 THR A O 1
ATOM 3182 N N . VAL A 1 411 ? -17.938 23.734 27.815 1.00 94.50 411 VAL A N 1
ATOM 3183 C CA . VAL A 1 411 ? -17.073 22.805 28.539 1.00 94.50 411 VAL A CA 1
ATOM 3184 C C . VAL A 1 411 ? -15.622 23.110 28.189 1.00 94.50 411 VAL A C 1
ATOM 3186 O O . VAL A 1 411 ? -15.278 23.253 27.014 1.00 94.50 411 VAL A O 1
ATOM 3189 N N . LEU A 1 412 ? -14.781 23.169 29.215 1.00 94.75 412 LEU A N 1
ATOM 3190 C CA . LEU A 1 412 ? -13.328 23.202 29.126 1.00 94.75 412 LEU A CA 1
ATOM 3191 C C . LEU A 1 412 ? -12.785 21.838 29.542 1.00 94.75 412 LEU A C 1
ATOM 3193 O O . LEU A 1 412 ? -13.261 21.253 30.514 1.00 94.75 412 LEU A O 1
ATOM 3197 N N . MET A 1 413 ? -11.809 21.318 28.803 1.00 94.88 413 MET A N 1
ATOM 3198 C CA . MET A 1 413 ? -11.227 20.005 29.072 1.00 94.88 413 MET A CA 1
ATOM 3199 C C . MET A 1 413 ? -9.762 19.953 28.646 1.00 94.88 413 MET A C 1
ATOM 3201 O O . MET A 1 413 ? -9.446 20.278 27.510 1.00 94.88 413 MET A O 1
ATOM 3205 N N . ARG A 1 414 ? -8.847 19.510 29.506 1.00 95.12 414 ARG A N 1
ATOM 3206 C CA . ARG A 1 414 ? -7.424 19.342 29.170 1.00 95.12 414 ARG A CA 1
ATOM 3207 C C . ARG A 1 414 ? -6.927 17.978 29.628 1.00 95.12 414 ARG A C 1
ATOM 3209 O O . ARG A 1 414 ? -7.151 17.593 30.769 1.00 95.12 414 ARG A O 1
ATOM 3216 N N . PHE A 1 415 ? -6.230 17.282 28.734 1.00 95.44 415 PHE A N 1
ATOM 3217 C CA . PHE A 1 415 ? -5.640 15.963 28.971 1.00 95.44 415 PHE A CA 1
ATOM 3218 C C . PHE A 1 415 ? -4.139 16.097 29.221 1.00 95.44 415 PHE A C 1
ATOM 3220 O O . PHE A 1 415 ? -3.467 16.851 28.516 1.00 95.44 415 PHE A O 1
ATOM 3227 N N . LYS A 1 416 ? -3.603 15.350 30.185 1.00 93.81 416 LYS A N 1
ATOM 3228 C CA . LYS A 1 416 ? -2.167 15.269 30.472 1.00 93.81 416 LYS A CA 1
ATOM 3229 C C . LYS A 1 416 ? -1.485 14.312 29.489 1.00 93.81 416 LYS A C 1
ATOM 3231 O O . LYS A 1 416 ? -1.798 13.125 29.475 1.00 93.81 416 LYS A O 1
ATOM 3236 N N . LEU A 1 417 ? -0.569 14.814 28.657 1.00 92.19 417 LEU A N 1
ATOM 3237 C CA . LEU A 1 417 ? 0.068 14.028 27.582 1.00 92.19 417 LEU A CA 1
ATOM 3238 C C . LEU A 1 417 ? 1.432 13.435 27.974 1.00 92.19 417 LEU A C 1
ATOM 3240 O O . LEU A 1 417 ? 2.022 12.714 27.178 1.00 92.19 417 LEU A O 1
ATOM 3244 N N . ASP A 1 418 ? 1.906 13.674 29.197 1.00 83.62 418 ASP A N 1
ATOM 3245 C CA . ASP A 1 418 ? 3.265 13.361 29.673 1.00 83.62 418 ASP A CA 1
ATOM 3246 C C . ASP A 1 418 ? 3.662 11.877 29.550 1.00 83.62 418 ASP A C 1
ATOM 3248 O O . ASP A 1 418 ? 4.840 11.534 29.532 1.00 83.62 418 ASP A O 1
ATOM 3252 N N . ARG A 1 419 ? 2.681 10.968 29.460 1.00 80.31 419 ARG A N 1
ATOM 3253 C CA . ARG A 1 419 ? 2.912 9.521 29.281 1.00 80.31 419 ARG A CA 1
ATOM 3254 C C . ARG A 1 419 ? 3.182 9.124 27.825 1.00 80.31 419 ARG A C 1
ATOM 3256 O O . ARG A 1 419 ? 3.458 7.956 27.549 1.00 80.31 419 ARG A O 1
ATOM 3263 N N . ILE A 1 420 ? 3.062 10.060 26.886 1.00 85.94 420 ILE A N 1
ATOM 3264 C CA . ILE A 1 420 ? 3.290 9.838 25.461 1.00 85.94 420 ILE A CA 1
ATOM 3265 C C . ILE A 1 420 ? 4.715 10.271 25.131 1.00 85.94 420 ILE A C 1
ATOM 3267 O O . ILE A 1 420 ? 5.107 11.390 25.432 1.00 85.94 420 ILE A O 1
ATOM 3271 N N . ALA A 1 421 ? 5.477 9.393 24.477 1.00 82.75 421 ALA A N 1
ATOM 3272 C CA . ALA A 1 421 ? 6.810 9.695 23.958 1.00 82.75 421 ALA A CA 1
ATOM 3273 C C . ALA A 1 421 ? 6.765 9.707 22.417 1.00 82.75 421 ALA A C 1
ATOM 3275 O O . ALA A 1 421 ? 7.014 8.665 21.803 1.00 82.75 421 ALA A O 1
ATOM 3276 N N . PRO A 1 422 ? 6.422 10.839 21.769 1.00 79.38 422 PRO A N 1
ATOM 3277 C CA . PRO A 1 422 ? 6.202 10.907 20.319 1.00 79.38 422 PRO A CA 1
ATOM 3278 C C . PRO A 1 422 ? 7.418 10.453 19.509 1.00 79.38 422 PRO A C 1
ATOM 3280 O O . PRO A 1 422 ? 7.274 9.778 18.491 1.00 79.38 422 PRO A O 1
ATOM 3283 N N . SER A 1 423 ? 8.625 10.724 20.014 1.00 76.50 423 SER A N 1
ATOM 3284 C CA . SER A 1 423 ? 9.894 10.303 19.412 1.00 76.50 423 SER A CA 1
ATOM 3285 C C . SER A 1 423 ? 10.022 8.787 19.228 1.00 76.50 423 SER A C 1
ATOM 3287 O O . SER A 1 423 ? 10.772 8.359 18.360 1.00 76.50 423 SER A O 1
ATOM 3289 N N . ARG A 1 424 ? 9.263 7.967 19.969 1.00 79.06 424 ARG A N 1
ATOM 3290 C CA . ARG A 1 424 ? 9.271 6.496 19.856 1.00 79.06 424 ARG A CA 1
ATOM 3291 C C . ARG A 1 424 ? 8.300 5.941 18.808 1.00 79.06 424 ARG A C 1
ATOM 3293 O O . ARG A 1 424 ? 8.264 4.729 18.610 1.00 79.06 424 ARG A O 1
ATOM 3300 N N . HIS A 1 425 ? 7.505 6.789 18.155 1.00 81.38 425 HIS A N 1
ATOM 3301 C CA . HIS A 1 425 ? 6.426 6.366 17.258 1.00 81.38 425 HIS A CA 1
ATOM 3302 C C . HIS A 1 425 ? 6.520 7.047 15.892 1.00 81.38 425 HIS A C 1
ATOM 3304 O O . HIS A 1 425 ? 6.723 8.253 15.810 1.00 81.38 425 HIS A O 1
ATOM 3310 N N . GLY A 1 426 ? 6.320 6.296 14.810 1.00 70.69 426 GLY A N 1
ATOM 3311 C CA . GLY A 1 426 ? 6.422 6.799 13.439 1.00 70.69 426 GLY A CA 1
ATOM 3312 C C . GLY A 1 426 ? 5.398 7.885 13.121 1.00 70.69 426 GLY A C 1
ATOM 3313 O O . GLY A 1 426 ? 5.751 8.919 12.568 1.00 70.69 426 GLY A O 1
ATOM 3314 N N . ARG A 1 427 ? 4.136 7.697 13.516 1.00 79.25 427 ARG A N 1
ATOM 3315 C CA . ARG A 1 427 ? 3.067 8.687 13.313 1.00 79.25 427 ARG A CA 1
ATOM 3316 C C . ARG A 1 427 ? 1.894 8.502 14.269 1.00 79.25 427 ARG A C 1
ATOM 3318 O O . ARG A 1 427 ? 1.681 7.413 14.809 1.00 79.25 427 ARG A O 1
ATOM 3325 N N . LEU A 1 428 ? 1.059 9.532 14.381 1.00 86.62 428 LEU A N 1
ATOM 3326 C CA . LEU A 1 428 ? -0.303 9.390 14.888 1.00 86.62 428 LEU A CA 1
ATOM 3327 C C . LEU A 1 428 ? -1.176 8.697 13.827 1.00 86.62 428 LEU A C 1
ATOM 3329 O O . LEU A 1 428 ? -1.228 9.121 12.676 1.00 86.62 428 LEU A O 1
ATOM 3333 N N . LYS A 1 429 ? -1.856 7.605 14.186 1.00 87.88 429 LYS A N 1
ATOM 3334 C CA . LYS A 1 429 ? -2.845 6.938 13.322 1.00 87.88 429 LYS A CA 1
ATOM 3335 C C . LYS A 1 429 ? -4.207 7.603 13.432 1.00 87.88 429 LYS A C 1
ATOM 3337 O O . LYS A 1 429 ? -4.864 7.821 12.419 1.00 87.88 429 LYS A O 1
ATOM 3342 N N . LYS A 1 430 ? -4.651 7.824 14.668 1.00 93.69 430 LYS A N 1
ATOM 3343 C CA . LYS A 1 430 ? -5.965 8.373 14.992 1.00 93.69 430 LYS A CA 1
ATOM 3344 C C . LYS A 1 430 ? -5.958 8.895 16.422 1.00 93.69 430 LYS A C 1
ATOM 3346 O O . LYS A 1 430 ? -5.356 8.273 17.291 1.00 93.69 430 LYS A O 1
ATOM 3351 N N . ALA A 1 431 ? -6.667 9.984 16.681 1.00 96.25 431 ALA A N 1
ATOM 3352 C CA . ALA A 1 431 ? -7.033 10.368 18.035 1.00 96.25 431 ALA A CA 1
ATOM 3353 C C . ALA A 1 431 ? -8.516 10.723 18.112 1.00 96.25 431 ALA A C 1
ATOM 3355 O O . ALA A 1 431 ? -9.061 11.399 17.238 1.00 96.25 431 ALA A O 1
ATOM 3356 N N . VAL A 1 432 ? -9.172 10.259 19.170 1.00 97.62 432 VAL A N 1
ATOM 3357 C CA . VAL A 1 432 ? -10.604 10.442 19.384 1.00 97.62 432 VAL A CA 1
ATOM 3358 C C . VAL A 1 432 ? -10.853 10.959 20.789 1.00 97.62 432 VAL A C 1
ATOM 3360 O O . VAL A 1 432 ? -10.424 10.346 21.766 1.00 97.62 432 VAL A O 1
ATOM 3363 N N . LEU A 1 433 ? -11.606 12.053 20.886 1.00 97.88 433 LEU A N 1
ATOM 3364 C CA . LEU A 1 433 ? -12.242 12.455 22.131 1.00 97.88 433 LEU A CA 1
ATOM 3365 C C . LEU A 1 433 ? -13.545 11.667 22.270 1.00 97.88 433 LEU A C 1
ATOM 3367 O O . LEU A 1 433 ? -14.486 11.864 21.497 1.00 97.88 433 LEU A O 1
ATOM 3371 N N . ARG A 1 434 ? -13.600 10.780 23.258 1.00 96.75 434 ARG A N 1
ATOM 3372 C CA . ARG A 1 434 ? -14.789 10.014 23.617 1.00 96.75 434 ARG A CA 1
ATOM 3373 C C . ARG A 1 434 ? -15.477 10.667 24.808 1.00 96.75 434 ARG A C 1
ATOM 3375 O O . ARG A 1 434 ? -14.873 10.831 25.864 1.00 96.75 434 ARG A O 1
ATOM 3382 N N . LEU A 1 435 ? -16.758 10.976 24.644 1.00 96.31 435 LEU A N 1
ATOM 3383 C CA . LEU A 1 435 ? -17.622 11.513 25.691 1.00 96.31 435 LEU A CA 1
ATOM 3384 C C . LEU A 1 435 ? -18.822 10.588 25.892 1.00 96.31 435 LEU A C 1
ATOM 3386 O O . LEU A 1 435 ? -19.322 9.983 24.941 1.00 96.31 435 LEU A O 1
ATOM 3390 N N . HIS A 1 436 ? -19.315 10.502 27.124 1.00 95.94 436 HIS A N 1
ATOM 3391 C CA . HIS A 1 436 ? -20.562 9.808 27.425 1.00 95.94 436 HIS A CA 1
ATOM 3392 C C . HIS A 1 436 ? -21.678 10.828 27.638 1.00 95.94 436 HIS A C 1
ATOM 3394 O O . HIS A 1 436 ? -21.668 11.564 28.622 1.00 95.94 436 HIS A O 1
ATOM 3400 N N . VAL A 1 437 ? -22.635 10.876 26.717 1.00 96.06 437 VAL A N 1
ATOM 3401 C CA . VAL A 1 437 ? -23.794 11.767 26.777 1.00 96.06 437 VAL A CA 1
ATOM 3402 C C . VAL A 1 437 ? -24.805 11.200 27.770 1.00 96.06 437 VAL A C 1
ATOM 3404 O O . VAL A 1 437 ? -25.393 10.146 27.529 1.00 96.06 437 VAL A O 1
ATOM 3407 N N . VAL A 1 438 ? -25.008 11.914 28.875 1.00 94.25 438 VAL A N 1
ATOM 3408 C CA . VAL A 1 438 ? -25.979 11.586 29.930 1.00 94.25 438 VAL A CA 1
ATOM 3409 C C . VAL A 1 438 ? -27.372 12.069 29.532 1.00 94.25 438 VAL A C 1
ATOM 3411 O O . VAL A 1 438 ? -28.344 11.328 29.647 1.00 94.25 438 VAL A O 1
ATOM 3414 N N . THR A 1 439 ? -27.459 13.287 28.990 1.00 94.81 439 THR A N 1
ATOM 3415 C CA . THR A 1 439 ? -28.722 13.909 28.574 1.00 94.81 439 THR A CA 1
ATOM 3416 C C . THR A 1 439 ? -28.563 14.532 27.195 1.00 94.81 439 THR A C 1
ATOM 3418 O O . THR A 1 439 ? -27.617 15.286 26.973 1.00 94.81 439 THR A O 1
ATOM 3421 N N . ALA A 1 440 ? -29.510 14.259 26.291 1.00 95.69 440 ALA A N 1
ATOM 3422 C CA . ALA A 1 440 ? -29.587 14.891 24.976 1.00 95.69 440 ALA A CA 1
ATOM 3423 C C . ALA A 1 440 ? -31.029 15.294 24.630 1.00 95.69 440 ALA A C 1
ATOM 3425 O O . ALA A 1 440 ? -31.886 14.443 24.403 1.00 95.69 440 ALA A O 1
ATOM 3426 N N . LYS A 1 441 ? -31.287 16.602 24.572 1.00 95.94 441 LYS A N 1
ATOM 3427 C CA . LYS A 1 441 ? -32.486 17.231 24.006 1.00 95.94 441 LYS A CA 1
ATOM 3428 C C . LYS A 1 441 ? -32.039 18.411 23.147 1.00 95.94 441 LYS A C 1
ATOM 3430 O O . LYS A 1 441 ? -31.696 19.461 23.679 1.00 95.94 441 LYS A O 1
ATOM 3435 N N . ASN A 1 442 ? -32.021 18.240 21.829 1.00 93.12 442 ASN A N 1
ATOM 3436 C CA . ASN A 1 442 ? -31.471 19.219 20.888 1.00 93.12 442 ASN A CA 1
ATOM 3437 C C . ASN A 1 442 ? -32.439 19.463 19.712 1.00 93.12 442 ASN A C 1
ATOM 3439 O O . ASN A 1 442 ? -32.183 19.017 18.593 1.00 93.12 442 ASN A O 1
ATOM 3443 N N . PRO A 1 443 ? -33.579 20.139 19.949 1.00 90.75 443 PRO A N 1
ATOM 3444 C CA . PRO A 1 443 ? -34.682 20.216 18.983 1.00 90.75 443 PRO A CA 1
ATOM 3445 C C . PRO A 1 443 ? -34.317 20.961 17.692 1.00 90.75 443 PRO A C 1
ATOM 3447 O O . PRO A 1 443 ? -34.840 20.647 16.629 1.00 90.75 443 PRO A O 1
ATOM 3450 N N . LYS A 1 444 ? -33.381 21.917 17.764 1.00 88.88 444 LYS A N 1
ATOM 3451 C CA . LYS A 1 444 ? -32.885 22.677 16.603 1.00 88.88 444 LYS A CA 1
ATOM 3452 C C . LYS A 1 444 ? -31.652 22.041 15.944 1.00 88.88 444 LYS A C 1
ATOM 3454 O O . LYS A 1 444 ? -30.998 22.702 15.143 1.00 88.88 444 LYS A O 1
ATOM 3459 N N . LYS A 1 445 ? -31.302 20.794 16.298 1.00 91.56 445 LYS A N 1
ATOM 3460 C CA . LYS A 1 445 ? -30.146 20.052 15.757 1.00 91.56 445 LYS A CA 1
ATOM 3461 C C . LYS A 1 445 ? -28.846 20.865 15.770 1.00 91.56 445 LYS A C 1
ATOM 3463 O O . LYS A 1 445 ? -28.071 20.846 14.815 1.00 91.56 445 LYS A O 1
ATOM 3468 N N . LYS A 1 446 ? -28.600 21.598 16.860 1.00 90.81 446 LYS A N 1
ATOM 3469 C CA . LYS A 1 446 ? -27.389 22.408 17.011 1.00 90.81 446 LYS A CA 1
ATOM 3470 C C . LYS A 1 446 ? -26.147 21.534 16.923 1.00 90.81 446 LYS A C 1
ATOM 3472 O O . LYS A 1 446 ? -26.111 20.423 17.459 1.00 90.81 446 LYS A O 1
ATOM 3477 N N . ILE A 1 447 ? -25.136 22.060 16.243 1.00 93.56 447 ILE A N 1
ATOM 3478 C CA . ILE A 1 447 ? -23.868 21.378 16.023 1.00 93.56 447 ILE A CA 1
ATOM 3479 C C . ILE A 1 447 ? -22.993 21.579 17.257 1.00 93.56 447 ILE A C 1
ATOM 3481 O O . ILE A 1 447 ? -22.579 22.697 17.558 1.00 93.56 447 ILE A O 1
ATOM 3485 N N . THR A 1 448 ? -22.672 20.490 17.946 1.00 95.19 448 THR A N 1
ATOM 3486 C CA . THR A 1 448 ? -21.632 20.483 18.970 1.00 95.19 448 THR A CA 1
ATOM 3487 C C . THR A 1 448 ? -20.270 20.547 18.286 1.00 95.19 448 THR A C 1
ATOM 3489 O O . THR A 1 448 ? -19.956 19.723 17.423 1.00 95.19 448 THR A O 1
ATOM 3492 N N . THR A 1 449 ? -19.473 21.539 18.660 1.00 94.94 449 THR A N 1
ATOM 3493 C CA . THR A 1 449 ? -18.130 21.797 18.141 1.00 94.94 449 THR A CA 1
ATOM 3494 C C . THR A 1 449 ? -17.100 21.519 19.227 1.00 94.94 449 THR A C 1
ATOM 3496 O O . THR A 1 449 ? -17.276 21.953 20.363 1.00 94.94 449 THR A O 1
ATOM 3499 N N . VAL A 1 450 ? -16.027 20.821 18.856 1.00 96.12 450 VAL A N 1
ATOM 3500 C CA . VAL A 1 450 ? -14.823 20.587 19.660 1.00 96.12 450 VAL A CA 1
ATOM 3501 C C . VAL A 1 450 ? -13.645 21.264 18.967 1.00 96.12 450 VAL A C 1
ATOM 3503 O O . VAL A 1 450 ? -13.434 21.031 17.776 1.00 96.12 450 VAL A O 1
ATOM 3506 N N . ALA A 1 451 ? -12.882 22.081 19.686 1.00 95.00 451 ALA A N 1
ATOM 3507 C CA . ALA A 1 451 ? -11.719 22.795 19.151 1.00 95.00 451 ALA A CA 1
ATOM 3508 C C . ALA A 1 451 ? -10.649 22.995 20.237 1.00 95.00 451 ALA A C 1
ATOM 3510 O O . ALA A 1 451 ? -11.022 23.080 21.409 1.00 95.00 451 ALA A O 1
ATOM 3511 N N . PRO A 1 452 ? -9.349 23.103 19.904 1.00 94.75 452 PRO A N 1
ATOM 3512 C CA . PRO A 1 452 ? -8.345 23.501 20.876 1.00 94.75 452 PRO A CA 1
ATOM 3513 C C . PRO A 1 452 ? -8.457 25.001 21.175 1.00 94.75 452 PRO A C 1
ATOM 3515 O O . PRO A 1 452 ? -8.832 25.791 20.300 1.00 94.75 452 PRO A O 1
ATOM 3518 N N . THR A 1 453 ? -8.108 25.379 22.400 1.00 91.25 453 THR A N 1
ATOM 3519 C CA . THR A 1 453 ? -7.978 26.787 22.805 1.00 91.25 453 THR A CA 1
ATOM 3520 C C . THR A 1 453 ? -6.612 27.358 22.401 1.00 91.25 453 THR A C 1
ATOM 3522 O O . THR A 1 453 ? -5.618 26.633 22.348 1.00 91.25 453 THR A O 1
ATOM 3525 N N . ASP A 1 454 ? -6.550 28.654 22.109 1.00 88.00 454 ASP A N 1
ATOM 3526 C CA . ASP A 1 454 ? -5.317 29.437 21.961 1.00 88.00 454 ASP A CA 1
ATOM 3527 C C . ASP A 1 454 ? -4.944 30.241 23.223 1.00 88.00 454 ASP A C 1
ATOM 3529 O O . ASP A 1 454 ? -3.853 30.803 23.280 1.00 88.00 454 ASP A O 1
ATOM 3533 N N . ILE A 1 455 ? -5.804 30.242 24.247 1.00 90.50 455 ILE A N 1
ATOM 3534 C CA . ILE A 1 455 ? -5.588 30.899 25.540 1.00 90.50 455 ILE A CA 1
ATOM 3535 C C . ILE A 1 455 ? -5.405 29.859 26.651 1.00 90.50 455 ILE A C 1
ATOM 3537 O O . ILE A 1 455 ? -6.168 28.893 26.764 1.00 90.50 455 ILE A O 1
ATOM 3541 N N . ALA A 1 456 ? -4.405 30.073 27.507 1.00 90.81 456 ALA A N 1
ATOM 3542 C CA . ALA A 1 456 ? -4.181 29.264 28.700 1.00 90.81 456 ALA A CA 1
ATOM 3543 C C . ALA A 1 456 ? -5.272 29.505 29.758 1.00 90.81 456 ALA A C 1
ATOM 3545 O O . ALA A 1 456 ? -5.621 30.646 30.049 1.00 90.81 456 ALA A O 1
ATOM 3546 N N . TRP A 1 457 ? -5.772 28.432 30.377 1.00 93.12 457 TRP A N 1
ATOM 3547 C CA . TRP A 1 457 ? -6.807 28.485 31.418 1.00 93.12 457 TRP A CA 1
ATOM 3548 C C . TRP A 1 457 ? -6.527 27.504 32.570 1.00 93.12 457 TRP A C 1
ATOM 3550 O O . TRP A 1 457 ? -5.669 26.614 32.471 1.00 93.12 457 TRP A O 1
ATOM 3560 N N . ASN A 1 458 ? -7.245 27.681 33.685 1.00 90.56 458 ASN A N 1
ATOM 3561 C CA . ASN A 1 458 ? -7.164 26.834 34.882 1.00 90.56 458 ASN A CA 1
ATOM 3562 C C . ASN A 1 458 ? -8.557 26.561 35.502 1.00 90.56 458 ASN A C 1
ATOM 3564 O O . ASN A 1 458 ? -9.576 27.013 34.990 1.00 90.56 458 ASN A O 1
ATOM 3568 N N . HIS A 1 459 ? -8.613 25.841 36.627 1.00 88.44 459 HIS A N 1
ATOM 3569 C CA . HIS A 1 459 ? -9.867 25.481 37.316 1.00 88.44 459 HIS A CA 1
ATOM 3570 C C . HIS A 1 459 ? -10.652 26.677 37.900 1.00 88.44 459 HIS A C 1
ATOM 3572 O O . HIS A 1 459 ? -11.760 26.499 38.395 1.00 88.44 459 HIS A O 1
ATOM 3578 N N . LYS A 1 460 ? -10.088 27.893 37.872 1.00 89.00 460 LYS A N 1
ATOM 3579 C CA . LYS A 1 460 ? -10.762 29.140 38.270 1.00 89.00 460 LYS A CA 1
ATOM 3580 C C . LYS A 1 460 ? -11.387 29.871 37.076 1.00 89.00 460 LYS A C 1
ATOM 3582 O O . LYS A 1 460 ? -11.935 30.960 37.256 1.00 89.00 460 LYS A O 1
ATOM 3587 N N . ALA A 1 461 ? -11.295 29.305 35.869 1.00 90.38 461 ALA A N 1
ATOM 3588 C CA . ALA A 1 461 ? -11.881 29.879 34.667 1.00 90.38 461 ALA A CA 1
ATOM 3589 C C . ALA A 1 461 ? -13.389 30.111 34.838 1.00 90.38 461 ALA A C 1
ATOM 3591 O O . ALA A 1 461 ? -14.127 29.250 35.317 1.00 90.38 461 ALA A O 1
ATOM 3592 N N . ASN A 1 462 ? -13.849 31.278 34.406 1.00 89.50 462 ASN A N 1
ATOM 3593 C CA . ASN A 1 462 ? -15.254 31.663 34.357 1.00 89.50 462 ASN A CA 1
ATOM 3594 C C . ASN A 1 462 ? -15.555 32.341 33.012 1.00 89.50 462 ASN A C 1
ATOM 3596 O O . ASN A 1 462 ? -14.682 32.453 32.151 1.00 89.50 462 ASN A O 1
ATOM 3600 N N . PHE A 1 463 ? -16.794 32.785 32.796 1.00 85.56 463 PHE A N 1
ATOM 3601 C CA . PHE A 1 463 ? -17.196 33.326 31.493 1.00 85.56 463 PHE A CA 1
ATOM 3602 C C . PHE A 1 463 ? -16.460 34.621 31.118 1.00 85.56 463 PHE A C 1
ATOM 3604 O O . PHE A 1 463 ? -16.331 34.934 29.937 1.00 85.56 463 PHE A O 1
ATOM 3611 N N . ARG A 1 464 ? -15.941 35.363 32.103 1.00 85.44 464 ARG A N 1
ATOM 3612 C CA . ARG A 1 464 ? -15.201 36.613 31.883 1.00 85.44 464 ARG A CA 1
ATOM 3613 C C . ARG A 1 464 ? -13.693 36.401 31.814 1.00 85.44 464 ARG A C 1
ATOM 3615 O O . ARG A 1 464 ? -13.036 37.091 31.040 1.00 85.44 464 ARG A O 1
ATOM 3622 N N . SER A 1 465 ? -13.162 35.461 32.595 1.00 89.31 465 SER A N 1
ATOM 3623 C CA . SER A 1 465 ? -11.725 35.277 32.788 1.00 89.31 465 SER A CA 1
ATOM 3624 C C . SER A 1 465 ? -11.277 33.823 32.609 1.00 89.31 465 SER A C 1
ATOM 3626 O O . SER A 1 465 ? -11.827 32.944 33.277 1.00 89.31 465 SER A O 1
ATOM 3628 N N . PRO A 1 466 ? -10.224 33.556 31.814 1.00 92.31 466 PRO A N 1
ATOM 3629 C CA . PRO A 1 466 ? -9.625 32.224 31.700 1.00 92.31 466 PRO A CA 1
ATOM 3630 C C . PRO A 1 466 ? -8.888 31.759 32.964 1.00 92.31 466 PRO A C 1
ATOM 3632 O O . PRO A 1 466 ? -8.671 30.560 33.143 1.00 92.31 466 PRO A O 1
ATOM 3635 N N . LEU A 1 467 ? -8.505 32.683 33.852 1.00 91.81 467 LEU A N 1
ATOM 3636 C CA . LEU A 1 467 ? -7.712 32.390 35.055 1.00 91.81 467 LEU A CA 1
ATOM 3637 C C . LEU A 1 467 ? -8.423 32.762 36.366 1.00 91.81 467 LEU A C 1
ATOM 3639 O O . LEU A 1 467 ? -7.831 32.630 37.438 1.00 91.81 467 LEU A O 1
ATOM 3643 N N . GLY A 1 468 ? -9.662 33.256 36.290 1.00 87.19 468 GLY A N 1
ATOM 3644 C CA . GLY A 1 468 ? -10.423 33.729 37.450 1.00 87.19 468 GLY A CA 1
ATOM 3645 C C . GLY A 1 468 ? -9.883 35.020 38.076 1.00 87.19 468 GLY A C 1
ATOM 3646 O O . GLY A 1 468 ? -10.189 35.313 39.228 1.00 87.19 468 GLY A O 1
ATOM 3647 N N . ASN A 1 469 ? -9.062 35.776 37.343 1.00 86.75 469 ASN A N 1
ATOM 3648 C CA . ASN A 1 469 ? -8.467 37.044 37.774 1.00 86.75 469 ASN A CA 1
ATOM 3649 C C . ASN A 1 469 ? -8.866 38.178 36.804 1.00 86.75 469 ASN A C 1
ATOM 3651 O O . ASN A 1 469 ? -9.883 38.082 36.122 1.00 86.75 469 ASN A O 1
ATOM 3655 N N . LYS A 1 470 ? -8.086 39.266 36.731 1.00 86.38 470 LYS A N 1
ATOM 3656 C CA . LYS A 1 470 ? -8.368 40.399 35.828 1.00 86.38 470 LYS A CA 1
ATOM 3657 C C . LYS A 1 470 ? -8.113 40.108 34.334 1.00 86.38 470 LYS A C 1
ATOM 3659 O O . LYS A 1 470 ? -8.399 40.970 33.512 1.00 86.38 470 LYS A O 1
ATOM 3664 N N . SER A 1 471 ? -7.581 38.935 33.971 1.00 88.75 471 SER A N 1
ATOM 3665 C CA . SER A 1 471 ? -7.431 38.522 32.566 1.00 88.75 471 SER A CA 1
ATOM 3666 C C . SER A 1 471 ? -8.789 38.286 31.909 1.00 88.75 471 SER A C 1
ATOM 3668 O O . SER A 1 471 ? -9.718 37.808 32.562 1.00 88.75 471 SER A O 1
ATOM 3670 N N . THR A 1 472 ? -8.894 38.577 30.616 1.00 90.50 472 THR A N 1
ATOM 3671 C CA . THR A 1 472 ? -10.118 38.397 29.830 1.00 90.50 472 THR A CA 1
ATOM 3672 C C . THR A 1 472 ? -9.917 37.379 28.714 1.00 90.50 472 THR A C 1
ATOM 3674 O O . THR A 1 472 ? -8.807 37.176 28.222 1.00 90.50 472 THR A O 1
ATOM 3677 N N . TRP A 1 473 ? -11.004 36.720 28.307 1.00 91.12 473 TRP A N 1
ATOM 3678 C CA . TRP A 1 473 ? -11.027 35.967 27.048 1.00 91.12 473 TRP A CA 1
ATOM 3679 C C . TRP A 1 473 ? -10.845 36.909 25.844 1.00 91.12 473 TRP A C 1
ATOM 3681 O O . TRP A 1 473 ? -11.093 38.112 25.988 1.00 91.12 473 TRP A O 1
ATOM 3691 N N . PRO A 1 474 ? -10.453 36.401 24.656 1.00 91.88 474 PRO A N 1
ATOM 3692 C CA . PRO A 1 474 ? -10.217 37.241 23.490 1.00 91.88 474 PRO A CA 1
ATOM 3693 C C . PRO A 1 474 ? -11.417 38.134 23.179 1.00 91.88 474 PRO A C 1
ATOM 3695 O O . PRO A 1 474 ? -12.571 37.711 23.275 1.00 91.88 474 PRO A O 1
ATOM 3698 N N . VAL A 1 475 ? -11.125 39.376 22.801 1.00 87.88 475 VAL A N 1
ATOM 3699 C CA . VAL A 1 475 ? -12.121 40.387 22.445 1.00 87.88 475 VAL A CA 1
ATOM 3700 C C . VAL A 1 475 ? -12.192 40.480 20.929 1.00 87.88 475 VAL A C 1
ATOM 3702 O O . VAL A 1 475 ? -11.174 40.660 20.264 1.00 87.88 475 VAL A O 1
ATOM 3705 N N . ARG A 1 476 ? -13.395 40.387 20.365 1.00 84.88 476 ARG A N 1
ATOM 3706 C CA . ARG A 1 476 ? -13.647 40.790 18.975 1.00 84.88 476 ARG A CA 1
ATOM 3707 C C . ARG A 1 476 ? -14.917 41.616 18.938 1.00 84.88 476 ARG A C 1
ATOM 3709 O O . ARG A 1 476 ? -15.883 41.252 19.604 1.00 84.88 476 ARG A O 1
ATOM 3716 N N . GLN A 1 477 ? -14.899 42.691 18.150 1.00 79.75 477 GLN A N 1
ATOM 3717 C CA . GLN A 1 477 ? -16.003 43.655 18.088 1.00 79.75 477 GLN A CA 1
ATOM 3718 C C . GLN A 1 477 ? -16.407 44.121 19.500 1.00 79.75 477 GLN A C 1
ATOM 3720 O O . GLN A 1 477 ? -17.561 44.009 19.880 1.00 79.75 477 GLN A O 1
ATOM 3725 N N . GLU A 1 478 ? -15.421 44.533 20.310 1.00 82.19 478 GLU A N 1
ATOM 3726 C CA . GLU A 1 478 ? -15.599 45.062 21.681 1.00 82.19 478 GLU A CA 1
ATOM 3727 C C . GLU A 1 478 ? -16.163 44.082 22.730 1.00 82.19 478 GLU A C 1
ATOM 3729 O O . GLU A 1 478 ? -16.261 44.413 23.912 1.00 82.19 478 GLU A O 1
ATOM 3734 N N . HIS A 1 479 ? -16.445 42.834 22.352 1.00 81.12 479 HIS A N 1
ATOM 3735 C CA . HIS A 1 479 ? -16.993 41.829 23.256 1.00 81.12 479 HIS A CA 1
ATOM 3736 C C . HIS A 1 479 ? -15.992 40.707 23.546 1.00 81.12 479 HIS A C 1
ATOM 3738 O O . HIS A 1 479 ? -15.568 39.979 22.646 1.00 81.12 479 HIS A O 1
ATOM 3744 N N . ALA A 1 480 ? -15.636 40.536 24.823 1.00 84.62 480 ALA A N 1
ATOM 3745 C CA . ALA A 1 480 ? -14.909 39.358 25.292 1.00 84.62 480 ALA A CA 1
ATOM 3746 C C . ALA A 1 480 ? -15.824 38.129 25.228 1.00 84.62 480 ALA A C 1
ATOM 3748 O O . ALA A 1 480 ? -16.945 38.160 25.742 1.00 84.62 480 ALA A O 1
ATOM 3749 N N . ASN A 1 481 ? -15.356 37.037 24.625 1.00 86.75 481 ASN A N 1
ATOM 3750 C CA . ASN A 1 481 ? -16.115 35.792 24.604 1.00 86.75 481 ASN A CA 1
ATOM 3751 C C . ASN A 1 481 ? -15.183 34.581 24.637 1.00 86.75 481 ASN A C 1
ATOM 3753 O O . ASN A 1 481 ? -14.259 34.477 23.833 1.00 86.75 481 ASN A O 1
ATOM 3757 N N . ILE A 1 482 ? -15.472 33.635 25.530 1.00 88.06 482 ILE A N 1
ATOM 3758 C CA . ILE A 1 482 ? -14.722 32.382 25.659 1.00 88.06 482 ILE A CA 1
ATOM 3759 C C . ILE A 1 482 ? -14.609 31.632 24.322 1.00 88.06 482 ILE A C 1
ATOM 3761 O O . ILE A 1 482 ? -13.533 31.155 23.977 1.00 88.06 482 ILE A O 1
ATOM 3765 N N . ASN A 1 483 ? -15.667 31.611 23.501 1.00 88.00 483 ASN A N 1
ATOM 3766 C CA . ASN A 1 483 ? -15.683 30.905 22.214 1.00 88.00 483 ASN A CA 1
ATOM 3767 C C . ASN A 1 483 ? -14.693 31.477 21.188 1.00 88.00 483 ASN A C 1
ATOM 3769 O O . ASN A 1 483 ? -14.363 30.796 20.219 1.00 88.00 483 ASN A O 1
ATOM 3773 N N . TYR A 1 484 ? -14.199 32.702 21.383 1.00 88.94 484 TYR A N 1
ATOM 3774 C CA . TYR A 1 484 ? -13.174 33.285 20.521 1.00 88.94 484 TYR A CA 1
ATOM 3775 C C . TYR A 1 484 ? -11.779 32.718 20.735 1.00 88.94 484 TYR A C 1
ATOM 3777 O O . TYR A 1 484 ? -10.933 32.932 19.868 1.00 88.94 484 TYR A O 1
ATOM 3785 N N . ALA A 1 485 ? -11.569 31.979 21.826 1.00 89.38 485 ALA A N 1
ATOM 3786 C CA . ALA A 1 485 ? -10.337 31.244 22.052 1.00 89.38 485 ALA A CA 1
ATOM 3787 C C . ALA A 1 485 ? -10.255 29.942 21.228 1.00 89.38 485 ALA A C 1
ATOM 3789 O O . ALA A 1 485 ? -9.206 29.311 21.143 1.00 89.38 485 ALA A O 1
ATOM 3790 N N . MET A 1 486 ? -11.354 29.498 20.601 1.00 89.88 486 MET A N 1
ATOM 3791 C CA . MET A 1 486 ? -11.317 28.326 19.724 1.00 89.88 486 MET A CA 1
ATOM 3792 C C . MET A 1 486 ? -10.522 28.622 18.450 1.00 89.88 486 MET A C 1
ATOM 3794 O O . MET A 1 486 ? -10.847 29.559 17.717 1.00 89.88 486 MET A O 1
ATOM 3798 N N . ARG A 1 487 ? -9.565 27.755 18.095 1.00 85.81 487 ARG A N 1
ATOM 3799 C CA . ARG A 1 487 ? -8.876 27.829 16.795 1.00 85.81 487 ARG A CA 1
ATOM 3800 C C . ARG A 1 487 ? -9.794 27.335 15.663 1.00 85.81 487 ARG A C 1
ATOM 3802 O O . ARG A 1 487 ? -10.025 26.129 15.552 1.00 85.81 487 ARG A O 1
ATOM 3809 N N . PRO A 1 488 ? -10.284 28.207 14.759 1.00 70.56 488 PRO A N 1
ATOM 3810 C CA . PRO A 1 488 ? -11.329 27.845 13.793 1.00 70.56 488 PRO A CA 1
ATOM 3811 C C . PRO A 1 488 ? -10.880 26.834 12.724 1.00 70.56 488 PRO A C 1
ATOM 3813 O O . PRO A 1 488 ? -11.723 26.146 12.150 1.00 70.56 488 PRO A O 1
ATOM 3816 N N . GLY A 1 489 ? -9.570 26.718 12.472 1.00 76.06 489 GLY A N 1
ATOM 3817 C CA . GLY A 1 489 ? -8.990 25.763 11.519 1.00 76.06 489 GLY A CA 1
ATOM 3818 C C . GLY A 1 489 ? -8.810 24.334 12.049 1.00 76.06 489 GLY A C 1
ATOM 3819 O O . GLY A 1 489 ? -8.441 23.454 11.279 1.00 76.06 489 GLY A O 1
ATOM 3820 N N . LEU A 1 490 ? -9.061 24.084 13.341 1.00 85.31 490 LEU A N 1
ATOM 3821 C CA . LEU A 1 490 ? -8.858 22.786 13.997 1.00 85.31 490 LEU A CA 1
ATOM 3822 C C . LEU A 1 490 ? -10.110 22.379 14.778 1.00 85.31 490 LEU A C 1
ATOM 3824 O O . LEU A 1 490 ? -10.149 22.444 16.002 1.00 85.31 490 LEU A O 1
ATOM 3828 N N . VAL A 1 491 ? -11.158 21.987 14.059 1.00 91.19 491 VAL A N 1
ATOM 3829 C CA . VAL A 1 491 ? -12.494 21.784 14.634 1.00 91.19 491 VAL A CA 1
ATOM 3830 C C . VAL A 1 491 ? -13.075 20.423 14.267 1.00 91.19 491 VAL A C 1
ATOM 3832 O O . VAL A 1 491 ? -13.015 19.996 13.116 1.00 91.19 491 VAL A O 1
ATOM 3835 N N . SER A 1 492 ? -13.703 19.773 15.243 1.00 93.81 492 SER A N 1
ATOM 3836 C CA . SER A 1 492 ? -14.506 18.561 15.073 1.00 93.81 492 SER A CA 1
ATOM 3837 C C . SER A 1 492 ? -15.964 18.889 15.370 1.00 93.81 492 SER A C 1
ATOM 3839 O O . SER A 1 492 ? -16.254 19.590 16.339 1.00 93.81 492 SER A O 1
ATOM 3841 N N . ARG A 1 493 ? -16.897 18.441 14.528 1.00 94.44 493 ARG A N 1
ATOM 3842 C CA . ARG A 1 493 ? -18.308 18.849 14.601 1.00 94.44 493 ARG A CA 1
ATOM 3843 C C . ARG A 1 493 ? -19.240 17.659 14.509 1.00 94.44 493 ARG A C 1
ATOM 3845 O O . ARG A 1 493 ? -19.043 16.780 13.674 1.00 94.44 493 ARG A O 1
ATOM 3852 N N . ARG A 1 494 ? -20.287 17.656 15.333 1.00 94.56 494 ARG A N 1
ATOM 3853 C CA . ARG A 1 494 ? -21.323 16.621 15.305 1.00 94.56 494 ARG A CA 1
ATOM 3854 C C . ARG A 1 494 ? -22.634 17.133 15.886 1.00 94.56 494 ARG A C 1
ATOM 3856 O O . ARG A 1 494 ? -22.629 17.903 16.839 1.00 94.56 494 ARG A O 1
ATOM 3863 N N . VAL A 1 495 ? -23.757 16.674 15.344 1.00 95.81 495 VAL A N 1
ATOM 3864 C CA . VAL A 1 495 ? -25.072 16.870 15.971 1.00 95.81 495 VAL A CA 1
ATOM 3865 C C . VAL A 1 495 ? -25.319 15.723 16.951 1.00 95.81 495 VAL A C 1
ATOM 3867 O O . VAL A 1 495 ? -25.145 14.555 16.599 1.00 95.81 495 VAL A O 1
ATOM 3870 N N . ILE A 1 496 ? -25.702 16.056 18.184 1.00 95.69 496 ILE A N 1
ATOM 3871 C CA . ILE A 1 496 ? -26.032 15.089 19.239 1.00 95.69 496 ILE A CA 1
ATOM 3872 C C . ILE A 1 496 ? -27.530 15.172 19.522 1.00 95.69 496 ILE A C 1
ATOM 3874 O O . ILE A 1 496 ? -28.036 16.240 19.866 1.00 95.69 496 ILE A O 1
ATOM 3878 N N . GLU A 1 497 ? -28.224 14.042 19.380 1.00 93.25 497 GLU A N 1
ATOM 3879 C CA . GLU A 1 497 ? -29.690 13.961 19.507 1.00 93.25 497 GLU A CA 1
ATOM 3880 C C . GLU A 1 497 ? -30.151 12.934 20.550 1.00 93.25 497 GLU A C 1
ATOM 3882 O O . GLU A 1 497 ? -31.302 12.977 20.974 1.00 93.25 497 GLU A O 1
ATOM 3887 N N . LYS A 1 498 ? -29.278 12.008 20.970 1.00 94.50 498 LYS A N 1
ATOM 3888 C CA . LYS A 1 498 ? -29.615 10.911 21.891 1.00 94.50 498 LYS A CA 1
ATOM 3889 C C . LYS A 1 498 ? -28.491 10.679 22.914 1.00 94.50 498 LYS A C 1
ATOM 3891 O O . LYS A 1 498 ? -27.330 10.913 22.569 1.00 94.50 498 LYS A O 1
ATOM 3896 N N . PRO A 1 499 ? -28.809 10.220 24.142 1.00 95.94 499 PRO A N 1
ATOM 3897 C CA . PRO A 1 499 ? -27.810 9.758 25.108 1.00 95.94 499 PRO A CA 1
ATOM 3898 C C . PRO A 1 499 ? -26.972 8.585 24.578 1.00 95.94 499 PRO A C 1
ATOM 3900 O O . PRO A 1 499 ? -27.406 7.859 23.681 1.00 95.94 499 PRO A O 1
ATOM 3903 N N . GLY A 1 500 ? -25.792 8.374 25.163 1.00 93.69 500 GLY A N 1
ATOM 3904 C CA . GLY A 1 500 ? -24.863 7.304 24.791 1.00 93.69 500 GLY A CA 1
ATOM 3905 C C . GLY A 1 500 ? -23.443 7.794 24.511 1.00 93.69 500 GLY A C 1
ATOM 3906 O O . GLY A 1 500 ? -23.094 8.947 24.755 1.00 93.69 500 GLY A O 1
ATOM 3907 N N . VAL A 1 501 ? -22.591 6.899 24.013 1.00 94.81 501 VAL A N 1
ATOM 3908 C CA . VAL A 1 501 ? -21.197 7.236 23.697 1.00 94.81 501 VAL A CA 1
ATOM 3909 C C . VAL A 1 501 ? -21.133 8.019 22.390 1.00 94.81 501 VAL A C 1
ATOM 3911 O O . VAL A 1 501 ? -21.670 7.590 21.368 1.00 94.81 501 VAL A O 1
ATOM 3914 N N . VAL A 1 502 ? -20.432 9.149 22.416 1.00 96.19 502 VAL A N 1
ATOM 3915 C CA . VAL A 1 502 ? -20.108 9.942 21.234 1.00 96.19 502 VAL A CA 1
ATOM 3916 C C . VAL A 1 502 ? -18.599 10.096 21.114 1.00 96.19 502 VAL A C 1
ATOM 3918 O O . VAL A 1 502 ? -17.879 10.226 22.101 1.00 96.19 502 VAL A O 1
ATOM 3921 N N . GLU A 1 503 ? -18.128 10.076 19.877 1.00 97.00 503 GLU A N 1
ATOM 3922 C CA . GLU A 1 503 ? -16.721 10.206 19.534 1.00 97.00 503 GLU A CA 1
ATOM 3923 C C . GLU A 1 503 ? -16.543 11.371 18.555 1.00 97.00 503 GLU A C 1
ATOM 3925 O O . GLU A 1 503 ? -17.296 11.486 17.577 1.00 97.00 503 GLU A O 1
ATOM 3930 N N . PHE A 1 504 ? -15.560 12.224 18.845 1.00 97.44 504 PHE A N 1
ATOM 3931 C CA . PHE A 1 504 ? -15.096 13.322 18.000 1.00 97.44 504 PHE A CA 1
ATOM 3932 C C . PHE A 1 504 ? -13.688 13.011 17.503 1.00 97.44 504 PHE A C 1
ATOM 3934 O O . PHE A 1 504 ? -12.797 12.720 18.302 1.00 97.44 504 PHE A O 1
ATOM 3941 N N . ASP A 1 505 ? -13.479 13.088 16.189 1.00 96.06 505 ASP A N 1
ATOM 3942 C CA . ASP A 1 505 ? -12.141 12.966 15.615 1.00 96.06 505 ASP A CA 1
ATOM 3943 C C . ASP A 1 505 ? -11.339 14.227 15.947 1.00 96.06 505 ASP A C 1
ATOM 3945 O O . ASP A 1 505 ? -11.722 15.331 15.553 1.00 96.06 505 ASP A O 1
ATOM 3949 N N . VAL A 1 506 ? -10.259 14.054 16.704 1.00 96.56 506 VAL A N 1
ATOM 3950 C CA . VAL A 1 506 ? -9.335 15.117 17.120 1.00 96.56 506 VAL A CA 1
ATOM 3951 C C . VAL A 1 506 ? -7.909 14.812 16.656 1.00 96.56 506 VAL A C 1
ATOM 3953 O O . VAL A 1 506 ? -6.950 15.374 17.182 1.00 96.56 506 VAL A O 1
ATOM 3956 N N . THR A 1 507 ? -7.755 13.938 15.654 1.00 92.94 507 THR A N 1
ATOM 3957 C CA . THR A 1 507 ? -6.459 13.454 15.155 1.00 92.94 507 THR A CA 1
ATOM 3958 C C . THR A 1 507 ? -5.530 14.611 14.804 1.00 92.94 507 THR A C 1
ATOM 3960 O O . THR A 1 507 ? -4.440 14.700 15.356 1.00 92.94 507 THR A O 1
ATOM 3963 N N . GLY A 1 508 ? -5.983 15.564 13.985 1.00 87.00 508 GLY A N 1
ATOM 3964 C CA . GLY A 1 508 ? -5.154 16.707 13.585 1.00 87.00 508 GLY A CA 1
ATOM 3965 C C . GLY A 1 508 ? -4.790 17.669 14.727 1.00 87.00 508 GLY A C 1
ATOM 3966 O O . GLY A 1 508 ? -3.801 18.391 14.615 1.00 87.00 508 GLY A O 1
ATOM 3967 N N . ILE A 1 509 ? -5.562 17.696 15.820 1.00 92.56 509 ILE A N 1
ATOM 3968 C CA . ILE A 1 509 ? -5.245 18.504 17.011 1.00 92.56 509 ILE A CA 1
ATOM 3969 C C . ILE A 1 509 ? -4.125 17.820 17.797 1.00 92.56 509 ILE A C 1
ATOM 3971 O O . ILE A 1 509 ? -3.096 18.432 18.072 1.00 92.56 509 ILE A O 1
ATOM 3975 N N . VAL A 1 510 ? -4.307 16.533 18.101 1.00 92.88 510 VAL A N 1
ATOM 3976 C CA . VAL A 1 510 ? -3.349 15.741 18.882 1.00 92.88 510 VAL A CA 1
ATOM 3977 C C . VAL A 1 510 ? -2.031 15.549 18.132 1.00 92.88 510 VAL A C 1
ATOM 3979 O O . VAL A 1 510 ? -0.974 15.578 18.750 1.00 92.88 510 VAL A O 1
ATOM 3982 N N . GLU A 1 511 ? -2.062 15.408 16.806 1.00 89.00 511 GLU A N 1
ATOM 3983 C CA . GLU A 1 511 ? -0.849 15.323 15.984 1.00 89.00 511 GLU A CA 1
ATOM 3984 C C . GLU A 1 511 ? 0.027 16.564 16.154 1.00 89.00 511 GLU A C 1
ATOM 3986 O O . GLU A 1 511 ? 1.237 16.454 16.329 1.00 89.00 511 GLU A O 1
ATOM 3991 N N . ARG A 1 512 ? -0.593 17.747 16.183 1.00 86.81 512 ARG A N 1
ATOM 3992 C CA . ARG A 1 512 ? 0.122 19.009 16.373 1.00 86.81 512 ARG A CA 1
ATOM 3993 C C . ARG A 1 512 ? 0.683 19.153 17.783 1.00 86.81 512 ARG A C 1
ATOM 3995 O O . ARG A 1 512 ? 1.812 19.609 17.919 1.00 86.81 512 ARG A O 1
ATOM 4002 N N . TRP A 1 513 ? -0.065 18.718 18.800 1.00 89.56 513 TRP A N 1
ATOM 4003 C CA . TRP A 1 513 ? 0.422 18.689 20.184 1.00 89.56 513 TRP A CA 1
ATOM 4004 C C . TRP A 1 513 ? 1.620 17.764 20.381 1.00 89.56 513 TRP A C 1
ATOM 4006 O O . TRP A 1 513 ? 2.511 18.076 21.160 1.00 89.56 513 TRP A O 1
ATOM 4016 N N . LEU A 1 514 ? 1.637 16.615 19.705 1.00 87.50 514 LEU A N 1
ATOM 4017 C CA . LEU A 1 514 ? 2.666 15.600 19.921 1.00 87.50 514 LEU A CA 1
ATOM 4018 C C . LEU A 1 514 ? 3.881 15.752 19.000 1.00 87.50 514 LEU A C 1
ATOM 4020 O O . LEU A 1 514 ? 4.976 15.366 19.396 1.00 87.50 514 LEU A O 1
ATOM 4024 N N . PHE A 1 515 ? 3.705 16.257 17.778 1.00 83.62 515 PHE A N 1
ATOM 4025 C CA . PHE A 1 515 ? 4.752 16.187 16.755 1.00 83.62 515 PHE A CA 1
ATOM 4026 C C . PHE A 1 515 ? 5.115 17.521 16.083 1.00 83.62 515 PHE A C 1
ATOM 4028 O O . PHE A 1 515 ? 6.160 17.579 15.438 1.00 83.62 515 PHE A O 1
ATOM 4035 N N . GLN A 1 516 ? 4.295 18.576 16.215 1.00 82.56 516 GLN A N 1
ATOM 4036 C CA . GLN A 1 516 ? 4.460 19.844 15.474 1.00 82.56 516 GLN A CA 1
ATOM 4037 C C . GLN A 1 516 ? 4.521 21.086 16.384 1.00 82.56 516 GLN A C 1
ATOM 4039 O O . GLN A 1 516 ? 4.174 22.178 15.940 1.00 82.56 516 GLN A O 1
ATOM 4044 N N . ASP A 1 517 ? 4.932 20.913 17.646 1.00 77.25 517 ASP A N 1
ATOM 4045 C CA . ASP A 1 517 ? 5.226 22.002 18.600 1.00 77.25 517 ASP A CA 1
ATOM 4046 C C . ASP A 1 517 ? 4.055 22.962 18.885 1.00 77.25 517 ASP A C 1
ATOM 4048 O O . ASP A 1 517 ? 4.224 24.153 19.130 1.00 77.25 517 ASP A O 1
ATOM 4052 N N . MET A 1 518 ? 2.821 22.454 18.826 1.00 85.69 518 MET A N 1
ATOM 4053 C CA . MET A 1 518 ? 1.653 23.209 19.276 1.00 85.69 518 MET A CA 1
ATOM 4054 C C . MET A 1 518 ? 1.427 22.977 20.771 1.00 85.69 518 MET A C 1
ATOM 4056 O O . MET A 1 518 ? 1.284 21.834 21.196 1.00 85.69 518 MET A O 1
ATOM 4060 N N . ASP A 1 519 ? 1.271 24.045 21.552 1.00 87.25 519 ASP A N 1
ATOM 4061 C CA . ASP A 1 519 ? 0.956 23.922 22.979 1.00 87.25 519 ASP A CA 1
ATOM 4062 C C . ASP A 1 519 ? -0.370 23.184 23.237 1.00 87.25 519 ASP A C 1
ATOM 4064 O O . ASP A 1 519 ? -1.415 23.465 22.632 1.00 87.25 519 ASP A O 1
ATOM 4068 N N . ASN A 1 520 ? -0.358 22.268 24.210 1.00 92.81 520 ASN A N 1
ATOM 4069 C CA . ASN A 1 520 ? -1.563 21.622 24.729 1.00 92.81 520 ASN A CA 1
ATOM 4070 C C . ASN A 1 520 ? -2.274 22.518 25.758 1.00 92.81 520 ASN A C 1
ATOM 4072 O O . ASN A 1 520 ? -2.200 22.312 26.971 1.00 92.81 520 ASN A O 1
ATOM 4076 N N . LEU A 1 521 ? -3.010 23.511 25.260 1.00 93.25 521 LEU A N 1
ATOM 4077 C CA . LEU A 1 521 ? -3.838 24.389 26.091 1.00 93.25 521 LEU A CA 1
ATOM 4078 C C . LEU A 1 521 ? -5.225 23.791 26.406 1.00 93.25 521 LEU A C 1
ATOM 4080 O O . LEU A 1 521 ? -5.980 24.370 27.182 1.00 93.25 521 LEU A O 1
ATOM 4084 N N . GLY A 1 522 ? -5.551 22.606 25.881 1.00 93.75 522 GLY A N 1
ATOM 4085 C CA . GLY A 1 522 ? -6.827 21.914 26.087 1.00 93.75 522 GLY A CA 1
ATOM 4086 C C . GLY A 1 522 ? -7.859 22.143 24.977 1.00 93.75 522 GLY A C 1
ATOM 4087 O O . GLY A 1 522 ? -7.607 22.822 23.983 1.00 93.75 522 GLY A O 1
ATOM 4088 N N . LEU A 1 523 ? -9.027 21.532 25.152 1.00 95.75 523 LEU A N 1
ATOM 4089 C CA . LEU A 1 523 ? -10.185 21.532 24.268 1.00 95.75 523 LEU A CA 1
ATOM 4090 C C . LEU A 1 523 ? -11.339 22.331 24.872 1.00 95.75 523 LEU A C 1
ATOM 4092 O O . LEU A 1 523 ? -11.576 22.326 26.080 1.00 95.75 523 LEU A O 1
ATOM 4096 N N . MET A 1 524 ? -12.108 22.938 23.982 1.00 94.38 524 MET A N 1
ATOM 4097 C CA . MET A 1 524 ? -13.388 23.562 24.259 1.00 94.38 524 MET A CA 1
ATOM 4098 C C . MET A 1 524 ? -14.501 22.795 23.547 1.00 94.38 524 MET A C 1
ATOM 4100 O O . MET A 1 524 ? -14.334 22.411 22.387 1.00 94.38 524 MET A O 1
ATOM 4104 N N . ILE A 1 525 ? -15.640 22.601 24.215 1.00 95.25 525 ILE A N 1
ATOM 4105 C CA . ILE A 1 525 ? -16.808 21.903 23.663 1.00 95.25 525 ILE A CA 1
ATOM 4106 C C . ILE A 1 525 ? -18.045 22.780 23.863 1.00 95.25 525 ILE A C 1
ATOM 4108 O O . ILE A 1 525 ? -18.397 23.123 24.992 1.00 95.25 525 ILE A O 1
ATOM 4112 N N . THR A 1 526 ? -18.720 23.139 22.773 1.00 92.75 526 THR A N 1
ATOM 4113 C CA . THR A 1 526 ? -19.924 23.981 22.823 1.00 92.75 526 THR A CA 1
ATOM 4114 C C . THR A 1 526 ? -20.891 23.651 21.692 1.00 92.75 526 THR A C 1
ATOM 4116 O O . THR A 1 526 ? -20.474 23.251 20.607 1.00 92.75 526 THR A O 1
ATOM 4119 N N . ALA A 1 527 ? -22.189 23.820 21.930 1.00 90.88 527 ALA A N 1
ATOM 4120 C CA . ALA A 1 527 ? -23.218 23.813 20.884 1.00 90.88 527 ALA A CA 1
ATOM 4121 C C . ALA A 1 527 ? -23.720 25.233 20.545 1.00 90.88 527 ALA A C 1
ATOM 4123 O O . ALA A 1 527 ? -24.627 25.392 19.724 1.00 90.88 527 ALA A O 1
ATOM 4124 N N . SER A 1 528 ? -23.127 26.257 21.170 1.00 82.50 528 SER A N 1
ATOM 4125 C CA . SER A 1 528 ? -23.443 27.670 20.958 1.00 82.50 528 SER A CA 1
ATOM 4126 C C . SER A 1 528 ? -22.411 28.343 20.053 1.00 82.50 528 SER A C 1
ATOM 4128 O O . SER A 1 528 ? -21.214 28.139 20.249 1.00 82.50 528 SER A O 1
ATOM 4130 N N . PRO A 1 529 ? -22.819 29.223 19.123 1.00 77.44 529 PRO A N 1
ATOM 4131 C CA . PRO A 1 529 ? -21.893 30.203 18.562 1.00 77.44 529 PRO A CA 1
ATOM 4132 C C . PRO A 1 529 ? -21.436 31.201 19.650 1.00 77.44 529 PRO A C 1
ATOM 4134 O O . PRO A 1 529 ? -21.997 31.216 20.748 1.00 77.44 529 PRO A O 1
ATOM 4137 N N . PRO A 1 530 ? -20.423 32.048 19.389 1.00 76.56 530 PRO A N 1
ATOM 4138 C CA . PRO A 1 530 ? -20.166 33.228 20.216 1.00 76.56 530 PRO A CA 1
ATOM 4139 C C . PRO A 1 530 ? -21.443 34.076 20.377 1.00 76.56 530 PRO A C 1
ATOM 4141 O O . PRO A 1 530 ? -22.180 34.271 19.411 1.00 76.56 530 PRO A O 1
ATOM 4144 N N . ILE A 1 531 ? -21.721 34.552 21.593 1.00 68.81 531 ILE A N 1
ATOM 4145 C CA . ILE A 1 531 ? -22.965 35.263 21.937 1.00 68.81 531 ILE A CA 1
ATOM 4146 C C . ILE A 1 531 ? -22.642 36.733 22.236 1.00 68.81 531 ILE A C 1
ATOM 4148 O O . ILE A 1 531 ? -21.801 37.003 23.095 1.00 68.81 531 ILE A O 1
ATOM 4152 N N . PHE A 1 532 ? -23.332 37.657 21.548 1.00 64.50 532 PHE A N 1
ATOM 4153 C CA . PHE A 1 532 ? -23.181 39.126 21.645 1.00 64.50 532 PHE A CA 1
ATOM 4154 C C . PHE A 1 532 ? -24.518 39.791 21.951 1.00 64.50 532 PHE A C 1
ATOM 4156 O O . PHE A 1 532 ? -25.192 40.254 21.037 1.00 64.50 532 PHE A O 1
ATOM 4163 N N . GLY A 1 533 ? -24.991 39.741 23.197 1.00 56.50 533 GLY A N 1
ATOM 4164 C CA . GLY A 1 533 ? -26.291 40.346 23.533 1.00 56.50 533 GLY A CA 1
ATOM 4165 C C . GLY A 1 533 ? -27.483 39.836 22.692 1.00 56.50 533 GLY A C 1
ATOM 4166 O O . GLY A 1 533 ? -28.539 40.454 22.694 1.00 56.50 533 GLY A O 1
ATOM 4167 N N . GLN A 1 534 ? -27.322 38.721 21.965 1.00 55.28 534 GLN A N 1
ATOM 4168 C CA . GLN A 1 534 ? -28.362 38.050 21.186 1.00 55.28 534 GLN A CA 1
ATOM 4169 C C . GLN A 1 534 ? -29.300 37.370 22.177 1.00 55.28 534 GLN A C 1
ATOM 4171 O O . GLN A 1 534 ? -28.845 36.480 22.905 1.00 55.28 534 GLN A O 1
ATOM 4176 N N . PRO A 1 535 ? -30.574 37.770 22.261 1.00 58.06 535 PRO A N 1
ATOM 4177 C CA . PRO A 1 535 ? -31.283 37.544 23.503 1.00 58.06 535 PRO A CA 1
ATOM 4178 C C . PRO A 1 535 ? -31.967 36.157 23.544 1.00 58.06 535 PRO A C 1
ATOM 4180 O O . PRO A 1 535 ? -32.263 35.653 24.624 1.00 58.06 535 PRO A O 1
ATOM 4183 N N . ASP A 1 536 ? -32.040 35.442 22.407 1.00 75.19 536 ASP A N 1
ATOM 4184 C CA . ASP A 1 536 ? -32.516 34.052 22.339 1.00 75.19 536 ASP A CA 1
ATOM 4185 C C . ASP A 1 536 ? -31.844 33.214 21.237 1.00 75.19 536 ASP A C 1
ATOM 4187 O O . ASP A 1 536 ? -31.902 33.541 20.053 1.00 75.19 536 ASP A O 1
ATOM 4191 N N . GLN A 1 537 ? -31.244 32.080 21.607 1.00 76.69 537 GLN A N 1
ATOM 4192 C CA . GLN A 1 537 ? -30.705 31.076 20.679 1.00 76.69 537 GLN A CA 1
ATOM 4193 C C . GLN A 1 537 ? -31.495 29.751 20.711 1.00 76.69 537 GLN A C 1
ATOM 4195 O O . GLN A 1 537 ? -31.095 28.766 20.074 1.00 76.69 537 GLN A O 1
ATOM 4200 N N . GLY A 1 538 ? -32.637 29.727 21.401 1.00 84.94 538 GLY A N 1
ATOM 4201 C CA . GLY A 1 538 ? -33.436 28.561 21.763 1.00 84.94 538 GLY A CA 1
ATOM 4202 C C . GLY A 1 538 ? -32.860 27.782 22.948 1.00 84.94 538 GLY A C 1
ATOM 4203 O O . GLY A 1 538 ? -31.720 27.995 23.348 1.00 84.94 538 GLY A O 1
ATOM 4204 N N . SER A 1 539 ? -33.639 26.828 23.463 1.00 90.75 539 SER A N 1
ATOM 4205 C CA . SER A 1 539 ? -33.215 25.947 24.559 1.00 90.75 539 SER A CA 1
ATOM 4206 C C . SER A 1 539 ? -32.810 24.552 24.072 1.00 90.75 539 SER A C 1
ATOM 4208 O O . SER A 1 539 ? -33.446 23.980 23.181 1.00 90.75 539 SER A O 1
ATOM 4210 N N . TRP A 1 540 ? -31.765 23.983 24.671 1.00 93.75 540 TRP A N 1
ATOM 4211 C CA . TRP A 1 540 ? -31.315 22.604 24.474 1.00 93.75 540 TRP A CA 1
ATOM 4212 C C . TRP A 1 540 ? -30.569 22.089 25.712 1.00 93.75 540 TRP A C 1
ATOM 4214 O O . TRP A 1 540 ? -29.944 22.848 26.450 1.00 93.75 540 TRP A O 1
ATOM 4224 N N . LEU A 1 541 ? -30.598 20.772 25.911 1.00 93.88 541 LEU A N 1
ATOM 4225 C CA . LEU A 1 541 ? -29.896 20.081 26.989 1.00 93.88 541 LEU A CA 1
ATOM 4226 C C . LEU A 1 541 ? -28.911 19.073 26.398 1.00 93.88 541 LEU A C 1
ATOM 4228 O O . LEU A 1 541 ? -29.311 18.102 25.761 1.00 93.88 541 LEU A O 1
ATOM 4232 N N . LEU A 1 542 ? -27.628 19.304 26.622 1.00 94.88 542 LEU A N 1
ATOM 4233 C CA . LEU A 1 542 ? -26.504 18.439 26.308 1.00 94.88 542 LEU A CA 1
ATOM 4234 C C . LEU A 1 542 ? -25.598 18.339 27.541 1.00 94.88 542 LEU A C 1
ATOM 4236 O O . LEU A 1 542 ? -24.811 19.241 27.829 1.00 94.88 542 LEU A O 1
ATOM 4240 N N . ALA A 1 543 ? -25.709 17.221 28.256 1.00 93.75 543 ALA A N 1
ATOM 4241 C CA . ALA A 1 543 ? -24.868 16.922 29.409 1.00 93.75 543 ALA A CA 1
ATOM 4242 C C . ALA A 1 543 ? -24.032 15.668 29.153 1.00 93.75 543 ALA A C 1
ATOM 4244 O O . ALA A 1 543 ? -24.543 14.659 28.659 1.00 93.75 543 ALA A O 1
ATOM 4245 N N . PHE A 1 544 ? -22.764 15.722 29.536 1.00 95.19 544 PHE A N 1
ATOM 4246 C CA . PHE A 1 544 ? -21.808 14.626 29.475 1.00 95.19 544 PHE A CA 1
ATOM 4247 C C . PHE A 1 544 ? -21.414 14.212 30.889 1.00 95.19 544 PHE A C 1
ATOM 4249 O O . PHE A 1 544 ? -21.461 15.025 31.807 1.00 95.19 544 PHE A O 1
ATOM 4256 N N . ALA A 1 545 ? -21.006 12.966 31.085 1.00 93.88 545 ALA A N 1
ATOM 4257 C CA . ALA A 1 545 ? -20.356 12.568 32.327 1.00 93.88 545 ALA A CA 1
ATOM 4258 C C . ALA A 1 545 ? -18.998 13.283 32.455 1.00 93.88 545 ALA A C 1
ATOM 4260 O O . ALA A 1 545 ? -18.283 13.415 31.460 1.00 93.88 545 ALA A O 1
ATOM 4261 N N . SER A 1 546 ? -18.664 13.753 33.657 1.00 93.00 546 SER A N 1
ATOM 4262 C CA . SER A 1 546 ? -17.349 14.332 33.967 1.00 93.00 546 SER A CA 1
ATOM 4263 C C . SER A 1 546 ? -16.363 13.269 34.455 1.00 93.00 546 SER A C 1
ATOM 4265 O O . SER A 1 546 ? -16.699 12.085 34.586 1.00 93.00 546 SER A O 1
ATOM 4267 N N . THR A 1 547 ? -15.138 13.687 34.750 1.00 88.88 547 THR A N 1
ATOM 4268 C CA . THR A 1 547 ? -14.128 12.863 35.429 1.00 88.88 547 THR A CA 1
ATOM 4269 C C . THR A 1 547 ? -14.578 12.330 36.796 1.00 88.88 547 THR A C 1
ATOM 4271 O O . THR A 1 547 ? -14.212 11.205 37.144 1.00 88.88 547 THR A O 1
ATOM 4274 N N . GLU A 1 548 ? -15.447 13.049 37.511 1.00 83.12 548 GLU A N 1
ATOM 4275 C CA . GLU A 1 548 ? -16.024 12.643 38.805 1.00 83.12 548 GLU A CA 1
ATOM 4276 C C . GLU A 1 548 ? -17.079 11.526 38.687 1.00 83.12 548 GLU A C 1
ATOM 4278 O O . GLU A 1 548 ? -17.457 10.885 39.669 1.00 83.12 548 GLU A O 1
ATOM 4283 N N . ALA A 1 549 ? -17.558 11.231 37.476 1.00 79.44 549 ALA A N 1
ATOM 4284 C CA . ALA A 1 549 ? -18.515 10.153 37.253 1.00 79.44 549 ALA A CA 1
ATOM 4285 C C . ALA A 1 549 ? -17.897 8.753 37.469 1.00 79.44 549 ALA A C 1
ATOM 4287 O O . ALA A 1 549 ? -16.678 8.564 37.561 1.00 79.44 549 ALA A O 1
ATOM 4288 N N . LYS A 1 550 ? -18.754 7.719 37.493 1.00 66.25 550 LYS A N 1
ATOM 4289 C CA . LYS A 1 550 ? -18.319 6.309 37.538 1.00 66.25 550 LYS A CA 1
ATOM 4290 C C . LYS A 1 550 ? -17.338 6.006 36.398 1.00 66.25 550 LYS A C 1
ATOM 4292 O O . LYS A 1 550 ? -17.557 6.431 35.265 1.00 66.25 550 LYS A O 1
ATOM 4297 N N . SER A 1 551 ? -16.314 5.197 36.687 1.00 69.81 551 SER A N 1
ATOM 4298 C CA . SER A 1 551 ? -15.154 4.964 35.806 1.00 69.81 551 SER A CA 1
ATOM 4299 C C . SER A 1 551 ? -15.498 4.656 34.342 1.00 69.81 551 SER A C 1
ATOM 4301 O O . SER A 1 551 ? -14.857 5.198 33.450 1.00 69.81 551 SER A O 1
ATOM 4303 N N . LYS A 1 552 ? -16.542 3.858 34.071 1.00 76.25 552 LYS A N 1
ATOM 4304 C CA . LYS A 1 552 ? -16.947 3.482 32.701 1.00 76.25 552 LYS A CA 1
ATOM 4305 C C . LYS A 1 552 ? -17.542 4.607 31.839 1.00 76.25 552 LYS A C 1
ATOM 4307 O O . LYS A 1 552 ? -17.740 4.394 30.646 1.00 76.25 552 LYS A O 1
ATOM 4312 N N . TYR A 1 553 ? -17.885 5.755 32.420 1.00 83.75 553 TYR A N 1
ATOM 4313 C CA . TYR A 1 553 ? -18.561 6.853 31.716 1.00 83.75 553 TYR A CA 1
ATOM 4314 C C . TYR A 1 553 ? -17.697 8.107 31.567 1.00 83.75 553 TYR A C 1
ATOM 4316 O O . TYR A 1 553 ? -18.143 9.068 30.949 1.00 83.75 553 TYR A O 1
ATOM 4324 N N . ARG A 1 554 ? -16.481 8.113 32.117 1.00 91.12 554 ARG A N 1
ATOM 4325 C CA . ARG A 1 554 ? -15.612 9.294 32.134 1.00 91.12 554 ARG A CA 1
ATOM 4326 C C . ARG A 1 554 ? -15.187 9.714 30.717 1.00 91.12 554 ARG A C 1
ATOM 4328 O O . ARG A 1 554 ? -15.076 8.854 29.837 1.00 91.12 554 ARG A O 1
ATOM 4335 N N . PRO A 1 555 ? -14.911 11.010 30.491 1.00 95.06 555 PRO A N 1
ATOM 4336 C CA . PRO A 1 555 ? -14.264 11.474 29.272 1.00 95.06 555 PRO A CA 1
ATOM 4337 C C . PRO A 1 555 ? -12.928 10.765 29.051 1.00 95.06 555 PRO A C 1
ATOM 4339 O O . PRO A 1 555 ? -12.162 10.566 29.996 1.00 95.06 555 PRO A O 1
ATOM 4342 N N . ALA A 1 556 ? -12.642 10.413 27.801 1.00 95.62 556 ALA A N 1
ATOM 4343 C CA . ALA A 1 556 ? -11.396 9.754 27.439 1.00 95.62 556 ALA A CA 1
ATOM 4344 C C . ALA A 1 556 ? -10.827 10.313 26.134 1.00 95.62 556 ALA A C 1
ATOM 4346 O O . ALA A 1 556 ? -11.541 10.435 25.136 1.00 95.62 556 ALA A O 1
ATOM 4347 N N . LEU A 1 557 ? -9.523 10.585 26.121 1.00 97.25 557 LEU A N 1
ATOM 4348 C CA . LEU A 1 557 ? -8.763 10.821 24.900 1.00 97.25 557 LEU A CA 1
ATOM 4349 C C . LEU A 1 557 ? -8.082 9.511 24.504 1.00 97.25 557 LEU A C 1
ATOM 4351 O O . LEU A 1 557 ? -7.185 9.028 25.195 1.00 97.25 557 LEU A O 1
ATOM 4355 N N . VAL A 1 558 ? -8.550 8.916 23.409 1.00 95.94 558 VAL A N 1
ATOM 4356 C CA . VAL A 1 558 ? -8.038 7.651 22.872 1.00 95.94 558 VAL A CA 1
ATOM 4357 C C . VAL A 1 558 ? -7.107 7.966 21.712 1.00 95.94 558 VAL A C 1
ATOM 4359 O O . VAL A 1 558 ? -7.541 8.517 20.703 1.00 95.94 558 VAL A O 1
ATOM 4362 N N . ILE A 1 559 ? -5.834 7.618 21.855 1.00 94.75 559 ILE A N 1
ATOM 4363 C CA . ILE A 1 559 ? -4.760 7.929 20.914 1.00 94.75 559 ILE A CA 1
ATOM 4364 C C . ILE A 1 559 ? -4.176 6.627 20.389 1.00 94.75 559 ILE A C 1
ATOM 4366 O O . ILE A 1 559 ? -3.633 5.839 21.153 1.00 94.75 559 ILE A O 1
ATOM 4370 N N . ASP A 1 560 ? -4.260 6.425 19.083 1.00 89.94 560 ASP A N 1
ATOM 4371 C CA . ASP A 1 560 ? -3.610 5.337 18.368 1.00 89.94 560 ASP A CA 1
ATOM 4372 C C . ASP A 1 560 ? -2.369 5.890 17.665 1.00 89.94 560 ASP A C 1
ATOM 4374 O O . ASP A 1 560 ? -2.468 6.631 16.686 1.00 89.94 560 ASP A O 1
ATOM 4378 N N . LEU A 1 561 ? -1.189 5.545 18.163 1.00 84.62 561 LEU A N 1
ATOM 4379 C CA . LEU A 1 561 ? 0.104 5.784 17.516 1.00 84.62 561 LEU A CA 1
ATOM 4380 C C . LEU A 1 561 ? 0.450 4.561 16.671 1.00 84.62 561 LEU A C 1
ATOM 4382 O O . LEU A 1 561 ? -0.063 3.488 16.963 1.00 84.62 561 LEU A O 1
ATOM 4386 N N . GLN A 1 562 ? 1.252 4.700 15.614 1.00 81.94 562 GLN A N 1
ATOM 4387 C CA . GLN A 1 562 ? 1.690 3.585 14.764 1.00 81.94 562 GLN A CA 1
ATOM 4388 C C . GLN A 1 562 ? 3.071 3.805 14.135 1.00 81.94 562 GLN A C 1
ATOM 4390 O O . GLN A 1 562 ? 3.513 4.939 13.967 1.00 81.94 562 GLN A O 1
ATOM 4395 N N . GLY A 1 563 ? 3.695 2.714 13.690 1.00 71.44 563 GLY A N 1
ATOM 4396 C CA . GLY A 1 563 ? 5.012 2.712 13.046 1.00 71.44 563 GLY A CA 1
ATOM 4397 C C . GLY A 1 563 ? 6.179 2.968 14.003 1.00 71.44 563 GLY A C 1
ATOM 4398 O O . GLY A 1 563 ? 6.014 3.525 15.088 1.00 71.44 563 GLY A O 1
ATOM 4399 N N . THR A 1 564 ? 7.369 2.556 13.596 1.00 73.56 564 THR A N 1
ATOM 4400 C CA . THR A 1 564 ? 8.620 3.058 14.166 1.00 73.56 564 THR A CA 1
ATOM 4401 C C . THR A 1 564 ? 8.969 4.388 13.497 1.00 73.56 564 THR A C 1
ATOM 4403 O O . THR A 1 564 ? 8.527 4.628 12.367 1.00 73.56 564 THR A O 1
ATOM 4406 N N . PRO A 1 565 ? 9.724 5.274 14.165 1.00 74.19 565 PRO A N 1
ATOM 4407 C CA . PRO A 1 565 ? 10.329 6.414 13.493 1.00 74.19 565 PRO A CA 1
ATOM 4408 C C . PRO A 1 565 ? 11.105 5.941 12.256 1.00 74.19 565 PRO A C 1
ATOM 4410 O O . PRO A 1 565 ? 11.677 4.845 12.289 1.00 74.19 565 PRO A O 1
ATOM 4413 N N . PRO A 1 566 ? 11.092 6.714 11.162 1.00 79.88 566 PRO A N 1
ATOM 4414 C CA . PRO A 1 566 ? 11.927 6.407 10.011 1.00 79.88 566 PRO A CA 1
ATOM 4415 C C . PRO A 1 566 ? 13.401 6.352 10.431 1.00 79.88 566 PRO A C 1
ATOM 4417 O O . PRO A 1 566 ? 13.842 7.151 11.252 1.00 79.88 566 PRO A O 1
ATOM 4420 N N . ASP A 1 567 ? 14.139 5.388 9.882 1.00 81.62 567 ASP A N 1
ATOM 4421 C CA . ASP A 1 567 ? 15.574 5.232 10.124 1.00 81.62 567 ASP A CA 1
ATOM 4422 C C . ASP A 1 567 ? 16.361 6.077 9.105 1.00 81.62 567 ASP A C 1
ATOM 4424 O O . ASP A 1 567 ? 16.179 5.862 7.897 1.00 81.62 567 ASP A O 1
ATOM 4428 N N . PRO A 1 568 ? 17.241 6.999 9.545 1.00 81.50 568 PRO A N 1
ATOM 4429 C CA . PRO A 1 568 ? 18.142 7.737 8.663 1.00 81.50 568 PRO A CA 1
ATOM 4430 C C . PRO A 1 568 ? 18.953 6.855 7.707 1.00 81.50 568 PRO A C 1
ATOM 4432 O O . PRO A 1 568 ? 19.199 7.250 6.568 1.00 81.50 568 PRO A O 1
ATOM 4435 N N . ALA A 1 569 ? 19.315 5.633 8.112 1.00 78.94 569 ALA A N 1
ATOM 4436 C CA . ALA A 1 569 ? 20.048 4.706 7.250 1.00 78.94 569 ALA A CA 1
ATOM 4437 C C . ALA A 1 569 ? 19.231 4.247 6.023 1.00 78.94 569 ALA A C 1
ATOM 4439 O O . ALA A 1 569 ? 19.797 3.906 4.985 1.00 78.94 569 ALA A O 1
ATOM 4440 N N . GLU A 1 570 ? 17.898 4.284 6.104 1.00 79.81 570 GLU A N 1
ATOM 4441 C CA . GLU A 1 570 ? 16.986 3.856 5.036 1.00 79.81 570 GLU A CA 1
ATOM 4442 C C . GLU A 1 570 ? 16.439 5.043 4.215 1.00 79.81 570 GLU A C 1
ATOM 4444 O O . GLU A 1 570 ? 15.637 4.857 3.294 1.00 79.81 570 GLU A O 1
ATOM 4449 N N . ALA A 1 571 ? 16.881 6.273 4.498 1.00 79.81 571 ALA A N 1
ATOM 4450 C CA . ALA A 1 571 ? 16.380 7.510 3.895 1.00 79.81 571 ALA A CA 1
ATOM 4451 C C . ALA A 1 571 ? 16.416 7.500 2.353 1.00 79.81 571 ALA A C 1
ATOM 4453 O O . ALA A 1 571 ? 15.471 7.952 1.699 1.00 79.81 571 ALA A O 1
ATOM 4454 N N . ASN A 1 572 ? 17.476 6.947 1.754 1.00 78.00 572 ASN A N 1
ATOM 4455 C CA . ASN A 1 572 ? 17.605 6.807 0.297 1.00 78.00 572 ASN A CA 1
ATOM 4456 C C . ASN A 1 572 ? 16.606 5.808 -0.291 1.00 78.00 572 ASN A C 1
ATOM 4458 O O . ASN A 1 572 ? 16.051 6.028 -1.364 1.00 78.00 572 ASN A O 1
ATOM 4462 N N . LYS A 1 573 ? 16.360 4.707 0.416 1.00 76.25 573 LYS A N 1
ATOM 4463 C CA . LYS A 1 573 ? 15.473 3.633 -0.037 1.00 76.25 573 LYS A CA 1
ATOM 4464 C C . LYS A 1 573 ? 14.001 4.039 0.024 1.00 76.25 573 LYS A C 1
ATOM 4466 O O . LYS A 1 573 ? 13.203 3.570 -0.779 1.00 76.25 573 LYS A O 1
ATOM 4471 N N . ASN A 1 574 ? 13.664 4.928 0.957 1.00 76.94 574 ASN A N 1
ATOM 4472 C CA . ASN A 1 574 ? 12.318 5.468 1.134 1.00 76.94 574 ASN A CA 1
ATOM 4473 C C . ASN A 1 574 ? 11.986 6.614 0.160 1.00 76.94 574 ASN A C 1
ATOM 4475 O O . ASN A 1 574 ? 10.845 7.074 0.125 1.00 76.94 574 ASN A O 1
ATOM 4479 N N . ALA A 1 575 ? 12.956 7.083 -0.630 1.00 82.12 575 ALA A N 1
ATOM 4480 C CA . ALA A 1 575 ? 12.725 8.102 -1.643 1.00 82.12 575 ALA A CA 1
ATOM 4481 C C . ALA A 1 575 ? 11.874 7.556 -2.803 1.00 82.12 575 ALA A C 1
ATOM 4483 O O . ALA A 1 575 ? 12.056 6.429 -3.256 1.00 82.12 575 ALA A O 1
ATOM 4484 N N . LEU A 1 576 ? 10.990 8.391 -3.353 1.00 82.06 576 LEU A N 1
ATOM 4485 C CA . LEU A 1 576 ? 10.233 8.078 -4.571 1.00 82.06 576 LEU A CA 1
ATOM 4486 C C . LEU A 1 576 ? 11.149 7.961 -5.799 1.00 82.06 576 LEU A C 1
ATOM 4488 O O . LEU A 1 576 ? 10.819 7.264 -6.757 1.00 82.06 576 LEU A O 1
ATOM 4492 N N . ALA A 1 577 ? 12.267 8.687 -5.788 1.00 77.31 577 ALA A N 1
ATOM 4493 C CA . ALA A 1 577 ? 13.346 8.611 -6.765 1.00 77.31 577 ALA A CA 1
ATOM 4494 C C . ALA A 1 577 ? 14.604 9.294 -6.206 1.00 77.31 577 ALA A C 1
ATOM 4496 O O . ALA A 1 577 ? 14.504 10.270 -5.456 1.00 77.31 577 ALA A O 1
ATOM 4497 N N . LEU A 1 578 ? 15.777 8.810 -6.613 1.00 75.00 578 LEU A N 1
ATOM 4498 C CA . LEU A 1 578 ? 17.063 9.445 -6.337 1.00 75.00 578 LEU A CA 1
ATOM 4499 C C . LEU A 1 578 ? 17.494 10.252 -7.560 1.00 75.00 578 LEU A C 1
ATOM 4501 O O . LEU A 1 578 ? 17.425 9.753 -8.682 1.00 75.00 578 LEU A O 1
ATOM 4505 N N . PHE A 1 579 ? 17.925 11.490 -7.337 1.00 71.19 579 PHE A N 1
ATOM 4506 C CA . PHE A 1 579 ? 18.510 12.331 -8.376 1.00 71.19 579 PHE A CA 1
ATOM 4507 C C . PHE A 1 579 ? 20.013 12.486 -8.106 1.00 71.19 579 PHE A C 1
ATOM 4509 O O . PHE A 1 579 ? 20.411 12.579 -6.944 1.00 71.19 579 PHE A O 1
ATOM 4516 N N . PRO A 1 580 ? 20.857 12.530 -9.151 1.00 59.09 580 PRO A N 1
ATOM 4517 C CA . PRO A 1 580 ? 22.325 12.475 -9.058 1.00 59.09 580 PRO A CA 1
ATOM 4518 C C . PRO A 1 580 ? 22.990 13.726 -8.437 1.00 59.09 580 PRO A C 1
ATOM 4520 O O . PRO A 1 580 ? 24.186 13.949 -8.606 1.00 59.09 580 PRO A O 1
ATOM 4523 N N . SER A 1 581 ? 22.262 14.584 -7.722 1.00 53.78 581 SER A N 1
ATOM 4524 C CA . SER A 1 581 ? 22.750 15.908 -7.312 1.00 53.78 581 SER A CA 1
ATOM 4525 C C . SER A 1 581 ? 23.456 15.979 -5.957 1.00 53.78 581 SER A C 1
ATOM 4527 O O . SER A 1 581 ? 23.841 17.067 -5.549 1.00 53.78 581 SER A O 1
ATOM 4529 N N . ALA A 1 582 ? 23.762 14.858 -5.294 1.00 41.81 582 ALA A N 1
ATOM 4530 C CA . ALA A 1 582 ? 24.784 14.888 -4.234 1.00 41.81 582 ALA A CA 1
ATOM 4531 C C . ALA A 1 582 ? 26.178 15.292 -4.779 1.00 41.81 582 ALA A C 1
ATOM 4533 O O . ALA A 1 582 ? 27.062 15.656 -4.010 1.00 41.81 582 ALA A O 1
ATOM 4534 N N . GLN A 1 583 ? 26.370 15.241 -6.104 1.00 49.62 583 GLN A N 1
ATOM 4535 C CA . GLN A 1 583 ? 27.620 15.567 -6.800 1.00 49.62 583 GLN A CA 1
ATOM 4536 C C . GLN A 1 583 ? 27.502 16.744 -7.782 1.00 49.62 583 GLN A C 1
ATOM 4538 O O . GLN A 1 583 ? 28.484 17.084 -8.440 1.00 49.62 583 GLN A O 1
ATOM 4543 N N . LEU A 1 584 ? 26.324 17.366 -7.905 1.00 53.94 584 LEU A N 1
ATOM 4544 C CA . LEU A 1 584 ? 26.097 18.510 -8.793 1.00 53.94 584 LEU A CA 1
ATOM 4545 C C . LEU A 1 584 ? 25.654 19.725 -7.984 1.00 53.94 584 LEU A C 1
ATOM 4547 O O . LEU A 1 584 ? 24.921 19.598 -7.005 1.00 53.94 584 LEU A O 1
ATOM 4551 N N . ALA A 1 585 ? 26.066 20.914 -8.430 1.00 51.28 585 ALA A N 1
ATOM 4552 C CA . ALA A 1 585 ? 25.496 22.157 -7.926 1.00 51.28 585 ALA A CA 1
ATOM 4553 C C . ALA A 1 585 ? 23.964 22.170 -8.142 1.00 51.28 585 ALA A C 1
ATOM 4555 O O . ALA A 1 585 ? 23.470 21.511 -9.064 1.00 51.28 585 ALA A O 1
ATOM 4556 N N . PRO A 1 586 ? 23.203 22.912 -7.319 1.00 54.53 586 PRO A N 1
ATOM 4557 C CA . PRO A 1 586 ? 21.753 22.990 -7.436 1.00 54.53 586 PRO A CA 1
ATOM 4558 C C . PRO A 1 586 ? 21.290 23.288 -8.858 1.00 54.53 586 PRO A C 1
ATOM 4560 O O . PRO A 1 586 ? 21.694 24.283 -9.463 1.00 54.53 586 PRO A O 1
ATOM 4563 N N . VAL A 1 587 ? 20.412 22.438 -9.391 1.00 59.41 587 VAL A N 1
ATOM 4564 C CA . VAL A 1 587 ? 19.842 22.663 -10.717 1.00 59.41 587 VAL A CA 1
ATOM 4565 C C . VAL A 1 587 ? 18.851 23.824 -10.614 1.00 59.41 587 VAL A C 1
ATOM 4567 O O . VAL A 1 587 ? 17.757 23.672 -10.074 1.00 59.41 587 VAL A O 1
ATOM 4570 N N . ARG A 1 588 ? 19.251 24.991 -11.130 1.00 68.25 588 ARG A N 1
ATOM 4571 C CA . ARG A 1 588 ? 18.433 26.216 -11.154 1.00 68.25 588 ARG A CA 1
ATOM 4572 C C . ARG A 1 588 ? 17.084 25.995 -11.843 1.00 68.25 588 ARG A C 1
ATOM 4574 O O . ARG A 1 588 ? 16.056 26.444 -11.344 1.00 68.25 588 ARG A O 1
ATOM 4581 N N . ASP A 1 589 ? 17.107 25.274 -12.961 1.00 82.38 589 ASP A N 1
ATOM 4582 C CA . ASP A 1 589 ? 15.947 25.013 -13.807 1.00 82.38 589 ASP A CA 1
ATOM 4583 C C . ASP A 1 589 ? 15.701 23.502 -13.905 1.00 82.38 589 ASP A C 1
ATOM 4585 O O . ASP A 1 589 ? 16.546 22.794 -14.452 1.00 82.38 589 ASP A O 1
ATOM 4589 N N . PRO A 1 590 ? 14.567 22.973 -13.408 1.00 86.94 590 PRO A N 1
ATOM 4590 C CA . PRO A 1 590 ? 14.333 21.532 -13.271 1.00 86.94 590 PRO A CA 1
ATOM 4591 C C . PRO A 1 590 ? 13.946 20.861 -14.605 1.00 86.94 590 PRO A C 1
ATOM 4593 O O . PRO A 1 590 ? 12.880 20.249 -14.736 1.00 86.94 590 PRO A O 1
ATOM 4596 N N . TYR A 1 591 ? 14.827 20.994 -15.594 1.00 91.19 591 TYR A N 1
ATOM 4597 C CA . TYR A 1 591 ? 14.764 20.414 -16.930 1.00 91.19 591 TYR A CA 1
ATOM 4598 C C . TYR A 1 591 ? 16.117 19.803 -17.323 1.00 91.19 591 TYR A C 1
ATOM 4600 O O . TYR A 1 591 ? 17.150 20.122 -16.741 1.00 91.19 591 TYR A O 1
ATOM 4608 N N . HIS A 1 592 ? 16.111 18.947 -18.339 1.00 92.06 592 HIS A N 1
ATOM 4609 C CA . HIS A 1 592 ? 17.285 18.359 -18.969 1.00 92.06 592 HIS A CA 1
ATOM 4610 C C . HIS A 1 592 ? 17.497 19.015 -20.333 1.00 92.06 592 HIS A C 1
ATOM 4612 O O . HIS A 1 592 ? 16.808 18.693 -21.305 1.00 92.06 592 HIS A O 1
ATOM 4618 N N . PHE A 1 593 ? 18.433 19.957 -20.390 1.00 94.19 593 PHE A N 1
ATOM 4619 C CA . PHE A 1 593 ? 18.855 20.628 -21.612 1.00 94.19 593 PHE A CA 1
ATOM 4620 C C . PHE A 1 593 ? 20.142 19.980 -22.106 1.00 94.19 593 PHE A C 1
ATOM 4622 O O . PHE A 1 593 ? 21.235 20.304 -21.638 1.00 94.19 593 PHE A O 1
ATOM 4629 N N . VAL A 1 594 ? 19.988 19.012 -23.008 1.00 94.12 594 VAL A N 1
ATOM 4630 C CA . VAL A 1 594 ? 21.076 18.131 -23.442 1.00 94.12 594 VAL A CA 1
ATOM 4631 C C . VAL A 1 594 ? 21.809 18.736 -24.630 1.00 94.12 594 VAL A C 1
ATOM 4633 O O . VAL A 1 594 ? 21.197 19.078 -25.639 1.00 94.12 594 VAL A O 1
ATOM 4636 N N . TYR A 1 595 ? 23.130 18.804 -24.568 1.00 92.88 595 TYR A N 1
ATOM 4637 C CA . TYR A 1 595 ? 23.947 19.168 -25.718 1.00 92.88 595 TYR A CA 1
ATOM 4638 C C . TYR A 1 595 ? 25.042 18.129 -25.920 1.00 92.88 595 TYR A C 1
ATOM 4640 O O . TYR A 1 595 ? 25.828 17.875 -25.009 1.00 92.88 595 TYR A O 1
ATOM 4648 N N . TYR A 1 596 ? 25.078 17.514 -27.106 1.00 89.12 596 TYR A N 1
ATOM 4649 C CA . TYR A 1 596 ? 25.980 16.389 -27.379 1.00 89.12 596 TYR A CA 1
ATOM 4650 C C . TYR A 1 596 ? 27.445 16.742 -27.110 1.00 89.12 596 TYR A C 1
ATOM 4652 O O . TYR A 1 596 ? 28.057 16.137 -26.243 1.00 89.12 596 TYR A O 1
ATOM 4660 N N . SER A 1 597 ? 27.978 17.753 -27.805 1.00 85.06 597 SER A N 1
ATOM 4661 C CA . SER A 1 597 ? 29.345 18.243 -27.620 1.00 85.06 597 SER A CA 1
ATOM 4662 C C . SER A 1 597 ? 29.448 19.713 -28.023 1.00 85.06 597 SER A C 1
ATOM 4664 O O . SER A 1 597 ? 29.046 20.085 -29.126 1.00 85.06 597 SER A O 1
ATOM 4666 N N . VAL A 1 598 ? 29.970 20.561 -27.133 1.00 80.19 598 VAL A N 1
ATOM 4667 C CA . VAL A 1 598 ? 30.075 22.022 -27.340 1.00 80.19 598 VAL A CA 1
ATOM 4668 C C . VAL A 1 598 ? 31.453 22.427 -27.898 1.00 80.19 598 VAL A C 1
ATOM 4670 O O . VAL A 1 598 ? 31.638 23.548 -28.366 1.00 80.19 598 VAL A O 1
ATOM 4673 N N . GLY A 1 599 ? 32.427 21.512 -27.907 1.00 77.88 599 GLY A N 1
ATOM 4674 C CA . GLY A 1 599 ? 33.719 21.667 -28.588 1.00 77.88 599 GLY A CA 1
ATOM 4675 C C . GLY A 1 599 ? 34.755 22.560 -27.889 1.00 77.88 599 GLY A C 1
ATOM 4676 O O . GLY A 1 599 ? 35.947 22.368 -28.111 1.00 77.88 599 GLY A O 1
ATOM 4677 N N . SER A 1 600 ? 34.362 23.507 -27.023 1.00 86.75 600 SER A N 1
ATOM 4678 C CA . SER A 1 600 ? 35.317 24.308 -26.236 1.00 86.75 600 SER A CA 1
ATOM 4679 C C . SER A 1 600 ? 34.757 24.847 -24.911 1.00 86.75 600 SER A C 1
ATOM 4681 O O . SER A 1 600 ? 33.571 25.163 -24.793 1.00 86.75 600 SER A O 1
ATOM 4683 N N . GLN A 1 601 ? 35.635 25.053 -23.917 1.00 88.69 601 GLN A N 1
ATOM 4684 C CA . GLN A 1 601 ? 35.276 25.711 -22.647 1.00 88.69 601 GLN A CA 1
ATOM 4685 C C . GLN A 1 601 ? 34.792 27.157 -22.844 1.00 88.69 601 GLN A C 1
ATOM 4687 O O . GLN A 1 601 ? 33.883 27.611 -22.147 1.00 88.69 601 GLN A O 1
ATOM 4692 N N . LYS A 1 602 ? 35.385 27.897 -23.797 1.00 89.75 602 LYS A N 1
ATOM 4693 C CA . LYS A 1 602 ? 34.970 29.272 -24.136 1.00 89.75 602 LYS A CA 1
ATOM 4694 C C . LYS A 1 602 ? 33.510 29.302 -24.575 1.00 89.75 602 LYS A C 1
ATOM 4696 O O . LYS A 1 602 ? 32.774 30.210 -24.192 1.00 89.75 602 LYS A O 1
ATOM 4701 N N . MET A 1 603 ? 33.103 28.316 -25.365 1.00 90.06 603 MET A N 1
ATOM 4702 C CA . MET A 1 603 ? 31.742 28.240 -25.861 1.00 90.06 603 MET A CA 1
ATOM 4703 C C . MET A 1 603 ? 30.779 27.807 -24.752 1.00 90.06 603 MET A C 1
ATOM 4705 O O . MET A 1 603 ? 29.774 28.470 -24.520 1.00 90.06 603 MET A O 1
ATOM 4709 N N . TRP A 1 604 ? 31.150 26.822 -23.933 1.00 90.19 604 TRP A N 1
ATOM 4710 C CA . TRP A 1 604 ? 30.366 26.455 -22.753 1.00 90.19 604 TRP A CA 1
ATOM 4711 C C . TRP A 1 604 ? 30.048 27.633 -21.817 1.00 90.19 604 TRP A C 1
ATOM 4713 O O . TRP A 1 604 ? 28.949 27.669 -21.264 1.00 90.19 604 TRP A O 1
ATOM 4723 N N . LYS A 1 605 ? 30.968 28.589 -21.606 1.00 90.56 605 LYS A N 1
ATOM 4724 C CA . LYS A 1 605 ? 30.725 29.780 -20.757 1.00 90.56 605 LYS A CA 1
ATOM 4725 C C . LYS A 1 605 ? 29.565 30.652 -21.252 1.00 90.56 605 LYS A C 1
ATOM 4727 O O . LYS A 1 605 ? 28.987 31.384 -20.459 1.00 90.56 605 LYS A O 1
ATOM 4732 N N . GLN A 1 606 ? 29.238 30.568 -22.536 1.00 93.56 606 GLN A N 1
ATOM 4733 C CA . GLN A 1 606 ? 28.173 31.339 -23.175 1.00 93.56 606 GLN A CA 1
ATOM 4734 C C . GLN A 1 606 ? 26.844 30.563 -23.259 1.00 93.56 606 GLN A C 1
ATOM 4736 O O . GLN A 1 606 ? 25.879 31.083 -23.806 1.00 93.56 606 GLN A O 1
ATOM 4741 N N . LEU A 1 607 ? 26.782 29.343 -22.707 1.00 92.31 607 LEU A N 1
ATOM 4742 C CA . LEU A 1 607 ? 25.569 28.523 -22.605 1.00 92.31 607 LEU A CA 1
ATOM 4743 C C . LEU A 1 607 ? 25.151 28.415 -21.127 1.00 92.31 607 LEU A C 1
ATOM 4745 O O . LEU A 1 607 ? 25.595 27.493 -20.433 1.00 92.31 607 LEU A O 1
ATOM 4749 N N . PRO A 1 608 ? 24.415 29.400 -20.580 1.00 90.50 608 PRO A N 1
ATOM 4750 C CA . PRO A 1 608 ? 23.976 29.387 -19.186 1.00 90.50 608 PRO A CA 1
ATOM 4751 C C . PRO A 1 608 ? 22.768 28.476 -18.923 1.00 90.50 608 PRO A C 1
ATOM 4753 O O . PRO A 1 608 ? 22.532 28.134 -17.766 1.00 90.50 608 PRO A O 1
ATOM 4756 N N . THR A 1 609 ? 22.005 28.108 -19.956 1.00 91.81 609 THR A N 1
ATOM 4757 C CA . THR A 1 609 ? 20.783 27.298 -19.843 1.00 91.81 609 THR A CA 1
ATOM 4758 C C . THR A 1 609 ? 21.084 25.813 -20.011 1.00 91.81 609 THR A C 1
ATOM 4760 O O . THR A 1 609 ? 20.541 24.989 -19.279 1.00 91.81 609 THR A O 1
ATOM 4763 N N . ILE A 1 610 ? 21.955 25.448 -20.960 1.00 91.56 610 ILE A N 1
ATOM 4764 C CA . ILE A 1 610 ? 22.363 24.052 -21.173 1.00 91.56 610 ILE A CA 1
ATOM 4765 C C . ILE A 1 610 ? 23.004 23.487 -19.901 1.00 91.56 610 ILE A C 1
ATOM 4767 O O . ILE A 1 610 ? 23.985 24.024 -19.388 1.00 91.56 610 ILE A O 1
ATOM 4771 N N . ASN A 1 611 ? 22.468 22.366 -19.417 1.00 89.94 611 ASN A N 1
ATOM 4772 C CA . ASN A 1 611 ? 22.824 21.793 -18.119 1.00 89.94 611 ASN A CA 1
ATOM 4773 C C . ASN A 1 611 ? 23.145 20.292 -18.165 1.00 89.94 611 ASN A C 1
ATOM 4775 O O . ASN A 1 611 ? 23.334 19.668 -17.122 1.00 89.94 611 ASN A O 1
ATOM 4779 N N . MET A 1 612 ? 23.233 19.703 -19.357 1.00 90.75 612 MET A N 1
ATOM 4780 C CA . MET A 1 612 ? 23.569 18.296 -19.521 1.00 90.75 612 MET A CA 1
ATOM 4781 C C . MET A 1 612 ? 24.348 18.051 -20.815 1.00 90.75 612 MET A C 1
ATOM 4783 O O . MET A 1 612 ? 24.069 18.644 -21.856 1.00 90.75 612 MET A O 1
ATOM 4787 N N . THR A 1 613 ? 25.292 17.119 -20.763 1.00 90.69 613 THR A N 1
ATOM 4788 C CA . THR A 1 613 ? 25.996 16.580 -21.925 1.00 90.69 613 THR A CA 1
ATOM 4789 C C . THR A 1 613 ? 26.267 15.088 -21.737 1.00 90.69 613 THR A C 1
ATOM 4791 O O . THR A 1 613 ? 26.280 14.572 -20.618 1.00 90.69 613 THR A O 1
ATOM 4794 N N . THR A 1 614 ? 26.428 14.382 -22.847 1.00 85.12 614 THR A N 1
ATOM 4795 C CA . THR A 1 614 ? 26.704 12.939 -22.897 1.00 85.12 614 THR A CA 1
ATOM 4796 C C . THR A 1 614 ? 28.042 12.633 -23.561 1.00 85.12 614 THR A C 1
ATOM 4798 O O . THR A 1 614 ? 28.385 11.463 -23.705 1.00 85.12 614 THR A O 1
ATOM 4801 N N . TYR A 1 615 ? 28.753 13.654 -24.055 1.00 76.00 615 TYR A N 1
ATOM 4802 C CA . TYR A 1 615 ? 29.941 13.471 -24.882 1.00 76.00 615 TYR A CA 1
ATOM 4803 C C . TYR A 1 615 ? 30.865 14.702 -24.821 1.00 76.00 615 TYR A C 1
ATOM 4805 O O . TYR A 1 615 ? 31.020 15.459 -25.786 1.00 76.00 615 TYR A O 1
ATOM 4813 N N . ASP A 1 616 ? 31.488 14.919 -23.657 1.00 71.75 616 ASP A N 1
ATOM 4814 C CA . ASP A 1 616 ? 32.447 16.009 -23.467 1.00 71.75 616 ASP A CA 1
ATOM 4815 C C . ASP A 1 616 ? 33.594 15.629 -22.506 1.00 71.75 616 ASP A C 1
ATOM 4817 O O . ASP A 1 616 ? 33.381 15.026 -21.452 1.00 71.75 616 ASP A O 1
ATOM 4821 N N . SER A 1 617 ? 34.831 15.997 -22.851 1.00 75.88 617 SER A N 1
ATOM 4822 C CA . SER A 1 617 ? 36.025 15.762 -22.030 1.00 75.88 617 SER A CA 1
ATOM 4823 C C . SER A 1 617 ? 36.201 16.786 -20.897 1.00 75.88 617 SER A C 1
ATOM 4825 O O . SER A 1 617 ? 37.077 16.618 -20.049 1.00 75.88 617 SER A O 1
ATOM 4827 N N . PHE A 1 618 ? 35.354 17.820 -20.810 1.00 79.81 618 PHE A N 1
ATOM 4828 C CA . PHE A 1 618 ? 35.447 18.883 -19.798 1.00 79.81 618 PHE A CA 1
ATOM 4829 C C . PHE A 1 618 ? 34.729 18.585 -18.464 1.00 79.81 618 PHE A C 1
ATOM 4831 O O . PHE A 1 618 ? 34.414 19.516 -17.722 1.00 79.81 618 PHE A O 1
ATOM 4838 N N . GLY A 1 619 ? 34.474 17.318 -18.112 1.00 77.12 619 GLY A N 1
ATOM 4839 C CA . GLY A 1 619 ? 33.662 16.938 -16.939 1.00 77.12 619 GLY A CA 1
ATOM 4840 C C . GLY A 1 619 ? 34.040 17.624 -15.622 1.00 77.12 619 GLY A C 1
ATOM 4841 O O . GLY A 1 619 ? 33.175 18.203 -14.969 1.00 77.12 619 GLY A O 1
ATOM 4842 N N . THR A 1 620 ? 35.328 17.649 -15.272 1.00 78.94 620 THR A N 1
ATOM 4843 C CA . THR A 1 620 ? 35.819 18.293 -14.040 1.00 78.94 620 THR A CA 1
ATOM 4844 C C . THR A 1 620 ? 35.522 19.794 -13.997 1.00 78.94 620 THR A C 1
ATOM 4846 O O . THR A 1 620 ? 35.235 20.342 -12.938 1.00 78.94 620 THR A O 1
ATOM 4849 N N . TRP A 1 621 ? 35.559 20.470 -15.148 1.00 85.25 621 TRP A N 1
ATOM 4850 C CA . TRP A 1 621 ? 35.273 21.903 -15.253 1.00 85.25 621 TRP A CA 1
ATOM 4851 C C . TRP A 1 621 ? 33.765 22.203 -15.286 1.00 85.25 621 TRP A C 1
ATOM 4853 O O . TRP A 1 621 ? 33.325 23.262 -14.838 1.00 85.25 621 TRP A O 1
ATOM 4863 N N . LEU A 1 622 ? 32.964 21.265 -15.794 1.00 83.69 622 LEU A N 1
ATOM 4864 C CA . LEU A 1 622 ? 31.508 21.370 -15.872 1.00 83.69 622 LEU A CA 1
ATOM 4865 C C . LEU A 1 622 ? 30.814 21.135 -14.522 1.00 83.69 622 LEU A C 1
ATOM 4867 O O . LEU A 1 622 ? 29.792 21.769 -14.250 1.00 83.69 622 LEU A O 1
ATOM 4871 N N . ALA A 1 623 ? 31.378 20.291 -13.653 1.00 77.75 623 ALA A N 1
ATOM 4872 C CA . ALA A 1 623 ? 30.757 19.926 -12.378 1.00 77.75 623 ALA A CA 1
ATOM 4873 C C . ALA A 1 623 ? 30.448 21.129 -11.450 1.00 77.75 623 ALA A C 1
ATOM 4875 O O . ALA A 1 623 ? 29.302 21.232 -11.001 1.00 77.75 623 ALA A O 1
ATOM 4876 N N . PRO A 1 624 ? 31.359 22.105 -11.222 1.00 77.38 624 PRO A N 1
ATOM 4877 C CA . PRO A 1 624 ? 31.056 23.296 -10.418 1.00 77.38 624 PRO A CA 1
ATOM 4878 C C . PRO A 1 624 ? 29.948 24.184 -11.000 1.00 77.38 624 PRO A C 1
ATOM 4880 O O . PRO A 1 624 ? 29.348 24.974 -10.277 1.00 77.38 624 PRO A O 1
ATOM 4883 N N . ARG A 1 625 ? 29.661 24.066 -12.304 1.00 80.38 625 ARG A N 1
ATOM 4884 C CA . ARG A 1 625 ? 28.564 24.783 -12.971 1.00 80.38 625 ARG A CA 1
ATOM 4885 C C . ARG A 1 625 ? 27.213 24.074 -12.843 1.00 80.38 625 ARG A C 1
ATOM 4887 O O . ARG A 1 625 ? 26.225 24.587 -13.357 1.00 80.38 625 ARG A O 1
ATOM 4894 N N . GLY A 1 626 ? 27.169 22.899 -12.212 1.00 78.88 626 GLY A N 1
ATOM 4895 C CA . GLY A 1 626 ? 25.963 22.072 -12.131 1.00 78.88 626 GLY A CA 1
ATOM 4896 C C . GLY A 1 626 ? 25.583 21.409 -13.456 1.00 78.88 626 GLY A C 1
ATOM 4897 O O . GLY A 1 626 ? 24.446 20.973 -13.609 1.00 78.88 626 GLY A O 1
ATOM 4898 N N . VAL A 1 627 ? 26.510 21.337 -14.419 1.00 85.75 627 VAL A N 1
ATOM 4899 C CA . VAL A 1 627 ? 26.275 20.672 -15.705 1.00 85.75 627 VAL A CA 1
ATOM 4900 C C . VAL A 1 627 ? 26.550 19.177 -15.553 1.00 85.75 627 VAL A C 1
ATOM 4902 O O . VAL A 1 627 ? 27.657 18.768 -15.201 1.00 85.75 627 VAL A O 1
ATOM 4905 N N . MET A 1 628 ? 25.549 18.350 -15.849 1.00 86.00 628 MET A N 1
ATOM 4906 C CA . MET A 1 628 ? 25.656 16.896 -15.777 1.00 86.00 628 MET A CA 1
ATOM 4907 C C . MET A 1 628 ? 26.400 16.349 -16.999 1.00 86.00 628 MET A C 1
ATOM 4909 O O . MET A 1 628 ? 25.841 16.310 -18.093 1.00 86.00 628 MET A O 1
ATOM 4913 N N . ASN A 1 629 ? 27.648 15.916 -16.812 1.00 87.81 629 ASN A N 1
ATOM 4914 C CA . ASN A 1 629 ? 28.428 15.233 -17.844 1.00 87.81 629 ASN A CA 1
ATOM 4915 C C . ASN A 1 629 ? 28.354 13.712 -17.643 1.00 87.81 629 ASN A C 1
ATOM 4917 O O . ASN A 1 629 ? 29.007 13.174 -16.746 1.00 87.81 629 ASN A O 1
ATOM 4921 N N . LEU A 1 630 ? 27.527 13.033 -18.440 1.00 88.75 630 LEU A N 1
ATOM 4922 C CA . LEU A 1 630 ? 27.384 11.580 -18.378 1.00 88.75 630 LEU A CA 1
ATOM 4923 C C . LEU A 1 630 ? 28.509 10.891 -19.142 1.00 88.75 630 LEU A C 1
ATOM 4925 O O . LEU A 1 630 ? 28.860 11.293 -20.249 1.00 88.75 630 LEU A O 1
ATOM 4929 N N . ALA A 1 631 ? 29.017 9.799 -18.576 1.00 88.06 631 ALA A N 1
ATOM 4930 C CA . ALA A 1 631 ? 29.958 8.951 -19.285 1.00 88.06 631 ALA A CA 1
ATOM 4931 C C . ALA A 1 631 ? 29.288 8.261 -20.472 1.00 88.06 631 ALA A C 1
ATOM 4933 O O . ALA A 1 631 ? 28.136 7.832 -20.388 1.00 88.06 631 ALA A O 1
ATOM 4934 N N . TRP A 1 632 ? 30.023 8.113 -21.565 1.00 86.88 632 TRP A N 1
ATOM 4935 C CA . TRP A 1 632 ? 29.552 7.339 -22.700 1.00 86.88 632 TRP A CA 1
ATOM 4936 C C . TRP A 1 632 ? 29.723 5.841 -22.422 1.00 86.88 632 TRP A C 1
ATOM 4938 O O . TRP A 1 632 ? 30.814 5.397 -22.066 1.00 86.88 632 TRP A O 1
ATOM 4948 N N . ALA A 1 633 ? 28.647 5.068 -22.566 1.00 85.75 633 ALA A N 1
ATOM 4949 C CA . ALA A 1 633 ? 28.666 3.614 -22.459 1.00 85.75 633 ALA A CA 1
ATOM 4950 C C . ALA A 1 633 ? 28.340 3.013 -23.826 1.00 85.75 633 ALA A C 1
ATOM 4952 O O . ALA A 1 633 ? 27.175 2.961 -24.233 1.00 85.75 633 ALA A O 1
ATOM 4953 N N . ASP A 1 634 ? 29.373 2.563 -24.535 1.00 70.69 634 ASP A N 1
ATOM 4954 C CA . ASP A 1 634 ? 29.205 1.962 -25.851 1.00 70.69 634 ASP A CA 1
ATOM 4955 C C . ASP A 1 634 ? 28.276 0.747 -25.773 1.00 70.69 634 ASP A C 1
ATOM 4957 O O . ASP A 1 634 ? 28.416 -0.107 -24.900 1.00 70.69 634 ASP A O 1
ATOM 4961 N N . GLY A 1 635 ? 27.360 0.627 -26.737 1.00 62.09 635 GLY A N 1
ATOM 4962 C CA . GLY A 1 635 ? 26.512 -0.563 -26.910 1.00 62.09 635 GLY A CA 1
ATOM 4963 C C . GLY A 1 635 ? 27.279 -1.854 -27.224 1.00 62.09 635 GLY A C 1
ATOM 4964 O O . GLY A 1 635 ? 26.658 -2.910 -27.341 1.00 62.09 635 GLY A O 1
ATOM 4965 N N . GLY A 1 636 ? 28.609 -1.752 -27.351 1.00 52.94 636 GLY A N 1
ATOM 4966 C CA . GLY A 1 636 ? 29.527 -2.761 -27.859 1.00 52.94 636 GLY A CA 1
ATOM 4967 C C . GLY A 1 636 ? 29.292 -3.038 -29.349 1.00 52.94 636 GLY A C 1
ATOM 4968 O O . GLY A 1 636 ? 28.151 -3.202 -29.773 1.00 52.94 636 GLY A O 1
ATOM 4969 N N . PRO A 1 637 ? 30.333 -3.146 -30.191 1.00 53.97 637 PRO A N 1
ATOM 4970 C CA . PRO A 1 637 ? 30.209 -3.975 -31.382 1.00 53.97 637 PRO A CA 1
ATOM 4971 C C . PRO A 1 637 ? 29.774 -5.380 -30.942 1.00 53.97 637 PRO A C 1
ATOM 4973 O O . PRO A 1 637 ? 30.228 -5.857 -29.896 1.00 53.97 637 PRO A O 1
ATOM 4976 N N . VAL A 1 638 ? 28.938 -6.043 -31.745 1.00 54.94 638 VAL A N 1
ATOM 4977 C CA . VAL A 1 638 ? 28.392 -7.396 -31.495 1.00 54.94 638 VAL A CA 1
ATOM 4978 C C . VAL A 1 638 ? 29.479 -8.396 -31.041 1.00 54.94 638 VAL A C 1
ATOM 4980 O O . VAL A 1 638 ? 29.205 -9.305 -30.258 1.00 54.94 638 VAL A O 1
ATOM 4983 N N . ASP A 1 639 ? 30.732 -8.179 -31.453 1.00 59.81 639 ASP A N 1
ATOM 4984 C CA . ASP A 1 639 ? 31.875 -9.059 -31.196 1.00 59.81 639 ASP A CA 1
ATOM 4985 C C . ASP A 1 639 ? 32.580 -8.865 -29.837 1.00 59.81 639 ASP A C 1
ATOM 4987 O O . ASP A 1 639 ? 33.344 -9.750 -29.427 1.00 59.81 639 ASP A O 1
ATOM 4991 N N . TRP A 1 640 ? 32.350 -7.746 -29.130 1.00 67.25 640 TRP A N 1
ATOM 4992 C CA . TRP A 1 640 ? 33.036 -7.407 -27.868 1.00 67.25 640 TRP A CA 1
ATOM 4993 C C . TRP A 1 640 ? 32.295 -7.925 -26.625 1.00 67.25 640 TRP A C 1
ATOM 4995 O O . TRP A 1 640 ? 32.918 -8.478 -25.717 1.00 67.25 640 TRP A O 1
ATOM 5005 N N . LEU A 1 641 ? 30.962 -7.818 -26.589 1.00 76.56 641 LEU A N 1
ATOM 5006 C CA . LEU A 1 641 ? 30.125 -8.256 -25.463 1.00 76.56 641 LEU A CA 1
ATOM 5007 C C . LEU A 1 641 ? 29.372 -9.550 -25.806 1.00 76.56 641 LEU A C 1
ATOM 5009 O O . LEU A 1 641 ? 28.163 -9.574 -26.007 1.00 76.56 641 LEU A O 1
ATOM 5013 N N . ARG A 1 642 ? 30.099 -10.669 -25.855 1.00 75.56 642 ARG A N 1
ATOM 5014 C CA . ARG A 1 642 ? 29.582 -11.941 -26.403 1.00 75.56 642 ARG A CA 1
ATOM 5015 C C . ARG A 1 642 ? 28.552 -12.673 -25.534 1.00 75.56 642 ARG A C 1
ATOM 5017 O O . ARG A 1 642 ? 27.974 -13.655 -25.986 1.00 75.56 642 ARG A O 1
ATOM 5024 N N . THR A 1 643 ? 28.339 -12.257 -24.284 1.00 83.94 643 THR A N 1
ATOM 5025 C CA . THR A 1 643 ? 27.437 -12.950 -23.348 1.00 83.94 643 THR A CA 1
ATOM 5026 C C . THR A 1 643 ? 26.591 -11.973 -22.538 1.00 83.94 643 THR A C 1
ATOM 5028 O O . THR A 1 643 ? 27.018 -10.856 -22.241 1.00 83.94 643 THR A O 1
ATOM 5031 N N . LYS A 1 644 ? 25.422 -12.430 -22.070 1.00 85.38 644 LYS A N 1
ATOM 5032 C CA . LYS A 1 644 ? 24.577 -11.687 -21.119 1.00 85.38 644 LYS A CA 1
ATOM 5033 C C . LYS A 1 644 ? 25.341 -11.223 -19.869 1.00 85.38 644 LYS A C 1
ATOM 5035 O O . LYS A 1 644 ? 25.114 -10.120 -19.376 1.00 85.38 644 LYS A O 1
ATOM 5040 N N . ALA A 1 645 ? 26.259 -12.049 -19.362 1.00 85.38 645 ALA A N 1
ATOM 5041 C CA . ALA A 1 645 ? 27.083 -11.707 -18.204 1.00 85.38 645 ALA A CA 1
ATOM 5042 C C . ALA A 1 645 ? 28.060 -10.559 -18.510 1.00 85.38 645 ALA A C 1
ATOM 5044 O O . ALA A 1 645 ? 28.217 -9.666 -17.681 1.00 85.38 645 ALA A O 1
ATOM 5045 N N . ALA A 1 646 ? 28.658 -10.537 -19.708 1.00 85.19 646 ALA A N 1
ATOM 5046 C CA . ALA A 1 646 ? 29.552 -9.458 -20.131 1.00 85.19 646 ALA A CA 1
ATOM 5047 C C . ALA A 1 646 ? 28.826 -8.104 -20.187 1.00 85.19 646 ALA A C 1
ATOM 5049 O O . ALA A 1 646 ? 29.346 -7.121 -19.663 1.00 85.19 646 ALA A O 1
ATOM 5050 N N . TYR A 1 647 ? 27.598 -8.074 -20.723 1.00 87.06 647 TYR A N 1
ATOM 5051 C CA . TYR A 1 647 ? 26.738 -6.884 -20.691 1.00 87.06 647 TYR A CA 1
ATOM 5052 C C . TYR A 1 647 ? 26.505 -6.395 -19.259 1.00 87.06 647 TYR A C 1
ATOM 5054 O O . TYR A 1 647 ? 26.760 -5.231 -18.955 1.00 87.06 647 TYR A O 1
ATOM 5062 N N . SER A 1 648 ? 26.068 -7.283 -18.359 1.00 88.94 648 SER A N 1
ATOM 5063 C CA . SER A 1 648 ? 25.818 -6.900 -16.966 1.00 88.94 648 SER A CA 1
ATOM 5064 C C . SER A 1 648 ? 27.070 -6.318 -16.310 1.00 88.94 648 SER A C 1
ATOM 5066 O O . SER A 1 648 ? 26.989 -5.236 -15.739 1.00 88.94 648 SER A O 1
ATOM 5068 N N . THR A 1 649 ? 28.217 -6.995 -16.424 1.00 88.56 649 THR A N 1
ATOM 5069 C CA . THR A 1 649 ? 29.487 -6.557 -15.826 1.00 88.56 649 THR A CA 1
ATOM 5070 C C . THR A 1 649 ? 29.941 -5.206 -16.368 1.00 88.56 649 THR A C 1
ATOM 5072 O O . THR A 1 649 ? 30.369 -4.356 -15.586 1.00 88.56 649 THR A O 1
ATOM 5075 N N . TYR A 1 650 ? 29.825 -4.986 -17.681 1.00 88.88 650 TYR A N 1
ATOM 5076 C CA . TYR A 1 650 ? 30.213 -3.732 -18.319 1.00 88.88 650 TYR A CA 1
ATOM 5077 C C . TYR A 1 650 ? 29.384 -2.559 -17.788 1.00 88.88 650 TYR A C 1
ATOM 5079 O O . TYR A 1 650 ? 29.942 -1.638 -17.199 1.00 88.88 650 TYR A O 1
ATOM 5087 N N . TYR A 1 651 ? 28.053 -2.621 -17.888 1.00 90.44 651 TYR A N 1
ATOM 5088 C CA . TYR A 1 651 ? 27.194 -1.505 -17.477 1.00 90.44 651 TYR A CA 1
ATOM 5089 C C . TYR A 1 651 ? 27.198 -1.268 -15.961 1.00 90.44 651 TYR A C 1
ATOM 5091 O O . TYR A 1 651 ? 27.179 -0.114 -15.525 1.00 90.44 651 TYR A O 1
ATOM 5099 N N . THR A 1 652 ? 27.283 -2.318 -15.131 1.00 92.38 652 THR A N 1
ATOM 5100 C CA . THR A 1 652 ? 27.458 -2.126 -13.681 1.00 92.38 652 THR A CA 1
ATOM 5101 C C . THR A 1 652 ? 28.827 -1.529 -13.358 1.00 92.38 652 THR A C 1
ATOM 5103 O O . THR A 1 652 ? 28.930 -0.688 -12.470 1.00 92.38 652 THR A O 1
ATOM 5106 N N . GLY A 1 653 ? 29.878 -1.926 -14.084 1.00 90.19 653 GLY A N 1
ATOM 5107 C CA . GLY A 1 653 ? 31.220 -1.355 -13.959 1.00 90.19 653 GLY A CA 1
ATOM 5108 C C . GLY A 1 653 ? 31.264 0.121 -14.355 1.00 90.19 653 GLY A C 1
ATOM 5109 O O . GLY A 1 653 ? 31.818 0.937 -13.621 1.00 90.19 653 GLY A O 1
ATOM 5110 N N . THR A 1 654 ? 30.607 0.495 -15.452 1.00 90.25 654 THR A N 1
ATOM 5111 C CA . THR A 1 654 ? 30.481 1.894 -15.881 1.00 90.25 654 THR A CA 1
ATOM 5112 C C . THR A 1 654 ? 29.750 2.727 -14.827 1.00 90.25 654 THR A C 1
ATOM 5114 O O . THR A 1 654 ? 30.251 3.770 -14.415 1.00 90.25 654 THR A O 1
ATOM 5117 N N . ALA A 1 655 ? 28.618 2.243 -14.304 1.00 90.69 655 ALA A N 1
ATOM 5118 C CA . ALA A 1 655 ? 27.891 2.916 -13.222 1.00 90.69 655 ALA A CA 1
ATOM 5119 C C . ALA A 1 655 ? 28.728 3.076 -11.937 1.00 90.69 655 ALA A C 1
ATOM 5121 O O . ALA A 1 655 ? 28.613 4.081 -11.231 1.00 90.69 655 ALA A O 1
ATOM 5122 N N . ARG A 1 656 ? 29.592 2.099 -11.635 1.00 91.69 656 ARG A N 1
ATOM 5123 C CA . ARG A 1 656 ? 30.527 2.162 -10.507 1.00 91.69 656 ARG A CA 1
ATOM 5124 C C . ARG A 1 656 ? 31.577 3.256 -10.695 1.00 91.69 656 ARG A C 1
ATOM 5126 O O . ARG A 1 656 ? 31.856 3.990 -9.752 1.00 91.69 656 ARG A O 1
ATOM 5133 N N . ASN A 1 657 ? 32.161 3.334 -11.888 1.00 89.50 657 ASN A N 1
ATOM 5134 C CA . ASN A 1 657 ? 33.320 4.179 -12.179 1.00 89.50 657 ASN A CA 1
ATOM 5135 C C . ASN A 1 657 ? 32.952 5.629 -12.516 1.00 89.50 657 ASN A C 1
ATOM 5137 O O . ASN A 1 657 ? 33.817 6.499 -12.446 1.00 89.50 657 ASN A O 1
ATOM 5141 N N . HIS A 1 658 ? 31.691 5.896 -12.865 1.00 87.25 658 HIS A N 1
ATOM 5142 C CA . HIS A 1 658 ? 31.208 7.221 -13.249 1.00 87.25 658 HIS A CA 1
ATOM 5143 C C . HIS A 1 658 ? 30.125 7.706 -12.284 1.00 87.25 658 HIS A C 1
ATOM 5145 O O . HIS A 1 658 ? 28.953 7.378 -12.463 1.00 87.25 658 HIS A O 1
ATOM 5151 N N . PRO A 1 659 ? 30.490 8.499 -11.262 1.00 83.06 659 PRO A N 1
ATOM 5152 C CA . PRO A 1 659 ? 29.602 8.799 -10.143 1.00 83.06 659 PRO A CA 1
ATOM 5153 C C . PRO A 1 659 ? 28.334 9.606 -10.492 1.00 83.06 659 PRO A C 1
ATOM 5155 O O . PRO A 1 659 ? 27.316 9.448 -9.817 1.00 83.06 659 PRO A O 1
ATOM 5158 N N . LEU A 1 660 ? 28.354 10.388 -11.579 1.00 83.25 660 LEU A N 1
ATOM 5159 C CA . LEU A 1 660 ? 27.163 11.066 -12.116 1.00 83.25 660 LEU A CA 1
ATOM 5160 C C . LEU A 1 660 ? 26.234 10.117 -12.890 1.00 83.25 660 LEU A C 1
ATOM 5162 O O . LEU A 1 660 ? 25.029 10.349 -12.966 1.00 83.25 660 LEU A O 1
ATOM 5166 N N . GLY A 1 661 ? 26.780 9.030 -13.432 1.00 89.81 661 GLY A N 1
ATOM 5167 C CA . GLY A 1 661 ? 26.082 8.074 -14.282 1.00 89.81 661 GLY A CA 1
ATOM 5168 C C . GLY A 1 661 ? 26.614 8.038 -15.713 1.00 89.81 661 GLY A C 1
ATOM 5169 O O . GLY A 1 661 ? 27.717 8.508 -16.007 1.00 89.81 661 GLY A O 1
ATOM 5170 N N . PHE A 1 662 ? 25.833 7.433 -16.603 1.00 91.38 662 PHE A N 1
ATOM 5171 C CA . PHE A 1 662 ? 26.240 7.157 -17.977 1.00 91.38 662 PHE A CA 1
ATOM 5172 C C . PHE A 1 662 ? 25.067 7.275 -18.954 1.00 91.38 662 PHE A C 1
ATOM 5174 O O . PHE A 1 662 ? 23.901 7.194 -18.565 1.00 91.38 662 PHE A O 1
ATOM 5181 N N . CYS A 1 663 ? 25.385 7.437 -20.235 1.00 91.88 663 CYS A N 1
ATOM 5182 C CA . CYS A 1 663 ? 24.445 7.338 -21.339 1.00 91.88 663 CYS A CA 1
ATOM 5183 C C . CYS A 1 663 ? 24.799 6.128 -22.209 1.00 91.88 663 CYS A C 1
ATOM 5185 O O . CYS A 1 663 ? 25.914 6.044 -22.721 1.00 91.88 663 CYS A O 1
ATOM 5187 N N . GLY A 1 664 ? 23.866 5.185 -22.342 1.00 89.38 664 GLY A N 1
ATOM 5188 C CA . GLY A 1 664 ? 24.002 4.037 -23.240 1.00 89.38 664 GLY A CA 1
ATOM 5189 C C . GLY A 1 664 ? 23.386 4.287 -24.616 1.00 89.38 664 GLY A C 1
ATOM 5190 O O . GLY A 1 664 ? 22.582 5.201 -24.794 1.00 89.38 664 GLY A O 1
ATOM 5191 N N . HIS A 1 665 ? 23.722 3.440 -25.584 1.00 83.19 665 HIS A N 1
ATOM 5192 C CA . HIS A 1 665 ? 23.173 3.482 -26.940 1.00 83.19 665 HIS A CA 1
ATOM 5193 C C . HIS A 1 665 ? 23.121 2.065 -27.541 1.00 83.19 665 HIS A C 1
ATOM 5195 O O . HIS A 1 665 ? 24.040 1.277 -27.330 1.00 83.19 665 HIS A O 1
ATOM 5201 N N . GLU A 1 666 ? 22.094 1.741 -28.331 1.00 70.69 666 GLU A N 1
ATOM 5202 C CA . GLU A 1 666 ? 21.993 0.487 -29.098 1.00 70.69 666 GLU A CA 1
ATOM 5203 C C . GLU A 1 666 ? 22.462 0.705 -30.546 1.00 70.69 666 GLU A C 1
ATOM 5205 O O . GLU A 1 666 ? 21.706 1.095 -31.439 1.00 70.69 666 GLU A O 1
ATOM 5210 N N . SER A 1 667 ? 23.754 0.485 -30.803 1.00 57.00 667 SER A N 1
ATOM 5211 C CA . SER A 1 667 ? 24.264 0.437 -32.178 1.00 57.00 667 SER A CA 1
ATOM 5212 C C . SER A 1 667 ? 24.159 -0.996 -32.686 1.00 57.00 667 SER A C 1
ATOM 5214 O O . SER A 1 667 ? 25.000 -1.820 -32.352 1.00 57.00 667 SER A O 1
ATOM 5216 N N . ASN A 1 668 ? 23.171 -1.276 -33.540 1.00 56.44 668 ASN A N 1
ATOM 5217 C CA . ASN A 1 668 ? 23.095 -2.500 -34.353 1.00 56.44 668 ASN A CA 1
ATOM 5218 C C . ASN A 1 668 ? 22.889 -3.827 -33.588 1.00 56.44 668 ASN A C 1
ATOM 5220 O O . ASN A 1 668 ? 23.269 -4.876 -34.109 1.00 56.44 668 ASN A O 1
ATOM 5224 N N . LEU A 1 669 ? 22.278 -3.820 -32.397 1.00 67.75 669 LEU A N 1
ATOM 5225 C CA . LEU A 1 669 ? 21.945 -5.072 -31.704 1.00 67.75 669 LEU A CA 1
ATOM 5226 C C . LEU A 1 669 ? 20.733 -5.751 -32.365 1.00 67.75 669 LEU A C 1
ATOM 5228 O O . LEU A 1 669 ? 19.767 -5.099 -32.758 1.00 67.75 669 LEU A O 1
ATOM 5232 N N . GLN A 1 670 ? 20.790 -7.076 -32.510 1.00 62.25 670 GLN A N 1
ATOM 5233 C CA . GLN A 1 670 ? 19.689 -7.901 -33.017 1.00 62.25 670 GLN A CA 1
ATOM 5234 C C . GLN A 1 670 ? 19.483 -9.125 -32.112 1.00 62.25 670 GLN A C 1
ATOM 5236 O O . GLN A 1 670 ? 20.410 -9.592 -31.448 1.00 62.25 670 GLN A O 1
ATOM 5241 N N . GLY A 1 671 ? 18.262 -9.664 -32.085 1.00 73.81 671 GLY A N 1
ATOM 5242 C CA . GLY A 1 671 ? 17.949 -10.896 -31.354 1.00 73.81 671 GLY A CA 1
ATOM 5243 C C . GLY A 1 671 ? 18.053 -10.761 -29.828 1.00 73.81 671 GLY A C 1
ATOM 5244 O O . GLY A 1 671 ? 17.548 -9.806 -29.240 1.00 73.81 671 GLY A O 1
ATOM 5245 N N . GLU A 1 672 ? 18.678 -11.739 -29.168 1.00 77.50 672 GLU A N 1
ATOM 5246 C CA . GLU A 1 672 ? 18.709 -11.853 -27.698 1.00 77.50 672 GLU A CA 1
ATOM 5247 C C . GLU A 1 672 ? 19.496 -10.733 -26.991 1.00 77.50 672 GLU A C 1
ATOM 5249 O O . GLU A 1 672 ? 19.238 -10.436 -25.821 1.00 77.50 672 GLU A O 1
ATOM 5254 N N . GLN A 1 673 ? 20.418 -10.072 -27.698 1.00 77.94 673 GLN A N 1
ATOM 5255 C CA . GLN A 1 673 ? 21.313 -9.054 -27.138 1.00 77.94 673 GLN A CA 1
ATOM 5256 C C . GLN A 1 673 ? 20.578 -7.790 -26.667 1.00 77.94 673 GLN A C 1
ATOM 5258 O O . GLN A 1 673 ? 20.946 -7.223 -25.638 1.00 77.94 673 GLN A O 1
ATOM 5263 N N . ALA A 1 674 ? 19.486 -7.396 -27.333 1.00 80.62 674 ALA A N 1
ATOM 5264 C CA . ALA A 1 674 ? 18.631 -6.294 -26.874 1.00 80.62 674 ALA A CA 1
ATOM 5265 C C . ALA A 1 674 ? 18.020 -6.585 -25.483 1.00 80.62 674 ALA A C 1
ATOM 5267 O O . ALA A 1 674 ? 17.925 -5.718 -24.606 1.00 80.62 674 ALA A O 1
ATOM 5268 N N . GLY A 1 675 ? 17.677 -7.855 -25.231 1.00 85.00 675 GLY A N 1
ATOM 5269 C CA . GLY A 1 675 ? 17.242 -8.322 -23.914 1.00 85.00 675 GLY A CA 1
ATOM 5270 C C . GLY A 1 675 ? 18.361 -8.271 -22.869 1.00 85.00 675 GLY A C 1
ATOM 5271 O O . GLY A 1 675 ? 18.116 -7.929 -21.713 1.00 85.00 675 GLY A O 1
ATOM 5272 N N . TRP A 1 676 ? 19.604 -8.555 -23.262 1.00 89.00 676 TRP A N 1
ATOM 5273 C CA . TRP A 1 676 ? 20.755 -8.497 -22.355 1.00 89.00 676 TRP A CA 1
ATOM 5274 C C . TRP A 1 676 ? 21.107 -7.064 -21.956 1.00 89.00 676 TRP A C 1
ATOM 5276 O O . TRP A 1 676 ? 21.376 -6.821 -20.781 1.00 89.00 676 TRP A O 1
ATOM 5286 N N . LEU A 1 677 ? 21.037 -6.113 -22.892 1.00 87.81 677 LEU A N 1
ATOM 5287 C CA . LEU A 1 677 ? 21.194 -4.685 -22.605 1.00 87.81 677 LEU A CA 1
ATOM 5288 C C . LEU A 1 677 ? 20.145 -4.206 -21.593 1.00 87.81 677 LEU A C 1
ATOM 5290 O O . LEU A 1 677 ? 20.478 -3.551 -20.604 1.00 87.81 677 LEU A O 1
ATOM 5294 N N . SER A 1 678 ? 18.888 -4.609 -21.794 1.00 90.94 678 SER A N 1
ATOM 5295 C CA . SER A 1 678 ? 17.792 -4.313 -20.866 1.00 90.94 678 SER A CA 1
ATOM 5296 C C . SER A 1 678 ? 18.085 -4.806 -19.447 1.00 90.94 678 SER A C 1
ATOM 5298 O O . SER A 1 678 ? 17.909 -4.081 -18.465 1.00 90.94 678 SER A O 1
ATOM 5300 N N . ASP A 1 679 ? 18.565 -6.044 -19.328 1.00 91.50 679 ASP A N 1
ATOM 5301 C CA . ASP A 1 679 ? 18.932 -6.640 -18.045 1.00 91.50 679 ASP A CA 1
ATOM 5302 C C . ASP A 1 679 ? 20.158 -5.967 -17.415 1.00 91.50 679 ASP A C 1
ATOM 5304 O O . ASP A 1 679 ? 20.219 -5.826 -16.191 1.00 91.50 679 ASP A O 1
ATOM 5308 N N . ALA A 1 680 ? 21.098 -5.488 -18.228 1.00 91.81 680 ALA A N 1
ATOM 5309 C CA . ALA A 1 680 ? 22.272 -4.762 -17.767 1.00 91.81 680 ALA A CA 1
ATOM 5310 C C . ALA A 1 680 ? 21.915 -3.387 -17.179 1.00 91.81 680 ALA A C 1
ATOM 5312 O O . ALA A 1 680 ? 22.403 -3.046 -16.102 1.00 91.81 680 ALA A O 1
ATOM 5313 N N . PHE A 1 681 ? 20.995 -2.635 -17.800 1.00 93.31 681 PHE A N 1
ATOM 5314 C CA . PHE A 1 681 ? 20.454 -1.396 -17.219 1.00 93.31 681 PHE A CA 1
ATOM 5315 C C . PHE A 1 681 ? 19.745 -1.657 -15.883 1.00 93.31 681 PHE A C 1
ATOM 5317 O O . PHE A 1 681 ? 19.980 -0.944 -14.904 1.00 93.31 681 PHE A O 1
ATOM 5324 N N . ARG A 1 682 ? 18.938 -2.727 -15.795 1.00 94.81 682 ARG A N 1
ATOM 5325 C CA . ARG A 1 682 ? 18.313 -3.144 -14.525 1.00 94.81 682 ARG A CA 1
ATOM 5326 C C . ARG A 1 682 ? 19.354 -3.466 -13.456 1.00 94.81 682 ARG A C 1
ATOM 5328 O O . ARG A 1 682 ? 19.169 -3.088 -12.299 1.00 94.81 682 ARG A O 1
ATOM 5335 N N . ALA A 1 683 ? 20.419 -4.179 -13.817 1.00 93.69 683 ALA A N 1
ATOM 5336 C CA . ALA A 1 683 ? 21.498 -4.527 -12.901 1.00 93.69 683 ALA A CA 1
ATOM 5337 C C . ALA A 1 683 ? 22.248 -3.276 -12.423 1.00 93.69 683 ALA A C 1
ATOM 5339 O O . ALA A 1 683 ? 22.398 -3.086 -11.218 1.00 93.69 683 ALA A O 1
ATOM 5340 N N . ALA A 1 684 ? 22.627 -2.382 -13.340 1.00 91.50 684 ALA A N 1
ATOM 5341 C CA . ALA A 1 684 ? 23.308 -1.131 -13.023 1.00 91.50 684 ALA A CA 1
ATOM 5342 C C . ALA A 1 684 ? 22.478 -0.250 -12.081 1.00 91.50 684 ALA A C 1
ATOM 5344 O O . ALA A 1 684 ? 22.983 0.152 -11.033 1.00 91.50 684 ALA A O 1
ATOM 5345 N N . LYS A 1 685 ? 21.189 -0.027 -12.382 1.00 90.38 685 LYS A N 1
ATOM 5346 C CA . LYS A 1 685 ? 20.305 0.775 -11.520 1.00 90.38 685 LYS A CA 1
ATOM 5347 C C . LYS A 1 685 ? 20.076 0.129 -10.154 1.00 90.38 685 LYS A C 1
ATOM 5349 O O . LYS A 1 685 ? 19.940 0.829 -9.160 1.00 90.38 685 LYS A O 1
ATOM 5354 N N . ARG A 1 686 ? 20.041 -1.206 -10.082 1.00 90.31 686 ARG A N 1
ATOM 5355 C CA . ARG A 1 686 ? 19.918 -1.937 -8.812 1.00 90.31 686 ARG A CA 1
ATOM 5356 C C . ARG A 1 686 ? 21.165 -1.783 -7.944 1.00 90.31 686 ARG A C 1
ATOM 5358 O O . ARG A 1 686 ? 21.031 -1.601 -6.740 1.00 90.31 686 ARG A O 1
ATOM 5365 N N . SER A 1 687 ? 22.349 -1.897 -8.538 1.00 91.00 687 SER A N 1
ATOM 5366 C CA . SER A 1 687 ? 23.622 -1.787 -7.820 1.00 91.00 687 SER A CA 1
ATOM 5367 C C . SER A 1 687 ? 23.951 -0.346 -7.432 1.00 91.00 687 SER A C 1
ATOM 5369 O O . SER A 1 687 ? 24.537 -0.129 -6.376 1.00 91.00 687 SER A O 1
ATOM 5371 N N . TYR A 1 688 ? 23.561 0.621 -8.264 1.00 89.31 688 TYR A N 1
ATOM 5372 C CA . TYR A 1 688 ? 23.869 2.039 -8.091 1.00 89.31 688 TYR A CA 1
ATOM 5373 C C . TYR A 1 688 ? 22.631 2.910 -8.385 1.00 89.31 688 TYR A C 1
ATOM 5375 O O . TYR A 1 688 ? 22.536 3.534 -9.446 1.00 89.31 688 TYR A O 1
ATOM 5383 N N . PRO A 1 689 ? 21.640 2.933 -7.475 1.00 84.44 689 PRO A N 1
ATOM 5384 C CA . PRO A 1 689 ? 20.358 3.606 -7.706 1.00 84.44 689 PRO A CA 1
ATOM 5385 C C . PRO A 1 689 ? 20.462 5.137 -7.772 1.00 84.44 689 PRO A C 1
ATOM 5387 O O . PRO A 1 689 ? 19.573 5.786 -8.323 1.00 84.44 689 PRO A O 1
ATOM 5390 N N . ASP A 1 690 ? 21.544 5.705 -7.244 1.00 80.00 690 ASP A N 1
ATOM 5391 C CA . ASP A 1 690 ? 21.883 7.130 -7.234 1.00 80.00 690 ASP A CA 1
ATOM 5392 C C . ASP A 1 690 ? 22.550 7.622 -8.532 1.00 80.00 690 ASP A C 1
ATOM 5394 O O . ASP A 1 690 ? 22.713 8.827 -8.723 1.00 80.00 690 ASP A O 1
ATOM 5398 N N . ARG A 1 691 ? 22.919 6.713 -9.443 1.00 87.69 691 ARG A N 1
ATOM 5399 C CA . ARG A 1 691 ? 23.473 7.058 -10.761 1.00 87.69 691 ARG A CA 1
ATOM 5400 C C . ARG A 1 691 ? 22.358 7.445 -11.722 1.00 87.69 691 ARG A C 1
ATOM 5402 O O . ARG A 1 691 ? 21.275 6.856 -11.680 1.00 87.69 691 ARG A O 1
ATOM 5409 N N . PHE A 1 692 ? 22.642 8.396 -12.612 1.00 89.50 692 PHE A N 1
ATOM 5410 C CA . PHE A 1 692 ? 21.731 8.792 -13.683 1.00 89.50 692 PHE A CA 1
ATOM 5411 C C . PHE A 1 692 ? 21.997 7.975 -14.947 1.00 89.50 692 PHE A C 1
ATOM 5413 O O . PHE A 1 692 ? 23.056 8.080 -15.565 1.00 89.50 692 PHE A O 1
ATOM 5420 N N . LEU A 1 693 ? 21.041 7.135 -15.320 1.00 92.44 693 LEU A N 1
ATOM 5421 C CA . LEU A 1 693 ? 21.145 6.239 -16.462 1.00 92.44 693 LEU A CA 1
ATOM 5422 C C . LEU A 1 693 ? 20.333 6.828 -17.609 1.00 92.44 693 LEU A C 1
ATOM 5424 O O . LEU A 1 693 ? 19.101 6.773 -17.602 1.00 92.44 693 LEU A O 1
ATOM 5428 N N . ALA A 1 694 ? 21.024 7.386 -18.595 1.00 93.94 694 ALA A N 1
ATOM 5429 C CA . ALA A 1 694 ? 20.410 7.843 -19.829 1.00 93.94 694 ALA A CA 1
ATOM 5430 C C . ALA A 1 694 ? 20.559 6.803 -20.945 1.00 93.94 694 ALA A C 1
ATOM 5432 O O . ALA A 1 694 ? 21.431 5.929 -20.906 1.00 93.94 694 ALA A O 1
ATOM 5433 N N . TYR A 1 695 ? 19.702 6.903 -21.953 1.00 93.75 695 TYR A N 1
ATOM 5434 C CA . TYR A 1 695 ? 19.747 6.037 -23.120 1.00 93.75 695 TYR A CA 1
ATOM 5435 C C . TYR A 1 695 ? 19.373 6.790 -24.395 1.00 93.75 695 TYR A C 1
ATOM 5437 O O . TYR A 1 695 ? 18.331 7.449 -24.447 1.00 93.75 695 TYR A O 1
ATOM 5445 N N . TYR A 1 696 ? 20.196 6.658 -25.432 1.00 92.69 696 TYR A N 1
ATOM 5446 C CA . TYR A 1 696 ? 19.879 7.149 -26.766 1.00 92.69 696 TYR A CA 1
ATOM 5447 C C . TYR A 1 696 ? 18.809 6.296 -27.435 1.00 92.69 696 TYR A C 1
ATOM 5449 O O . TYR A 1 696 ? 19.008 5.120 -27.708 1.00 92.69 696 TYR A O 1
ATOM 5457 N N . TYR A 1 697 ? 17.670 6.920 -27.708 1.00 92.62 697 TYR A N 1
ATOM 5458 C CA . TYR A 1 697 ? 16.412 6.249 -27.994 1.00 92.62 697 TYR A CA 1
ATOM 5459 C C . TYR A 1 697 ? 15.970 6.464 -29.446 1.00 92.62 697 TYR A C 1
ATOM 5461 O O . TYR A 1 697 ? 15.888 7.600 -29.930 1.00 92.62 697 TYR A O 1
ATOM 5469 N N . ARG A 1 698 ? 15.619 5.382 -30.151 1.00 90.38 698 ARG A N 1
ATOM 5470 C CA . ARG A 1 698 ? 15.133 5.429 -31.543 1.00 90.38 698 ARG A CA 1
ATOM 5471 C C . ARG A 1 698 ? 13.702 4.919 -31.698 1.00 90.38 698 ARG A C 1
ATOM 5473 O O . ARG A 1 698 ? 13.222 4.801 -32.827 1.00 90.38 698 ARG A O 1
ATOM 5480 N N . GLY A 1 699 ? 12.982 4.711 -30.596 1.00 90.25 699 GLY A N 1
ATOM 5481 C CA . GLY A 1 699 ? 11.573 4.299 -30.609 1.00 90.25 699 GLY A CA 1
ATOM 5482 C C . GLY A 1 699 ? 11.317 2.881 -30.105 1.00 90.25 699 GLY A C 1
ATOM 5483 O O . GLY A 1 699 ? 10.204 2.382 -30.253 1.00 90.25 699 GLY A O 1
ATOM 5484 N N . GLU A 1 700 ? 12.322 2.215 -29.545 1.00 90.81 700 GLU A N 1
ATOM 5485 C CA . GLU A 1 700 ? 12.263 0.825 -29.110 1.00 90.81 700 GLU A CA 1
ATOM 5486 C C . GLU A 1 700 ? 11.358 0.656 -27.879 1.00 90.81 700 GLU A C 1
ATOM 5488 O O . GLU A 1 700 ? 11.613 1.202 -26.803 1.00 90.81 700 GLU A O 1
ATOM 5493 N N . SER A 1 701 ? 10.299 -0.151 -27.999 1.00 92.88 701 SER A N 1
ATOM 5494 C CA . SER A 1 701 ? 9.320 -0.322 -26.914 1.00 92.88 701 SER A CA 1
ATOM 5495 C C . SER A 1 701 ? 9.922 -0.898 -25.628 1.00 92.88 701 SER A C 1
ATOM 5497 O O . SER A 1 701 ? 9.459 -0.560 -24.543 1.00 92.88 701 SER A O 1
ATOM 5499 N N . HIS A 1 702 ? 10.962 -1.732 -25.725 1.00 90.44 702 HIS A N 1
ATOM 5500 C CA . HIS A 1 702 ? 11.587 -2.356 -24.559 1.00 90.44 702 HIS A CA 1
ATOM 5501 C C . HIS A 1 702 ? 12.350 -1.336 -23.692 1.00 90.44 702 HIS A C 1
ATOM 5503 O O . HIS A 1 702 ? 12.215 -1.351 -22.469 1.00 90.44 702 HIS A O 1
ATOM 5509 N N . MET A 1 703 ? 13.056 -0.379 -24.306 1.00 92.56 703 MET A N 1
ATOM 5510 C CA . MET A 1 703 ? 13.718 0.713 -23.579 1.00 92.56 703 MET A CA 1
ATOM 5511 C C . MET A 1 703 ? 12.712 1.740 -23.057 1.00 92.56 703 MET A C 1
ATOM 5513 O O . MET A 1 703 ? 12.846 2.217 -21.929 1.00 92.56 703 MET A O 1
ATOM 5517 N N . ALA A 1 704 ? 11.652 2.022 -23.823 1.00 95.44 704 ALA A N 1
ATOM 5518 C CA . ALA A 1 704 ? 10.534 2.831 -23.343 1.00 95.44 704 ALA A CA 1
ATOM 5519 C C . ALA A 1 704 ? 9.871 2.209 -22.101 1.00 95.44 704 ALA A C 1
ATOM 5521 O O . ALA A 1 704 ? 9.581 2.910 -21.133 1.00 95.44 704 ALA A O 1
ATOM 5522 N N . GLN A 1 705 ? 9.685 0.888 -22.096 1.00 95.38 705 GLN A N 1
ATOM 5523 C CA . GLN A 1 705 ? 9.178 0.147 -20.946 1.00 95.38 705 GLN A CA 1
ATOM 5524 C C . GLN A 1 705 ? 10.124 0.235 -19.743 1.00 95.38 705 GLN A C 1
ATOM 5526 O O . GLN A 1 705 ? 9.663 0.558 -18.652 1.00 95.38 705 GLN A O 1
ATOM 5531 N N . LEU A 1 706 ? 11.433 0.037 -19.924 1.00 94.19 706 LEU A N 1
ATOM 5532 C CA . LEU A 1 706 ? 12.411 0.179 -18.835 1.00 94.19 706 LEU A CA 1
ATOM 5533 C C . LEU A 1 706 ? 12.407 1.576 -18.207 1.00 94.19 706 LEU A C 1
ATOM 5535 O O . LEU A 1 706 ? 12.495 1.701 -16.985 1.00 94.19 706 LEU A O 1
ATOM 5539 N N . ALA A 1 707 ? 12.290 2.628 -19.019 1.00 93.94 707 ALA A N 1
ATOM 5540 C CA . ALA A 1 707 ? 12.165 3.997 -18.524 1.00 93.94 707 ALA A CA 1
ATOM 5541 C C . ALA A 1 707 ? 10.842 4.221 -17.770 1.00 93.94 707 ALA A C 1
ATOM 5543 O O . ALA A 1 707 ? 10.809 4.898 -16.738 1.00 93.94 707 ALA A O 1
ATOM 5544 N N . GLY A 1 708 ? 9.746 3.619 -18.239 1.00 91.69 708 GLY A N 1
ATOM 5545 C CA . GLY A 1 708 ? 8.464 3.591 -17.530 1.00 91.69 708 GLY A CA 1
ATOM 5546 C C . GLY A 1 708 ? 8.550 2.901 -16.166 1.00 91.69 708 GLY A C 1
ATOM 5547 O O . GLY A 1 708 ? 8.006 3.402 -15.182 1.00 91.69 708 GLY A O 1
ATOM 5548 N N . GLU A 1 709 ? 9.304 1.803 -16.099 1.00 91.75 709 GLU A N 1
ATOM 5549 C CA . GLU A 1 709 ? 9.596 1.013 -14.894 1.00 91.75 709 GLU A CA 1
ATOM 5550 C C . GLU A 1 709 ? 10.629 1.683 -13.960 1.00 91.75 709 GLU A C 1
ATOM 5552 O O . GLU A 1 709 ? 10.820 1.229 -12.834 1.00 91.75 709 GLU A O 1
ATOM 5557 N N . GLY A 1 710 ? 11.273 2.778 -14.387 1.00 88.25 710 GLY A N 1
ATOM 5558 C CA . GLY A 1 710 ? 12.249 3.531 -13.585 1.00 88.25 710 GLY A CA 1
ATOM 5559 C C . GLY A 1 710 ? 13.672 2.958 -13.590 1.00 88.25 710 GLY A C 1
ATOM 5560 O O . GLY A 1 710 ? 14.484 3.325 -12.744 1.00 88.25 710 GLY A O 1
ATOM 5561 N N . HIS A 1 711 ? 13.988 2.068 -14.532 1.00 91.50 711 HIS A N 1
ATOM 5562 C CA . HIS A 1 711 ? 15.335 1.517 -14.722 1.00 91.50 711 HIS A CA 1
ATOM 5563 C C . HIS A 1 711 ? 16.223 2.376 -15.636 1.00 91.50 711 HIS A C 1
ATOM 5565 O O . HIS A 1 711 ? 17.439 2.201 -15.645 1.00 91.50 711 HIS A O 1
ATOM 5571 N N . VAL A 1 712 ? 15.615 3.311 -16.370 1.00 93.25 712 VAL A N 1
ATOM 5572 C CA . VAL A 1 712 ? 16.276 4.349 -17.173 1.00 93.25 712 VAL A CA 1
ATOM 5573 C C . VAL A 1 712 ? 15.711 5.701 -16.736 1.00 93.25 712 VAL A C 1
ATOM 5575 O O . VAL A 1 712 ? 14.491 5.879 -16.695 1.00 93.25 712 VAL A O 1
ATOM 5578 N N . ASP A 1 713 ? 16.583 6.646 -16.395 1.00 91.69 713 ASP A N 1
ATOM 5579 C CA . ASP A 1 713 ? 16.205 7.965 -15.879 1.00 91.69 713 ASP A CA 1
ATOM 5580 C C . ASP A 1 713 ? 15.836 8.942 -17.002 1.00 91.69 713 ASP A C 1
ATOM 5582 O O . ASP A 1 713 ? 14.973 9.801 -16.807 1.00 91.69 713 ASP A O 1
ATOM 5586 N N . LEU A 1 714 ? 16.446 8.789 -18.185 1.00 94.38 714 LEU A N 1
ATOM 5587 C CA . LEU A 1 714 ? 16.183 9.644 -19.342 1.00 94.38 714 LEU A CA 1
ATOM 5588 C C . LEU A 1 714 ? 16.390 8.927 -20.682 1.00 94.38 714 LEU A C 1
ATOM 5590 O O . LEU A 1 714 ? 17.476 8.450 -20.992 1.00 94.38 714 LEU A O 1
ATOM 5594 N N . LEU A 1 715 ? 15.361 8.938 -21.519 1.00 96.56 715 LEU A N 1
ATOM 5595 C CA . LEU A 1 715 ? 15.435 8.639 -22.943 1.00 96.56 715 LEU A CA 1
ATOM 5596 C C . LEU A 1 715 ? 15.811 9.917 -23.695 1.00 96.56 715 LEU A C 1
ATOM 5598 O O . LEU A 1 715 ? 15.109 10.929 -23.610 1.00 96.56 715 LEU A O 1
ATOM 5602 N N . ILE A 1 716 ? 16.901 9.862 -24.448 1.00 95.69 716 ILE A N 1
ATOM 5603 C CA . ILE A 1 716 ? 17.384 10.941 -25.305 1.00 95.69 716 ILE A CA 1
ATOM 5604 C C . ILE A 1 716 ? 17.093 10.529 -26.742 1.00 95.69 716 ILE A C 1
ATOM 5606 O O . ILE A 1 716 ? 17.826 9.746 -27.341 1.00 95.69 716 ILE A O 1
ATOM 5610 N N . GLN A 1 717 ? 15.980 11.000 -27.293 1.00 95.25 717 GLN A N 1
ATOM 5611 C CA . GLN A 1 717 ? 15.556 10.585 -28.619 1.00 95.25 717 GLN A CA 1
ATOM 5612 C C . GLN A 1 717 ? 16.408 11.212 -29.706 1.00 95.25 717 GLN A C 1
ATOM 5614 O O . GLN A 1 717 ? 16.501 12.436 -29.812 1.00 95.25 717 GLN A O 1
ATOM 5619 N N . GLU A 1 718 ? 16.912 10.369 -30.597 1.00 90.75 718 GLU A N 1
ATOM 5620 C CA . GLU A 1 718 ? 17.662 10.814 -31.764 1.00 90.75 718 GLU A CA 1
ATOM 5621 C C . GLU A 1 718 ? 16.718 11.498 -32.766 1.00 90.75 718 GLU A C 1
ATOM 5623 O O . GLU A 1 718 ? 15.949 10.848 -33.478 1.00 90.75 718 GLU A O 1
ATOM 5628 N N . GLY A 1 719 ? 16.713 12.830 -32.786 1.00 89.81 719 GLY A N 1
ATOM 5629 C CA . GLY A 1 719 ? 15.841 13.668 -33.609 1.00 89.81 719 GLY A CA 1
ATOM 5630 C C . GLY A 1 719 ? 16.603 14.347 -34.743 1.00 89.81 719 GLY A C 1
ATOM 5631 O O . GLY A 1 719 ? 16.635 15.573 -34.823 1.00 89.81 719 GLY A O 1
ATOM 5632 N N . TYR A 1 720 ? 17.213 13.557 -35.625 1.00 88.56 720 TYR A N 1
ATOM 5633 C CA . TYR A 1 720 ? 18.004 13.982 -36.786 1.00 88.56 720 TYR A CA 1
ATOM 5634 C C . TYR A 1 720 ? 17.198 14.725 -37.874 1.00 88.56 720 TYR A C 1
ATOM 5636 O O . TYR A 1 720 ? 17.068 14.269 -39.010 1.00 88.56 720 TYR A O 1
ATOM 5644 N N . THR A 1 721 ? 16.622 15.881 -37.543 1.00 90.19 721 THR A N 1
ATOM 5645 C CA . THR A 1 721 ? 15.764 16.651 -38.459 1.00 90.19 721 THR A CA 1
ATOM 5646 C C . THR A 1 721 ? 16.549 17.286 -39.604 1.00 90.19 721 THR A C 1
ATOM 5648 O O . THR A 1 721 ? 16.056 17.356 -40.727 1.00 90.19 721 THR A O 1
ATOM 5651 N N . HIS A 1 722 ? 17.775 17.733 -39.325 1.00 92.50 722 HIS A N 1
ATOM 5652 C CA . HIS A 1 722 ? 18.699 18.345 -40.278 1.00 92.50 722 HIS A CA 1
ATOM 5653 C C . HIS A 1 722 ? 20.091 17.747 -40.054 1.00 92.50 722 HIS A C 1
ATOM 5655 O O . HIS A 1 722 ? 20.531 17.620 -38.914 1.00 92.50 722 HIS A O 1
ATOM 5661 N N . MET A 1 723 ? 20.756 17.347 -41.138 1.00 91.75 723 MET A N 1
ATOM 5662 C CA . MET A 1 723 ? 21.957 16.506 -41.105 1.00 91.75 723 MET A CA 1
ATOM 5663 C C . MET A 1 723 ? 23.176 17.229 -41.671 1.00 91.75 723 MET A C 1
ATOM 5665 O O . MET A 1 723 ? 23.074 17.943 -42.670 1.00 91.75 723 MET A O 1
ATOM 5669 N N . TYR A 1 724 ? 24.339 16.943 -41.087 1.00 93.50 724 TYR A N 1
ATOM 5670 C CA . TYR A 1 724 ? 25.642 17.292 -41.656 1.00 93.50 724 TYR A CA 1
ATOM 5671 C C . TYR A 1 724 ? 25.820 16.633 -43.034 1.00 93.50 724 TYR A C 1
ATOM 5673 O O . TYR A 1 724 ? 25.523 15.449 -43.201 1.00 93.50 724 TYR A O 1
ATOM 5681 N N . LYS A 1 725 ? 26.329 17.376 -44.022 1.00 93.25 725 LYS A N 1
ATOM 5682 C CA . LYS A 1 725 ? 26.357 16.983 -45.443 1.00 93.25 725 LYS A CA 1
ATOM 5683 C C . LYS A 1 725 ? 27.116 15.691 -45.748 1.00 93.25 725 LYS A C 1
ATOM 5685 O O . LYS A 1 725 ? 26.828 15.054 -46.754 1.00 93.25 725 LYS A O 1
ATOM 5690 N N . LYS A 1 726 ? 28.058 15.282 -44.887 1.00 92.88 726 LYS A N 1
ATOM 5691 C CA . LYS A 1 726 ? 28.785 14.007 -45.047 1.00 92.88 726 LYS A CA 1
ATOM 5692 C C . LYS A 1 726 ? 27.997 12.782 -44.572 1.00 92.88 726 LYS A C 1
ATOM 5694 O O . LYS A 1 726 ? 28.442 11.667 -44.811 1.00 92.88 726 LYS A O 1
ATOM 5699 N N . ILE A 1 727 ? 26.856 12.963 -43.906 1.00 89.19 727 ILE A N 1
ATOM 5700 C CA . ILE A 1 727 ? 26.016 11.853 -43.446 1.00 89.19 727 ILE A CA 1
ATOM 5701 C C . ILE A 1 727 ? 24.797 11.744 -44.371 1.00 89.19 727 ILE A C 1
ATOM 5703 O O . ILE A 1 727 ? 24.099 12.748 -44.574 1.00 89.19 727 ILE A O 1
ATOM 5707 N N . PRO A 1 728 ? 24.515 10.558 -44.942 1.00 86.88 728 PRO A N 1
ATOM 5708 C CA . PRO A 1 728 ? 23.359 10.358 -45.805 1.00 86.88 728 PRO A CA 1
ATOM 5709 C C . PRO A 1 728 ? 22.050 10.698 -45.092 1.00 86.88 728 PRO A C 1
ATOM 5711 O O . PRO A 1 728 ? 21.824 10.309 -43.951 1.00 86.88 728 PRO A O 1
ATOM 5714 N N . ARG A 1 729 ? 21.142 11.392 -45.784 1.00 87.38 729 ARG A N 1
ATOM 5715 C CA . ARG A 1 729 ? 19.803 11.674 -45.239 1.00 87.38 729 ARG A CA 1
ATOM 5716 C C . ARG A 1 729 ? 18.926 10.426 -45.200 1.00 87.38 729 ARG A C 1
ATOM 5718 O O . ARG A 1 729 ? 18.187 10.223 -44.241 1.00 87.38 729 ARG A O 1
ATOM 5725 N N . LYS A 1 730 ? 18.997 9.594 -46.240 1.00 84.69 730 LYS A N 1
ATOM 5726 C CA . LYS A 1 730 ? 18.219 8.354 -46.338 1.00 84.69 730 LYS A CA 1
ATOM 5727 C C . LYS A 1 730 ? 18.683 7.379 -45.250 1.00 84.69 730 LYS A C 1
ATOM 5729 O O . LYS A 1 730 ? 19.868 7.082 -45.173 1.00 84.69 730 LYS A O 1
ATOM 5734 N N . GLY A 1 731 ? 17.751 6.906 -44.423 1.00 79.25 731 GLY A N 1
ATOM 5735 C CA . GLY A 1 731 ? 18.018 5.962 -43.328 1.00 79.25 731 GLY A CA 1
ATOM 5736 C C . GLY A 1 731 ? 18.398 6.596 -41.983 1.00 79.25 731 GLY A C 1
ATOM 5737 O O . GLY A 1 731 ? 18.293 5.916 -40.970 1.00 79.25 731 GLY A O 1
ATOM 5738 N N . PHE A 1 732 ? 18.763 7.884 -41.950 1.00 81.00 732 PHE A N 1
ATOM 5739 C CA . PHE A 1 732 ? 19.168 8.581 -40.717 1.00 81.00 732 PHE A CA 1
ATOM 5740 C C . PHE A 1 732 ? 18.266 9.765 -40.370 1.00 81.00 732 PHE A C 1
ATOM 5742 O O . PHE A 1 732 ? 17.872 9.923 -39.216 1.00 81.00 732 PHE A O 1
ATOM 5749 N N . ALA A 1 733 ? 17.920 10.603 -41.353 1.00 87.56 733 ALA A N 1
ATOM 5750 C CA . ALA A 1 733 ? 17.118 11.790 -41.097 1.00 87.56 733 ALA A CA 1
ATOM 5751 C C . ALA A 1 733 ? 15.672 11.416 -40.741 1.00 87.56 733 ALA A C 1
ATOM 5753 O O . ALA A 1 733 ? 15.061 10.565 -41.391 1.00 87.56 733 ALA A O 1
ATOM 5754 N N . ILE A 1 734 ? 15.103 12.097 -39.746 1.00 91.50 734 ILE A N 1
ATOM 5755 C CA . ILE A 1 734 ? 13.728 11.878 -39.288 1.00 91.50 734 ILE A CA 1
ATOM 5756 C C . ILE A 1 734 ? 12.946 13.191 -39.282 1.00 91.50 734 ILE A C 1
ATOM 5758 O O . ILE A 1 734 ? 13.403 14.212 -38.776 1.00 91.50 734 ILE A O 1
ATOM 5762 N N . GLY A 1 735 ? 11.747 13.165 -39.864 1.00 92.50 735 GLY A N 1
ATOM 5763 C CA . GLY A 1 735 ? 10.820 14.294 -39.826 1.00 92.50 735 GLY A CA 1
ATOM 5764 C C . GLY A 1 735 ? 10.027 14.361 -38.519 1.00 92.50 735 GLY A C 1
ATOM 5765 O O . GLY A 1 735 ? 10.040 13.435 -37.705 1.00 92.50 735 GLY A O 1
ATOM 5766 N N . MET A 1 736 ? 9.253 15.432 -38.349 1.00 94.94 736 MET A N 1
ATOM 5767 C CA . MET A 1 736 ? 8.462 15.646 -37.132 1.00 94.94 736 MET A CA 1
ATOM 5768 C C . MET A 1 736 ? 7.431 14.534 -36.869 1.00 94.94 736 MET A C 1
ATOM 5770 O O . MET A 1 736 ? 7.203 14.165 -35.721 1.00 94.94 736 MET A O 1
ATOM 5774 N N . ALA A 1 737 ? 6.857 13.930 -37.915 1.00 95.50 737 ALA A N 1
ATOM 5775 C CA . ALA A 1 737 ? 5.949 12.789 -37.769 1.00 95.50 737 ALA A CA 1
ATOM 5776 C C . ALA A 1 737 ? 6.630 11.576 -37.107 1.00 95.50 737 ALA A C 1
ATOM 5778 O O . ALA A 1 737 ? 6.073 10.971 -36.193 1.00 95.50 737 ALA A O 1
ATOM 5779 N N . GLY A 1 738 ? 7.865 11.262 -37.511 1.00 95.50 738 GLY A N 1
ATOM 5780 C CA . GLY A 1 738 ? 8.640 10.187 -36.895 1.00 95.50 738 GLY A CA 1
ATOM 5781 C C . GLY A 1 738 ? 9.048 10.519 -35.457 1.00 95.50 738 GLY A C 1
ATOM 5782 O O . GLY A 1 738 ? 9.022 9.646 -34.592 1.00 95.50 738 GLY A O 1
ATOM 5783 N N . ILE A 1 739 ? 9.348 11.792 -35.176 1.00 97.25 739 ILE A N 1
ATOM 5784 C CA . ILE A 1 739 ? 9.604 12.257 -33.809 1.00 97.25 739 ILE A CA 1
ATOM 5785 C C . ILE A 1 739 ? 8.377 12.029 -32.920 1.00 97.25 739 ILE A C 1
ATOM 5787 O O . ILE A 1 739 ? 8.504 11.430 -31.855 1.00 97.25 739 ILE A O 1
ATOM 5791 N N . LYS A 1 740 ? 7.189 12.445 -33.370 1.00 97.88 740 LYS A N 1
ATOM 5792 C CA . LYS A 1 740 ? 5.928 12.252 -32.639 1.00 97.88 740 LYS A CA 1
ATOM 5793 C C . LYS A 1 740 ? 5.607 10.778 -32.410 1.00 97.88 740 LYS A C 1
ATOM 5795 O O . LYS A 1 740 ? 5.237 10.412 -31.303 1.00 97.88 740 LYS A O 1
ATOM 5800 N N . HIS A 1 741 ? 5.844 9.926 -33.405 1.00 97.25 741 HIS A N 1
ATOM 5801 C CA . HIS A 1 741 ? 5.656 8.485 -33.254 1.00 97.25 741 HIS A CA 1
ATOM 5802 C C . HIS A 1 741 ? 6.496 7.902 -32.102 1.00 97.25 741 HIS A C 1
ATOM 5804 O O . HIS A 1 741 ? 5.982 7.168 -31.260 1.00 97.25 741 HIS A O 1
ATOM 5810 N N . ARG A 1 742 ? 7.778 8.278 -32.006 1.00 97.00 742 ARG A N 1
ATOM 5811 C CA . ARG A 1 742 ? 8.669 7.835 -30.917 1.00 97.00 742 ARG A CA 1
ATOM 5812 C C . ARG A 1 742 ? 8.244 8.384 -29.549 1.00 97.00 742 ARG A C 1
ATOM 5814 O O . ARG A 1 742 ? 8.316 7.655 -28.554 1.00 97.00 742 ARG A O 1
ATOM 5821 N N . ILE A 1 743 ? 7.754 9.628 -29.509 1.00 98.25 743 ILE A N 1
ATOM 5822 C CA . ILE A 1 743 ? 7.124 10.244 -28.328 1.00 98.25 743 ILE A CA 1
ATOM 5823 C C . ILE A 1 743 ? 5.921 9.425 -27.862 1.00 98.25 743 ILE A C 1
ATOM 5825 O O . ILE A 1 743 ? 5.820 9.124 -26.672 1.00 98.25 743 ILE A O 1
ATOM 5829 N N . ASP A 1 744 ? 5.040 9.024 -28.773 1.00 98.19 744 ASP A N 1
ATOM 5830 C CA . ASP A 1 744 ? 3.847 8.255 -28.422 1.00 98.19 744 ASP A CA 1
ATOM 5831 C C . ASP A 1 744 ? 4.190 6.850 -27.926 1.00 98.19 744 ASP A C 1
ATOM 5833 O O . ASP A 1 744 ? 3.564 6.373 -26.979 1.00 98.19 744 ASP A O 1
ATOM 5837 N N . THR A 1 745 ? 5.240 6.221 -28.461 1.00 97.75 745 THR A N 1
ATOM 5838 C CA . THR A 1 745 ? 5.766 4.967 -27.903 1.00 97.75 745 THR A CA 1
ATOM 5839 C C . THR A 1 745 ? 6.249 5.154 -26.463 1.00 97.75 745 THR A C 1
ATOM 5841 O O . THR A 1 745 ? 5.863 4.382 -25.584 1.00 97.75 745 THR A O 1
ATOM 5844 N N . ALA A 1 746 ? 7.019 6.208 -26.171 1.00 97.62 746 ALA A N 1
ATOM 5845 C CA . ALA A 1 746 ? 7.444 6.500 -24.799 1.00 97.62 746 ALA A CA 1
ATOM 5846 C C . ALA A 1 746 ? 6.242 6.776 -23.877 1.00 97.62 746 ALA A C 1
ATOM 5848 O O . ALA A 1 746 ? 6.178 6.273 -22.754 1.00 97.62 746 ALA A O 1
ATOM 5849 N N . ARG A 1 747 ? 5.246 7.529 -24.359 1.00 97.94 747 ARG A N 1
ATOM 5850 C CA . ARG A 1 747 ? 4.005 7.831 -23.631 1.00 97.94 747 ARG A CA 1
ATOM 5851 C C . ARG A 1 747 ? 3.198 6.571 -23.321 1.00 97.94 747 ARG A C 1
ATOM 5853 O O . ARG A 1 747 ? 2.781 6.404 -22.177 1.00 97.94 747 ARG A O 1
ATOM 5860 N N . LYS A 1 748 ? 3.046 5.660 -24.287 1.00 97.81 748 LYS A N 1
ATOM 5861 C CA . LYS A 1 748 ? 2.358 4.366 -24.130 1.00 97.81 748 LYS A CA 1
ATOM 5862 C C . LYS A 1 748 ? 2.937 3.530 -22.987 1.00 97.81 748 LYS A C 1
ATOM 5864 O O . LYS A 1 748 ? 2.191 2.840 -22.301 1.00 97.81 748 LYS A O 1
ATOM 5869 N N . HIS A 1 749 ? 4.246 3.616 -22.767 1.00 97.25 749 HIS A N 1
ATOM 5870 C CA . HIS A 1 749 ? 4.949 2.881 -21.718 1.00 97.25 749 HIS A CA 1
ATOM 5871 C C . HIS A 1 749 ? 5.181 3.694 -20.432 1.00 97.25 749 HIS A C 1
ATOM 5873 O O . HIS A 1 749 ? 5.908 3.246 -19.554 1.00 97.25 749 HIS A O 1
ATOM 5879 N N . GLY A 1 750 ? 4.565 4.873 -20.278 1.00 96.00 750 GLY A N 1
ATOM 5880 C CA . GLY A 1 750 ? 4.689 5.686 -19.061 1.00 96.00 750 GLY A CA 1
ATOM 5881 C C . GLY A 1 750 ? 6.025 6.428 -18.914 1.00 96.00 750 GLY A C 1
ATOM 5882 O O . GLY A 1 750 ? 6.335 6.928 -17.834 1.00 96.00 750 GLY A O 1
ATOM 5883 N N . ALA A 1 751 ? 6.810 6.541 -19.987 1.00 96.44 751 ALA A N 1
ATOM 5884 C CA . ALA A 1 751 ? 8.141 7.149 -19.991 1.00 96.44 751 ALA A CA 1
ATOM 5885 C C . ALA A 1 751 ? 8.172 8.616 -20.459 1.00 96.44 751 ALA A C 1
ATOM 5887 O O . ALA A 1 751 ? 9.245 9.204 -20.545 1.00 96.44 751 ALA A O 1
ATOM 5888 N N . ILE A 1 752 ? 7.027 9.250 -20.750 1.00 96.94 752 ILE A N 1
ATOM 5889 C CA . ILE A 1 752 ? 6.998 10.603 -21.347 1.00 96.94 752 ILE A CA 1
ATOM 5890 C C . ILE A 1 752 ? 7.677 11.683 -20.485 1.00 96.94 752 ILE A C 1
ATOM 5892 O O . ILE A 1 752 ? 8.333 12.578 -21.007 1.00 96.94 752 ILE A O 1
ATOM 5896 N N . GLN A 1 753 ? 7.594 11.572 -19.156 1.00 92.12 753 GLN A N 1
ATOM 5897 C CA . GLN A 1 753 ? 8.276 12.486 -18.226 1.00 92.12 753 GLN A CA 1
ATOM 5898 C C . GLN A 1 753 ? 9.769 12.165 -18.031 1.00 92.12 753 GLN A C 1
ATOM 5900 O O . GLN A 1 753 ? 10.436 12.827 -17.240 1.00 92.12 753 GLN A O 1
ATOM 5905 N N . ARG A 1 754 ? 10.286 11.159 -18.741 1.00 93.38 754 ARG A N 1
ATOM 5906 C CA . ARG A 1 754 ? 11.692 10.741 -18.801 1.00 93.38 754 ARG A CA 1
ATOM 5907 C C . ARG A 1 754 ? 12.170 10.721 -20.249 1.00 93.38 754 ARG A C 1
ATOM 5909 O O . ARG A 1 754 ? 12.939 9.852 -20.630 1.00 93.38 754 ARG A O 1
ATOM 5916 N N . HIS A 1 755 ? 11.673 11.630 -21.082 1.00 97.00 755 HIS A N 1
ATOM 5917 C CA . HIS A 1 755 ? 11.947 11.613 -22.513 1.00 97.00 755 HIS A CA 1
ATOM 5918 C C . HIS A 1 755 ? 12.196 13.023 -23.049 1.00 97.00 755 HIS A C 1
ATOM 5920 O O . HIS A 1 755 ? 11.344 13.894 -22.919 1.00 97.00 755 HIS A O 1
ATOM 5926 N N . VAL A 1 756 ? 13.350 13.244 -23.674 1.00 97.06 756 VAL A N 1
ATOM 5927 C CA . VAL A 1 756 ? 13.669 14.478 -24.404 1.00 97.06 756 VAL A CA 1
ATOM 5928 C C . VAL A 1 756 ? 13.983 14.178 -25.860 1.00 97.06 756 VAL A C 1
ATOM 5930 O O . VAL A 1 756 ? 14.497 13.112 -26.186 1.00 97.06 756 VAL A O 1
ATOM 5933 N N . VAL A 1 757 ? 13.710 15.142 -26.736 1.00 97.44 757 VAL A N 1
ATOM 5934 C CA . VAL A 1 757 ? 14.057 15.054 -28.159 1.00 97.44 757 VAL A CA 1
ATOM 5935 C C . VAL A 1 757 ? 15.344 15.816 -28.416 1.00 97.44 757 VAL A C 1
ATOM 5937 O O . VAL A 1 757 ? 15.448 16.987 -28.057 1.00 97.44 757 VAL A O 1
ATOM 5940 N N . MET A 1 758 ? 16.301 15.171 -29.075 1.00 93.75 758 MET A N 1
ATOM 5941 C CA . MET A 1 758 ? 17.570 15.775 -29.451 1.00 93.75 758 MET A CA 1
ATOM 5942 C C . MET A 1 758 ? 17.535 16.218 -30.919 1.00 93.75 758 MET A C 1
ATOM 5944 O O . MET A 1 758 ? 17.617 15.394 -31.826 1.00 93.75 758 MET A O 1
ATOM 5948 N N . LEU A 1 759 ? 17.342 17.516 -31.153 1.00 95.06 759 LEU A N 1
ATOM 5949 C CA . LEU A 1 759 ? 17.059 18.103 -32.462 1.00 95.06 759 LEU A CA 1
ATOM 5950 C C . LEU A 1 759 ? 18.328 18.398 -33.259 1.00 95.06 759 LEU A C 1
ATOM 5952 O O . LEU A 1 759 ? 19.108 19.249 -32.845 1.00 95.06 759 LEU A O 1
ATOM 5956 N N . GLY A 1 760 ? 18.425 17.786 -34.443 1.00 87.81 760 GLY A N 1
ATOM 5957 C CA . GLY A 1 760 ? 19.285 18.184 -35.563 1.00 87.81 760 GLY A CA 1
ATOM 5958 C C . GLY A 1 760 ? 20.787 18.230 -35.275 1.00 87.81 760 GLY A C 1
ATOM 5959 O O . GLY A 1 760 ? 21.235 18.332 -34.141 1.00 87.81 760 GLY A O 1
ATOM 5960 N N . HIS A 1 761 ? 21.592 18.172 -36.329 1.00 93.56 761 HIS A N 1
ATOM 5961 C CA . HIS A 1 761 ? 23.017 18.473 -36.239 1.00 93.56 761 HIS A CA 1
ATOM 5962 C C . HIS A 1 761 ? 23.207 19.986 -36.214 1.00 93.56 761 HIS A C 1
ATOM 5964 O O . HIS A 1 761 ? 22.770 20.662 -37.134 1.00 93.56 761 HIS A O 1
ATOM 5970 N N . ILE A 1 762 ? 23.855 20.509 -35.178 1.00 94.25 762 ILE A N 1
ATOM 5971 C CA . ILE A 1 762 ? 24.162 21.928 -35.000 1.00 94.25 762 ILE A CA 1
ATOM 5972 C C . ILE A 1 762 ? 25.560 22.187 -35.569 1.00 94.25 762 ILE A C 1
ATOM 5974 O O . ILE A 1 762 ? 26.562 22.149 -34.849 1.00 94.25 762 ILE A O 1
ATOM 5978 N N . CYS A 1 763 ? 25.627 22.398 -36.883 1.00 93.44 763 CYS A N 1
ATOM 5979 C CA . CYS A 1 763 ? 26.856 22.694 -37.627 1.00 93.44 763 CYS A CA 1
ATOM 5980 C C . CYS A 1 763 ? 26.767 24.038 -38.365 1.00 93.44 763 CYS A C 1
ATOM 5982 O O . CYS A 1 763 ? 25.746 24.735 -38.304 1.00 93.44 763 CYS A O 1
ATOM 5984 N N . LYS A 1 764 ? 27.850 24.440 -39.041 1.00 93.12 764 LYS A N 1
ATOM 5985 C CA . LYS A 1 764 ? 27.890 25.704 -39.789 1.00 93.12 764 LYS A CA 1
ATOM 5986 C C . LYS A 1 764 ? 26.918 25.654 -40.972 1.00 93.12 764 LYS A C 1
ATOM 5988 O O . LYS A 1 764 ? 26.652 24.597 -41.538 1.00 93.12 764 LYS A O 1
ATOM 5993 N N . SER A 1 765 ? 26.399 26.809 -41.389 1.00 90.31 765 SER A N 1
ATOM 5994 C CA . SER A 1 765 ? 25.377 26.888 -42.450 1.00 90.31 765 SER A CA 1
ATOM 5995 C C . SER A 1 765 ? 25.810 26.231 -43.779 1.00 90.31 765 SER A C 1
ATOM 5997 O O . SER A 1 765 ? 25.014 25.572 -44.448 1.00 90.31 765 SER A O 1
ATOM 5999 N N . ASN A 1 766 ? 27.097 26.313 -44.130 1.00 92.69 766 ASN A N 1
ATOM 6000 C CA . ASN A 1 766 ? 27.683 25.698 -45.332 1.00 92.69 766 ASN A CA 1
ATOM 6001 C C . ASN A 1 766 ? 27.995 24.188 -45.192 1.00 92.69 766 ASN A C 1
ATOM 6003 O O . ASN A 1 766 ? 28.575 23.570 -46.096 1.00 92.69 766 ASN A O 1
ATOM 6007 N N . GLU A 1 767 ? 27.644 23.584 -44.059 1.00 95.25 767 GLU A N 1
ATOM 6008 C CA . GLU A 1 767 ? 27.897 22.180 -43.739 1.00 95.25 767 GLU A CA 1
ATOM 6009 C C . GLU A 1 767 ? 26.646 21.301 -43.794 1.00 95.25 767 GLU A C 1
ATOM 6011 O O . GLU A 1 767 ? 26.754 20.089 -43.621 1.00 95.25 767 GLU A O 1
ATOM 6016 N N . TYR A 1 768 ? 25.478 21.869 -44.091 1.00 95.06 768 TYR A N 1
ATOM 6017 C CA . TYR A 1 768 ? 24.263 21.099 -44.355 1.00 95.06 768 TYR A CA 1
ATOM 6018 C C . TYR A 1 768 ? 24.177 20.648 -45.815 1.00 95.06 768 TYR A C 1
ATOM 6020 O O . TYR A 1 768 ? 24.850 21.176 -46.703 1.00 95.06 768 TYR A O 1
ATOM 6028 N N . HIS A 1 769 ? 23.307 19.669 -46.067 1.00 92.81 769 HIS A N 1
ATOM 6029 C CA . HIS A 1 769 ? 22.870 19.342 -47.426 1.00 92.81 769 HIS A CA 1
ATOM 6030 C C . HIS A 1 769 ? 22.226 20.579 -48.090 1.00 92.81 769 HIS A C 1
ATOM 6032 O O . HIS A 1 769 ? 21.502 21.310 -47.403 1.00 92.81 769 HIS A O 1
ATOM 6038 N N . PRO A 1 770 ? 22.435 20.818 -49.401 1.00 90.94 770 PRO A N 1
ATOM 6039 C CA . PRO A 1 770 ? 21.819 21.944 -50.107 1.00 90.94 770 PRO A CA 1
ATOM 6040 C C . PRO A 1 770 ? 20.296 21.993 -49.903 1.00 90.94 770 PRO A C 1
ATOM 6042 O O . PRO A 1 770 ? 19.616 20.982 -50.063 1.00 90.94 770 PRO A O 1
ATOM 6045 N N . GLY A 1 771 ? 19.766 23.154 -49.504 1.00 88.31 771 GLY A N 1
ATOM 6046 C CA . GLY A 1 771 ? 18.335 23.367 -49.230 1.00 88.31 771 GLY A CA 1
ATOM 6047 C C . GLY A 1 771 ? 17.832 22.820 -47.884 1.00 88.31 771 GLY A C 1
ATOM 6048 O O . GLY A 1 771 ? 16.659 22.976 -47.549 1.00 88.31 771 GLY A O 1
ATOM 6049 N N . HIS A 1 772 ? 18.702 22.194 -47.088 1.00 89.25 772 HIS A N 1
ATOM 6050 C CA . HIS A 1 772 ? 18.368 21.569 -45.806 1.00 89.25 772 HIS A CA 1
ATOM 6051 C C . HIS A 1 772 ? 19.141 22.183 -44.635 1.00 89.25 772 HIS A C 1
ATOM 6053 O O . HIS A 1 772 ? 19.485 21.488 -43.680 1.00 89.25 772 HIS A O 1
ATOM 6059 N N . GLN A 1 773 ? 19.408 23.488 -44.690 1.00 92.69 773 GLN A N 1
ATOM 6060 C CA . GLN A 1 773 ? 20.017 24.229 -43.590 1.00 92.69 773 GLN A CA 1
ATOM 6061 C C . GLN A 1 773 ? 19.065 24.311 -42.395 1.00 92.69 773 GLN A C 1
ATOM 6063 O O . GLN A 1 773 ? 17.868 24.594 -42.551 1.00 92.69 773 GLN A O 1
ATOM 6068 N N . LEU A 1 774 ? 19.608 24.083 -41.200 1.00 94.56 774 LEU A N 1
ATOM 6069 C CA . LEU A 1 774 ? 18.920 24.352 -39.944 1.00 94.56 774 LEU A CA 1
ATOM 6070 C C . LEU A 1 774 ? 19.166 25.809 -39.540 1.00 94.56 774 LEU A C 1
ATOM 6072 O O . LEU A 1 774 ? 20.309 26.259 -39.520 1.00 94.56 774 LEU A O 1
ATOM 6076 N N . THR A 1 775 ? 18.095 26.533 -39.224 1.00 95.69 775 THR A N 1
ATOM 6077 C CA . THR A 1 775 ? 18.145 27.929 -38.767 1.00 95.69 775 THR A CA 1
ATOM 6078 C C . THR A 1 775 ? 17.510 28.055 -37.387 1.00 95.69 775 THR A C 1
ATOM 6080 O O . THR A 1 775 ? 16.770 27.162 -36.959 1.00 95.69 775 THR A O 1
ATOM 6083 N N . ALA A 1 776 ? 17.766 29.166 -36.695 1.00 96.75 776 ALA A N 1
ATOM 6084 C CA . ALA A 1 776 ? 17.177 29.437 -35.387 1.00 96.75 776 ALA A CA 1
ATOM 6085 C C . ALA A 1 776 ? 15.638 29.452 -35.441 1.00 96.75 776 ALA A C 1
ATOM 6087 O O . ALA A 1 776 ? 14.987 28.910 -34.552 1.00 96.75 776 ALA A O 1
ATOM 6088 N N . GLU A 1 777 ? 15.045 29.983 -36.513 1.00 97.62 777 GLU A N 1
ATOM 6089 C CA . GLU A 1 777 ? 13.590 30.037 -36.712 1.00 97.62 777 GLU A CA 1
ATOM 6090 C C . GLU A 1 777 ? 12.987 28.635 -36.824 1.00 97.62 777 GLU A C 1
ATOM 6092 O O . GLU A 1 777 ? 11.950 28.351 -36.226 1.00 97.62 777 GLU A O 1
ATOM 6097 N N . LYS A 1 778 ? 13.653 27.722 -37.545 1.00 96.31 778 LYS A N 1
ATOM 6098 C CA . LYS A 1 778 ? 13.202 26.326 -37.650 1.00 96.31 778 LYS A CA 1
ATOM 6099 C C . LYS A 1 778 ? 13.284 25.612 -36.304 1.00 96.31 778 LYS A C 1
ATOM 6101 O O . LYS A 1 778 ? 12.379 24.855 -35.961 1.00 96.31 778 LYS A O 1
ATOM 6106 N N . ILE A 1 779 ? 14.346 25.846 -35.531 1.00 97.12 779 ILE A N 1
ATOM 6107 C CA . ILE A 1 779 ? 14.476 25.291 -34.176 1.00 97.12 779 ILE A CA 1
ATOM 6108 C C . ILE A 1 779 ? 13.361 25.832 -33.274 1.00 97.12 779 ILE A C 1
ATOM 6110 O O . ILE A 1 779 ? 12.701 25.048 -32.595 1.00 97.12 779 ILE A O 1
ATOM 6114 N N . ASP A 1 780 ? 13.097 27.139 -33.316 1.00 98.50 780 ASP A N 1
ATOM 6115 C CA . ASP A 1 780 ? 12.030 27.799 -32.555 1.00 98.50 780 ASP A CA 1
ATOM 6116 C C . ASP A 1 780 ? 10.653 27.181 -32.853 1.00 98.50 780 ASP A C 1
ATOM 6118 O O . ASP A 1 780 ? 9.914 26.819 -31.934 1.00 98.50 780 ASP A O 1
ATOM 6122 N N . GLN A 1 781 ? 10.343 26.971 -34.138 1.00 98.12 781 GLN A N 1
ATOM 6123 C CA . GLN A 1 781 ? 9.115 26.308 -34.586 1.00 98.12 781 GLN A CA 1
ATOM 6124 C C . GLN A 1 781 ? 9.013 24.866 -34.075 1.00 98.12 781 GLN A C 1
ATOM 6126 O O . GLN A 1 781 ? 7.973 24.482 -33.535 1.00 98.12 781 GLN A O 1
ATOM 6131 N N . MET A 1 782 ? 10.088 24.078 -34.197 1.00 97.94 782 MET A N 1
ATOM 6132 C CA . MET A 1 782 ? 10.110 22.686 -33.736 1.00 97.94 782 MET A CA 1
ATOM 6133 C C . MET A 1 782 ? 9.929 22.584 -32.218 1.00 97.94 782 MET A C 1
ATOM 6135 O O . MET A 1 782 ? 9.126 21.775 -31.758 1.00 97.94 782 MET A O 1
ATOM 6139 N N . ILE A 1 783 ? 10.619 23.416 -31.429 1.00 98.25 783 ILE A N 1
ATOM 6140 C CA . ILE A 1 783 ? 10.456 23.425 -29.968 1.00 98.25 783 ILE A CA 1
ATOM 6141 C C . ILE A 1 783 ? 9.019 23.819 -29.603 1.00 98.25 783 ILE A C 1
ATOM 6143 O O . ILE A 1 783 ? 8.393 23.143 -28.787 1.00 98.25 783 ILE A O 1
ATOM 6147 N N . GLY A 1 784 ? 8.458 24.852 -30.238 1.00 98.00 784 GLY A N 1
ATOM 6148 C CA . GLY A 1 784 ? 7.077 25.278 -30.000 1.00 98.00 784 GLY A CA 1
ATOM 6149 C C . GLY A 1 784 ? 6.028 24.225 -30.384 1.00 98.00 784 GLY A C 1
ATOM 6150 O O . GLY A 1 784 ? 4.987 24.104 -29.733 1.00 98.00 784 GLY A O 1
ATOM 6151 N N . GLU A 1 785 ? 6.273 23.429 -31.425 1.00 98.12 785 GLU A N 1
ATOM 6152 C CA . GLU A 1 785 ? 5.432 22.281 -31.772 1.00 98.12 785 GLU A CA 1
ATOM 6153 C C . GLU A 1 785 ? 5.526 21.169 -30.721 1.00 98.12 785 GLU A C 1
ATOM 6155 O O . GLU A 1 785 ? 4.496 20.679 -30.254 1.00 98.12 785 GLU A O 1
ATOM 6160 N N . LEU A 1 786 ? 6.738 20.823 -30.281 1.00 98.06 786 LEU A N 1
ATOM 6161 C CA . LEU A 1 786 ? 6.959 19.805 -29.254 1.00 98.06 786 LEU A CA 1
ATOM 6162 C C . LEU A 1 786 ? 6.365 20.202 -27.898 1.00 98.06 786 LEU A C 1
ATOM 6164 O O . LEU A 1 786 ? 5.722 19.370 -27.262 1.00 98.06 786 LEU A O 1
ATOM 6168 N N . ARG A 1 787 ? 6.489 21.471 -27.478 1.00 96.69 787 ARG A N 1
ATOM 6169 C CA . ARG A 1 787 ? 5.850 21.982 -26.249 1.00 96.69 787 ARG A CA 1
ATOM 6170 C C . ARG A 1 787 ? 4.326 21.865 -26.297 1.00 96.69 787 ARG A C 1
ATOM 6172 O O . ARG A 1 787 ? 3.718 21.652 -25.257 1.00 96.69 787 ARG A O 1
ATOM 6179 N N . ARG A 1 788 ? 3.704 21.978 -27.477 1.00 96.62 788 ARG A N 1
ATOM 6180 C CA . ARG A 1 788 ? 2.252 21.775 -27.645 1.00 96.62 788 ARG A CA 1
ATOM 6181 C C . ARG A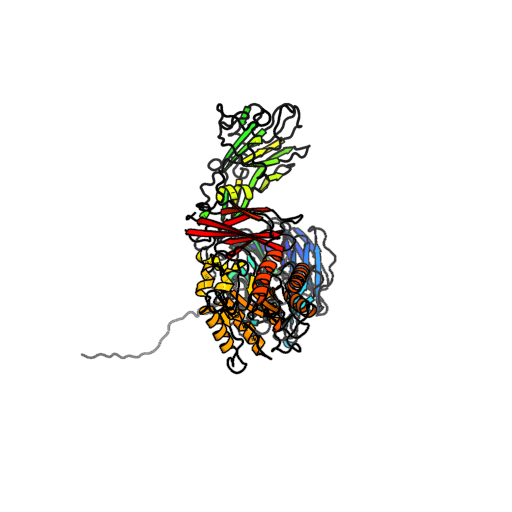 1 788 ? 1.866 20.298 -27.687 1.00 96.62 788 ARG A C 1
ATOM 6183 O O . ARG A 1 788 ? 0.835 19.932 -27.137 1.00 96.62 788 ARG A O 1
ATOM 6190 N N . TYR A 1 789 ? 2.672 19.462 -28.338 1.00 98.12 789 TYR A N 1
ATOM 6191 C CA . TYR A 1 789 ? 2.371 18.041 -28.538 1.00 98.12 789 TYR A CA 1
ATOM 6192 C C . TYR A 1 789 ? 2.646 17.169 -27.303 1.00 98.12 789 TYR A C 1
ATOM 6194 O O . TYR A 1 789 ? 1.927 16.207 -27.023 1.00 98.12 789 TYR A O 1
ATOM 6202 N N . ALA A 1 790 ? 3.721 17.481 -26.583 1.00 97.56 790 ALA A N 1
ATOM 6203 C CA . ALA A 1 790 ? 4.207 16.724 -25.438 1.00 97.56 790 ALA A CA 1
ATOM 6204 C C . ALA A 1 790 ? 4.795 17.665 -24.368 1.00 97.56 790 ALA A C 1
ATOM 6206 O O . ALA A 1 790 ? 6.002 17.637 -24.100 1.00 97.56 790 ALA A O 1
ATOM 6207 N N . PRO A 1 791 ? 3.958 18.526 -23.755 1.00 96.19 791 PRO A N 1
ATOM 6208 C CA . PRO A 1 791 ? 4.392 19.466 -22.719 1.00 96.19 791 PRO A CA 1
ATOM 6209 C C . PRO A 1 791 ? 5.036 18.774 -21.504 1.00 96.19 791 PRO A C 1
ATOM 6211 O O . PRO A 1 791 ? 5.825 19.400 -20.794 1.00 96.19 791 PRO A O 1
ATOM 6214 N N . GLU A 1 792 ? 4.743 17.489 -21.275 1.00 95.00 792 GLU A N 1
ATOM 6215 C CA . GLU A 1 792 ? 5.217 16.696 -20.138 1.00 95.00 792 GLU A CA 1
ATOM 6216 C C . GLU A 1 792 ? 6.709 16.351 -20.207 1.00 95.00 792 GLU A C 1
ATOM 6218 O O . GLU A 1 792 ? 7.293 15.990 -19.181 1.00 95.00 792 GLU A O 1
ATOM 6223 N N . MET A 1 793 ? 7.345 16.466 -21.377 1.00 96.38 793 MET A N 1
ATOM 6224 C CA . MET A 1 793 ? 8.768 16.159 -21.531 1.00 96.38 793 MET A CA 1
ATOM 6225 C C . MET A 1 793 ? 9.631 17.029 -20.595 1.00 96.38 793 MET A C 1
ATOM 6227 O O . MET A 1 793 ? 9.378 18.231 -20.432 1.00 96.38 793 MET A O 1
ATOM 6231 N N . PRO A 1 794 ? 10.653 16.455 -19.935 1.00 92.62 794 PRO A N 1
ATOM 6232 C CA . PRO A 1 794 ? 11.510 17.165 -18.998 1.00 92.62 794 PRO A CA 1
ATOM 6233 C C . PRO A 1 794 ? 12.582 18.031 -19.658 1.00 92.62 794 PRO A C 1
ATOM 6235 O O . PRO A 1 794 ? 13.508 18.415 -18.966 1.00 92.62 794 PRO A O 1
ATOM 6238 N N . GLY A 1 795 ? 12.480 18.395 -20.936 1.00 95.31 795 GLY A N 1
ATOM 6239 C CA . GLY A 1 795 ? 13.448 19.283 -21.581 1.00 95.31 795 GLY A CA 1
ATOM 6240 C C . GLY A 1 795 ? 13.550 19.071 -23.087 1.00 95.31 795 GLY A C 1
ATOM 6241 O O . GLY A 1 795 ? 12.581 18.671 -23.735 1.00 95.31 795 GLY A O 1
ATOM 6242 N N . ILE A 1 796 ? 14.730 19.354 -23.632 1.00 97.31 796 ILE A N 1
ATOM 6243 C CA . ILE A 1 796 ? 15.067 19.261 -25.058 1.00 97.31 796 ILE A CA 1
ATOM 6244 C C . ILE A 1 796 ? 16.578 19.030 -25.196 1.00 97.31 796 ILE A C 1
ATOM 6246 O O . ILE A 1 796 ? 17.328 19.285 -24.254 1.00 97.31 796 ILE A O 1
ATOM 6250 N N . GLY A 1 797 ? 17.051 18.578 -26.352 1.00 96.00 797 GLY A N 1
ATOM 6251 C CA . GLY A 1 797 ? 18.479 18.547 -26.637 1.00 96.00 797 GLY A CA 1
ATOM 6252 C C . GLY A 1 797 ? 18.856 18.898 -28.069 1.00 96.00 797 GLY A C 1
ATOM 6253 O O . GLY A 1 797 ? 17.986 19.070 -28.923 1.00 96.00 797 GLY A O 1
ATOM 6254 N N . PHE A 1 798 ? 20.164 18.955 -28.330 1.00 95.44 798 PHE A N 1
ATOM 6255 C CA . PHE A 1 798 ? 20.747 19.306 -29.628 1.00 95.44 798 PHE A CA 1
ATOM 6256 C C . PHE A 1 798 ? 22.028 18.493 -29.927 1.00 95.44 798 PHE A C 1
ATOM 6258 O O . PHE A 1 798 ? 22.867 18.304 -29.038 1.00 95.44 798 PHE A O 1
ATOM 6265 N N . TYR A 1 799 ? 22.222 18.024 -31.172 1.00 91.88 799 TYR A N 1
ATOM 6266 C CA . TYR A 1 799 ? 23.471 17.345 -31.571 1.00 91.88 799 TYR A CA 1
ATOM 6267 C C . TYR A 1 799 ? 24.523 18.360 -32.032 1.00 91.88 799 TYR A C 1
ATOM 6269 O O . TYR A 1 799 ? 24.568 18.738 -33.198 1.00 91.88 799 TYR A O 1
ATOM 6277 N N . GLY A 1 800 ? 25.401 18.791 -31.130 1.00 90.12 800 GLY A N 1
ATOM 6278 C CA . GLY A 1 800 ? 26.505 19.702 -31.447 1.00 90.12 800 GLY A CA 1
ATOM 6279 C C . GLY A 1 800 ? 27.528 19.146 -32.446 1.00 90.12 800 GLY A C 1
ATOM 6280 O O . GLY A 1 800 ? 28.087 18.078 -32.217 1.00 90.12 800 GLY A O 1
ATOM 6281 N N . LEU A 1 801 ? 27.809 19.900 -33.518 1.00 89.62 801 LEU A N 1
ATOM 6282 C CA . LEU A 1 801 ? 28.858 19.635 -34.518 1.00 89.62 801 LEU A CA 1
ATOM 6283 C C . LEU A 1 801 ? 29.548 20.943 -34.965 1.00 89.62 801 LEU A C 1
ATOM 6285 O O . LEU A 1 801 ? 29.665 21.236 -36.152 1.00 89.62 801 LEU A O 1
ATOM 6289 N N . GLY A 1 802 ? 29.986 21.764 -34.006 1.00 85.69 802 GLY A N 1
ATOM 6290 C CA . GLY A 1 802 ? 30.829 22.940 -34.279 1.00 85.69 802 GLY A CA 1
ATOM 6291 C C . GLY A 1 802 ? 30.115 24.180 -34.845 1.00 85.69 802 GLY A C 1
ATOM 6292 O O . GLY A 1 802 ? 30.781 25.112 -35.297 1.00 85.69 802 GLY A O 1
ATOM 6293 N N . GLY A 1 803 ? 28.778 24.225 -34.828 1.00 91.31 803 GLY A N 1
ATOM 6294 C CA . GLY A 1 803 ? 27.990 25.411 -35.184 1.00 91.31 803 GLY A CA 1
ATOM 6295 C C . GLY A 1 803 ? 27.796 26.381 -34.012 1.00 91.31 803 GLY A C 1
ATOM 6296 O O . GLY A 1 803 ? 26.723 26.401 -33.420 1.00 91.31 803 GLY A O 1
ATOM 6297 N N . GLU A 1 804 ? 28.803 27.194 -33.683 1.00 91.75 804 GLU A N 1
ATOM 6298 C CA . GLU A 1 804 ? 28.806 28.055 -32.480 1.00 91.75 804 GLU A CA 1
ATOM 6299 C C . GLU A 1 804 ? 27.634 29.049 -32.412 1.00 91.75 804 GLU A C 1
ATOM 6301 O O . GLU A 1 804 ? 26.952 29.123 -31.393 1.00 91.75 804 GLU A O 1
ATOM 6306 N N . THR A 1 805 ? 27.343 29.775 -33.498 1.00 93.00 805 THR A N 1
ATOM 6307 C CA . THR A 1 805 ? 26.224 30.738 -33.533 1.00 93.00 805 THR A CA 1
ATOM 6308 C C . THR A 1 805 ? 24.888 30.056 -33.250 1.00 93.00 805 THR A C 1
ATOM 6310 O O . THR A 1 805 ? 24.108 30.521 -32.426 1.00 93.00 805 THR A O 1
ATOM 6313 N N . LEU A 1 806 ? 24.650 28.905 -33.882 1.00 94.38 806 LEU A N 1
ATOM 6314 C CA . LEU A 1 806 ? 23.405 28.167 -33.706 1.00 94.38 806 LEU A CA 1
ATOM 6315 C C . LEU A 1 806 ? 23.329 27.509 -32.317 1.00 94.38 806 LEU A C 1
ATOM 6317 O O . LEU A 1 806 ? 22.235 27.341 -31.789 1.00 94.38 806 LEU A O 1
ATOM 6321 N N . ALA A 1 807 ? 24.467 27.192 -31.690 1.00 94.88 807 ALA A N 1
ATOM 6322 C CA . ALA A 1 807 ? 24.521 26.732 -30.302 1.00 94.88 807 ALA A CA 1
ATOM 6323 C C . ALA A 1 807 ? 24.015 27.805 -29.323 1.00 94.88 807 ALA A C 1
ATOM 6325 O O . ALA A 1 807 ? 23.232 27.492 -28.424 1.00 94.88 807 ALA A O 1
ATOM 6326 N N . LEU A 1 808 ? 24.407 29.070 -29.527 1.00 96.56 808 LEU A N 1
ATOM 6327 C CA . LEU A 1 808 ? 23.902 30.206 -28.744 1.00 96.56 808 LEU A CA 1
ATOM 6328 C C . LEU A 1 808 ? 22.388 30.377 -28.922 1.00 96.56 808 LEU A C 1
ATOM 6330 O O . LEU A 1 808 ? 21.663 30.589 -27.948 1.00 96.56 808 LEU A O 1
ATOM 6334 N N . ASP A 1 809 ? 21.892 30.222 -30.152 1.00 97.19 809 ASP A N 1
ATOM 6335 C CA . ASP A 1 809 ? 20.454 30.239 -30.418 1.00 97.19 809 ASP A CA 1
ATOM 6336 C C . ASP A 1 809 ? 19.718 29.081 -29.741 1.00 97.19 809 ASP A C 1
ATOM 6338 O O . ASP A 1 809 ? 18.636 29.289 -29.194 1.00 97.19 809 ASP A O 1
ATOM 6342 N N . CYS A 1 810 ? 20.295 27.878 -29.721 1.00 96.88 810 CYS A N 1
ATOM 6343 C CA . CYS A 1 810 ? 19.711 26.725 -29.035 1.00 96.88 810 CYS A CA 1
ATOM 6344 C C . CYS A 1 810 ? 19.527 26.987 -27.531 1.00 96.88 810 CYS A C 1
ATOM 6346 O O . CYS A 1 810 ? 18.451 26.711 -27.000 1.00 96.88 810 CYS A O 1
ATOM 6348 N N . ASP A 1 811 ? 20.530 27.559 -26.856 1.00 96.62 811 ASP A N 1
ATOM 6349 C CA . ASP A 1 811 ? 20.441 27.934 -25.435 1.00 96.62 811 ASP A CA 1
ATOM 6350 C C . ASP A 1 811 ? 19.362 28.997 -25.195 1.00 96.62 811 ASP A C 1
ATOM 6352 O O . ASP A 1 811 ? 18.459 28.805 -24.374 1.00 96.62 811 ASP A O 1
ATOM 6356 N N . ARG A 1 812 ? 19.373 30.068 -26.000 1.00 98.19 812 ARG A N 1
ATOM 6357 C CA . ARG A 1 812 ? 18.365 31.135 -25.943 1.00 98.19 812 ARG A CA 1
ATOM 6358 C C . ARG A 1 812 ? 16.948 30.595 -26.152 1.00 98.19 812 ARG A C 1
ATOM 6360 O O . ARG A 1 812 ? 16.013 31.031 -25.477 1.00 98.19 812 ARG A O 1
ATOM 6367 N N . LEU A 1 813 ? 16.765 29.663 -27.086 1.00 98.44 813 LEU A N 1
ATOM 6368 C CA . LEU A 1 813 ? 15.468 29.059 -27.389 1.00 98.44 813 LEU A CA 1
ATOM 6369 C C . LEU A 1 813 ? 15.022 28.072 -26.304 1.00 98.44 813 LEU A C 1
ATOM 6371 O O . LEU A 1 813 ? 13.840 28.063 -25.954 1.00 98.44 813 LEU A O 1
ATOM 6375 N N . ALA A 1 814 ? 15.937 27.301 -25.712 1.00 97.25 814 ALA A N 1
ATOM 6376 C CA . ALA A 1 814 ? 15.636 26.488 -24.536 1.00 97.25 814 ALA A CA 1
ATOM 6377 C C . ALA A 1 814 ? 15.136 27.374 -23.380 1.00 97.25 814 ALA A C 1
ATOM 6379 O O . ALA A 1 814 ? 14.071 27.112 -22.813 1.00 97.25 814 ALA A O 1
ATOM 6380 N N . HIS A 1 815 ? 15.819 28.491 -23.112 1.00 96.88 815 HIS A N 1
ATOM 6381 C CA . HIS A 1 815 ? 15.379 29.462 -22.114 1.00 96.88 815 HIS A CA 1
ATOM 6382 C C . HIS A 1 815 ? 13.996 30.042 -22.452 1.00 96.88 815 HIS A C 1
ATOM 6384 O O . HIS A 1 815 ? 13.097 30.025 -21.609 1.00 96.88 815 HIS A O 1
ATOM 6390 N N . LYS A 1 816 ? 13.790 30.500 -23.695 1.00 97.75 816 LYS A N 1
ATOM 6391 C CA . LYS A 1 816 ? 12.517 31.067 -24.179 1.00 97.75 816 LYS A CA 1
ATOM 6392 C C . LYS A 1 816 ? 11.327 30.130 -23.948 1.00 97.75 816 LYS A C 1
ATOM 6394 O O . LYS A 1 816 ? 10.271 30.597 -23.535 1.00 97.75 816 LYS A O 1
ATOM 6399 N N . HIS A 1 817 ? 11.475 28.834 -24.231 1.00 97.50 817 HIS A N 1
ATOM 6400 C CA . HIS A 1 817 ? 10.352 27.884 -24.252 1.00 97.50 817 HIS A CA 1
ATOM 6401 C C . HIS A 1 817 ? 10.111 27.127 -22.947 1.00 97.50 817 HIS A C 1
ATOM 6403 O O . HIS A 1 817 ? 9.001 26.629 -22.737 1.00 97.50 817 HIS A O 1
ATOM 6409 N N . PHE A 1 818 ? 11.122 27.011 -22.084 1.00 95.44 818 PHE A N 1
ATOM 6410 C CA . PHE A 1 818 ? 11.038 26.195 -20.868 1.00 95.44 818 PHE A CA 1
ATOM 6411 C C . PHE A 1 818 ? 11.220 27.002 -19.577 1.00 95.44 818 PHE A C 1
ATOM 6413 O O . PHE A 1 818 ? 10.485 26.761 -18.617 1.00 95.44 818 PHE A O 1
ATOM 6420 N N . VAL A 1 819 ? 12.155 27.960 -19.558 1.00 94.31 819 VAL A N 1
ATOM 6421 C CA . VAL A 1 819 ? 12.537 28.725 -18.354 1.00 94.31 819 VAL A CA 1
ATOM 6422 C C . VAL A 1 819 ? 11.728 30.016 -18.224 1.00 94.31 819 VAL A C 1
ATOM 6424 O O . VAL A 1 819 ? 11.058 30.242 -17.217 1.00 94.31 819 VAL A O 1
ATOM 6427 N N . ALA A 1 820 ? 11.705 30.846 -19.268 1.00 95.31 820 ALA A N 1
ATOM 6428 C CA . ALA A 1 820 ? 10.952 32.098 -19.291 1.00 95.31 820 ALA A CA 1
ATOM 6429 C C . ALA A 1 820 ? 9.459 31.939 -18.917 1.00 95.31 820 ALA A C 1
ATOM 6431 O O . ALA A 1 820 ? 8.977 32.748 -18.114 1.00 95.31 820 ALA A O 1
ATOM 6432 N N . PRO A 1 821 ? 8.720 30.911 -19.393 1.00 95.25 821 PRO A N 1
ATOM 6433 C CA . PRO A 1 821 ? 7.322 30.721 -19.017 1.00 95.25 821 PRO A CA 1
ATOM 6434 C C . PRO A 1 821 ? 7.123 30.086 -17.635 1.00 95.25 821 PRO A C 1
ATOM 6436 O O . PRO A 1 821 ? 5.980 30.033 -17.190 1.00 95.25 821 PRO A O 1
ATOM 6439 N N . ALA A 1 822 ? 8.158 29.589 -16.954 1.00 94.25 822 ALA A N 1
ATOM 6440 C CA . ALA A 1 822 ? 8.012 28.878 -15.684 1.00 94.25 822 ALA A CA 1
ATOM 6441 C C . ALA A 1 822 ? 7.429 29.759 -14.560 1.00 94.25 822 ALA A C 1
ATOM 6443 O O . ALA A 1 822 ? 7.688 30.969 -14.543 1.00 94.25 822 ALA A O 1
ATOM 6444 N N . PRO A 1 823 ? 6.644 29.181 -13.625 1.00 95.50 823 PRO A N 1
ATOM 6445 C CA . PRO A 1 823 ? 6.131 29.912 -12.466 1.00 95.50 823 PRO A CA 1
ATOM 6446 C C . PRO A 1 823 ? 7.275 30.441 -11.591 1.00 95.50 823 PRO A C 1
ATOM 6448 O O . PRO A 1 823 ? 8.389 29.933 -11.637 1.00 95.50 823 PRO A O 1
ATOM 6451 N N . ASN A 1 824 ? 6.996 31.418 -10.734 1.00 94.62 824 ASN A N 1
ATOM 6452 C CA . ASN A 1 824 ? 7.909 31.751 -9.639 1.00 94.62 824 ASN A CA 1
ATOM 6453 C C . ASN A 1 824 ? 7.587 30.852 -8.446 1.00 94.62 824 ASN A C 1
ATOM 6455 O O . ASN A 1 824 ? 6.411 30.634 -8.158 1.00 94.62 824 ASN A O 1
ATOM 6459 N N . VAL A 1 825 ? 8.595 30.355 -7.734 1.00 94.44 825 VAL A N 1
ATOM 6460 C CA . VAL A 1 825 ? 8.401 29.553 -6.521 1.00 94.44 825 VAL A CA 1
ATOM 6461 C C . VAL A 1 825 ? 9.385 29.980 -5.437 1.00 94.44 825 VAL A C 1
ATOM 6463 O O . VAL A 1 825 ? 10.535 30.295 -5.729 1.00 94.44 825 VAL A O 1
ATOM 6466 N N . LEU A 1 826 ? 8.918 30.017 -4.191 1.00 95.38 826 LEU A N 1
ATOM 6467 C CA . LEU A 1 826 ? 9.701 30.362 -3.010 1.00 95.38 826 LEU A CA 1
ATOM 6468 C C . LEU A 1 826 ? 9.286 29.469 -1.841 1.00 95.38 826 LEU A C 1
ATOM 6470 O O . LEU A 1 826 ? 8.093 29.323 -1.575 1.00 95.38 826 LEU A O 1
ATOM 6474 N N . ILE A 1 827 ? 10.253 28.917 -1.113 1.00 95.25 827 ILE A N 1
ATOM 6475 C CA . ILE A 1 827 ? 9.989 28.246 0.165 1.00 95.25 827 ILE A CA 1
ATOM 6476 C C . ILE A 1 827 ? 9.759 29.323 1.236 1.00 95.25 827 ILE A C 1
ATOM 6478 O O . ILE A 1 827 ? 10.600 30.194 1.434 1.00 95.25 827 ILE A O 1
ATOM 6482 N N . GLN A 1 828 ? 8.594 29.298 1.886 1.00 95.31 828 GLN A N 1
ATOM 6483 C CA . GLN A 1 828 ? 8.212 30.248 2.940 1.00 95.31 828 GLN A CA 1
ATOM 6484 C C . GLN A 1 828 ? 8.621 29.759 4.329 1.00 95.31 828 GLN A C 1
ATOM 6486 O O . GLN A 1 828 ? 8.949 30.554 5.205 1.00 95.31 828 GLN A O 1
ATOM 6491 N N . THR A 1 829 ? 8.542 28.451 4.550 1.00 92.44 829 THR A N 1
ATOM 6492 C CA . THR A 1 829 ? 8.911 27.810 5.810 1.00 92.44 829 THR A CA 1
ATOM 6493 C C . THR A 1 829 ? 9.455 26.425 5.481 1.00 92.44 829 THR A C 1
ATOM 6495 O O . THR A 1 829 ? 8.851 25.742 4.653 1.00 92.44 829 THR A O 1
ATOM 6498 N N . PRO A 1 830 ? 10.570 25.992 6.083 1.00 94.06 830 PRO A N 1
ATOM 6499 C CA . PRO A 1 830 ? 11.449 26.768 6.968 1.00 94.06 830 PRO A CA 1
ATOM 6500 C C . PRO A 1 830 ? 12.181 27.917 6.246 1.00 94.06 830 PRO A C 1
ATOM 6502 O O . PRO A 1 830 ? 12.124 28.026 5.024 1.00 94.06 830 PRO A O 1
ATOM 6505 N N . MET A 1 831 ? 12.831 28.803 7.002 1.00 93.75 831 MET A N 1
ATOM 6506 C CA . MET A 1 831 ? 13.684 29.867 6.455 1.00 93.75 831 MET A CA 1
ATOM 6507 C C . MET A 1 831 ? 15.097 29.348 6.154 1.00 93.75 831 MET A C 1
ATOM 6509 O O . MET A 1 831 ? 15.553 28.368 6.747 1.00 93.75 831 MET A O 1
ATOM 6513 N N . PHE A 1 832 ? 15.817 30.033 5.262 1.00 93.69 832 PHE A N 1
ATOM 6514 C CA . PHE A 1 832 ? 17.229 29.745 5.003 1.00 93.69 832 PHE A CA 1
ATOM 6515 C C . PHE A 1 832 ? 18.052 29.781 6.302 1.00 93.69 832 PHE A C 1
ATOM 6517 O O . PHE A 1 832 ? 17.952 30.722 7.086 1.00 93.69 832 PHE A O 1
ATOM 6524 N N . GLY A 1 833 ? 18.857 28.743 6.531 1.00 92.06 833 GLY A N 1
ATOM 6525 C CA . GLY A 1 833 ? 19.710 28.586 7.709 1.00 92.06 833 GLY A CA 1
ATOM 6526 C C . GLY A 1 833 ? 18.973 28.213 8.999 1.00 92.06 833 GLY A C 1
ATOM 6527 O O . GLY A 1 833 ? 19.627 28.021 10.024 1.00 92.06 833 GLY A O 1
ATOM 6528 N N . GLN A 1 834 ? 17.640 28.083 8.980 1.00 94.75 834 GLN A N 1
ATOM 6529 C CA . GLN A 1 834 ? 16.869 27.757 10.178 1.00 94.75 834 GLN A CA 1
ATOM 6530 C C . GLN A 1 834 ? 17.301 26.403 10.756 1.00 94.75 834 GLN A C 1
ATOM 6532 O O . GLN A 1 834 ? 17.480 25.425 10.025 1.00 94.75 834 GLN A O 1
ATOM 6537 N N . THR A 1 835 ? 17.450 26.353 12.083 1.00 94.25 835 THR A N 1
ATOM 6538 C CA . THR A 1 835 ? 17.649 25.096 12.809 1.00 94.25 835 THR A CA 1
ATOM 6539 C C . THR A 1 835 ? 16.293 24.487 13.146 1.00 94.25 835 THR A C 1
ATOM 6541 O O . THR A 1 835 ? 15.437 25.150 13.727 1.00 94.25 835 THR A O 1
ATOM 6544 N N . LEU A 1 836 ? 16.105 23.234 12.752 1.00 92.75 836 LEU A N 1
ATOM 6545 C CA . LEU A 1 836 ? 14.886 22.462 12.918 1.00 92.75 836 LEU A CA 1
ATOM 6546 C C . LEU A 1 836 ? 15.087 21.451 14.045 1.00 92.75 836 LEU A C 1
ATOM 6548 O O . LEU A 1 836 ? 16.057 20.693 14.026 1.00 92.75 836 LEU A O 1
ATOM 6552 N N . THR A 1 837 ? 14.191 21.468 15.027 1.00 85.88 837 THR A N 1
ATOM 6553 C CA . THR A 1 837 ? 14.319 20.703 16.281 1.00 85.88 837 THR A CA 1
ATOM 6554 C C . THR A 1 837 ? 13.117 19.812 16.565 1.00 85.88 837 THR A C 1
ATOM 6556 O O . THR A 1 837 ? 13.142 19.050 17.521 1.00 85.88 837 THR A O 1
ATOM 6559 N N . THR A 1 838 ? 12.048 19.907 15.777 1.00 82.94 838 THR A N 1
ATOM 6560 C CA . THR A 1 838 ? 10.803 19.179 16.026 1.00 82.94 838 THR A CA 1
ATOM 6561 C C . THR A 1 838 ? 10.721 17.943 15.131 1.00 82.94 838 THR A C 1
ATOM 6563 O O . THR A 1 838 ? 11.170 17.993 13.985 1.00 82.94 838 THR A O 1
ATOM 6566 N N . PRO A 1 839 ? 10.140 16.821 15.597 1.00 84.00 839 PRO A N 1
ATOM 6567 C CA . PRO A 1 839 ? 10.063 15.592 14.806 1.00 84.00 839 PRO A CA 1
ATOM 6568 C C . PRO A 1 839 ? 9.420 15.772 13.426 1.00 84.00 839 PRO A C 1
ATOM 6570 O O . PRO A 1 839 ? 9.905 15.203 12.450 1.00 84.00 839 PRO A O 1
ATOM 6573 N N . HIS A 1 840 ? 8.347 16.567 13.335 1.00 88.19 840 HIS A N 1
ATOM 6574 C CA . HIS A 1 840 ? 7.656 16.874 12.084 1.00 88.19 840 HIS A CA 1
ATOM 6575 C C . HIS A 1 840 ? 7.706 18.375 11.787 1.00 88.19 840 HIS A C 1
ATOM 6577 O O . HIS A 1 840 ? 7.167 19.189 12.536 1.00 88.19 840 HIS A O 1
ATOM 6583 N N . VAL A 1 841 ? 8.290 18.736 10.644 1.00 89.56 841 VAL A N 1
ATOM 6584 C CA . VAL A 1 841 ? 8.341 20.113 10.138 1.00 89.56 841 VAL A CA 1
ATOM 6585 C C . VAL A 1 841 ? 7.489 20.228 8.888 1.00 89.56 841 VAL A C 1
ATOM 6587 O O . VAL A 1 841 ? 7.717 19.536 7.899 1.00 89.56 841 VAL A O 1
ATOM 6590 N N . THR A 1 842 ? 6.517 21.137 8.900 1.00 90.81 842 THR A N 1
ATOM 6591 C CA . THR A 1 842 ? 5.762 21.457 7.686 1.00 90.81 842 THR A CA 1
ATOM 6592 C C . THR A 1 842 ? 6.550 22.444 6.836 1.00 90.81 842 THR A C 1
ATOM 6594 O O . THR A 1 842 ? 6.796 23.580 7.235 1.00 90.81 842 THR A O 1
ATOM 6597 N N . ILE A 1 843 ? 6.932 21.995 5.647 1.00 93.88 843 ILE A N 1
ATOM 6598 C CA . ILE A 1 843 ? 7.524 22.804 4.592 1.00 93.88 843 ILE A CA 1
ATOM 6599 C C . ILE A 1 843 ? 6.381 23.434 3.799 1.00 93.88 843 ILE A C 1
ATOM 6601 O O . ILE A 1 843 ? 5.500 22.723 3.319 1.00 93.88 843 ILE A O 1
ATOM 6605 N N . GLN A 1 844 ? 6.396 24.753 3.651 1.00 95.31 844 GLN A N 1
ATOM 6606 C CA . GLN A 1 844 ? 5.404 25.516 2.898 1.00 95.31 844 GLN A CA 1
ATOM 6607 C C . GLN A 1 844 ? 6.090 26.305 1.787 1.00 95.31 844 GLN A C 1
ATOM 6609 O O . GLN A 1 844 ? 7.134 26.923 2.005 1.00 95.31 844 GLN A O 1
ATOM 6614 N N . ALA A 1 845 ? 5.491 26.329 0.601 1.00 96.00 845 ALA A N 1
ATOM 6615 C CA . ALA A 1 845 ? 5.993 27.075 -0.545 1.00 96.00 845 ALA A CA 1
ATOM 6616 C C . ALA A 1 845 ? 4.921 27.991 -1.139 1.00 96.00 845 ALA A C 1
ATOM 6618 O O . ALA A 1 845 ? 3.761 27.628 -1.279 1.00 96.00 845 ALA A O 1
ATOM 6619 N N . ARG A 1 846 ? 5.320 29.168 -1.605 1.00 96.81 846 ARG A N 1
ATOM 6620 C CA . ARG A 1 846 ? 4.480 30.018 -2.444 1.00 96.81 846 ARG A CA 1
ATOM 6621 C C . ARG A 1 846 ? 4.893 29.820 -3.887 1.00 96.81 846 ARG A C 1
ATOM 6623 O O . ARG A 1 846 ? 6.060 30.007 -4.210 1.00 96.81 846 ARG A O 1
ATOM 6630 N N . ALA A 1 847 ? 3.941 29.492 -4.752 1.00 96.19 847 ALA A N 1
ATOM 6631 C CA . ALA A 1 847 ? 4.171 29.499 -6.189 1.00 96.19 847 ALA A CA 1
ATOM 6632 C C . ALA A 1 847 ? 3.187 30.439 -6.884 1.00 96.19 847 ALA A C 1
ATOM 6634 O O . ALA A 1 847 ? 1.978 30.350 -6.671 1.00 96.19 847 ALA A O 1
ATOM 6635 N N . THR A 1 848 ? 3.720 31.322 -7.721 1.00 96.19 848 THR A N 1
ATOM 6636 C CA . THR A 1 848 ? 2.953 32.277 -8.518 1.00 96.19 848 THR A CA 1
ATOM 6637 C C . THR A 1 848 ? 3.061 31.861 -9.983 1.00 96.19 848 THR A C 1
ATOM 6639 O O . THR A 1 848 ? 4.149 31.968 -10.560 1.00 96.19 848 THR A O 1
ATOM 6642 N N . PRO A 1 849 ? 1.979 31.350 -10.599 1.00 94.31 849 PRO A N 1
ATOM 6643 C CA . PRO A 1 849 ? 1.988 31.029 -12.018 1.00 94.31 849 PRO A CA 1
ATOM 6644 C C . PRO A 1 849 ? 2.161 32.302 -12.851 1.00 94.31 849 PRO A C 1
ATOM 6646 O O . PRO A 1 849 ? 1.716 33.379 -12.456 1.00 94.31 849 PRO A O 1
ATOM 6649 N N . LYS A 1 850 ? 2.810 32.170 -14.010 1.00 93.38 850 LYS A N 1
ATOM 6650 C CA . LYS A 1 850 ? 2.831 33.224 -15.029 1.00 93.38 850 LYS A CA 1
ATOM 6651 C C . LYS A 1 850 ? 1.602 33.098 -15.926 1.00 93.38 850 LYS A C 1
ATOM 6653 O O . LYS A 1 850 ? 1.071 32.002 -16.113 1.00 93.38 850 LYS A O 1
ATOM 6658 N N . ASP A 1 851 ? 1.171 34.215 -16.500 1.00 88.12 851 ASP A N 1
ATOM 6659 C CA . ASP A 1 851 ? -0.045 34.314 -17.315 1.00 88.12 851 ASP A CA 1
ATOM 6660 C C . ASP A 1 851 ? -1.304 33.820 -16.566 1.00 88.12 851 ASP A C 1
ATOM 6662 O O . ASP A 1 851 ? -1.372 33.828 -15.340 1.00 88.12 851 ASP A O 1
ATOM 6666 N N . LYS A 1 852 ? -2.328 33.360 -17.295 1.00 90.38 852 LYS A N 1
ATOM 6667 C CA . LYS A 1 852 ? -3.580 32.811 -16.734 1.00 90.38 852 LYS A CA 1
ATOM 6668 C C . LYS A 1 852 ? -3.464 31.338 -16.290 1.00 90.38 852 LYS A C 1
ATOM 6670 O O . LYS A 1 852 ? -4.473 30.631 -16.225 1.00 90.38 852 LYS A O 1
ATOM 6675 N N . ARG A 1 853 ? -2.246 30.838 -16.048 1.00 94.31 853 ARG A N 1
ATOM 6676 C CA . ARG A 1 853 ? -1.989 29.432 -15.689 1.00 94.31 853 ARG A CA 1
ATOM 6677 C C . ARG A 1 853 ? -2.252 29.164 -14.208 1.00 94.31 853 ARG A C 1
ATOM 6679 O O . ARG A 1 853 ? -2.453 30.075 -13.410 1.00 94.31 853 ARG A O 1
ATOM 6686 N N . LYS A 1 854 ? -2.289 27.882 -13.841 1.00 95.94 854 LYS A N 1
ATOM 6687 C CA . LYS A 1 854 ? -2.534 27.415 -12.468 1.00 95.94 854 LYS A CA 1
ATOM 6688 C C . LYS A 1 854 ? -1.488 26.392 -12.069 1.00 95.94 854 LYS A C 1
ATOM 6690 O O . LYS A 1 854 ? -1.130 25.543 -12.880 1.00 95.94 854 LYS A O 1
ATOM 6695 N N . ILE A 1 855 ? -1.045 26.441 -10.817 1.00 97.19 855 ILE A N 1
ATOM 6696 C CA . ILE A 1 855 ? -0.175 25.406 -10.254 1.00 97.19 855 ILE A CA 1
ATOM 6697 C C . ILE A 1 855 ? -0.983 24.113 -10.101 1.00 97.19 855 ILE A C 1
ATOM 6699 O O . ILE A 1 855 ? -2.099 24.131 -9.586 1.00 97.19 855 ILE A O 1
ATOM 6703 N N . THR A 1 856 ? -0.437 23.004 -10.591 1.00 96.38 856 THR A N 1
ATOM 6704 C CA . THR A 1 856 ? -1.081 21.680 -10.590 1.00 96.38 856 THR A CA 1
ATOM 6705 C C . THR A 1 856 ? -0.403 20.684 -9.665 1.00 96.38 856 THR A C 1
ATOM 6707 O O . THR A 1 856 ? -1.031 19.701 -9.265 1.00 96.38 856 THR A O 1
ATOM 6710 N N . GLY A 1 857 ? 0.847 20.939 -9.281 1.00 95.75 857 GLY A N 1
ATOM 6711 C CA . GLY A 1 857 ? 1.534 20.100 -8.318 1.00 95.75 857 GLY A CA 1
ATOM 6712 C C . GLY A 1 857 ? 2.889 20.632 -7.886 1.00 95.75 857 GLY A C 1
ATOM 6713 O O . GLY A 1 857 ? 3.464 21.533 -8.500 1.00 95.75 857 GLY A O 1
ATOM 6714 N N . TYR A 1 858 ? 3.382 20.012 -6.823 1.00 95.44 858 TYR A N 1
ATOM 6715 C CA . TYR A 1 858 ? 4.671 20.264 -6.210 1.00 95.44 858 TYR A CA 1
ATOM 6716 C C . TYR A 1 858 ? 5.439 18.950 -6.076 1.00 95.44 858 TYR A C 1
ATOM 6718 O O . TYR A 1 858 ? 4.849 17.897 -5.818 1.00 95.44 858 TYR A O 1
ATOM 6726 N N . ARG A 1 859 ? 6.758 19.005 -6.246 1.00 93.06 859 ARG A N 1
ATOM 6727 C CA . ARG A 1 859 ? 7.679 17.897 -5.959 1.00 93.06 859 ARG A CA 1
ATOM 6728 C C . ARG A 1 859 ? 8.658 18.361 -4.892 1.00 93.06 859 ARG A C 1
ATOM 6730 O O . ARG A 1 859 ? 9.273 19.406 -5.069 1.00 93.06 859 ARG A O 1
ATOM 6737 N N . TRP A 1 860 ? 8.788 17.597 -3.818 1.00 93.44 860 TRP A N 1
ATOM 6738 C CA . TRP A 1 860 ? 9.586 17.953 -2.648 1.00 93.44 860 TRP A CA 1
ATOM 6739 C C . TRP A 1 860 ? 10.812 17.068 -2.577 1.00 93.44 860 TRP A C 1
ATOM 6741 O O . TRP A 1 860 ? 10.696 15.844 -2.688 1.00 93.44 860 TRP A O 1
ATOM 6751 N N . PHE A 1 861 ? 11.968 17.686 -2.378 1.00 91.25 861 PHE A N 1
ATOM 6752 C CA . PHE A 1 861 ? 13.237 16.995 -2.299 1.00 91.25 861 PHE A CA 1
ATOM 6753 C C . PHE A 1 861 ? 13.991 17.381 -1.035 1.00 91.25 861 PHE A C 1
ATOM 6755 O O . PHE A 1 861 ? 14.041 18.560 -0.685 1.00 91.25 861 PHE A O 1
ATOM 6762 N N . ILE A 1 862 ? 14.613 16.382 -0.412 1.00 90.56 862 ILE A N 1
ATOM 6763 C CA . ILE A 1 862 ? 15.556 16.540 0.698 1.00 90.56 862 ILE A CA 1
ATOM 6764 C C . ILE A 1 862 ? 16.867 15.910 0.253 1.00 90.56 862 ILE A C 1
ATOM 6766 O O . ILE A 1 862 ? 16.898 14.721 -0.070 1.00 90.56 862 ILE A O 1
ATOM 6770 N N . ASP A 1 863 ? 17.918 16.720 0.156 1.00 86.44 863 ASP A N 1
ATOM 6771 C CA . ASP A 1 863 ? 19.229 16.310 -0.367 1.00 86.44 863 ASP A CA 1
ATOM 6772 C C . ASP A 1 863 ? 19.103 15.546 -1.684 1.00 86.44 863 ASP A C 1
ATOM 6774 O O . ASP A 1 863 ? 19.720 14.505 -1.902 1.00 86.44 863 ASP A O 1
ATOM 6778 N N . ASN A 1 864 ? 18.244 16.074 -2.563 1.00 77.69 864 ASN A N 1
ATOM 6779 C CA . ASN A 1 864 ? 17.988 15.560 -3.909 1.00 77.69 864 ASN A CA 1
ATOM 6780 C C . ASN A 1 864 ? 17.226 14.233 -4.002 1.00 77.69 864 ASN A C 1
ATOM 6782 O O . ASN A 1 864 ? 16.940 13.745 -5.098 1.00 77.69 864 ASN A O 1
ATOM 6786 N N . ARG A 1 865 ? 16.813 13.671 -2.872 1.00 87.44 865 ARG A N 1
ATOM 6787 C CA . ARG A 1 865 ? 15.858 12.567 -2.835 1.00 87.44 865 ARG A CA 1
ATOM 6788 C C . ARG A 1 865 ? 14.470 13.138 -3.045 1.00 87.44 865 ARG A C 1
ATOM 6790 O O . ARG A 1 865 ? 14.058 14.003 -2.281 1.00 87.44 865 ARG A O 1
ATOM 6797 N N . LEU A 1 866 ? 13.728 12.666 -4.043 1.00 87.81 866 LEU A N 1
ATOM 6798 C CA . LEU A 1 866 ? 12.316 13.020 -4.178 1.00 87.81 866 LEU A CA 1
ATOM 6799 C C . LEU A 1 866 ? 11.540 12.339 -3.047 1.00 87.81 866 LEU A C 1
ATOM 6801 O O . LEU A 1 866 ? 11.304 11.136 -3.108 1.00 87.81 866 LEU A O 1
ATOM 6805 N N . VAL A 1 867 ? 11.143 13.094 -2.027 1.00 89.88 867 VAL A N 1
ATOM 6806 C CA . VAL A 1 867 ? 10.472 12.547 -0.837 1.00 89.88 867 VAL A CA 1
ATOM 6807 C C . VAL A 1 867 ? 8.950 12.584 -0.950 1.00 89.88 867 VAL A C 1
ATOM 6809 O O . VAL A 1 867 ? 8.275 11.736 -0.375 1.00 89.88 867 VAL A O 1
ATOM 6812 N N . ALA A 1 868 ? 8.389 13.522 -1.722 1.00 92.62 868 ALA A N 1
ATOM 6813 C CA . ALA A 1 868 ? 6.942 13.622 -1.897 1.00 92.62 868 ALA A CA 1
ATOM 6814 C C . ALA A 1 868 ? 6.525 14.348 -3.180 1.00 92.62 868 ALA A C 1
ATOM 6816 O O . ALA A 1 868 ? 7.255 15.172 -3.736 1.00 92.62 868 ALA A O 1
ATOM 6817 N N . THR A 1 869 ? 5.286 14.092 -3.603 1.00 92.75 869 THR A N 1
ATOM 6818 C CA . THR A 1 869 ? 4.572 14.885 -4.610 1.00 92.75 869 THR A CA 1
ATOM 6819 C C . THR A 1 869 ? 3.198 15.268 -4.078 1.00 92.75 869 THR A C 1
ATOM 6821 O O . THR A 1 869 ? 2.437 14.386 -3.675 1.00 92.75 869 THR A O 1
ATOM 6824 N N . THR A 1 870 ? 2.854 16.552 -4.087 1.00 95.81 870 THR A N 1
ATOM 6825 C CA . THR A 1 870 ? 1.595 17.059 -3.517 1.00 95.81 870 THR A CA 1
ATOM 6826 C C . THR A 1 870 ? 0.862 17.956 -4.511 1.00 95.81 870 THR A C 1
ATOM 6828 O O . THR A 1 870 ? 1.455 18.506 -5.437 1.00 95.81 870 THR A O 1
ATOM 6831 N N . LYS A 1 871 ? -0.454 18.107 -4.332 1.00 94.50 871 LYS A N 1
ATOM 6832 C CA . LYS A 1 871 ? -1.249 19.125 -5.049 1.00 94.50 871 LYS A CA 1
ATOM 6833 C C . LYS A 1 871 ? -1.278 20.461 -4.306 1.00 94.50 871 LYS A C 1
ATOM 6835 O O . LYS A 1 871 ? -1.536 21.496 -4.908 1.00 94.50 871 LYS A O 1
ATOM 6840 N N . THR A 1 872 ? -1.040 20.419 -3.000 1.00 93.69 872 THR A N 1
ATOM 6841 C CA . THR A 1 872 ? -1.008 21.573 -2.104 1.00 93.69 872 THR A CA 1
ATOM 6842 C C . THR A 1 872 ? 0.419 22.100 -1.947 1.00 93.69 872 THR A C 1
ATOM 6844 O O . THR A 1 872 ? 1.363 21.312 -2.041 1.00 93.69 872 THR A O 1
ATOM 6847 N N . PRO A 1 873 ? 0.587 23.400 -1.653 1.00 95.69 873 PRO A N 1
ATOM 6848 C CA . PRO A 1 873 ? 1.885 24.044 -1.434 1.00 95.69 873 PRO A CA 1
ATOM 6849 C C . PRO A 1 873 ? 2.602 23.622 -0.139 1.00 95.69 873 PRO A C 1
ATOM 6851 O O . PRO A 1 873 ? 3.428 24.373 0.372 1.00 95.69 873 PRO A O 1
ATOM 6854 N N . GLU A 1 874 ? 2.283 22.455 0.419 1.00 93.88 874 GLU A N 1
ATOM 6855 C CA . GLU A 1 874 ? 2.769 22.028 1.728 1.00 93.88 874 GLU A CA 1
ATOM 6856 C C . GLU A 1 874 ? 3.168 20.554 1.733 1.00 93.88 874 GLU A C 1
ATOM 6858 O O . GLU A 1 874 ? 2.534 19.727 1.069 1.00 93.88 874 GLU A O 1
ATOM 6863 N N . TYR A 1 875 ? 4.189 20.235 2.525 1.00 94.06 875 TYR A N 1
ATOM 6864 C CA . TYR A 1 875 ? 4.659 18.882 2.800 1.00 94.06 875 TYR A CA 1
ATOM 6865 C C . TYR A 1 875 ? 5.198 18.790 4.230 1.00 94.06 875 TYR A C 1
ATOM 6867 O O . TYR A 1 875 ? 6.008 19.614 4.638 1.00 94.06 875 TYR A O 1
ATOM 6875 N N . THR A 1 876 ? 4.784 17.777 4.990 1.00 91.12 876 THR A N 1
ATOM 6876 C CA . THR A 1 876 ? 5.312 17.527 6.338 1.00 91.12 876 THR A CA 1
ATOM 6877 C C . THR A 1 876 ? 6.495 16.569 6.268 1.00 91.12 876 THR A C 1
ATOM 6879 O O . THR A 1 876 ? 6.341 15.401 5.916 1.00 91.12 876 THR A O 1
ATOM 6882 N N . TRP A 1 877 ? 7.674 17.073 6.613 1.00 91.06 877 TRP A N 1
ATOM 6883 C CA . TRP A 1 877 ? 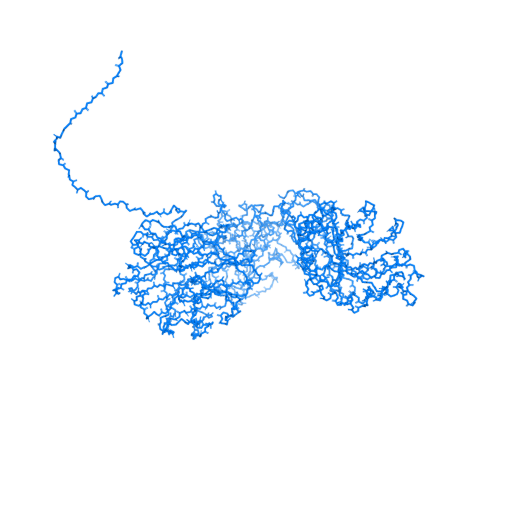8.927 16.334 6.668 1.00 91.06 877 TRP A CA 1
ATOM 6884 C C . TRP A 1 877 ? 9.159 15.761 8.068 1.00 91.06 877 TRP A C 1
ATOM 6886 O O . TRP A 1 877 ? 9.126 16.491 9.057 1.00 91.06 877 TRP A O 1
ATOM 6896 N N . ASP A 1 878 ? 9.401 14.451 8.143 1.00 89.50 878 ASP A N 1
ATOM 6897 C CA . ASP A 1 878 ? 9.845 13.767 9.359 1.00 89.50 878 ASP A CA 1
ATOM 6898 C C . ASP A 1 878 ? 11.364 13.797 9.490 1.00 89.50 878 ASP A C 1
ATOM 6900 O O . ASP A 1 878 ? 12.067 13.022 8.842 1.00 89.50 878 ASP A O 1
ATOM 6904 N N . LEU A 1 879 ? 11.857 14.699 10.342 1.00 89.75 879 LEU A N 1
ATOM 6905 C CA . LEU A 1 879 ? 13.288 14.936 10.530 1.00 89.75 879 LEU A CA 1
ATOM 6906 C C . LEU A 1 879 ? 14.014 13.722 11.104 1.00 89.75 879 LEU A C 1
ATOM 6908 O O . LEU A 1 879 ? 15.218 13.586 10.926 1.00 89.75 879 LEU A O 1
ATOM 6912 N N . ARG A 1 880 ? 13.299 12.830 11.801 1.00 86.62 880 ARG A N 1
ATOM 6913 C CA . ARG A 1 880 ? 13.902 11.640 12.420 1.00 86.62 880 ARG A CA 1
ATOM 6914 C C . ARG A 1 880 ? 14.424 10.657 11.382 1.00 86.62 880 ARG A C 1
ATOM 6916 O O . ARG A 1 880 ? 15.269 9.841 11.720 1.00 86.62 880 ARG A O 1
ATOM 6923 N N . GLY A 1 881 ? 13.925 10.746 10.148 1.00 85.31 881 GLY A N 1
ATOM 6924 C CA . GLY A 1 881 ? 14.354 9.933 9.014 1.00 85.31 881 GLY A CA 1
ATOM 6925 C C . GLY A 1 881 ? 15.591 10.471 8.309 1.00 85.31 881 GLY A C 1
ATOM 6926 O O . GLY A 1 881 ? 15.938 9.953 7.253 1.00 85.31 881 GLY A O 1
ATOM 6927 N N . ASP A 1 882 ? 16.229 11.502 8.858 1.00 87.88 882 ASP A N 1
ATOM 6928 C CA . ASP A 1 882 ? 17.408 12.147 8.307 1.00 87.88 882 ASP A CA 1
ATOM 6929 C C . ASP A 1 882 ? 18.492 12.303 9.382 1.00 87.88 882 ASP A C 1
ATOM 6931 O O . ASP A 1 882 ? 18.221 12.388 10.583 1.00 87.88 882 ASP A O 1
ATOM 6935 N N . HIS A 1 883 ? 19.757 12.274 8.960 1.00 88.50 883 HIS A N 1
ATOM 6936 C CA . HIS A 1 883 ? 20.874 12.470 9.882 1.00 88.50 883 HIS A CA 1
ATOM 6937 C C . HIS A 1 883 ? 20.900 13.919 10.395 1.00 88.50 883 HIS A C 1
ATOM 6939 O O . HIS A 1 883 ? 20.480 14.815 9.687 1.00 88.50 883 HIS A O 1
ATOM 6945 N N . PRO A 1 884 ? 21.416 14.213 11.596 1.00 89.81 884 PRO A N 1
ATOM 6946 C CA . PRO A 1 884 ? 21.624 15.598 12.011 1.00 89.81 884 PRO A CA 1
ATOM 6947 C C . PRO A 1 884 ? 22.684 16.275 11.137 1.00 89.81 884 PRO A C 1
ATOM 6949 O O . PRO A 1 884 ? 23.719 15.672 10.849 1.00 89.81 884 PRO A O 1
ATOM 6952 N N . GLY A 1 885 ? 22.487 17.543 10.783 1.00 92.31 885 GLY A N 1
ATOM 6953 C CA . GLY A 1 885 ? 23.438 18.273 9.948 1.00 92.31 885 GLY A CA 1
ATOM 6954 C C . GLY A 1 885 ? 22.792 19.301 9.033 1.00 92.31 885 GLY A C 1
ATOM 6955 O O . GLY A 1 885 ? 21.688 19.778 9.289 1.00 92.31 885 GLY A O 1
ATOM 6956 N N . HIS A 1 886 ? 23.519 19.680 7.986 1.00 91.94 886 HIS A N 1
ATOM 6957 C CA . HIS A 1 886 ? 23.007 20.561 6.944 1.00 91.94 886 HIS A CA 1
ATOM 6958 C C . HIS A 1 886 ? 22.246 19.751 5.903 1.00 91.94 886 HIS A C 1
ATOM 6960 O O . HIS A 1 886 ? 22.787 18.798 5.351 1.00 91.94 886 HIS A O 1
ATOM 6966 N N . HIS A 1 887 ? 21.022 20.183 5.618 1.00 91.44 887 HIS A N 1
ATOM 6967 C CA . HIS A 1 887 ? 20.174 19.603 4.587 1.00 91.44 887 HIS A CA 1
ATOM 6968 C C . HIS A 1 887 ? 19.746 20.666 3.600 1.00 91.44 887 HIS A C 1
ATOM 6970 O O . HIS A 1 887 ? 19.608 21.847 3.931 1.00 91.44 887 HIS A O 1
ATOM 6976 N N . THR A 1 888 ? 19.478 20.217 2.386 1.00 90.56 888 THR A N 1
ATOM 6977 C CA . THR A 1 888 ? 18.999 21.060 1.307 1.00 90.56 888 THR A CA 1
ATOM 6978 C C . THR A 1 888 ? 17.564 20.690 0.965 1.00 90.56 888 THR A C 1
ATOM 6980 O O . THR A 1 888 ? 17.290 19.605 0.448 1.00 90.56 888 THR A O 1
ATOM 6983 N N . VAL A 1 889 ? 16.638 21.613 1.223 1.00 92.31 889 VAL A N 1
ATOM 6984 C CA . VAL A 1 889 ? 15.224 21.468 0.867 1.00 92.31 889 VAL A CA 1
ATOM 6985 C C . VAL A 1 889 ? 15.015 22.087 -0.502 1.00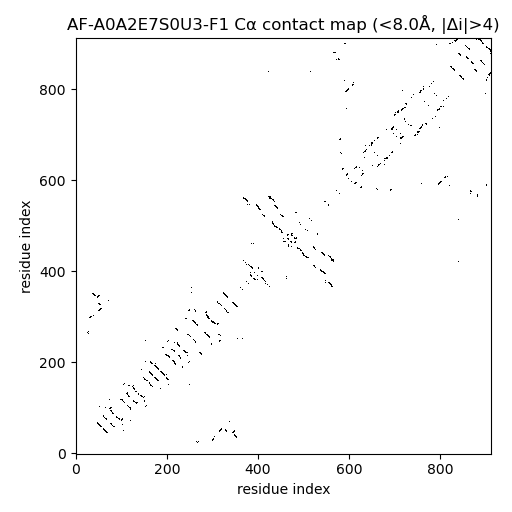 92.31 889 VAL A C 1
ATOM 6987 O O . VAL A 1 889 ? 15.275 23.273 -0.683 1.00 92.31 889 VAL A O 1
ATOM 6990 N N . THR A 1 890 ? 14.510 21.307 -1.456 1.00 91.44 890 THR A N 1
ATOM 6991 C CA . THR A 1 890 ? 14.145 21.800 -2.791 1.00 91.44 890 THR A CA 1
ATOM 6992 C C . THR A 1 890 ? 12.671 21.533 -3.062 1.00 91.44 890 THR A C 1
ATOM 6994 O O . THR A 1 890 ? 12.164 20.449 -2.780 1.00 91.44 890 THR A O 1
ATOM 6997 N N . VAL A 1 891 ? 11.977 22.501 -3.650 1.00 92.75 891 VAL A N 1
ATOM 6998 C CA . VAL A 1 891 ? 10.610 22.335 -4.149 1.00 92.75 891 VAL A CA 1
ATOM 6999 C C . VAL A 1 891 ? 10.571 22.657 -5.632 1.00 92.75 891 VAL A C 1
ATOM 7001 O O . VAL A 1 891 ? 11.071 23.697 -6.053 1.00 92.75 891 VAL A O 1
ATOM 7004 N N . HIS A 1 892 ? 9.957 21.787 -6.431 1.00 93.31 892 HIS A N 1
ATOM 7005 C CA . HIS A 1 892 ? 9.571 22.121 -7.799 1.00 93.31 892 HIS A CA 1
ATOM 7006 C C . HIS A 1 892 ? 8.085 22.450 -7.831 1.00 93.31 892 HIS A C 1
ATOM 7008 O O . HIS A 1 892 ? 7.288 21.639 -7.366 1.00 93.31 892 HIS A O 1
ATOM 7014 N N . ALA A 1 893 ? 7.705 23.579 -8.423 1.00 94.75 893 ALA A N 1
ATOM 7015 C CA . ALA A 1 893 ? 6.315 23.898 -8.738 1.00 94.75 893 ALA A CA 1
ATOM 7016 C C . ALA A 1 893 ? 6.047 23.638 -10.223 1.00 94.75 893 ALA A C 1
ATOM 7018 O O . ALA A 1 893 ? 6.861 24.005 -11.072 1.00 94.75 893 ALA A O 1
ATOM 7019 N N . ILE A 1 894 ? 4.911 23.012 -10.530 1.00 94.81 894 ILE A N 1
ATOM 7020 C CA . ILE A 1 894 ? 4.515 22.635 -11.890 1.00 94.81 894 ILE A CA 1
ATOM 7021 C C . ILE A 1 894 ? 3.162 23.266 -12.198 1.00 94.81 894 ILE A C 1
ATOM 7023 O O . ILE A 1 894 ? 2.202 23.069 -11.452 1.00 94.81 894 ILE A O 1
ATOM 7027 N N . ASP A 1 895 ? 3.061 24.008 -13.297 1.00 96.31 895 ASP A N 1
ATOM 7028 C CA . ASP A 1 895 ? 1.788 24.565 -13.758 1.00 96.31 895 ASP A CA 1
ATOM 7029 C C . ASP A 1 895 ? 1.035 23.644 -14.733 1.00 96.31 895 ASP A C 1
ATOM 7031 O O . ASP A 1 895 ? 1.524 22.596 -15.150 1.00 96.31 895 ASP A O 1
ATOM 7035 N N . ASN A 1 896 ? -0.191 24.016 -15.092 1.00 94.81 896 ASN A N 1
ATOM 7036 C CA . ASN A 1 896 ? -1.040 23.259 -16.015 1.00 94.81 896 ASN A CA 1
ATOM 7037 C C . ASN A 1 896 ? -0.558 23.270 -17.479 1.00 94.81 896 ASN A C 1
ATOM 7039 O O . ASN A 1 896 ? -1.146 22.577 -18.303 1.00 94.81 896 ASN A O 1
ATOM 7043 N N . GLY A 1 897 ? 0.496 24.022 -17.805 1.00 94.00 897 GLY A N 1
ATOM 7044 C CA . GLY A 1 897 ? 1.238 23.933 -19.065 1.00 94.00 897 GLY A CA 1
ATOM 7045 C C . GLY A 1 897 ? 2.530 23.116 -18.943 1.00 94.00 897 GLY A C 1
ATOM 7046 O O . GLY A 1 897 ? 3.370 23.177 -19.841 1.00 94.00 897 GLY A O 1
ATOM 7047 N N . TRP A 1 898 ? 2.717 22.392 -17.832 1.00 94.19 898 TRP A N 1
ATOM 7048 C CA . TRP A 1 898 ? 3.930 21.638 -17.498 1.00 94.19 898 TRP A CA 1
ATOM 7049 C C . TRP A 1 898 ? 5.201 22.484 -17.427 1.00 94.19 898 TRP A C 1
ATOM 7051 O O . TRP A 1 898 ? 6.306 21.967 -17.606 1.00 94.19 898 TRP A O 1
ATOM 7061 N N . ASN A 1 899 ? 5.067 23.782 -17.163 1.00 94.81 899 ASN A N 1
ATOM 7062 C CA . ASN A 1 899 ? 6.227 24.615 -16.896 1.00 94.81 899 ASN A CA 1
ATOM 7063 C C . ASN A 1 899 ? 6.648 24.419 -15.444 1.00 94.81 899 ASN A C 1
ATOM 7065 O O . ASN A 1 899 ? 5.806 24.352 -14.544 1.00 94.81 899 ASN A O 1
ATOM 7069 N N . ARG A 1 900 ? 7.955 24.293 -15.236 1.00 92.94 900 ARG A N 1
ATOM 7070 C CA . ARG A 1 900 ? 8.554 23.883 -13.972 1.00 92.94 900 ARG A CA 1
ATOM 7071 C C . ARG A 1 900 ? 9.544 24.933 -13.501 1.00 92.94 900 ARG A C 1
ATOM 7073 O O . ARG A 1 900 ? 10.376 25.374 -14.285 1.00 92.94 900 ARG A O 1
ATOM 7080 N N . ALA A 1 901 ? 9.483 25.274 -12.224 1.00 92.69 901 ALA A N 1
ATOM 7081 C CA . ALA A 1 901 ? 10.503 26.071 -11.554 1.00 92.69 901 ALA A CA 1
ATOM 7082 C C . ALA A 1 901 ? 10.895 25.407 -10.242 1.00 92.69 901 ALA A C 1
ATOM 7084 O O . ALA A 1 901 ? 10.087 24.674 -9.666 1.00 92.69 901 ALA A O 1
ATOM 7085 N N . ALA A 1 902 ? 12.112 25.676 -9.778 1.00 91.94 902 ALA A N 1
ATOM 7086 C CA . ALA A 1 902 ? 12.632 25.168 -8.520 1.00 91.94 902 ALA A CA 1
ATOM 7087 C C . ALA A 1 902 ? 12.965 26.314 -7.556 1.00 91.94 902 ALA A C 1
ATOM 7089 O O . ALA A 1 902 ? 13.371 27.398 -7.968 1.00 91.94 902 ALA A O 1
ATOM 7090 N N . SER A 1 903 ? 12.796 26.064 -6.261 1.00 91.50 903 SER A N 1
ATOM 7091 C CA . SER A 1 903 ? 13.346 26.887 -5.183 1.00 91.50 903 SER A CA 1
ATOM 7092 C C . SER A 1 903 ? 14.047 25.976 -4.199 1.00 91.50 903 SER A C 1
ATOM 7094 O O . SER A 1 903 ? 13.603 24.846 -3.978 1.00 91.50 903 SER A O 1
ATOM 7096 N N . GLN A 1 904 ? 15.136 26.465 -3.623 1.00 90.56 904 GLN A N 1
ATOM 7097 C CA . GLN A 1 904 ? 15.970 25.691 -2.730 1.00 90.56 904 GLN A CA 1
ATOM 7098 C C . GLN A 1 904 ? 16.461 26.550 -1.572 1.00 90.56 904 GLN A C 1
ATOM 7100 O O . GLN A 1 904 ? 16.810 27.714 -1.761 1.00 90.56 904 GLN A O 1
ATOM 7105 N N . ILE A 1 905 ? 16.510 25.954 -0.385 1.00 92.38 905 ILE A N 1
ATOM 7106 C CA . ILE A 1 905 ? 17.112 26.549 0.805 1.00 92.38 905 ILE A CA 1
ATOM 7107 C C . ILE A 1 905 ? 17.955 25.509 1.541 1.00 92.38 905 ILE A C 1
ATOM 7109 O O . ILE A 1 905 ? 17.637 24.318 1.541 1.00 92.38 905 ILE A O 1
ATOM 7113 N N . ALA A 1 906 ? 19.011 25.975 2.202 1.00 92.69 906 ALA A N 1
ATOM 7114 C CA . ALA A 1 906 ? 19.743 25.181 3.177 1.00 92.69 906 ALA A CA 1
ATOM 7115 C C . ALA A 1 906 ? 19.105 25.353 4.560 1.00 92.69 906 ALA A C 1
ATOM 7117 O O . ALA A 1 906 ? 18.731 26.464 4.935 1.00 92.69 906 ALA A O 1
ATOM 7118 N N . VAL A 1 907 ? 19.014 24.272 5.325 1.00 94.88 907 VAL A N 1
ATOM 7119 C CA . VAL A 1 907 ? 18.544 24.249 6.717 1.00 94.88 907 VAL A CA 1
ATOM 7120 C C . VAL A 1 907 ? 19.470 23.381 7.557 1.00 94.88 907 VAL A C 1
ATOM 7122 O O . VAL A 1 907 ? 20.290 22.633 7.020 1.00 94.88 907 VAL A O 1
ATOM 7125 N N . ARG A 1 908 ? 19.346 23.468 8.881 1.00 95.00 908 ARG A N 1
ATOM 7126 C CA . ARG A 1 908 ? 20.067 22.591 9.803 1.00 95.00 908 ARG A CA 1
ATOM 7127 C C . ARG A 1 908 ? 19.083 21.718 10.569 1.00 95.00 908 ARG A C 1
ATOM 7129 O O . ARG A 1 908 ? 18.222 22.241 11.262 1.00 95.00 908 ARG A O 1
ATOM 7136 N N . VAL A 1 909 ? 19.229 20.404 10.489 1.00 92.00 909 VAL A N 1
ATOM 7137 C CA . VAL A 1 909 ? 18.487 19.456 11.326 1.00 92.00 909 VAL A CA 1
ATOM 7138 C C . VAL A 1 909 ? 19.301 19.211 12.594 1.00 92.00 909 VAL A C 1
ATOM 7140 O O . VAL A 1 909 ? 20.424 18.705 12.537 1.00 92.00 909 VAL A O 1
ATOM 7143 N N . ALA A 1 910 ? 18.768 19.619 13.744 1.00 86.12 910 ALA A N 1
ATOM 7144 C CA . ALA A 1 910 ? 19.264 19.180 15.045 1.00 86.12 910 ALA A CA 1
ATOM 7145 C C . ALA A 1 910 ? 18.613 17.834 15.391 1.00 86.12 910 ALA A C 1
ATOM 7147 O O . ALA A 1 910 ? 17.551 17.530 14.857 1.00 86.12 910 ALA A O 1
ATOM 7148 N N . ARG A 1 911 ? 19.229 17.021 16.268 1.00 68.81 911 ARG A N 1
ATOM 7149 C CA . ARG A 1 911 ? 18.551 15.812 16.771 1.00 68.81 911 ARG A CA 1
ATOM 7150 C C . ARG A 1 911 ? 17.236 16.249 17.438 1.00 68.81 911 ARG A C 1
ATOM 7152 O O . ARG A 1 911 ? 17.335 17.005 18.406 1.00 68.81 911 ARG A O 1
ATOM 7159 N N . PRO A 1 912 ? 16.072 15.841 16.908 1.00 56.38 912 PRO A N 1
ATOM 7160 C CA . PRO A 1 912 ? 14.786 16.168 17.507 1.00 56.38 912 PRO A CA 1
ATOM 7161 C C . PRO A 1 912 ? 14.516 15.365 18.784 1.00 56.38 912 PRO A C 1
ATOM 7163 O O . PRO A 1 912 ? 15.177 14.316 18.992 1.00 56.38 912 PRO A O 1
#

Nearest PDB structures (foldseek):
  4h52-assembly1_A  TM=5.826E-01  e=4.096E-07  Influenza A virus (A/RI/5+/1957(H2N2))
  8gav-assembly1_A  TM=5.733E-01  e=1.394E-06  Influenza A virus
  2b8h-assembly1_A  TM=5.750E-01  e=2.905E-06  Influenza A virus
  2hu4-assembly1_C  TM=5.506E-01  e=7.015E-06  Influenza A virus
  1iny-assembly1_A  TM=5.823E-01  e=1.536E-05  Influenza A virus

Radius of gyration: 36.86 Å; Cα contacts (8 Å, |Δi|>4): 2255; chains: 1; bounding box: 84×118×92 Å

Foldseek 3Di:
DDDDDDDDDDDDDDDDDPDPPPPDFDFDDDDAQFEFPDKDFPFDPLWAWALWAWDAEPQKIKIWTWTHRDLPAFATKIWIWIDNPSPDIDGADIDDDATRWGNWEWDYDNFKIKIWTWHAHPNKTWIWIWMDRPSHDIDDTDTEDDIQWDWAHWDDDPQKIWTWIWHDDPLQAIWIFIWIGNPVGYIDTPETQDHSQAWDHWEWDADPQRKIWIWTAHPFFQWTKIWIDHPVRHDIDIDTQFFGADLWYWDQDLNWIKIKWKHKRFVVDDTRRHTPVVCPPTDIFMWIWIWIQDPNHTHTHYTDDDRPQWADKTNWYWDDDPQWIWIKIKGFNDHSDDDGDSSGYITIMITTIGDPPPVCPVPDDSAQKDKDKFAFDVFKFKWKAKPVFDIGRPDQKHWQWDDFQDIGIKMWMFGHCVVDDLLFHAAWPFKKWKWFWPDWDDPVQQKKKKFAFPDAADSCDYQAARDVDPHGADDDPNDTGVLVRGDPVQMWIDGDHDGGMDITTRRVVVRCCNFVPDDRRTMMIHSDDTDDPPRTPHTITTMTGDSNHDPVRYIIIITITGHGHAALVCLQVLFPAAELPLQADDDQFQFAAEEAEQPDPVLVVLQLQHAEYQHYPCVVVNRPSRRQHAYEQELDDCPPQVDLVSLLCRQLVSLVVTSQYHEYEDDDDDDCSVVSNLVSLQSNCVNRVNHAYEYEDQQDLSVLLCLLVVSHQAHEYEAAQWAFPVDDCPPRHDDPVSVLNSLVSSVVNNNLLRYAYAHHEQAAQVGTDVPRGDDLVNVLVSLVVCLVSRVNYRFYYYHYDHNSVVSSSSSVSRCVRAVVQAWDKEWPPPDAAAEDEGQKGKTFMDTGGPDPKDWQKKFKDKSRRRNDIGRHRIDIDGLNNHDFAKIKIKMWIAIPSRHIGMDIHIYTYDHD

Solvent-accessible surface area (backbone atoms only — not comparable to full-atom values): 47990 Å² total; per-residue (Å²): 133,89,88,88,88,87,91,85,85,88,88,84,91,79,94,73,84,83,74,81,77,75,74,80,82,66,66,87,73,77,89,53,86,48,61,55,79,44,74,44,78,78,42,80,84,53,34,20,31,37,40,40,18,44,46,70,52,94,85,27,41,39,40,31,26,15,44,17,79,31,94,86,52,66,58,16,28,34,38,31,34,35,20,78,75,83,76,59,76,41,86,67,51,72,46,83,86,46,57,20,23,32,56,30,32,60,43,72,52,100,64,38,41,39,38,37,40,28,19,42,40,99,93,38,33,34,24,28,37,29,38,23,68,78,84,73,62,67,48,76,73,40,81,32,69,55,79,44,26,39,67,31,62,55,45,79,56,96,85,30,35,38,29,26,34,20,21,77,69,60,41,72,66,7,29,22,28,34,31,37,22,80,79,83,56,64,54,43,79,70,27,68,66,48,66,44,69,15,38,38,68,32,30,62,45,78,47,96,88,60,36,38,37,35,47,28,14,40,69,48,28,52,14,14,35,35,33,39,23,51,80,93,47,68,57,67,50,79,46,78,44,73,39,48,42,41,52,50,33,69,49,72,53,94,90,44,36,36,38,27,16,27,38,80,49,31,52,71,71,73,63,34,80,42,48,42,85,80,54,67,92,52,54,66,24,17,20,24,32,32,24,36,53,54,96,93,40,72,40,75,33,33,62,60,65,62,46,79,92,22,40,41,23,26,20,28,26,58,40,80,56,87,74,26,34,42,35,37,30,26,40,31,70,36,63,90,72,80,88,80,52,67,83,48,21,17,26,32,31,43,29,41,28,66,51,79,69,52,98,59,44,94,46,83,61,57,86,26,44,45,79,46,75,45,50,37,66,94,33,36,53,52,27,17,26,22,68,77,60,52,55,38,64,85,43,54,50,29,37,34,28,31,41,49,75,71,40,46,24,35,26,44,39,35,72,65,62,84,89,61,65,51,84,69,29,44,40,76,72,44,27,32,44,34,40,23,31,71,40,41,43,37,87,82,60,48,53,33,37,38,22,40,36,80,52,76,64,51,95,50,30,34,47,61,10,34,64,56,57,96,54,64,33,50,66,59,93,94,40,63,30,61,65,62,28,44,43,84,92,48,66,27,78,46,68,60,66,61,56,45,82,46,76,39,67,38,34,78,57,52,42,29,46,61,35,52,85,37,79,84,48,26,38,38,37,28,44,66,76,81,82,75,91,67,62,64,86,54,62,32,44,38,28,27,33,18,51,75,29,65,80,95,38,30,38,31,43,39,35,32,32,26,38,56,50,53,52,40,91,46,41,77,78,71,26,82,41,60,45,45,46,87,74,35,42,82,65,70,56,77,54,49,30,37,38,38,30,74,92,43,73,78,53,48,73,68,36,85,62,53,34,29,30,48,51,68,93,56,45,83,73,32,29,83,73,26,29,48,58,28,42,71,41,79,56,43,63,80,85,75,50,79,41,60,66,48,36,30,52,50,44,32,47,50,44,67,76,26,75,55,8,30,30,37,39,79,64,87,69,65,77,71,53,54,58,26,52,54,52,8,41,46,46,19,36,69,78,40,56,50,37,38,36,31,33,54,34,88,54,56,63,69,61,22,36,37,29,36,73,65,43,29,63,31,36,42,25,74,31,32,63,27,49,47,54,91,52,68,56,80,95,59,51,36,55,71,69,56,51,51,53,35,49,48,44,21,44,77,36,61,12,36,67,31,32,28,50,25,48,21,51,34,44,46,74,90,42,29,39,91,96,40,61,80,47,67,68,59,50,50,51,51,52,56,49,43,51,71,77,49,33,62,31,38,45,36,28,33,37,44,56,80,14,64,73,59,49,48,44,50,28,54,46,50,34,60,74,45,53,70,61,20,33,50,48,42,68,69,31,69,51,74,67,38,76,43,57,53,47,38,43,66,35,32,44,51,70,49,51,48,82,97,54,46,74,60,32,32,39,35,25,55,65,43,24,30,66,46,75,36,72,53,59,55,48,76,43,58,49,58,26,44,72,67,42,81,43,38,44,33,39,34,44,26,31,75,72,51,27,37,22,43,28,73,40,48,29,29,38,48,82,91

Secondary structure (DSSP, 8-state):
----------------------------PPP-S---SEEEEEE-SSSEEEEEEEEEETTEEEEEEEEESSSS-S--EEEEEEESSSSS-EEEEEE--SSEEEEEEEEE-SS-EEEEEEEEETTEEEEEEEEESSSSPPPPPEE-S-TT-EEEEEEEETTEEEEEEEE-SSGGG-EEEEEEESSSS--EEEEEEEESS-EEEEEEEE-TTS-EEEEEEESSBSS-EEEEE-TT----EEEE-SS--SS-EEEEETTEEEEEEEEEEEES---TTSBGGGSTT-EEEEEEEEEEEETTEEEEEEEES-STT--EEEEEEEEEETTEEEEEEEEESS-SSS---GGG-EEEEEEEEEPPPPTTTTSSS-SS-EEEEEESTTTEEEEEEETTS-EESSSSEEE--B-TTS-BEEEEEEE--TT--GGGSSEEEEEEEEEEEEEEE-TT-PEEEEEEBSS---TT--SS-SSSSS--PPEETTEE-GGGGB-TTS-EEEE--SSEEEEEE-HHHHHHHHHS------EEEESSPP-SS------BEEEEE-TTS-GGGS-EEEEEEESPPPPGGGTTTTSSEE-STTSS---SSSSEEEES----HHHHTT-SS--EESS-S-HHHHGGGT-EEPEEE----TTT--SHHHHHHHHHHHHHH-TTEEEEE-SS--THHHHHHHHHHHHHHHH-TTSEEEEEESS-HHHHHHHHTTS-SEEEEEE-SS-BTTS-STTT---HHHHHHHHHHHHHTT-GGGEEEEEEEE--GGGBPTT----HHHHHHHHHHHHHH-TTS-EEEEEESS-HHHHHHHHHHHIIIIITTSPEEEEEESPTT-EE-SSEEEEEEEEE-STT--EEEEEEEETTEEEEEESSSEEEEEGGGS-SEEEEEEEEEEETT--EEEEEEEEEE---